Protein AF-0000000083254022 (afdb_homodimer)

Structure (mmCIF, N/CA/C/O backbone):
data_AF-0000000083254022-model_v1
#
loop_
_entity.id
_entity.type
_entity.pdbx_description
1 polymer 'N-acyl-D-amino-acid deacylase'
#
loop_
_atom_site.group_PDB
_atom_site.id
_atom_site.type_symbol
_atom_site.label_atom_id
_atom_site.label_alt_id
_atom_site.label_comp_id
_atom_site.label_asym_id
_atom_site.label_entity_id
_atom_site.label_seq_id
_atom_site.pdbx_PDB_ins_code
_atom_site.Cartn_x
_atom_site.Cartn_y
_atom_site.Cartn_z
_atom_site.occupancy
_atom_site.B_iso_or_equiv
_atom_site.auth_seq_id
_atom_site.auth_comp_id
_atom_site.auth_asym_id
_atom_site.auth_atom_id
_atom_site.pdbx_PDB_model_num
ATOM 1 N N . MET A 1 1 ? 27.719 -2.912 15.945 1 94.25 1 MET A N 1
ATOM 2 C CA . MET A 1 1 ? 28.188 -2.832 14.562 1 94.25 1 MET A CA 1
ATOM 3 C C . MET A 1 1 ? 27.281 -3.617 13.633 1 94.25 1 MET A C 1
ATOM 5 O O . MET A 1 1 ? 26.891 -4.746 13.938 1 94.25 1 MET A O 1
ATOM 9 N N . LEU A 1 2 ? 26.891 -2.951 12.516 1 97.56 2 LEU A N 1
ATOM 10 C CA . LEU A 1 2 ? 26.031 -3.59 11.531 1 97.56 2 LEU A CA 1
ATOM 11 C C . LEU A 1 2 ? 26.844 -4.457 10.57 1 97.56 2 LEU A C 1
ATOM 13 O O . LEU A 1 2 ? 28.047 -4.289 10.453 1 97.56 2 LEU A O 1
ATOM 17 N N . ASP A 1 3 ? 26.234 -5.43 9.938 1 98.5 3 ASP A N 1
ATOM 18 C CA . ASP A 1 3 ? 26.891 -6.266 8.938 1 98.5 3 ASP A CA 1
ATOM 19 C C . ASP A 1 3 ? 27.016 -5.531 7.605 1 98.5 3 ASP A C 1
ATOM 21 O O . ASP A 1 3 ? 28.047 -5.609 6.941 1 98.5 3 ASP A O 1
ATOM 25 N N . LEU A 1 4 ? 26 -4.84 7.25 1 98.5 4 LEU A N 1
ATOM 26 C CA . LEU A 1 4 ? 25.922 -4.168 5.957 1 98.5 4 LEU A CA 1
ATOM 27 C C . LEU A 1 4 ? 25.047 -2.918 6.047 1 98.5 4 LEU A C 1
ATOM 29 O O . LEU A 1 4 ? 24 -2.93 6.699 1 98.5 4 LEU A O 1
ATOM 33 N N . VAL A 1 5 ? 25.516 -1.845 5.449 1 98.5 5 VAL A N 1
ATOM 34 C CA . VAL A 1 5 ? 24.688 -0.653 5.281 1 98.5 5 VAL A CA 1
ATOM 35 C C . VAL A 1 5 ? 24.594 -0.297 3.799 1 98.5 5 VAL A C 1
ATOM 37 O O . VAL A 1 5 ? 25.609 -0.201 3.109 1 98.5 5 VAL A O 1
ATOM 40 N N . LEU A 1 6 ? 23.422 -0.265 3.221 1 98.56 6 LEU A N 1
ATOM 41 C CA . LEU A 1 6 ? 23.156 0.327 1.915 1 98.56 6 LEU A CA 1
ATOM 42 C C . LEU A 1 6 ? 22.859 1.817 2.045 1 98.56 6 LEU A C 1
ATOM 44 O O . LEU A 1 6 ? 21.875 2.205 2.674 1 98.56 6 LEU A O 1
ATOM 48 N N . LYS A 1 7 ? 23.641 2.643 1.474 1 97.38 7 LYS A N 1
ATOM 49 C CA . LYS A 1 7 ? 23.547 4.09 1.654 1 97.38 7 LYS A CA 1
ATOM 50 C C . LYS A 1 7 ? 22.875 4.75 0.45 1 97.38 7 LYS A C 1
ATOM 52 O O . LYS A 1 7 ? 23.078 4.32 -0.688 1 97.38 7 LYS A O 1
ATOM 57 N N . ASN A 1 8 ? 22.109 5.809 0.729 1 95.38 8 ASN A N 1
ATOM 58 C CA . ASN A 1 8 ? 21.641 6.758 -0.274 1 95.38 8 ASN A CA 1
ATOM 59 C C . ASN A 1 8 ? 20.719 6.09 -1.292 1 95.38 8 ASN A C 1
ATOM 61 O O . ASN A 1 8 ? 20.844 6.332 -2.494 1 95.38 8 ASN A O 1
ATOM 65 N N . GLY A 1 9 ? 19.828 5.227 -0.825 1 96.88 9 GLY A N 1
ATOM 66 C CA . GLY A 1 9 ? 18.891 4.566 -1.722 1 96.88 9 GLY A CA 1
ATOM 67 C C . GLY A 1 9 ? 17.578 5.309 -1.865 1 96.88 9 GLY A C 1
ATOM 68 O O . GLY A 1 9 ? 17.203 6.098 -0.996 1 96.88 9 GLY A O 1
ATOM 69 N N . LYS A 1 10 ? 16.984 5.168 -3.07 1 97.38 10 LYS A N 1
ATOM 70 C CA . LYS A 1 10 ? 15.547 5.426 -3.209 1 97.38 10 LYS A CA 1
ATOM 71 C C . LYS A 1 10 ? 14.727 4.277 -2.641 1 97.38 10 LYS A C 1
ATOM 73 O O . LYS A 1 10 ? 14.438 3.307 -3.344 1 97.38 10 LYS A O 1
ATOM 78 N N . ILE A 1 11 ? 14.273 4.387 -1.416 1 98.19 11 ILE A N 1
ATOM 79 C CA . ILE A 1 11 ? 13.664 3.283 -0.677 1 98.19 11 ILE A CA 1
ATOM 80 C C . ILE A 1 11 ? 12.188 3.178 -1.033 1 98.19 11 ILE A C 1
ATOM 82 O O . ILE A 1 11 ? 11.43 4.133 -0.852 1 98.19 11 ILE A O 1
ATOM 86 N N . VAL A 1 12 ? 11.75 2.146 -1.631 1 98.56 12 VAL A N 1
ATOM 87 C CA . VAL A 1 12 ? 10.375 1.701 -1.801 1 98.56 12 VAL A CA 1
ATOM 88 C C . VAL A 1 12 ? 10.086 0.538 -0.855 1 98.56 12 VAL A C 1
ATOM 90 O O . VAL A 1 12 ? 10.484 -0.6 -1.122 1 98.56 12 VAL A O 1
ATOM 93 N N . ASP A 1 13 ? 9.391 0.697 0.239 1 98.44 13 ASP A N 1
ATOM 94 C CA . ASP A 1 13 ? 9.484 -0.147 1.426 1 98.44 13 ASP A CA 1
ATOM 95 C C . ASP A 1 13 ? 8.477 -1.293 1.366 1 98.44 13 ASP A C 1
ATOM 97 O O . ASP A 1 13 ? 8.383 -2.096 2.297 1 98.44 13 ASP A O 1
ATOM 101 N N . GLY A 1 14 ? 7.641 -1.38 0.335 1 98.56 14 GLY A N 1
ATOM 102 C CA . GLY A 1 14 ? 6.719 -2.49 0.15 1 98.56 14 GLY A CA 1
ATOM 103 C C . GLY A 1 14 ? 5.312 -2.186 0.626 1 98.56 14 GLY A C 1
ATOM 104 O O . GLY A 1 14 ? 4.395 -2.98 0.416 1 98.56 14 GLY A O 1
ATOM 105 N N . THR A 1 15 ? 5.047 -1.018 1.215 1 97.69 15 THR A N 1
ATOM 106 C CA . THR A 1 15 ? 3.75 -0.682 1.791 1 97.69 15 THR A CA 1
ATOM 107 C C . THR A 1 15 ? 2.863 0.012 0.761 1 97.69 15 THR A C 1
ATOM 109 O O . THR A 1 15 ? 1.685 0.264 1.018 1 97.69 15 THR A O 1
ATOM 112 N N . GLY A 1 16 ? 3.412 0.375 -0.382 1 97.12 16 GLY A N 1
ATOM 113 C CA . GLY A 1 16 ? 2.688 1.198 -1.337 1 97.12 16 GLY A CA 1
ATOM 114 C C . GLY A 1 16 ? 2.848 2.686 -1.087 1 97.12 16 GLY A C 1
ATOM 115 O O . GLY A 1 16 ? 2.41 3.508 -1.895 1 97.12 16 GLY A O 1
ATOM 116 N N . ASN A 1 17 ? 3.531 3.08 -0.008 1 98.12 17 ASN A N 1
ATOM 117 C CA . ASN A 1 17 ? 3.791 4.484 0.283 1 98.12 17 ASN A CA 1
ATOM 118 C C . ASN A 1 17 ? 4.812 5.078 -0.683 1 98.12 17 ASN A C 1
ATOM 120 O O . ASN A 1 17 ? 5.59 4.344 -1.298 1 98.12 17 ASN A O 1
ATOM 124 N N . PRO A 1 18 ? 4.844 6.438 -0.808 1 97.81 18 PRO A N 1
ATOM 125 C CA . PRO A 1 18 ? 5.828 7.059 -1.697 1 97.81 18 PRO A CA 1
ATOM 126 C C . PRO A 1 18 ? 7.27 6.746 -1.298 1 97.81 18 PRO A C 1
ATOM 128 O O . PRO A 1 18 ? 7.582 6.676 -0.107 1 97.81 18 PRO A O 1
ATOM 131 N N . TRP A 1 19 ? 8.078 6.578 -2.295 1 97.62 19 TRP A N 1
ATOM 132 C CA . TRP A 1 19 ? 9.492 6.332 -2.012 1 97.62 19 TRP A CA 1
ATOM 133 C C . TRP A 1 19 ? 10.125 7.535 -1.319 1 97.62 19 TRP A C 1
ATOM 135 O O . TRP A 1 19 ? 9.609 8.648 -1.405 1 97.62 19 TRP A O 1
ATOM 145 N N . TYR A 1 20 ? 11.172 7.332 -0.562 1 95.75 20 TYR A N 1
ATOM 146 C CA . TYR A 1 20 ? 11.984 8.367 0.063 1 95.75 20 TYR A CA 1
ATOM 147 C C . TYR A 1 20 ? 13.461 8 0.021 1 95.75 20 TYR A C 1
ATOM 149 O O . TYR A 1 20 ? 13.812 6.84 -0.218 1 95.75 20 TYR A O 1
ATOM 157 N N . VAL A 1 21 ? 14.367 8.969 0.191 1 94.19 21 VAL A N 1
ATOM 158 C CA . VAL A 1 21 ? 15.805 8.719 0.184 1 94.19 21 VAL A CA 1
ATOM 159 C C . VAL A 1 21 ? 16.266 8.312 1.581 1 94.19 21 VAL A C 1
ATOM 161 O O . VAL A 1 21 ? 15.859 8.914 2.578 1 94.19 21 VAL A O 1
ATOM 164 N N . GLY A 1 22 ? 17.016 7.234 1.639 1 94.25 22 GLY A N 1
ATOM 165 C CA . GLY A 1 22 ? 17.531 6.82 2.938 1 94.25 22 GLY A CA 1
ATOM 166 C C . GLY A 1 22 ? 18.453 5.629 2.863 1 94.25 22 GLY A C 1
ATOM 167 O O . GLY A 1 22 ? 18.906 5.246 1.777 1 94.25 22 GLY A O 1
ATOM 168 N N . ASP A 1 23 ? 18.844 5.137 4.055 1 96.56 23 ASP A N 1
ATOM 169 C CA . ASP A 1 23 ? 19.766 4.02 4.223 1 96.56 23 ASP A CA 1
ATOM 170 C C . ASP A 1 23 ? 19.062 2.803 4.816 1 96.56 23 ASP A C 1
ATOM 172 O O . ASP A 1 23 ? 17.984 2.932 5.402 1 96.56 23 ASP A O 1
ATOM 176 N N . ILE A 1 24 ? 19.641 1.666 4.586 1 98.12 24 ILE A N 1
ATOM 177 C CA . ILE A 1 24 ? 19.203 0.43 5.219 1 98.12 24 ILE A CA 1
ATOM 178 C C . ILE A 1 24 ? 20.375 -0.224 5.953 1 98.12 24 ILE A C 1
ATOM 180 O O . ILE A 1 24 ? 21.422 -0.476 5.359 1 98.12 24 ILE A O 1
ATOM 184 N N . GLY A 1 25 ? 20.188 -0.424 7.23 1 98.44 25 GLY A N 1
ATOM 185 C CA . GLY A 1 25 ? 21.141 -1.185 8.016 1 98.44 25 GLY A CA 1
ATOM 186 C C . GLY A 1 25 ? 20.703 -2.619 8.258 1 98.44 25 GLY A C 1
ATOM 187 O O . GLY A 1 25 ? 19.547 -2.875 8.594 1 98.44 25 GLY A O 1
ATOM 188 N N . ILE A 1 26 ? 21.625 -3.561 8.039 1 98.69 26 ILE A N 1
ATOM 189 C CA . ILE A 1 26 ? 21.344 -4.984 8.188 1 98.69 26 ILE A CA 1
ATOM 190 C C . ILE A 1 26 ? 22.234 -5.586 9.266 1 98.69 26 ILE A C 1
ATOM 192 O O . ILE A 1 26 ? 23.422 -5.281 9.336 1 98.69 26 ILE A O 1
ATOM 196 N N . LYS A 1 27 ? 21.688 -6.371 10.141 1 98.5 27 LYS A N 1
ATOM 197 C CA . LYS A 1 27 ? 22.422 -7.086 11.188 1 98.5 27 LYS A CA 1
ATOM 198 C C . LYS A 1 27 ? 21.828 -8.469 11.422 1 98.5 27 LYS A C 1
ATOM 200 O O . LYS A 1 27 ? 20.609 -8.609 11.609 1 98.5 27 LYS A O 1
ATOM 205 N N . ASN A 1 28 ? 22.641 -9.469 11.422 1 98.12 28 ASN A N 1
ATOM 206 C CA . ASN A 1 28 ? 22.25 -10.836 11.742 1 98.12 28 ASN A CA 1
ATOM 207 C C . ASN A 1 28 ? 21.062 -11.297 10.875 1 98.12 28 ASN A C 1
ATOM 209 O O . ASN A 1 28 ? 20.078 -11.82 11.398 1 98.12 28 ASN A O 1
ATOM 213 N N . GLY A 1 29 ? 21.109 -10.938 9.609 1 98.38 29 GLY A N 1
ATOM 214 C CA . GLY A 1 29 ? 20.141 -11.438 8.633 1 98.38 29 GLY A CA 1
ATOM 215 C C . GLY A 1 29 ? 18.844 -10.664 8.641 1 98.38 29 GLY A C 1
ATOM 216 O O . GLY A 1 29 ? 17.922 -10.984 7.883 1 98.38 29 GLY A O 1
ATOM 217 N N . GLU A 1 30 ? 18.75 -9.609 9.469 1 98.31 30 GLU A N 1
ATOM 218 C CA . GLU A 1 30 ? 17.516 -8.836 9.602 1 98.31 30 GLU A CA 1
ATOM 219 C C . GLU A 1 30 ? 17.766 -7.352 9.352 1 98.31 30 GLU A C 1
ATOM 221 O O . GLU A 1 30 ? 18.906 -6.879 9.484 1 98.31 30 GLU A O 1
ATOM 226 N N . ILE A 1 31 ? 16.797 -6.668 8.922 1 98.19 31 ILE A N 1
ATOM 227 C CA . ILE A 1 31 ? 16.859 -5.215 8.812 1 98.19 31 ILE A CA 1
ATOM 228 C C . ILE A 1 31 ? 16.906 -4.598 10.211 1 98.19 31 ILE A C 1
ATOM 230 O O . ILE A 1 31 ? 16.016 -4.82 11.031 1 98.19 31 ILE A O 1
ATOM 234 N N . ALA A 1 32 ? 17.953 -3.883 10.461 1 97.19 32 ALA A N 1
ATOM 235 C CA . ALA A 1 32 ? 18.156 -3.305 11.789 1 97.19 32 ALA A CA 1
ATOM 236 C C . ALA A 1 32 ? 17.641 -1.868 11.844 1 97.19 32 ALA A C 1
ATOM 238 O O . ALA A 1 32 ? 17.156 -1.42 12.883 1 97.19 32 ALA A O 1
ATOM 239 N N . ALA A 1 33 ? 17.812 -1.186 10.734 1 95.25 33 ALA A N 1
ATOM 240 C CA . ALA A 1 33 ? 17.438 0.224 10.688 1 95.25 33 ALA A CA 1
ATOM 241 C C . ALA A 1 33 ? 17.125 0.653 9.258 1 95.25 33 ALA A C 1
ATOM 243 O O . ALA A 1 33 ? 17.688 0.124 8.297 1 95.25 33 ALA A O 1
ATOM 244 N N . VAL A 1 34 ? 16.25 1.522 9.086 1 95.44 34 VAL A N 1
ATOM 245 C CA . VAL A 1 34 ? 15.875 2.117 7.809 1 95.44 34 VAL A CA 1
ATOM 246 C C . VAL A 1 34 ? 15.805 3.635 7.949 1 95.44 34 VAL A C 1
ATOM 248 O O . VAL A 1 34 ? 15.312 4.148 8.953 1 95.44 34 VAL A O 1
ATOM 251 N N . GLY A 1 35 ? 16.125 4.352 6.965 1 91.5 35 GLY A N 1
ATOM 252 C CA . GLY A 1 35 ? 16.172 5.805 7.023 1 91.5 35 GLY A CA 1
ATOM 253 C C . GLY A 1 35 ? 17.578 6.359 7.191 1 91.5 35 GLY A C 1
ATOM 254 O O . GLY A 1 35 ? 18.438 6.156 6.332 1 91.5 35 GLY A O 1
ATOM 255 N N . TYR A 1 36 ? 17.797 6.992 8.328 1 89.06 36 TYR A N 1
ATOM 256 C CA . TYR A 1 36 ? 19.125 7.512 8.641 1 89.06 36 TYR A CA 1
ATOM 257 C C . TYR A 1 36 ? 19.922 6.504 9.453 1 89.06 36 TYR A C 1
ATOM 259 O O . TYR A 1 36 ? 19.516 6.117 10.547 1 89.06 36 TYR A O 1
ATOM 267 N N . VAL A 1 37 ? 21 6 8.836 1 92.06 37 VAL A N 1
ATOM 268 C CA . VAL A 1 37 ? 21.844 5.023 9.508 1 92.06 37 VAL A CA 1
ATOM 269 C C . VAL A 1 37 ? 23.266 5.59 9.664 1 92.06 37 VAL A C 1
ATOM 271 O O . VAL A 1 37 ? 23.969 5.785 8.68 1 92.06 37 VAL A O 1
ATOM 274 N N . ASP A 1 38 ? 23.672 5.832 10.867 1 89.06 38 ASP A N 1
ATOM 275 C CA . ASP A 1 38 ? 24.984 6.387 11.148 1 89.06 38 ASP A CA 1
ATOM 276 C C . ASP A 1 38 ? 25.875 5.359 11.844 1 89.06 38 ASP A C 1
ATOM 278 O O . ASP A 1 38 ? 27.078 5.598 12.031 1 89.06 38 ASP A O 1
ATOM 282 N N . GLN A 1 39 ? 25.422 4.199 12.055 1 91.62 39 GLN A N 1
ATOM 283 C CA . GLN A 1 39 ? 26.172 3.15 12.727 1 91.62 39 GLN A CA 1
ATOM 284 C C . GLN A 1 39 ? 27.281 2.604 11.82 1 91.62 39 GLN A C 1
ATOM 286 O O . GLN A 1 39 ? 27.125 2.576 10.602 1 91.62 39 GLN A O 1
ATOM 291 N N . GLU A 1 40 ? 28.344 2.211 12.43 1 95.56 40 GLU A N 1
ATOM 292 C CA . GLU A 1 40 ? 29.406 1.546 11.688 1 95.56 40 GLU A CA 1
ATOM 293 C C . GLU A 1 40 ? 28.969 0.174 11.188 1 95.56 40 GLU A C 1
ATOM 295 O O . GLU A 1 40 ? 28.109 -0.471 11.812 1 95.56 40 GLU A O 1
ATOM 300 N N . ALA A 1 41 ? 29.516 -0.187 10.078 1 97.75 41 ALA A N 1
ATOM 301 C CA . ALA A 1 41 ? 29.172 -1.481 9.492 1 97.75 41 ALA A CA 1
ATOM 302 C C . ALA A 1 41 ? 30.406 -2.172 8.93 1 97.75 41 ALA A C 1
ATOM 304 O O . ALA A 1 41 ? 31.391 -1.513 8.586 1 97.75 41 ALA A O 1
ATOM 305 N N . ASP A 1 42 ? 30.375 -3.521 8.875 1 97.81 42 ASP A N 1
ATOM 306 C CA . ASP A 1 42 ? 31.453 -4.285 8.234 1 97.81 42 ASP A CA 1
ATOM 307 C C . ASP A 1 42 ? 31.578 -3.914 6.762 1 97.81 42 ASP A C 1
ATOM 309 O O . ASP A 1 42 ? 32.688 -3.832 6.234 1 97.81 42 ASP A O 1
ATOM 313 N N . GLN A 1 43 ? 30.469 -3.752 6.125 1 97.44 43 GLN A N 1
ATOM 314 C CA . GLN A 1 43 ? 30.438 -3.344 4.727 1 97.44 43 GLN A CA 1
ATOM 315 C C . GLN A 1 43 ? 29.453 -2.197 4.516 1 97.44 43 GLN A C 1
ATOM 317 O O . GLN A 1 43 ? 28.359 -2.193 5.094 1 97.44 43 GLN A O 1
ATOM 322 N N . THR A 1 44 ? 29.875 -1.188 3.807 1 97.94 44 THR A N 1
ATOM 323 C CA . THR A 1 44 ? 29.016 -0.085 3.4 1 97.94 44 THR A CA 1
ATOM 324 C C . THR A 1 44 ? 29 0.059 1.881 1 97.94 44 THR A C 1
ATOM 326 O O . THR A 1 44 ? 30.062 0.138 1.25 1 97.94 44 THR A O 1
ATOM 329 N N . ILE A 1 45 ? 27.875 0.035 1.262 1 98.06 45 ILE A N 1
ATOM 330 C CA . ILE A 1 45 ? 27.719 0.172 -0.183 1 98.06 45 ILE A CA 1
ATOM 331 C C . ILE A 1 45 ? 26.875 1.404 -0.499 1 98.06 45 ILE A C 1
ATOM 333 O O . ILE A 1 45 ? 25.766 1.547 0.006 1 98.06 45 ILE A O 1
ATOM 337 N N . ASP A 1 46 ? 27.375 2.307 -1.25 1 97.88 46 ASP A N 1
ATOM 338 C CA . ASP A 1 46 ? 26.578 3.396 -1.805 1 97.88 46 ASP A CA 1
ATOM 339 C C . ASP A 1 46 ? 25.797 2.939 -3.039 1 97.88 46 ASP A C 1
ATOM 341 O O . ASP A 1 46 ? 26.391 2.66 -4.082 1 97.88 46 ASP A O 1
ATOM 345 N N . VAL A 1 47 ? 24.5 2.932 -2.959 1 97.38 47 VAL A N 1
ATOM 346 C CA . VAL A 1 47 ? 23.719 2.354 -4.043 1 97.38 47 VAL A CA 1
ATOM 347 C C . VAL A 1 47 ? 23.297 3.451 -5.02 1 97.38 47 VAL A C 1
ATOM 349 O O . VAL A 1 47 ? 22.547 3.195 -5.969 1 97.38 47 VAL A O 1
ATOM 352 N N . GLY A 1 48 ? 23.766 4.754 -4.805 1 92.19 48 GLY A N 1
ATOM 353 C CA . GLY A 1 48 ? 23.688 5.824 -5.789 1 92.19 48 GLY A CA 1
ATOM 354 C C . GLY A 1 48 ? 22.266 6.168 -6.176 1 92.19 48 GLY A C 1
ATOM 355 O O . GLY A 1 48 ? 21.953 6.312 -7.359 1 92.19 48 GLY A O 1
ATOM 356 N N . ARG A 1 49 ? 21.25 6.191 -5.32 1 92.44 49 ARG A N 1
ATOM 357 C CA . ARG A 1 49 ? 19.859 6.582 -5.512 1 92.44 49 ARG A CA 1
ATOM 358 C C . ARG A 1 49 ? 19.109 5.535 -6.328 1 92.44 49 ARG A C 1
ATOM 360 O O . ARG A 1 49 ? 18.062 5.828 -6.898 1 92.44 49 ARG A O 1
ATOM 367 N N . GLN A 1 50 ? 19.688 4.363 -6.496 1 97.88 50 GLN A N 1
ATOM 368 C CA . GLN A 1 50 ? 18.922 3.266 -7.07 1 97.88 50 GLN A CA 1
ATOM 369 C C . GLN A 1 50 ? 17.75 2.877 -6.164 1 97.88 50 GLN A C 1
ATOM 371 O O . GLN A 1 50 ? 17.719 3.273 -4.996 1 97.88 50 GLN A O 1
ATOM 376 N N . VAL A 1 51 ? 16.828 2.193 -6.727 1 98.69 51 VAL A N 1
ATOM 377 C CA . VAL A 1 51 ? 15.688 1.724 -5.957 1 98.69 51 VAL A CA 1
ATOM 378 C C . VAL A 1 51 ? 16.109 0.594 -5.023 1 98.69 51 VAL A C 1
ATOM 380 O O . VAL A 1 51 ? 16.797 -0.342 -5.445 1 98.69 51 VAL A O 1
ATOM 383 N N . VAL A 1 52 ? 15.859 0.693 -3.773 1 98.88 52 VAL A N 1
ATOM 384 C CA . VAL A 1 52 ? 16.016 -0.372 -2.787 1 98.88 52 VAL A CA 1
ATOM 385 C C . VAL A 1 52 ? 14.633 -0.868 -2.352 1 98.88 52 VAL A C 1
ATOM 387 O O . VAL A 1 52 ? 13.836 -0.105 -1.793 1 98.88 52 VAL A O 1
ATOM 390 N N . SER A 1 53 ? 14.297 -2.094 -2.648 1 98.88 53 SER A N 1
ATOM 391 C CA . SER A 1 53 ? 13.016 -2.709 -2.324 1 98.88 53 SER A CA 1
ATOM 392 C C . SER A 1 53 ? 13.211 -4.031 -1.586 1 98.88 53 SER A C 1
ATOM 394 O O . SER A 1 53 ? 14.32 -4.562 -1.531 1 98.88 53 SER A O 1
ATOM 396 N N . PRO A 1 54 ? 12.117 -4.512 -0.904 1 98.88 54 PRO A N 1
ATOM 397 C CA . PRO A 1 54 ? 12.211 -5.914 -0.49 1 98.88 54 PRO A CA 1
ATOM 398 C C . PRO A 1 54 ? 12.43 -6.863 -1.665 1 98.88 54 PRO A C 1
ATOM 400 O O . PRO A 1 54 ? 12.156 -6.504 -2.812 1 98.88 54 PRO A O 1
ATOM 403 N N . GLY A 1 55 ? 12.984 -7.98 -1.314 1 98.94 55 GLY A N 1
ATOM 404 C CA . GLY A 1 55 ? 13.148 -8.984 -2.355 1 98.94 55 GLY A CA 1
ATOM 405 C C . GLY A 1 55 ? 11.844 -9.414 -2.986 1 98.94 55 GLY A C 1
ATOM 406 O O . GLY A 1 55 ? 10.836 -9.562 -2.293 1 98.94 55 GLY A O 1
ATOM 407 N N . PHE A 1 56 ? 11.836 -9.602 -4.309 1 98.94 56 PHE A N 1
ATOM 408 C CA . PHE A 1 56 ? 10.617 -9.969 -5.02 1 98.94 56 PHE A CA 1
ATOM 409 C C . PHE A 1 56 ? 10.219 -11.398 -4.699 1 98.94 56 PHE A C 1
ATOM 411 O O . PHE A 1 56 ? 11.078 -12.25 -4.449 1 98.94 56 PHE A O 1
ATOM 418 N N . ILE A 1 57 ? 8.922 -11.625 -4.668 1 98.88 57 ILE A N 1
ATOM 419 C CA . ILE A 1 57 ? 8.336 -12.945 -4.461 1 98.88 57 ILE A CA 1
ATOM 420 C C . ILE A 1 57 ? 7.652 -13.414 -5.742 1 98.88 57 ILE A C 1
ATOM 422 O O . ILE A 1 57 ? 6.746 -12.75 -6.246 1 98.88 57 ILE A O 1
ATOM 426 N N . ASP A 1 58 ? 8.094 -14.469 -6.289 1 98.81 58 ASP A N 1
ATOM 427 C CA . ASP A 1 58 ? 7.363 -15.133 -7.363 1 98.81 58 ASP A CA 1
ATOM 428 C C . ASP A 1 58 ? 6.336 -16.109 -6.801 1 98.81 58 ASP A C 1
ATOM 430 O O . ASP A 1 58 ? 6.641 -17.281 -6.578 1 98.81 58 ASP A O 1
ATOM 434 N N . GLY A 1 59 ? 5.152 -15.633 -6.738 1 98.44 59 GLY A N 1
ATOM 435 C CA . GLY A 1 59 ? 4.109 -16.359 -6.027 1 98.44 59 GLY A CA 1
ATOM 436 C C . GLY A 1 59 ? 3.529 -17.5 -6.828 1 98.44 59 GLY A C 1
ATOM 437 O O . GLY A 1 59 ? 2.703 -18.266 -6.32 1 98.44 59 GLY A O 1
ATOM 438 N N . HIS A 1 60 ? 3.939 -17.672 -8.086 1 98.75 60 HIS A N 1
ATOM 439 C CA . HIS A 1 60 ? 3.438 -18.719 -8.961 1 98.75 60 HIS A CA 1
ATOM 440 C C . HIS A 1 60 ? 4.488 -19.141 -9.984 1 98.75 60 HIS A C 1
ATOM 442 O O . HIS A 1 60 ? 4.711 -18.438 -10.969 1 98.75 60 HIS A O 1
ATOM 448 N N . CYS A 1 61 ? 5.082 -20.266 -9.711 1 98 61 CYS A N 1
ATOM 449 C CA . CYS A 1 61 ? 6.055 -20.844 -10.641 1 98 61 CYS A CA 1
ATOM 450 C C . CYS A 1 61 ? 6.152 -22.344 -10.461 1 98 61 CYS A C 1
ATOM 452 O O . CYS A 1 61 ? 5.492 -22.922 -9.594 1 98 61 CYS A O 1
ATOM 454 N N . HIS A 1 62 ? 6.871 -22.984 -11.297 1 97.38 62 HIS A N 1
ATOM 455 C CA . HIS A 1 62 ? 6.973 -24.438 -11.312 1 97.38 62 HIS A CA 1
ATOM 456 C C . HIS A 1 62 ? 8.43 -24.891 -11.242 1 97.38 62 HIS A C 1
ATOM 458 O O . HIS A 1 62 ? 8.859 -25.766 -12.008 1 97.38 62 HIS A O 1
ATOM 464 N N . SER A 1 63 ? 9.141 -24.266 -10.312 1 96.31 63 SER A N 1
ATOM 465 C CA . SER A 1 63 ? 10.547 -24.578 -10.094 1 96.31 63 SER A CA 1
ATOM 466 C C . SER A 1 63 ? 10.711 -25.703 -9.094 1 96.31 63 SER A C 1
ATOM 468 O O . SER A 1 63 ? 11.766 -25.859 -8.477 1 96.31 63 SER A O 1
ATOM 470 N N . ASP A 1 64 ? 9.766 -26.562 -8.961 1 97 64 ASP A N 1
ATOM 471 C CA . ASP A 1 64 ? 9.68 -27.578 -7.914 1 97 64 ASP A CA 1
ATOM 472 C C . ASP A 1 64 ? 10.922 -28.469 -7.898 1 97 64 ASP A C 1
ATOM 474 O O . ASP A 1 64 ? 11.43 -28.812 -6.832 1 97 64 ASP A O 1
ATOM 478 N N . LEU A 1 65 ? 11.406 -28.844 -9.047 1 96.19 65 LEU A N 1
ATOM 479 C CA . LEU A 1 65 ? 12.578 -29.703 -9.172 1 96.19 65 LEU A CA 1
ATOM 480 C C . LEU A 1 65 ? 13.82 -28.875 -9.516 1 96.19 65 LEU A C 1
ATOM 482 O O . LEU A 1 65 ? 14.93 -29.203 -9.086 1 96.19 65 LEU A O 1
ATOM 486 N N . LEU A 1 66 ? 13.586 -27.844 -10.242 1 95 66 LEU A N 1
ATOM 487 C CA . LEU A 1 66 ? 14.688 -27.016 -10.75 1 95 66 LEU A CA 1
ATOM 488 C C . LEU A 1 66 ? 15.492 -26.422 -9.602 1 95 66 LEU A C 1
ATOM 490 O O . LEU A 1 66 ? 16.703 -26.281 -9.695 1 95 66 LEU A O 1
ATOM 494 N N . VAL A 1 67 ? 14.828 -26.047 -8.5 1 95.06 67 VAL A N 1
ATOM 495 C CA . VAL A 1 67 ? 15.484 -25.422 -7.359 1 95.06 67 VAL A CA 1
ATOM 496 C C . VAL A 1 67 ? 16.453 -26.406 -6.715 1 95.06 67 VAL A C 1
ATOM 498 O O . VAL A 1 67 ? 17.469 -26 -6.137 1 95.06 67 VAL A O 1
ATOM 501 N N . LEU A 1 68 ? 16.172 -27.703 -6.855 1 94.94 68 LEU A N 1
ATOM 502 C CA . LEU A 1 68 ? 17.047 -28.734 -6.336 1 94.94 68 LEU A CA 1
ATOM 503 C C . LEU A 1 68 ? 18.219 -28.984 -7.281 1 94.94 68 LEU A C 1
ATOM 505 O O . LEU A 1 68 ? 19.344 -29.203 -6.832 1 94.94 68 LEU A O 1
ATOM 509 N N . ASP A 1 69 ? 17.969 -28.859 -8.523 1 93.81 69 ASP A N 1
ATOM 510 C CA . ASP A 1 69 ? 18.969 -29.141 -9.547 1 93.81 69 ASP A CA 1
ATOM 511 C C . ASP A 1 69 ? 19.906 -27.953 -9.734 1 93.81 69 ASP A C 1
ATOM 513 O O . ASP A 1 69 ? 21.094 -28.125 -10.047 1 93.81 69 ASP A O 1
ATOM 517 N N . GLN A 1 70 ? 19.344 -26.781 -9.656 1 93.88 70 GLN A N 1
ATOM 518 C CA . GLN A 1 70 ? 20.078 -25.531 -9.828 1 93.88 70 GLN A CA 1
ATOM 519 C C . GLN A 1 70 ? 19.875 -24.609 -8.625 1 93.88 70 GLN A C 1
ATOM 521 O O . GLN A 1 70 ? 19.234 -23.562 -8.742 1 93.88 70 GLN A O 1
ATOM 526 N N . PRO A 1 71 ? 20.531 -24.922 -7.547 1 95.12 71 PRO A N 1
ATOM 527 C CA . PRO A 1 71 ? 20.297 -24.234 -6.281 1 95.12 71 PRO A CA 1
ATOM 528 C C . PRO A 1 71 ? 20.688 -22.75 -6.332 1 95.12 71 PRO A C 1
ATOM 530 O O . PRO A 1 71 ? 20.219 -21.953 -5.516 1 95.12 71 PRO A O 1
ATOM 533 N N . THR A 1 72 ? 21.516 -22.312 -7.258 1 96.44 72 THR A N 1
ATOM 534 C CA . THR A 1 72 ? 21.875 -20.906 -7.363 1 96.44 72 THR A CA 1
ATOM 535 C C . THR A 1 72 ? 20.703 -20.078 -7.906 1 96.44 72 THR A C 1
ATOM 537 O O . THR A 1 72 ? 20.641 -18.875 -7.691 1 96.44 72 THR A O 1
ATOM 540 N N . SER A 1 73 ? 19.781 -20.75 -8.656 1 94.62 73 SER A N 1
ATOM 541 C CA . SER A 1 73 ? 18.562 -20.141 -9.188 1 94.62 73 SER A CA 1
ATOM 542 C C . SER A 1 73 ? 18.875 -18.812 -9.891 1 94.62 73 SER A C 1
ATOM 544 O O . SER A 1 73 ? 18.219 -17.797 -9.648 1 94.62 73 SER A O 1
ATOM 546 N N . ASP A 1 74 ? 19.844 -18.75 -10.758 1 95.31 74 ASP A N 1
ATOM 547 C CA . ASP A 1 74 ? 20.297 -17.531 -11.422 1 95.31 74 ASP A CA 1
ATOM 548 C C . ASP A 1 74 ? 19.141 -16.859 -12.172 1 95.31 74 ASP A C 1
ATOM 550 O O . ASP A 1 74 ? 18.984 -15.648 -12.102 1 95.31 74 ASP A O 1
ATOM 554 N N . PHE A 1 75 ? 18.344 -17.609 -12.812 1 93.5 75 PHE A N 1
ATOM 555 C CA . PHE A 1 75 ? 17.344 -17.062 -13.711 1 93.5 75 PHE A CA 1
ATOM 556 C C . PHE A 1 75 ? 16.266 -16.328 -12.93 1 93.5 75 PHE A C 1
ATOM 558 O O . PHE A 1 75 ? 15.555 -15.484 -13.477 1 93.5 75 PHE A O 1
ATOM 565 N N . LYS A 1 76 ? 16.125 -16.609 -11.633 1 97.06 76 LYS A N 1
ATOM 566 C CA . LYS A 1 76 ? 15.195 -15.906 -10.766 1 97.06 76 LYS A CA 1
ATOM 567 C C . LYS A 1 76 ? 15.891 -14.781 -10 1 97.06 76 LYS A C 1
ATOM 569 O O . LYS A 1 76 ? 15.398 -13.656 -9.953 1 97.06 76 LYS A O 1
ATOM 574 N N . LEU A 1 77 ? 17.094 -15.086 -9.461 1 98 77 LEU A N 1
ATOM 575 C CA . LEU A 1 77 ? 17.828 -14.133 -8.641 1 98 77 LEU A CA 1
ATOM 576 C C . LEU A 1 77 ? 18.219 -12.906 -9.453 1 98 77 LEU A C 1
ATOM 578 O O . LEU A 1 77 ? 18.188 -11.781 -8.938 1 98 77 LEU A O 1
ATOM 582 N N . LEU A 1 78 ? 18.562 -13.102 -10.656 1 98.19 78 LEU A N 1
ATOM 583 C CA . LEU A 1 78 ? 19.016 -11.992 -11.492 1 98.19 78 LEU A CA 1
ATOM 584 C C . LEU A 1 78 ? 17.828 -11.148 -11.969 1 98.19 78 LEU A C 1
ATOM 586 O O . LEU A 1 78 ? 18.031 -10.102 -12.586 1 98.19 78 LEU A O 1
ATOM 590 N N . GLN A 1 79 ? 16.625 -11.578 -11.633 1 98.62 79 GLN A N 1
ATOM 591 C CA . GLN A 1 79 ? 15.445 -10.742 -11.812 1 98.62 79 GLN A CA 1
ATOM 592 C C . GLN A 1 79 ? 15.078 -10.023 -10.516 1 98.62 79 GLN A C 1
ATOM 594 O O . GLN A 1 79 ? 14.141 -9.219 -10.492 1 98.62 79 GLN A O 1
ATOM 599 N N . GLY A 1 80 ? 15.742 -10.32 -9.422 1 98.81 80 GLY A N 1
ATOM 600 C CA . GLY A 1 80 ? 15.453 -9.711 -8.141 1 98.81 80 GLY A CA 1
ATOM 601 C C . GLY A 1 80 ? 14.609 -10.586 -7.238 1 98.81 80 GLY A C 1
ATOM 602 O O . GLY A 1 80 ? 14.242 -10.188 -6.129 1 98.81 80 GLY A O 1
ATOM 603 N N . VAL A 1 81 ? 14.32 -11.852 -7.637 1 98.88 81 VAL A N 1
ATOM 604 C CA . VAL A 1 81 ? 13.445 -12.75 -6.895 1 98.88 81 VAL A CA 1
ATOM 605 C C . VAL A 1 81 ? 14.219 -13.414 -5.758 1 98.88 81 VAL A C 1
ATOM 607 O O . VAL A 1 81 ? 15.258 -14.031 -5.984 1 98.88 81 VAL A O 1
ATOM 610 N N . THR A 1 82 ? 13.711 -13.25 -4.551 1 98.81 82 THR A N 1
ATOM 611 C CA . THR A 1 82 ? 14.375 -13.852 -3.395 1 98.81 82 THR A CA 1
ATOM 612 C C . THR A 1 82 ? 13.555 -15.008 -2.84 1 98.81 82 THR A C 1
ATOM 614 O O . THR A 1 82 ? 14.023 -15.758 -1.984 1 98.81 82 THR A O 1
ATOM 617 N N . THR A 1 83 ? 12.328 -15.148 -3.297 1 98.75 83 THR A N 1
ATOM 618 C CA . THR A 1 83 ? 11.453 -16.203 -2.801 1 98.75 83 THR A CA 1
ATOM 619 C C . THR A 1 83 ? 10.547 -16.719 -3.914 1 98.75 83 THR A C 1
ATOM 621 O O . THR A 1 83 ? 10.008 -15.938 -4.699 1 98.75 83 THR A O 1
ATOM 624 N N . GLU A 1 84 ? 10.367 -18.016 -3.984 1 98.44 84 GLU A N 1
ATOM 625 C CA . GLU A 1 84 ? 9.438 -18.641 -4.918 1 98.44 84 GLU A CA 1
ATOM 626 C C . GLU A 1 84 ? 8.406 -19.484 -4.184 1 98.44 84 GLU A C 1
ATOM 628 O O . GLU A 1 84 ? 8.727 -20.141 -3.186 1 98.44 84 GLU A O 1
ATOM 633 N N . VAL A 1 85 ? 7.203 -19.453 -4.703 1 98.56 85 VAL A N 1
ATOM 634 C CA . VAL A 1 85 ? 6.156 -20.375 -4.266 1 98.56 85 VAL A CA 1
ATOM 635 C C . VAL A 1 85 ? 5.926 -21.438 -5.336 1 98.56 85 VAL A C 1
ATOM 637 O O . VAL A 1 85 ? 5.594 -21.109 -6.48 1 98.56 85 VAL A O 1
ATOM 640 N N . VAL A 1 86 ? 6.129 -22.719 -4.988 1 98.31 86 VAL A N 1
ATOM 641 C CA . VAL A 1 86 ? 5.996 -23.828 -5.938 1 98.31 86 VAL A CA 1
ATOM 642 C C . VAL A 1 86 ? 4.805 -24.703 -5.551 1 98.31 86 VAL A C 1
ATOM 644 O O . VAL A 1 86 ? 3.984 -24.312 -4.715 1 98.31 86 VAL A O 1
ATOM 647 N N . GLY A 1 87 ? 4.59 -25.797 -6.262 1 98.31 87 GLY A N 1
ATOM 648 C CA . GLY A 1 87 ? 3.453 -26.656 -6.012 1 98.31 87 GLY A CA 1
ATOM 649 C C . GLY A 1 87 ? 2.148 -26.109 -6.551 1 98.31 87 GLY A C 1
ATOM 650 O O . GLY A 1 87 ? 1.073 -26.422 -6.031 1 98.31 87 GLY A O 1
ATOM 651 N N . ASN A 1 88 ? 2.205 -25.328 -7.547 1 98.31 88 ASN A N 1
ATOM 652 C CA . ASN A 1 88 ? 1.047 -24.641 -8.109 1 98.31 88 ASN A CA 1
ATOM 653 C C . ASN A 1 88 ? 0.318 -25.516 -9.125 1 98.31 88 ASN A C 1
ATOM 655 O O . ASN A 1 88 ? 0.876 -26.5 -9.625 1 98.31 88 ASN A O 1
ATOM 659 N N . CYS A 1 89 ? -0.978 -25.266 -9.406 1 97.69 89 CYS A N 1
ATOM 660 C CA . CYS A 1 89 ? -1.802 -25.797 -10.484 1 97.69 89 CYS A CA 1
ATOM 661 C C . CYS A 1 89 ? -2.049 -27.297 -10.297 1 97.69 89 CYS A C 1
ATOM 663 O O . CYS A 1 89 ? -2.244 -28.031 -11.266 1 97.69 89 CYS A O 1
ATOM 665 N N . GLY A 1 90 ? -1.9 -27.75 -9.031 1 97.5 90 GLY A N 1
ATOM 666 C CA . GLY A 1 90 ? -2.092 -29.156 -8.773 1 97.5 90 GLY A CA 1
ATOM 667 C C . GLY A 1 90 ? -0.912 -30.016 -9.203 1 97.5 90 GLY A C 1
ATOM 668 O O . GLY A 1 90 ? -1.03 -31.234 -9.312 1 97.5 90 GLY A O 1
ATOM 669 N N . LEU A 1 91 ? 0.19 -29.359 -9.453 1 96.56 91 LEU A N 1
ATOM 670 C CA . LEU A 1 91 ? 1.378 -30.047 -9.945 1 96.56 91 LEU A CA 1
ATOM 671 C C . LEU A 1 91 ? 2.504 -29.984 -8.922 1 96.56 91 LEU A C 1
ATOM 673 O O . LEU A 1 91 ? 2.961 -28.906 -8.555 1 96.56 91 LEU A O 1
ATOM 677 N N . ALA A 1 92 ? 2.975 -31.094 -8.453 1 97.5 92 ALA A N 1
ATOM 678 C CA . ALA A 1 92 ? 4.121 -31.25 -7.555 1 97.5 92 ALA A CA 1
ATOM 679 C C . ALA A 1 92 ? 4.703 -32.656 -7.645 1 97.5 92 ALA A C 1
ATOM 681 O O . ALA A 1 92 ? 4.016 -33.594 -8.047 1 97.5 92 ALA A O 1
ATOM 682 N N . PRO A 1 93 ? 5.93 -32.781 -7.328 1 97.62 93 PRO A N 1
ATOM 683 C CA . PRO A 1 93 ? 6.562 -34.094 -7.445 1 97.62 93 PRO A CA 1
ATOM 684 C C . PRO A 1 93 ? 6.316 -35 -6.227 1 97.62 93 PRO A C 1
ATOM 686 O O . PRO A 1 93 ? 7.051 -35.969 -6 1 97.62 93 PRO A O 1
ATOM 689 N N . ALA A 1 94 ? 5.375 -34.656 -5.391 1 97.75 94 ALA A N 1
ATOM 690 C CA . ALA A 1 94 ? 5.082 -35.406 -4.168 1 97.75 94 ALA A CA 1
ATOM 691 C C . ALA A 1 94 ? 3.58 -35.438 -3.898 1 97.75 94 ALA A C 1
ATOM 693 O O . ALA A 1 94 ? 2.857 -34.5 -4.238 1 97.75 94 ALA A O 1
ATOM 694 N N . PRO A 1 95 ? 3.066 -36.594 -3.35 1 97.19 95 PRO A N 1
ATOM 695 C CA . PRO A 1 95 ? 3.832 -37.75 -2.91 1 97.19 95 PRO A CA 1
ATOM 696 C C . PRO A 1 95 ? 4.234 -38.656 -4.066 1 97.19 95 PRO A C 1
ATOM 698 O O . PRO A 1 95 ? 3.49 -38.812 -5.043 1 97.19 95 PRO A O 1
ATOM 701 N N . PHE A 1 96 ? 5.387 -39.188 -3.93 1 96.69 96 PHE A N 1
ATOM 702 C CA . PHE A 1 96 ? 5.945 -40.062 -4.953 1 96.69 96 PHE A CA 1
ATOM 703 C C . PHE A 1 96 ? 5.914 -41.531 -4.496 1 96.69 96 PHE A C 1
ATOM 705 O O . PHE A 1 96 ? 6.891 -42.031 -3.93 1 96.69 96 PHE A O 1
ATOM 712 N N . LEU A 1 97 ? 4.848 -42.219 -4.852 1 95.62 97 LEU A N 1
ATOM 713 C CA . LEU A 1 97 ? 4.629 -43.594 -4.418 1 95.62 97 LEU A CA 1
ATOM 714 C C . LEU A 1 97 ? 4.996 -44.562 -5.523 1 95.62 97 LEU A C 1
ATOM 716 O O . LEU A 1 97 ? 4.707 -44.312 -6.695 1 95.62 97 LEU A O 1
ATOM 720 N N . PRO A 1 98 ? 5.539 -45.688 -5.156 1 94.12 98 PRO A N 1
ATOM 721 C CA . PRO A 1 98 ? 5.996 -46.656 -6.16 1 94.12 98 PRO A CA 1
ATOM 722 C C . PRO A 1 98 ? 4.883 -47.094 -7.102 1 94.12 98 PRO A C 1
ATOM 724 O O . PRO A 1 98 ? 5.082 -47.156 -8.32 1 94.12 98 PRO A O 1
ATOM 727 N N . ALA A 1 99 ? 3.721 -47.344 -6.641 1 93.56 99 ALA A N 1
ATOM 728 C CA . ALA A 1 99 ? 2.611 -47.875 -7.422 1 93.56 99 ALA A CA 1
ATOM 729 C C . ALA A 1 99 ? 2.172 -46.875 -8.5 1 93.56 99 ALA A C 1
ATOM 731 O O . ALA A 1 99 ? 1.638 -47.281 -9.539 1 93.56 99 ALA A O 1
ATOM 732 N N . THR A 1 100 ? 2.383 -45.594 -8.328 1 94 100 THR A N 1
ATOM 733 C CA . THR A 1 100 ? 1.906 -44.562 -9.258 1 94 100 THR A CA 1
ATOM 734 C C . THR A 1 100 ? 3.049 -43.656 -9.688 1 94 100 THR A C 1
ATOM 736 O O . THR A 1 100 ? 2.814 -42.562 -10.188 1 94 100 THR A O 1
ATOM 739 N N . ALA A 1 101 ? 4.254 -44.031 -9.484 1 94.62 101 ALA A N 1
ATOM 740 C CA . ALA A 1 101 ? 5.445 -43.219 -9.727 1 94.62 101 ALA A CA 1
ATOM 741 C C . ALA A 1 101 ? 5.52 -42.781 -11.188 1 94.62 101 ALA A C 1
ATOM 743 O O . ALA A 1 101 ? 5.73 -41.594 -11.469 1 94.62 101 ALA A O 1
ATOM 744 N N . ASP A 1 102 ? 5.332 -43.719 -12.078 1 92.06 102 ASP A N 1
ATOM 745 C CA . ASP A 1 102 ? 5.43 -43.406 -13.5 1 92.06 102 ASP A CA 1
ATOM 746 C C . ASP A 1 102 ? 4.328 -42.438 -13.93 1 92.06 102 ASP A C 1
ATOM 748 O O . ASP A 1 102 ? 4.566 -41.531 -14.719 1 92.06 102 ASP A O 1
ATOM 752 N N . ALA A 1 103 ? 3.188 -42.656 -13.406 1 91.81 103 ALA A N 1
ATOM 753 C CA . ALA A 1 103 ? 2.064 -41.781 -13.727 1 91.81 103 ALA A CA 1
ATOM 754 C C . ALA A 1 103 ? 2.332 -40.344 -13.273 1 91.81 103 ALA A C 1
ATOM 756 O O . ALA A 1 103 ? 2.062 -39.406 -14.008 1 91.81 103 ALA A O 1
ATOM 757 N N . LEU A 1 104 ? 2.871 -40.219 -12.039 1 94.56 104 LEU A N 1
ATOM 758 C CA . LEU A 1 104 ? 3.162 -38.875 -11.523 1 94.56 104 LEU A CA 1
ATOM 759 C C . LEU A 1 104 ? 4.254 -38.219 -12.352 1 94.56 104 LEU A C 1
ATOM 761 O O . LEU A 1 104 ? 4.145 -37.031 -12.688 1 94.56 104 LEU A O 1
ATOM 765 N N . ARG A 1 105 ? 5.25 -38.875 -12.703 1 92.12 105 ARG A N 1
ATOM 766 C CA . ARG A 1 105 ? 6.336 -38.344 -13.508 1 92.12 105 ARG A CA 1
ATOM 767 C C . ARG A 1 105 ? 5.824 -37.812 -14.852 1 92.12 105 ARG A C 1
ATOM 769 O O . ARG A 1 105 ? 6.145 -36.719 -15.258 1 92.12 105 ARG A O 1
ATOM 776 N N . GLN A 1 106 ? 5.043 -38.688 -15.469 1 87 106 GLN A N 1
ATOM 777 C CA . GLN A 1 106 ? 4.512 -38.312 -16.781 1 87 106 GLN A CA 1
ATOM 778 C C . GLN A 1 106 ? 3.596 -37.094 -16.672 1 87 106 GLN A C 1
ATOM 780 O O . GLN A 1 106 ? 3.541 -36.25 -17.594 1 87 106 GLN A O 1
ATOM 785 N N . TYR A 1 107 ? 3.004 -37.031 -15.539 1 88.56 107 TYR A N 1
ATOM 786 C CA . TYR A 1 107 ? 2.055 -35.969 -15.297 1 88.56 107 TYR A CA 1
ATOM 787 C C . TYR A 1 107 ? 2.779 -34.625 -15.125 1 88.56 107 TYR A C 1
ATOM 789 O O . TYR A 1 107 ? 2.369 -33.625 -15.688 1 88.56 107 TYR A O 1
ATOM 797 N N . VAL A 1 108 ? 3.896 -34.625 -14.359 1 91.88 108 VAL A N 1
ATOM 798 C CA . VAL A 1 108 ? 4.418 -33.344 -13.898 1 91.88 108 VAL A CA 1
ATOM 799 C C . VAL A 1 108 ? 5.625 -32.938 -14.742 1 91.88 108 VAL A C 1
ATOM 801 O O . VAL A 1 108 ? 5.953 -31.75 -14.844 1 91.88 108 VAL A O 1
ATOM 804 N N . GLN A 1 109 ? 6.293 -33.75 -15.445 1 89.06 109 GLN A N 1
ATOM 805 C CA . GLN A 1 109 ? 7.59 -33.469 -16.062 1 89.06 109 GLN A CA 1
ATOM 806 C C . GLN A 1 109 ? 7.465 -32.5 -17.219 1 89.06 109 GLN A C 1
ATOM 808 O O . GLN A 1 109 ? 8.367 -31.688 -17.453 1 89.06 109 GLN A O 1
ATOM 813 N N . PRO A 1 110 ? 6.359 -32.562 -18.016 1 85.25 110 PRO A N 1
ATOM 814 C CA . PRO A 1 110 ? 6.258 -31.562 -19.078 1 85.25 110 PRO A CA 1
ATOM 815 C C . PRO A 1 110 ? 6.293 -30.125 -18.562 1 85.25 110 PRO A C 1
ATOM 817 O O . PRO A 1 110 ? 6.625 -29.203 -19.297 1 85.25 110 PRO A O 1
ATOM 820 N N . VAL A 1 111 ? 5.961 -29.969 -17.297 1 90.38 111 VAL A N 1
ATOM 821 C CA . VAL A 1 111 ? 5.871 -28.625 -16.703 1 90.38 111 VAL A CA 1
ATOM 822 C C . VAL A 1 111 ? 7.047 -28.406 -15.758 1 90.38 111 VAL A C 1
ATOM 824 O O . VAL A 1 111 ? 7.715 -27.375 -15.82 1 90.38 111 VAL A O 1
ATOM 827 N N . LEU A 1 112 ? 7.391 -29.406 -14.922 1 93.25 112 LEU A N 1
ATOM 828 C CA . LEU A 1 112 ? 8.391 -29.266 -13.867 1 93.25 112 LEU A CA 1
ATOM 829 C C . LEU A 1 112 ? 9.781 -29.609 -14.391 1 93.25 112 LEU A C 1
ATOM 831 O O . LEU A 1 112 ? 10.789 -29.281 -13.75 1 93.25 112 LEU A O 1
ATOM 835 N N . GLY A 1 113 ? 9.82 -30.219 -15.516 1 88.69 113 GLY A N 1
ATOM 836 C CA . GLY A 1 113 ? 11.102 -30.719 -16 1 88.69 113 GLY A CA 1
ATOM 837 C C . GLY A 1 113 ? 11.469 -32.062 -15.43 1 88.69 113 GLY A C 1
ATOM 838 O O . GLY A 1 113 ? 10.68 -32.688 -14.703 1 88.69 113 GLY A O 1
ATOM 839 N N . SER A 1 114 ? 12.602 -32.562 -15.875 1 87.88 114 SER A N 1
ATOM 840 C CA . SER A 1 114 ? 13.133 -33.812 -15.414 1 87.88 114 SER A CA 1
ATOM 841 C C . SER A 1 114 ? 14.398 -33.625 -14.586 1 87.88 114 SER A C 1
ATOM 843 O O . SER A 1 114 ? 15.008 -32.562 -14.609 1 87.88 114 SER A O 1
ATOM 845 N N . THR A 1 115 ? 14.719 -34.625 -13.781 1 89.62 115 THR A N 1
ATOM 846 C CA . THR A 1 115 ? 15.953 -34.625 -13.008 1 89.62 115 THR A CA 1
ATOM 847 C C . THR A 1 115 ? 16.859 -35.781 -13.422 1 89.62 115 THR A C 1
ATOM 849 O O . THR A 1 115 ? 16.375 -36.844 -13.859 1 89.62 115 THR A O 1
ATOM 852 N N . PRO A 1 116 ? 18.156 -35.562 -13.281 1 87.94 116 PRO A N 1
ATOM 853 C CA . PRO A 1 116 ? 19.062 -36.688 -13.57 1 87.94 116 PRO A CA 1
ATOM 854 C C . PRO A 1 116 ? 19.188 -37.688 -12.422 1 87.94 116 PRO A C 1
ATOM 856 O O . PRO A 1 116 ? 19.875 -38.688 -12.539 1 87.94 116 PRO A O 1
ATOM 859 N N . TRP A 1 117 ? 18.562 -37.406 -11.297 1 91.75 117 TRP A N 1
ATOM 860 C CA . TRP A 1 117 ? 18.641 -38.219 -10.109 1 91.75 117 TRP A CA 1
ATOM 861 C C . TRP A 1 117 ? 17.266 -38.75 -9.711 1 91.75 117 TRP A C 1
ATOM 863 O O . TRP A 1 117 ? 16.25 -38.219 -10.188 1 91.75 117 TRP A O 1
ATOM 873 N N . ALA A 1 118 ? 17.234 -39.75 -8.883 1 92.62 118 ALA A N 1
ATOM 874 C CA . ALA A 1 118 ? 15.992 -40.375 -8.461 1 92.62 118 ALA A CA 1
ATOM 875 C C . ALA A 1 118 ? 15.305 -39.562 -7.375 1 92.62 118 ALA A C 1
ATOM 877 O O . ALA A 1 118 ? 15.969 -39 -6.488 1 92.62 118 ALA A O 1
ATOM 878 N N . TRP A 1 119 ? 14.008 -39.531 -7.559 1 93.81 119 TRP A N 1
ATOM 879 C CA . TRP A 1 119 ? 13.211 -38.938 -6.488 1 93.81 119 TRP A CA 1
ATOM 880 C C . TRP A 1 119 ? 13.188 -39.844 -5.262 1 93.81 119 TRP A C 1
ATOM 882 O O . TRP A 1 119 ? 12.82 -41.031 -5.363 1 93.81 119 TRP A O 1
ATOM 892 N N . ASN A 1 120 ? 13.602 -39.375 -4.109 1 88.81 120 ASN A N 1
ATOM 893 C CA . ASN A 1 120 ? 13.773 -40.281 -2.963 1 88.81 120 ASN A CA 1
ATOM 894 C C . ASN A 1 120 ? 12.773 -39.938 -1.854 1 88.81 120 ASN A C 1
ATOM 896 O O . ASN A 1 120 ? 12.961 -40.344 -0.704 1 88.81 120 ASN A O 1
ATOM 900 N N . TRP A 1 121 ? 11.727 -39.25 -2.184 1 94.81 121 TRP A N 1
ATOM 901 C CA . TRP A 1 121 ? 10.703 -38.938 -1.185 1 94.81 121 TRP A CA 1
ATOM 902 C C . TRP A 1 121 ? 9.406 -39.656 -1.488 1 94.81 121 TRP A C 1
ATOM 904 O O . TRP A 1 121 ? 9.047 -39.844 -2.654 1 94.81 121 TRP A O 1
ATOM 914 N N . GLN A 1 122 ? 8.766 -40.219 -0.477 1 93.94 122 GLN A N 1
ATOM 915 C CA . GLN A 1 122 ? 7.516 -40.938 -0.678 1 93.94 122 GLN A CA 1
ATOM 916 C C . GLN A 1 122 ? 6.332 -40.125 -0.13 1 93.94 122 GLN A C 1
ATOM 918 O O . GLN A 1 122 ? 5.176 -40.438 -0.448 1 93.94 122 GLN A O 1
ATOM 923 N N . SER A 1 123 ? 6.68 -39.156 0.639 1 96.5 123 SER A N 1
ATOM 924 C CA . SER A 1 123 ? 5.637 -38.344 1.242 1 96.5 123 SER A CA 1
ATOM 925 C C . SER A 1 123 ? 5.84 -36.875 0.917 1 96.5 123 SER A C 1
ATOM 927 O O . SER A 1 123 ? 6.898 -36.469 0.417 1 96.5 123 SER A O 1
ATOM 929 N N . ILE A 1 124 ? 4.812 -36.125 1.11 1 97.12 124 ILE A N 1
ATOM 930 C CA . ILE A 1 124 ? 4.902 -34.688 0.951 1 97.12 124 ILE A CA 1
ATOM 931 C C . ILE A 1 124 ? 5.902 -34.125 1.956 1 97.12 124 ILE A C 1
ATOM 933 O O . ILE A 1 124 ? 6.711 -33.25 1.614 1 97.12 124 ILE A O 1
ATOM 937 N N . GLU A 1 125 ? 5.863 -34.594 3.193 1 96.88 125 GLU A N 1
ATOM 938 C CA . GLU A 1 125 ? 6.828 -34.188 4.219 1 96.88 125 GLU A CA 1
ATOM 939 C C . GLU A 1 125 ? 8.258 -34.5 3.777 1 96.88 125 GLU A C 1
ATOM 941 O O . GLU A 1 125 ? 9.164 -33.688 3.998 1 96.88 125 GLU A O 1
ATOM 946 N N . GLY A 1 126 ? 8.445 -35.688 3.201 1 97.38 126 GLY A N 1
ATOM 947 C CA . GLY A 1 126 ? 9.766 -36.031 2.699 1 97.38 126 GLY A CA 1
ATOM 948 C C . GLY A 1 126 ? 10.281 -35.062 1.648 1 97.38 126 GLY A C 1
ATOM 949 O O . GLY A 1 126 ? 11.469 -34.719 1.644 1 97.38 126 GLY A O 1
ATOM 950 N N . TYR A 1 127 ? 9.445 -34.656 0.76 1 97.44 127 TYR A N 1
ATOM 951 C CA . TYR A 1 127 ? 9.812 -33.688 -0.242 1 97.44 127 TYR A CA 1
ATOM 952 C C . TYR A 1 127 ? 10.164 -32.344 0.415 1 97.44 127 TYR A C 1
ATOM 954 O O . TYR A 1 127 ? 11.18 -31.734 0.08 1 97.44 127 TYR A O 1
ATOM 962 N N . ILE A 1 128 ? 9.352 -31.891 1.351 1 96.88 128 ILE A N 1
ATOM 963 C CA . ILE A 1 128 ? 9.594 -30.641 2.064 1 96.88 128 ILE A CA 1
ATOM 964 C C . ILE A 1 128 ? 10.922 -30.734 2.818 1 96.88 128 ILE A C 1
ATOM 966 O O . ILE A 1 128 ? 11.711 -29.781 2.807 1 96.88 128 ILE A O 1
ATOM 970 N N . GLU A 1 129 ? 11.211 -31.828 3.406 1 96.62 129 GLU A N 1
ATOM 971 C CA . GLU A 1 129 ? 12.484 -32.031 4.09 1 96.62 129 GLU A CA 1
ATOM 972 C C . GLU A 1 129 ? 13.656 -31.922 3.115 1 96.62 129 GLU A C 1
ATOM 974 O O . GLU A 1 129 ? 14.727 -31.422 3.477 1 96.62 129 GLU A O 1
ATOM 979 N N . THR A 1 130 ? 13.391 -32.469 1.938 1 96.56 130 THR A N 1
ATOM 980 C CA . THR A 1 130 ? 14.414 -32.344 0.906 1 96.56 130 THR A CA 1
ATOM 981 C C . THR A 1 130 ? 14.664 -30.875 0.551 1 96.56 130 THR A C 1
ATOM 983 O O . THR A 1 130 ? 15.812 -30.453 0.376 1 96.56 130 THR A O 1
ATOM 986 N N . LEU A 1 131 ? 13.602 -30.094 0.434 1 95.69 131 LEU A N 1
ATOM 987 C CA . LEU A 1 131 ? 13.734 -28.656 0.18 1 95.69 131 LEU A CA 1
ATOM 988 C C . LEU A 1 131 ? 14.477 -27.969 1.321 1 95.69 131 LEU A C 1
ATOM 990 O O . LEU A 1 131 ? 15.297 -27.078 1.086 1 95.69 131 LEU A O 1
ATOM 994 N N . VAL A 1 132 ? 14.18 -28.359 2.541 1 94.62 132 VAL A N 1
ATOM 995 C CA . VAL A 1 132 ? 14.797 -27.781 3.73 1 94.62 132 VAL A CA 1
ATOM 996 C C . VAL A 1 132 ? 16.297 -28.078 3.729 1 94.62 132 VAL A C 1
ATOM 998 O O . VAL A 1 132 ? 17.109 -27.203 4.047 1 94.62 132 VAL A O 1
ATOM 1001 N N . ARG A 1 133 ? 16.625 -29.234 3.324 1 93.75 133 ARG A N 1
ATOM 1002 C CA . ARG A 1 133 ? 18.016 -29.688 3.381 1 93.75 133 ARG A CA 1
ATOM 1003 C C . ARG A 1 133 ? 18.828 -29.125 2.223 1 93.75 133 ARG A C 1
ATOM 1005 O O . ARG A 1 133 ? 20.047 -28.938 2.336 1 93.75 133 ARG A O 1
ATOM 1012 N N . ASN A 1 134 ? 17.984 -28.859 1.174 1 88.75 134 ASN A N 1
ATOM 1013 C CA . ASN A 1 134 ? 18.672 -28.328 -0.007 1 88.75 134 ASN A CA 1
ATOM 1014 C C . ASN A 1 134 ? 19.016 -26.859 0.157 1 88.75 134 ASN A C 1
ATOM 1016 O O . ASN A 1 134 ? 18.188 -26.047 0.582 1 88.75 134 ASN A O 1
ATOM 1020 N N . SER A 1 135 ? 20.297 -26.516 0.262 1 88.31 135 SER A N 1
ATOM 1021 C CA . SER A 1 135 ? 20.688 -25.109 0.276 1 88.31 135 SER A CA 1
ATOM 1022 C C . SER A 1 135 ? 20.469 -24.453 -1.083 1 88.31 135 SER A C 1
ATOM 1024 O O . SER A 1 135 ? 20.906 -24.969 -2.109 1 88.31 135 SER A O 1
ATOM 1026 N N . ALA A 1 136 ? 19.625 -23.484 -1.168 1 95.75 136 ALA A N 1
ATOM 1027 C CA . ALA A 1 136 ? 19.391 -22.703 -2.379 1 95.75 136 ALA A CA 1
ATOM 1028 C C . ALA A 1 136 ? 19.641 -21.219 -2.123 1 95.75 136 ALA A C 1
ATOM 1030 O O . ALA A 1 136 ? 19.766 -20.781 -0.973 1 95.75 136 ALA A O 1
ATOM 1031 N N . SER A 1 137 ? 19.812 -20.453 -3.211 1 97.94 137 SER A N 1
ATOM 1032 C CA . SER A 1 137 ? 20.031 -19.031 -3.086 1 97.94 137 SER A CA 1
ATOM 1033 C C . SER A 1 137 ? 18.75 -18.297 -2.695 1 97.94 137 SER A C 1
ATOM 1035 O O . SER A 1 137 ? 18.797 -17.234 -2.061 1 97.94 137 SER A O 1
ATOM 1037 N N . GLU A 1 138 ? 17.641 -18.812 -3.066 1 97.25 138 GLU A N 1
ATOM 1038 C CA . GLU A 1 138 ? 16.359 -18.172 -2.795 1 97.25 138 GLU A CA 1
ATOM 1039 C C . GLU A 1 138 ? 15.547 -18.969 -1.769 1 97.25 138 GLU A C 1
ATOM 1041 O O . GLU A 1 138 ? 15.797 -20.156 -1.56 1 97.25 138 GLU A O 1
ATOM 1046 N N . ASN A 1 139 ? 14.633 -18.312 -1.123 1 98.31 139 ASN A N 1
ATOM 1047 C CA . ASN A 1 139 ? 13.648 -18.984 -0.283 1 98.31 139 ASN A CA 1
ATOM 1048 C C . ASN A 1 139 ? 12.594 -19.703 -1.12 1 98.31 139 ASN A C 1
ATOM 1050 O O . ASN A 1 139 ? 12.336 -19.328 -2.266 1 98.31 139 ASN A O 1
ATOM 1054 N N . VAL A 1 140 ? 12.023 -20.766 -0.496 1 98.06 140 VAL A N 1
ATOM 1055 C CA . VAL A 1 140 ? 11 -21.516 -1.217 1 98.06 140 VAL A CA 1
ATOM 1056 C C . VAL A 1 140 ? 9.852 -21.859 -0.272 1 98.06 140 VAL A C 1
ATOM 1058 O O . VAL A 1 140 ? 10.07 -22.141 0.91 1 98.06 140 VAL A O 1
ATOM 1061 N N . ALA A 1 141 ? 8.648 -21.734 -0.709 1 97.94 141 ALA A N 1
ATOM 1062 C CA . ALA A 1 141 ? 7.438 -22.266 -0.081 1 97.94 141 ALA A CA 1
ATOM 1063 C C . ALA A 1 141 ? 6.637 -23.109 -1.061 1 97.94 141 ALA A C 1
ATOM 1065 O O . ALA A 1 141 ? 6.852 -23.047 -2.273 1 97.94 141 ALA A O 1
ATOM 1066 N N . THR A 1 142 ? 5.723 -23.969 -0.557 1 98.31 142 THR A N 1
ATOM 1067 C CA . THR A 1 142 ? 5.055 -24.875 -1.489 1 98.31 142 THR A CA 1
ATOM 1068 C C . THR A 1 142 ? 3.6 -25.094 -1.078 1 98.31 142 THR A C 1
ATOM 1070 O O . THR A 1 142 ? 3.252 -24.938 0.094 1 98.31 142 THR A O 1
ATOM 1073 N N . TYR A 1 143 ? 2.787 -25.422 -2.027 1 98.5 143 TYR A N 1
ATOM 1074 C CA . TYR A 1 143 ? 1.454 -25.984 -1.826 1 98.5 143 TYR A CA 1
ATOM 1075 C C . TYR A 1 143 ? 1.499 -27.5 -1.788 1 98.5 143 TYR A C 1
ATOM 1077 O O . TYR A 1 143 ? 2.506 -28.109 -2.16 1 98.5 143 TYR A O 1
ATOM 1085 N N . VAL A 1 144 ? 0.418 -28.062 -1.246 1 98.56 144 VAL A N 1
ATOM 1086 C CA . VAL A 1 144 ? 0.066 -29.438 -1.585 1 98.56 144 VAL A CA 1
ATOM 1087 C C . VAL A 1 144 ? -0.699 -29.453 -2.906 1 98.56 144 VAL A C 1
ATOM 1089 O O . VAL A 1 144 ? -1.637 -28.688 -3.104 1 98.56 144 VAL A O 1
ATOM 1092 N N . ALA A 1 145 ? -0.342 -30.359 -3.766 1 98.56 145 ALA A N 1
ATOM 1093 C CA . ALA A 1 145 ? -0.898 -30.359 -5.117 1 98.56 145 ALA A CA 1
ATOM 1094 C C . ALA A 1 145 ? -1.978 -31.422 -5.27 1 98.56 145 ALA A C 1
ATOM 1096 O O . ALA A 1 145 ? -1.707 -32.625 -5.105 1 98.56 145 ALA A O 1
ATOM 1097 N N . HIS A 1 146 ? -3.105 -31.031 -5.727 1 98.5 146 HIS A N 1
ATOM 1098 C CA . HIS A 1 146 ? -4.262 -31.906 -5.848 1 98.5 146 HIS A CA 1
ATOM 1099 C C . HIS A 1 146 ? -4.008 -33 -6.867 1 98.5 146 HIS A C 1
ATOM 1101 O O . HIS A 1 146 ? -4.379 -34.156 -6.641 1 98.5 146 HIS A O 1
ATOM 1107 N N . GLY A 1 147 ? -3.473 -32.625 -8.047 1 96.94 147 GLY A N 1
ATOM 1108 C CA . GLY A 1 147 ? -3.191 -33.625 -9.062 1 96.94 147 GLY A CA 1
ATOM 1109 C C . GLY A 1 147 ? -2.314 -34.75 -8.547 1 96.94 147 GLY A C 1
ATOM 1110 O O . GLY A 1 147 ? -2.576 -35.938 -8.828 1 96.94 147 GLY A O 1
ATOM 1111 N N . ALA A 1 148 ? -1.318 -34.406 -7.777 1 97.38 148 ALA A N 1
ATOM 1112 C CA . ALA A 1 148 ? -0.421 -35.406 -7.195 1 97.38 148 ALA A CA 1
ATOM 1113 C C . ALA A 1 148 ? -1.15 -36.281 -6.172 1 97.38 148 ALA A C 1
ATOM 1115 O O . ALA A 1 148 ? -0.94 -37.469 -6.113 1 97.38 148 ALA A O 1
ATOM 1116 N N . LEU A 1 149 ? -2.021 -35.688 -5.375 1 97.69 149 LEU A N 1
ATOM 1117 C CA . LEU A 1 149 ? -2.811 -36.438 -4.398 1 97.69 149 LEU A CA 1
ATOM 1118 C C . LEU A 1 149 ? -3.709 -37.469 -5.09 1 97.69 149 LEU A C 1
ATOM 1120 O O . LEU A 1 149 ? -3.76 -38.625 -4.684 1 97.69 149 LEU A O 1
ATOM 1124 N N . ARG A 1 150 ? -4.383 -36.969 -6.051 1 97.31 150 ARG A N 1
ATOM 1125 C CA . ARG A 1 150 ? -5.344 -37.812 -6.746 1 97.31 150 ARG A CA 1
ATOM 1126 C C . ARG A 1 150 ? -4.641 -38.969 -7.445 1 97.31 150 ARG A C 1
ATOM 1128 O O . ARG A 1 150 ? -5.094 -40.125 -7.367 1 97.31 150 ARG A O 1
ATOM 1135 N N . ILE A 1 151 ? -3.541 -38.719 -8.125 1 96.56 151 ILE A N 1
ATOM 1136 C CA . ILE A 1 151 ? -2.771 -39.781 -8.805 1 96.56 151 ILE A CA 1
ATOM 1137 C C . ILE A 1 151 ? -2.301 -40.812 -7.785 1 96.56 151 ILE A C 1
ATOM 1139 O O . ILE A 1 151 ? -2.396 -42 -8.031 1 96.56 151 ILE A O 1
ATOM 1143 N N . ALA A 1 152 ? -1.863 -40.375 -6.609 1 97.19 152 ALA A N 1
ATOM 1144 C CA . ALA A 1 152 ? -1.357 -41.281 -5.57 1 97.19 152 ALA A CA 1
ATOM 1145 C C . ALA A 1 152 ? -2.443 -42.25 -5.098 1 97.19 152 ALA A C 1
ATOM 1147 O O . ALA A 1 152 ? -2.156 -43.375 -4.762 1 97.19 152 ALA A O 1
ATOM 1148 N N . VAL A 1 153 ? -3.701 -41.75 -5.129 1 97.19 153 VAL A N 1
ATOM 1149 C CA . VAL A 1 153 ? -4.77 -42.531 -4.492 1 97.19 153 VAL A CA 1
ATOM 1150 C C . VAL A 1 153 ? -5.566 -43.281 -5.547 1 97.19 153 VAL A C 1
ATOM 1152 O O . VAL A 1 153 ? -6.023 -44.406 -5.309 1 97.19 153 VAL A O 1
ATOM 1155 N N . MET A 1 154 ? -5.695 -42.656 -6.773 1 94.5 154 MET A N 1
ATOM 1156 C CA . MET A 1 154 ? -6.648 -43.25 -7.703 1 94.5 154 MET A CA 1
ATOM 1157 C C . MET A 1 154 ? -6.109 -43.219 -9.133 1 94.5 154 MET A C 1
ATOM 1159 O O . MET A 1 154 ? -6.82 -43.594 -10.078 1 94.5 154 MET A O 1
ATOM 1163 N N . GLY A 1 155 ? -4.879 -42.844 -9.305 1 93.25 155 GLY A N 1
ATOM 1164 C CA . GLY A 1 155 ? -4.324 -42.75 -10.648 1 93.25 155 GLY A CA 1
ATOM 1165 C C . GLY A 1 155 ? -5.051 -41.75 -11.523 1 93.25 155 GLY A C 1
ATOM 1166 O O . GLY A 1 155 ? -5.348 -40.625 -11.094 1 93.25 155 GLY A O 1
ATOM 1167 N N . PHE A 1 156 ? -5.301 -42.125 -12.758 1 93.31 156 PHE A N 1
ATOM 1168 C CA . PHE A 1 156 ? -5.926 -41.219 -13.727 1 93.31 156 PHE A CA 1
ATOM 1169 C C . PHE A 1 156 ? -7.363 -41.656 -14.008 1 93.31 156 PHE A C 1
ATOM 1171 O O . PHE A 1 156 ? -7.922 -41.312 -15.055 1 93.31 156 PHE A O 1
ATOM 1178 N N . GLU A 1 157 ? -7.961 -42.375 -13.07 1 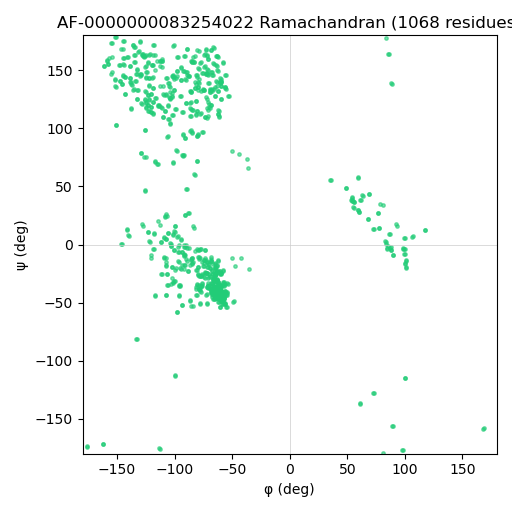92.25 157 GLU A N 1
ATOM 1179 C CA . GLU A 1 157 ? -9.32 -42.844 -13.297 1 92.25 157 GLU A CA 1
ATOM 1180 C C . GLU A 1 157 ? -10.312 -41.688 -13.367 1 92.25 157 GLU A C 1
ATOM 1182 O O . GLU A 1 157 ? -10.281 -40.781 -12.539 1 92.25 157 GLU A O 1
ATOM 1187 N N . ASN A 1 158 ? -11.141 -41.75 -14.352 1 93.12 158 ASN A N 1
ATOM 1188 C CA . ASN A 1 158 ? -12.188 -40.75 -14.531 1 93.12 158 ASN A CA 1
ATOM 1189 C C . ASN A 1 158 ? -13.484 -41.188 -13.844 1 93.12 158 ASN A C 1
ATOM 1191 O O . ASN A 1 158 ? -14.453 -41.562 -14.508 1 93.12 158 ASN A O 1
ATOM 1195 N N . ARG A 1 159 ? -13.492 -41.062 -12.648 1 93.19 159 ARG A N 1
ATOM 1196 C CA . ARG A 1 159 ? -14.648 -41.344 -11.805 1 93.19 159 ARG A CA 1
ATOM 1197 C C . ARG A 1 159 ? -14.57 -40.594 -10.5 1 93.19 159 ARG A C 1
ATOM 1199 O O . ARG A 1 159 ? -13.5 -40.125 -10.109 1 93.19 159 ARG A O 1
ATOM 1206 N N . PRO A 1 160 ? -15.688 -40.438 -9.82 1 95.12 160 PRO A N 1
ATOM 1207 C CA . PRO A 1 160 ? -15.625 -39.812 -8.484 1 95.12 160 PRO A CA 1
ATOM 1208 C C . PRO A 1 160 ? -14.812 -40.656 -7.496 1 95.12 160 PRO A C 1
ATOM 1210 O O . PRO A 1 160 ? -14.805 -41.875 -7.582 1 95.12 160 PRO A O 1
ATOM 1213 N N . ALA A 1 161 ? -14.242 -40.031 -6.629 1 97.06 161 ALA A N 1
ATOM 1214 C CA . ALA A 1 161 ? -13.539 -40.719 -5.559 1 97.06 161 ALA A CA 1
ATOM 1215 C C . ALA A 1 161 ? -14.523 -41.406 -4.605 1 97.06 161 ALA A C 1
ATOM 1217 O O . ALA A 1 161 ? -15.586 -40.844 -4.305 1 97.06 161 ALA A O 1
ATOM 1218 N N . THR A 1 162 ? -14.211 -42.625 -4.164 1 97.38 162 THR A N 1
ATOM 1219 C CA . THR A 1 162 ? -14.961 -43.25 -3.074 1 97.38 162 THR A CA 1
ATOM 1220 C C . THR A 1 162 ? -14.703 -42.531 -1.758 1 97.38 162 THR A C 1
ATOM 1222 O O . THR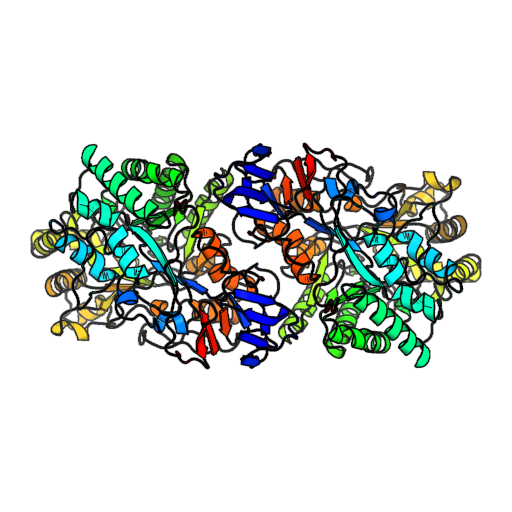 A 1 162 ? -13.773 -41.719 -1.662 1 97.38 162 THR A O 1
ATOM 1225 N N . ALA A 1 163 ? -15.523 -42.844 -0.767 1 97.25 163 ALA A N 1
ATOM 1226 C CA . ALA A 1 163 ? -15.344 -42.219 0.549 1 97.25 163 ALA A CA 1
ATOM 1227 C C . ALA A 1 163 ? -13.953 -42.562 1.107 1 97.25 163 ALA A C 1
ATOM 1229 O O . ALA A 1 163 ? -13.32 -41.688 1.732 1 97.25 163 ALA A O 1
ATOM 1230 N N . GLY A 1 164 ? -13.586 -43.75 0.908 1 97.88 164 GLY A N 1
ATOM 1231 C CA . GLY A 1 164 ? -12.266 -44.156 1.371 1 97.88 164 GLY A CA 1
ATOM 1232 C C . GLY A 1 164 ? -11.141 -43.438 0.657 1 97.88 164 GLY A C 1
ATOM 1233 O O . GLY A 1 164 ? -10.141 -43.062 1.279 1 97.88 164 GLY A O 1
ATOM 1234 N N . GLU A 1 165 ? -11.258 -43.281 -0.641 1 97.94 165 GLU A N 1
ATOM 1235 C CA . GLU A 1 165 ? -10.258 -42.562 -1.432 1 97.94 165 GLU A CA 1
ATOM 1236 C C . GLU A 1 165 ? -10.18 -41.094 -1.036 1 97.94 165 GLU A C 1
ATOM 1238 O O . GLU A 1 165 ? -9.086 -40.531 -0.912 1 97.94 165 GLU A O 1
ATOM 1243 N N . LEU A 1 166 ? -11.328 -40.531 -0.833 1 98.12 166 LEU A N 1
ATOM 1244 C CA . LEU A 1 166 ? -11.383 -39.125 -0.398 1 98.12 166 LEU A CA 1
ATOM 1245 C C . LEU A 1 166 ? -10.75 -38.969 0.979 1 98.12 166 LEU A C 1
ATOM 1247 O O . LEU A 1 166 ? -10.023 -38 1.224 1 98.12 166 LEU A O 1
ATOM 1251 N N . ALA A 1 167 ? -11.031 -39.875 1.852 1 98.25 167 ALA A N 1
ATOM 1252 C CA . ALA A 1 167 ? -10.43 -39.844 3.186 1 98.25 167 ALA A CA 1
ATOM 1253 C C . ALA A 1 167 ? -8.914 -39.969 3.109 1 98.25 167 ALA A C 1
ATOM 1255 O O . ALA A 1 167 ? -8.195 -39.312 3.877 1 98.25 167 ALA A O 1
ATOM 1256 N N . ARG A 1 168 ? -8.484 -40.812 2.238 1 98.06 168 ARG A N 1
ATOM 1257 C CA . ARG A 1 168 ? -7.039 -40.969 2.061 1 98.06 168 ARG A CA 1
ATOM 1258 C C . ARG A 1 168 ? -6.414 -39.688 1.521 1 98.06 168 ARG A C 1
ATOM 1260 O O . ARG A 1 168 ? -5.352 -39.25 1.978 1 98.06 168 ARG A O 1
ATOM 1267 N N . MET A 1 169 ? -7 -39.031 0.541 1 98.38 169 MET A N 1
ATOM 1268 C CA . MET A 1 169 ? -6.504 -37.781 0.013 1 98.38 169 MET A CA 1
ATOM 1269 C C . MET A 1 169 ? -6.477 -36.688 1.102 1 98.38 169 MET A C 1
ATOM 1271 O O . MET A 1 169 ? -5.523 -35.938 1.187 1 98.38 169 MET A O 1
ATOM 1275 N N . LYS A 1 170 ? -7.496 -36.688 1.927 1 98.5 170 LYS A N 1
ATOM 1276 C CA . LYS A 1 170 ? -7.547 -35.75 3.035 1 98.5 170 LYS A CA 1
ATOM 1277 C C . LYS A 1 170 ? -6.398 -35.969 4.012 1 98.5 170 LYS A C 1
ATOM 1279 O O . LYS A 1 170 ? -5.793 -35.031 4.508 1 98.5 170 LYS A O 1
ATOM 1284 N N . SER A 1 171 ? -6.16 -37.188 4.258 1 98.19 171 SER A N 1
ATOM 1285 C CA . SER A 1 171 ? -5.07 -37.531 5.164 1 98.19 171 SER A CA 1
ATOM 1286 C C . SER A 1 171 ? -3.725 -37.094 4.609 1 98.19 171 SER A C 1
ATOM 1288 O O . SER A 1 171 ? -2.898 -36.531 5.344 1 98.19 171 SER A O 1
ATOM 1290 N N . LEU A 1 172 ? -3.477 -37.281 3.371 1 98.06 172 LEU A N 1
ATOM 1291 C CA . LEU A 1 172 ? -2.242 -36.844 2.727 1 98.06 172 LEU A CA 1
ATOM 1292 C C . LEU A 1 172 ? -2.135 -35.312 2.738 1 98.06 172 LEU A C 1
ATOM 1294 O O . LEU A 1 172 ? -1.057 -34.781 2.977 1 98.06 172 LEU A O 1
ATOM 1298 N N . LEU A 1 173 ? -3.236 -34.656 2.426 1 98.06 173 LEU A N 1
ATOM 1299 C CA . LEU A 1 173 ? -3.273 -33.219 2.473 1 98.06 173 LEU A CA 1
ATOM 1300 C C . LEU A 1 173 ? -2.912 -32.719 3.863 1 98.06 173 LEU A C 1
ATOM 1302 O O . LEU A 1 173 ? -2.109 -31.781 4 1 98.06 173 LEU A O 1
ATOM 1306 N N . GLU A 1 174 ? -3.475 -33.281 4.844 1 97.25 174 GLU A N 1
ATOM 1307 C CA . GLU A 1 174 ? -3.203 -32.906 6.223 1 97.25 174 GLU A CA 1
ATOM 1308 C C . GLU A 1 174 ? -1.727 -33.094 6.566 1 97.25 174 GLU A C 1
ATOM 1310 O O . GLU A 1 174 ? -1.15 -32.281 7.293 1 97.25 174 GLU A O 1
ATOM 1315 N N . GLU A 1 175 ? -1.166 -34.188 6.098 1 95.75 175 GLU A N 1
ATOM 1316 C CA . GLU A 1 175 ? 0.262 -34.406 6.297 1 95.75 175 GLU A CA 1
ATOM 1317 C C . GLU A 1 175 ? 1.087 -33.25 5.707 1 95.75 175 GLU A C 1
ATOM 1319 O O . GLU A 1 175 ? 2.043 -32.781 6.328 1 95.75 175 GLU A O 1
ATOM 1324 N N . GLY A 1 176 ? 0.74 -32.844 4.508 1 97.19 176 GLY A N 1
ATOM 1325 C CA . GLY A 1 176 ? 1.422 -31.734 3.879 1 97.19 176 GLY A CA 1
ATOM 1326 C C . GLY A 1 176 ? 1.256 -30.438 4.641 1 97.19 176 GLY A C 1
ATOM 1327 O O . GLY A 1 176 ? 2.213 -29.672 4.797 1 97.19 176 GLY A O 1
ATOM 1328 N N . MET A 1 177 ? 0.049 -30.203 5.148 1 97 177 MET A N 1
ATOM 1329 C CA . MET A 1 177 ? -0.228 -29 5.914 1 97 177 MET A CA 1
ATOM 1330 C C . MET A 1 177 ? 0.58 -28.969 7.211 1 97 177 MET A C 1
ATOM 1332 O O . MET A 1 177 ? 1.158 -27.953 7.57 1 97 177 MET A O 1
ATOM 1336 N N . ARG A 1 178 ? 0.693 -30.094 7.852 1 95.69 178 ARG A N 1
ATOM 1337 C CA . ARG A 1 178 ? 1.469 -30.203 9.086 1 95.69 178 ARG A CA 1
ATOM 1338 C C . ARG A 1 178 ? 2.953 -29.984 8.82 1 95.69 178 ARG A C 1
ATOM 1340 O O . ARG A 1 178 ? 3.67 -29.453 9.664 1 95.69 178 ARG A O 1
ATOM 1347 N N . ALA A 1 179 ? 3.35 -30.344 7.609 1 96.12 179 ALA A N 1
ATOM 1348 C CA . ALA A 1 179 ? 4.758 -30.203 7.246 1 96.12 179 ALA A CA 1
ATOM 1349 C C . ALA A 1 179 ? 5.098 -28.766 6.891 1 96.12 179 ALA A C 1
ATOM 1351 O O . ALA A 1 179 ? 6.27 -28.422 6.727 1 96.12 179 ALA A O 1
ATOM 1352 N N . GLY A 1 180 ? 4.09 -27.891 6.734 1 95.75 180 GLY A N 1
ATOM 1353 C CA . GLY A 1 180 ? 4.367 -26.469 6.559 1 95.75 180 GLY A CA 1
ATOM 1354 C C . GLY A 1 180 ? 3.9 -25.938 5.219 1 95.75 180 GLY A C 1
ATOM 1355 O O . GLY A 1 180 ? 4.25 -24.812 4.836 1 95.75 180 GLY A O 1
ATOM 1356 N N . ALA A 1 181 ? 3.086 -26.688 4.445 1 97.56 181 ALA A N 1
ATOM 1357 C CA . ALA A 1 181 ? 2.568 -26.203 3.172 1 97.56 181 ALA A CA 1
ATOM 1358 C C . ALA A 1 181 ? 1.615 -25.031 3.379 1 97.56 181 ALA A C 1
ATOM 1360 O O . ALA A 1 181 ? 1.005 -24.906 4.441 1 97.56 181 ALA A O 1
ATOM 1361 N N . ILE A 1 182 ? 1.482 -24.234 2.371 1 96.56 182 ILE A N 1
ATOM 1362 C CA . ILE A 1 182 ? 0.691 -23.016 2.387 1 96.56 182 ILE A CA 1
ATOM 1363 C C . ILE A 1 182 ? -0.793 -23.359 2.279 1 96.56 182 ILE A C 1
ATOM 1365 O O . ILE A 1 182 ? -1.646 -22.609 2.775 1 96.56 182 ILE A O 1
ATOM 1369 N N . GLY A 1 183 ? -1.057 -24.328 1.562 1 98 183 GLY A N 1
ATOM 1370 C CA . GLY A 1 183 ? -2.416 -24.719 1.229 1 98 183 GLY A CA 1
ATOM 1371 C C . GLY A 1 183 ? -2.482 -25.75 0.12 1 98 183 GLY A C 1
ATOM 1372 O O . GLY A 1 183 ? -1.571 -26.562 -0.031 1 98 183 GLY A O 1
ATOM 1373 N N . LEU A 1 184 ? -3.654 -25.812 -0.527 1 98.62 184 LEU A N 1
ATOM 1374 C CA . LEU A 1 184 ? -3.926 -26.734 -1.615 1 98.62 184 LEU A CA 1
ATOM 1375 C C . LEU A 1 184 ? -3.973 -26.016 -2.955 1 98.62 184 LEU A C 1
ATOM 1377 O O . LEU A 1 184 ? -4.59 -24.953 -3.07 1 98.62 184 LEU A O 1
ATOM 1381 N N . SER A 1 185 ? -3.234 -26.547 -3.875 1 98.69 185 SER A N 1
ATOM 1382 C CA . SER A 1 185 ? -3.369 -26.047 -5.242 1 98.69 185 SER A CA 1
ATOM 1383 C C . SER A 1 185 ? -4.098 -27.062 -6.125 1 98.69 185 SER A C 1
ATOM 1385 O O . SER A 1 185 ? -3.902 -28.266 -5.984 1 98.69 185 SER A O 1
ATOM 1387 N N . ILE A 1 186 ? -4.91 -26.516 -7.035 1 98.5 186 ILE A N 1
ATOM 1388 C CA . ILE A 1 186 ? -5.629 -27.406 -7.949 1 98.5 186 ILE A CA 1
ATOM 1389 C C . ILE A 1 186 ? -5.426 -26.922 -9.391 1 98.5 186 ILE A C 1
ATOM 1391 O O . ILE A 1 186 ? -5.191 -25.734 -9.625 1 98.5 186 ILE A O 1
ATOM 1395 N N . GLY A 1 187 ? -5.375 -27.797 -10.289 1 96.69 187 GLY A N 1
ATOM 1396 C CA . GLY A 1 187 ? -5.359 -27.578 -11.727 1 96.69 187 GLY A CA 1
ATOM 1397 C C . GLY A 1 187 ? -6.449 -28.344 -12.461 1 96.69 187 GLY A C 1
ATOM 1398 O O . GLY A 1 187 ? -6.242 -29.484 -12.883 1 96.69 187 GLY A O 1
ATOM 1399 N N . LEU A 1 188 ? -7.516 -27.641 -12.758 1 93.81 188 LEU A N 1
ATOM 1400 C CA . LEU A 1 188 ? -8.719 -28.328 -13.227 1 93.81 188 LEU A CA 1
ATOM 1401 C C . LEU A 1 188 ? -8.742 -28.422 -14.742 1 93.81 188 LEU A C 1
ATOM 1403 O O . LEU A 1 188 ? -9.57 -29.125 -15.32 1 93.81 188 LEU A O 1
ATOM 1407 N N . LEU A 1 189 ? -7.816 -27.734 -15.297 1 87.44 189 LEU A N 1
ATOM 1408 C CA . LEU A 1 189 ? -7.625 -27.859 -16.734 1 87.44 189 LEU A CA 1
ATOM 1409 C C . LEU A 1 189 ? -6.965 -29.188 -17.078 1 87.44 189 LEU A C 1
ATOM 1411 O O . LEU A 1 189 ? -7.172 -29.719 -18.172 1 87.44 189 LEU A O 1
ATOM 1415 N N . TYR A 1 190 ? -6.258 -29.766 -16.156 1 84.44 190 TYR A N 1
ATOM 1416 C CA . TYR A 1 190 ? -5.391 -30.906 -16.391 1 84.44 190 TYR A CA 1
ATOM 1417 C C . TYR A 1 190 ? -6.035 -32.188 -15.883 1 84.44 190 TYR A C 1
ATOM 1419 O O . TYR A 1 190 ? -6.566 -32.219 -14.773 1 84.44 190 TYR A O 1
ATOM 1427 N N . ALA A 1 191 ? -5.984 -33.156 -16.781 1 88 191 ALA A N 1
ATOM 1428 C CA . ALA A 1 191 ? -6.328 -34.469 -16.25 1 88 191 ALA A CA 1
ATOM 1429 C C . ALA A 1 191 ? -5.258 -34.969 -15.281 1 88 191 ALA A C 1
ATOM 1431 O O . ALA A 1 191 ? -4.062 -34.844 -15.555 1 88 191 ALA A O 1
ATOM 1432 N N . PRO A 1 192 ? -5.609 -35.469 -14.109 1 91.06 192 PRO A N 1
ATOM 1433 C CA . PRO A 1 192 ? -6.953 -35.938 -13.742 1 91.06 192 PRO A CA 1
ATOM 1434 C C . PRO A 1 192 ? -7.75 -34.875 -12.984 1 91.06 192 PRO A C 1
ATOM 1436 O O . PRO A 1 192 ? -8.891 -35.125 -12.578 1 91.06 192 PRO A O 1
ATOM 1439 N N . GLY A 1 193 ? -7.195 -33.75 -12.719 1 90.81 193 GLY A N 1
ATOM 1440 C CA . GLY A 1 193 ? -7.926 -32.688 -12.031 1 90.81 193 GLY A CA 1
ATOM 1441 C C . GLY A 1 193 ? -9.234 -32.344 -12.703 1 90.81 193 GLY A C 1
ATOM 1442 O O . GLY A 1 193 ? -10.227 -32.031 -12.039 1 90.81 193 GLY A O 1
ATOM 1443 N N . SER A 1 194 ? -9.273 -32.438 -13.969 1 90.44 194 SER A N 1
ATOM 1444 C CA . SER A 1 194 ? -10.43 -32.031 -14.766 1 90.44 194 SER A CA 1
ATOM 1445 C C . SER A 1 194 ? -11.617 -32.969 -14.508 1 90.44 194 SER A C 1
ATOM 1447 O O . SER A 1 194 ? -12.758 -32.625 -14.852 1 90.44 194 SER A O 1
ATOM 1449 N N . TYR A 1 195 ? -11.352 -34.125 -13.883 1 90.94 195 TYR A N 1
ATOM 1450 C CA . TYR A 1 195 ? -12.414 -35.125 -13.633 1 90.94 195 TYR A CA 1
ATOM 1451 C C . TYR A 1 195 ? -13.141 -34.812 -12.336 1 90.94 195 TYR A C 1
ATOM 1453 O O . TYR A 1 195 ? -14.203 -35.375 -12.062 1 90.94 195 TYR A O 1
ATOM 1461 N N . THR A 1 196 ? -12.602 -33.969 -11.578 1 94.81 196 THR A N 1
ATOM 1462 C CA . THR A 1 196 ? -13.039 -33.812 -10.195 1 94.81 196 THR A CA 1
ATOM 1463 C C . THR A 1 196 ? -14.211 -32.844 -10.102 1 94.81 196 THR A C 1
ATOM 1465 O O . THR A 1 196 ? -14.172 -31.75 -10.68 1 94.81 196 THR A O 1
ATOM 1468 N N . SER A 1 197 ? -15.219 -33.188 -9.43 1 96.06 197 SER A N 1
ATOM 1469 C CA . SER A 1 197 ? -16.375 -32.312 -9.234 1 96.06 197 SER A CA 1
ATOM 1470 C C . SER A 1 197 ? -16.094 -31.25 -8.188 1 96.06 197 SER A C 1
ATOM 1472 O O . SER A 1 197 ? -15.188 -31.406 -7.359 1 96.06 197 SER A O 1
ATOM 1474 N N . GLN A 1 198 ? -16.844 -30.172 -8.297 1 97 198 GLN A N 1
ATOM 1475 C CA . GLN A 1 198 ? -16.672 -29.109 -7.316 1 97 198 GLN A CA 1
ATOM 1476 C C . GLN A 1 198 ? -17.016 -29.609 -5.91 1 97 198 GLN A C 1
ATOM 1478 O O . GLN A 1 198 ? -16.406 -29.156 -4.934 1 97 198 GLN A O 1
ATOM 1483 N N . GLU A 1 199 ? -17.969 -30.562 -5.734 1 97.5 199 GLU A N 1
ATOM 1484 C CA . GLU A 1 199 ? -18.328 -31.109 -4.434 1 97.5 199 GLU A CA 1
ATOM 1485 C C . GLU A 1 199 ? -17.172 -31.891 -3.818 1 97.5 199 GLU A C 1
ATOM 1487 O O . GLU A 1 199 ? -16.906 -31.781 -2.621 1 97.5 199 GLU A O 1
ATOM 1492 N N . GLU A 1 200 ? -16.547 -32.688 -4.672 1 97.56 200 GLU A N 1
ATOM 1493 C CA . GLU A 1 200 ? -15.375 -33.438 -4.211 1 97.56 200 GLU A CA 1
ATOM 1494 C C . GLU A 1 200 ? -14.273 -32.5 -3.742 1 97.56 200 GLU A C 1
ATOM 1496 O O . GLU A 1 200 ? -13.672 -32.719 -2.688 1 97.56 200 GLU A O 1
ATOM 1501 N N . LEU A 1 201 ? -14.039 -31.438 -4.477 1 98.25 201 LEU A N 1
ATOM 1502 C CA . LEU A 1 201 ? -13.008 -30.469 -4.133 1 98.25 201 LEU A CA 1
ATOM 1503 C C . LEU A 1 201 ? -13.367 -29.734 -2.85 1 98.25 201 LEU A C 1
ATOM 1505 O O . LEU A 1 201 ? -12.5 -29.469 -2.014 1 98.25 201 LEU A O 1
ATOM 1509 N N . ALA A 1 202 ? -14.633 -29.359 -2.693 1 98.25 202 ALA A N 1
ATOM 1510 C CA . ALA A 1 202 ? -15.078 -28.688 -1.476 1 98.25 202 ALA A CA 1
ATOM 1511 C C . ALA A 1 202 ? -14.844 -29.562 -0.246 1 98.25 202 ALA A C 1
ATOM 1513 O O . ALA A 1 202 ? -14.422 -29.062 0.803 1 98.25 202 ALA A O 1
ATOM 1514 N N . GLU A 1 203 ? -15.172 -30.844 -0.405 1 97.81 203 GLU A N 1
ATOM 1515 C CA . GLU A 1 203 ? -14.953 -31.766 0.696 1 97.81 203 GLU A CA 1
ATOM 1516 C C . GLU A 1 203 ? -13.469 -31.891 1.034 1 97.81 203 GLU A C 1
ATOM 1518 O O . GLU A 1 203 ? -13.102 -31.922 2.209 1 97.81 203 GLU A O 1
ATOM 1523 N N . LEU A 1 204 ? -12.672 -31.969 0.057 1 98 204 LEU A N 1
ATOM 1524 C CA . LEU A 1 204 ? -11.234 -32.031 0.278 1 98 204 LEU A CA 1
ATOM 1525 C C . LEU A 1 204 ? -10.742 -30.75 0.971 1 98 204 LEU A C 1
ATOM 1527 O O . LEU A 1 204 ? -9.93 -30.812 1.894 1 98 204 LEU A O 1
ATOM 1531 N N . CYS A 1 205 ? -11.266 -29.594 0.579 1 98.25 205 CYS A N 1
ATOM 1532 C CA . CYS A 1 205 ? -10.867 -28.297 1.103 1 98.25 205 CYS A CA 1
ATOM 1533 C C . CYS A 1 205 ? -11.297 -28.141 2.555 1 98.25 205 CYS A C 1
ATOM 1535 O O . CYS A 1 205 ? -10.82 -27.25 3.256 1 98.25 205 CYS A O 1
ATOM 1537 N N . SER A 1 206 ? -12.164 -28.984 3.049 1 97.62 206 SER A N 1
ATOM 1538 C CA . SER A 1 206 ? -12.625 -28.906 4.43 1 97.62 206 SER A CA 1
ATOM 1539 C C . SER A 1 206 ? -11.484 -29.109 5.414 1 97.62 206 SER A C 1
ATOM 1541 O O . SER A 1 206 ? -11.609 -28.797 6.598 1 97.62 206 SER A O 1
ATOM 1543 N N . VAL A 1 207 ? -10.32 -29.594 4.938 1 97.19 207 VAL A N 1
ATOM 1544 C CA . VAL A 1 207 ? -9.125 -29.812 5.742 1 97.19 207 VAL A CA 1
ATOM 1545 C C . VAL A 1 207 ? -8.438 -28.469 6.02 1 97.19 207 VAL A C 1
ATOM 1547 O O . VAL A 1 207 ? -7.766 -28.312 7.043 1 97.19 207 VAL A O 1
ATOM 1550 N N . LEU A 1 208 ? -8.586 -27.469 5.223 1 96.94 208 LEU A N 1
ATOM 1551 C CA . LEU A 1 208 ? -7.711 -26.297 5.129 1 96.94 208 LEU A CA 1
ATOM 1552 C C . LEU A 1 208 ? -7.969 -25.328 6.277 1 96.94 208 LEU A C 1
ATOM 1554 O O . LEU A 1 208 ? -7.027 -24.75 6.824 1 96.94 208 LEU A O 1
ATOM 1558 N N . PRO A 1 209 ? -9.266 -25.188 6.734 1 93.81 209 PRO A N 1
ATOM 1559 C CA . PRO A 1 209 ? -9.531 -24.203 7.777 1 93.81 209 PRO A CA 1
ATOM 1560 C C . PRO A 1 209 ? -8.742 -24.453 9.055 1 93.81 209 PRO A C 1
ATOM 1562 O O . PRO A 1 209 ? -8.258 -23.516 9.688 1 93.81 209 PRO A O 1
ATOM 1565 N N . LYS A 1 210 ? -8.562 -25.734 9.367 1 91.62 210 LYS A N 1
ATOM 1566 C CA . LYS A 1 210 ? -7.844 -26.109 10.578 1 91.62 210 LYS A CA 1
ATOM 1567 C C . LYS A 1 210 ? -6.41 -25.578 10.547 1 91.62 210 LYS A C 1
ATOM 1569 O O . LYS A 1 210 ? -5.812 -25.344 11.602 1 91.62 210 LYS A O 1
ATOM 1574 N N . TYR A 1 211 ? -5.867 -25.344 9.414 1 92.5 211 TYR A N 1
ATOM 1575 C CA . TYR A 1 211 ? -4.465 -24.984 9.266 1 92.5 211 TYR A CA 1
ATOM 1576 C C . TYR A 1 211 ? -4.324 -23.594 8.664 1 92.5 211 TYR A C 1
ATOM 1578 O O . TYR A 1 211 ? -3.232 -23.188 8.25 1 92.5 211 TYR A O 1
ATOM 1586 N N . ASP A 1 212 ? -5.469 -22.844 8.555 1 92.06 212 ASP A N 1
ATOM 1587 C CA . ASP A 1 212 ? -5.477 -21.547 7.898 1 92.06 212 ASP A CA 1
ATOM 1588 C C . ASP A 1 212 ? -4.91 -21.641 6.484 1 92.06 212 ASP A C 1
ATOM 1590 O O . ASP A 1 212 ? -4.137 -20.766 6.062 1 92.06 212 ASP A O 1
ATOM 1594 N N . GLY A 1 213 ? -5.242 -22.781 5.812 1 95.19 213 GLY A N 1
ATOM 1595 C CA . GLY A 1 213 ? -4.719 -23.047 4.484 1 95.19 213 GLY A CA 1
ATOM 1596 C C . GLY A 1 213 ? -5.457 -22.297 3.391 1 95.19 213 GLY A C 1
ATOM 1597 O O . GLY A 1 213 ? -6.664 -22.062 3.5 1 95.19 213 GLY A O 1
ATOM 1598 N N . LEU A 1 214 ? -4.738 -22.016 2.307 1 95.88 214 LEU A N 1
ATOM 1599 C CA . LEU A 1 214 ? -5.219 -21.312 1.128 1 95.88 214 LEU A CA 1
ATOM 1600 C C . LEU A 1 214 ? -5.535 -22.281 -0.004 1 95.88 214 LEU A C 1
ATOM 1602 O O . LEU A 1 214 ? -4.902 -23.328 -0.117 1 95.88 214 LEU A O 1
ATOM 1606 N N . LEU A 1 215 ? -6.582 -21.969 -0.794 1 98.62 215 LEU A N 1
ATOM 1607 C CA . LEU A 1 215 ? -6.832 -22.672 -2.045 1 98.62 215 LEU A CA 1
ATOM 1608 C C . LEU A 1 215 ? -6.324 -21.859 -3.236 1 98.62 215 LEU A C 1
ATOM 1610 O O . LEU A 1 215 ? -6.754 -20.734 -3.449 1 98.62 215 LEU A O 1
ATOM 1614 N N . SER A 1 216 ? -5.402 -22.359 -3.922 1 98.62 216 SER A N 1
ATOM 1615 C CA . SER A 1 216 ? -4.918 -21.766 -5.168 1 98.62 216 SER A CA 1
ATOM 1616 C C . SER A 1 216 ? -5.402 -22.562 -6.375 1 98.62 216 SER A C 1
ATOM 1618 O O . SER A 1 216 ? -5.344 -23.797 -6.379 1 98.62 216 SER A O 1
ATOM 1620 N N . THR A 1 217 ? -5.828 -21.859 -7.492 1 98.38 217 THR A N 1
ATOM 1621 C CA . THR A 1 217 ? -6.539 -22.625 -8.508 1 98.38 217 THR A CA 1
ATOM 1622 C C . THR A 1 217 ? -6.086 -22.219 -9.906 1 98.38 217 THR A C 1
ATOM 1624 O O . THR A 1 217 ? -6.18 -21.047 -10.273 1 98.38 217 THR A O 1
ATOM 1627 N N . HIS A 1 218 ? -5.516 -23.094 -10.602 1 97.94 218 HIS A N 1
ATOM 1628 C CA . HIS A 1 218 ? -5.703 -23.062 -12.047 1 97.94 218 HIS A CA 1
ATOM 1629 C C . HIS A 1 218 ? -7.098 -23.531 -12.438 1 97.94 218 HIS A C 1
ATOM 1631 O O . HIS A 1 218 ? -7.402 -24.719 -12.359 1 97.94 218 HIS A O 1
ATOM 1637 N N . ILE A 1 219 ? -7.918 -22.688 -12.891 1 97.69 219 ILE A N 1
ATOM 1638 C CA . ILE A 1 219 ? -9.344 -22.938 -13.047 1 97.69 219 ILE A CA 1
ATOM 1639 C C . ILE A 1 219 ? -9.57 -23.891 -14.219 1 97.69 219 ILE A C 1
ATOM 1641 O O . ILE A 1 219 ? -8.648 -24.188 -14.984 1 97.69 219 ILE A O 1
ATOM 1645 N N . ARG A 1 220 ? -10.805 -24.406 -14.312 1 94.81 220 ARG A N 1
ATOM 1646 C CA . ARG A 1 220 ? -11.141 -25.484 -15.234 1 94.81 220 ARG A CA 1
ATOM 1647 C C . ARG A 1 220 ? -11.016 -25.016 -16.688 1 94.81 220 ARG A C 1
ATOM 1649 O O . ARG A 1 220 ? -10.57 -25.781 -17.547 1 94.81 220 ARG A O 1
ATOM 1656 N N . GLY A 1 221 ? -11.43 -23.906 -16.891 1 94.31 221 GLY A N 1
ATOM 1657 C CA . GLY A 1 221 ? -11.367 -23.344 -18.234 1 94.31 221 GLY A CA 1
ATOM 1658 C C . GLY A 1 221 ? -11.102 -21.844 -18.234 1 94.31 221 GLY A C 1
ATOM 1659 O O . GLY A 1 221 ? -11.594 -21.125 -17.375 1 94.31 221 GLY A O 1
ATOM 1660 N N . GLU A 1 222 ? -10.367 -21.391 -19.234 1 94.94 222 GLU A N 1
ATOM 1661 C CA . GLU A 1 222 ? -9.969 -19.984 -19.312 1 94.94 222 GLU A CA 1
ATOM 1662 C C . GLU A 1 222 ? -10.523 -19.344 -20.578 1 94.94 222 GLU A C 1
ATOM 1664 O O . GLU A 1 222 ? -10.312 -18.141 -20.812 1 94.94 222 GLU A O 1
ATOM 1669 N N . GLY A 1 223 ? -11.18 -20.141 -21.406 1 93.94 223 GLY A N 1
ATOM 1670 C CA . GLY A 1 223 ? -11.82 -19.656 -22.625 1 93.94 223 GLY A CA 1
ATOM 1671 C C . GLY A 1 223 ? -13.312 -19.438 -22.469 1 93.94 223 GLY A C 1
ATOM 1672 O O . GLY A 1 223 ? -13.758 -18.703 -21.594 1 93.94 223 GLY A O 1
ATOM 1673 N N . ASN A 1 224 ? -14.102 -20.219 -23.141 1 92.19 224 ASN A N 1
ATOM 1674 C CA . ASN A 1 224 ? -15.555 -20.125 -23.094 1 92.19 224 ASN A CA 1
ATOM 1675 C C . ASN A 1 224 ? -16.094 -20.438 -21.703 1 92.19 224 ASN A C 1
ATOM 1677 O O . ASN A 1 224 ? -17.156 -19.938 -21.312 1 92.19 224 ASN A O 1
ATOM 1681 N N . SER A 1 225 ? -15.383 -21.141 -21.031 1 93.94 225 SER A N 1
ATOM 1682 C CA . SER A 1 225 ? -15.844 -21.578 -19.719 1 93.94 225 SER A CA 1
ATOM 1683 C C . SER A 1 225 ? -15.242 -20.719 -18.609 1 93.94 225 SER A C 1
ATOM 1685 O O . SER A 1 225 ? -15.336 -21.078 -17.438 1 93.94 225 SER A O 1
ATOM 1687 N N . LEU A 1 226 ? -14.609 -19.625 -18.938 1 96.31 226 LEU A N 1
ATOM 1688 C CA . LEU A 1 226 ? -13.906 -18.797 -17.969 1 96.31 226 LEU A CA 1
ATOM 1689 C C . LEU A 1 226 ? -14.836 -18.391 -16.828 1 96.31 226 LEU A C 1
ATOM 1691 O O . LEU A 1 226 ? -14.539 -18.641 -15.664 1 96.31 226 LEU A O 1
ATOM 1695 N N . ILE A 1 227 ? -15.977 -17.797 -17.156 1 97.38 227 ILE A N 1
ATOM 1696 C CA . ILE A 1 227 ? -16.891 -17.234 -16.156 1 97.38 227 ILE A CA 1
ATOM 1697 C C . ILE A 1 227 ? -17.438 -18.359 -15.281 1 97.38 227 ILE A C 1
ATOM 1699 O O . ILE A 1 227 ? -17.453 -18.25 -14.055 1 97.38 227 ILE A O 1
ATOM 1703 N N . ALA A 1 228 ? -17.844 -19.469 -15.922 1 96.75 228 ALA A N 1
ATOM 1704 C CA . ALA A 1 228 ? -18.328 -20.625 -15.18 1 96.75 228 ALA A CA 1
ATOM 1705 C C . ALA A 1 228 ? -17.25 -21.188 -14.258 1 96.75 228 ALA A C 1
ATOM 1707 O O . ALA A 1 228 ? -17.547 -21.625 -13.141 1 96.75 228 ALA A O 1
ATOM 1708 N N . SER A 1 229 ? -16.047 -21.219 -14.734 1 97.69 229 SER A N 1
ATOM 1709 C CA . SER A 1 229 ? -14.93 -21.734 -13.961 1 97.69 229 SER A CA 1
ATOM 1710 C C . SER A 1 229 ? -14.648 -20.875 -12.734 1 97.69 229 SER A C 1
ATOM 1712 O O . SER A 1 229 ? -14.367 -21.391 -11.656 1 97.69 229 SER A O 1
ATOM 1714 N N . VAL A 1 230 ? -14.68 -19.531 -12.883 1 98.62 230 VAL A N 1
ATOM 1715 C CA . VAL A 1 230 ? -14.477 -18.625 -11.758 1 98.62 230 VAL A CA 1
ATOM 1716 C C . VAL A 1 230 ? -15.586 -18.812 -10.727 1 98.62 230 VAL A C 1
ATOM 1718 O O . VAL A 1 230 ? -15.32 -18.891 -9.523 1 98.62 230 VAL A O 1
ATOM 1721 N N . LYS A 1 231 ? -16.812 -18.953 -11.195 1 98.62 231 LYS A N 1
ATOM 1722 C CA . LYS A 1 231 ? -17.938 -19.188 -10.289 1 98.62 231 LYS A CA 1
ATOM 1723 C C . LYS A 1 231 ? -17.75 -20.5 -9.523 1 98.62 231 LYS A C 1
ATOM 1725 O O . LYS A 1 231 ? -18.062 -20.578 -8.336 1 98.62 231 LYS A O 1
ATOM 1730 N N . GLU A 1 232 ? -17.25 -21.5 -10.219 1 98.5 232 GLU A N 1
ATOM 1731 C CA . GLU A 1 232 ? -17.031 -22.812 -9.617 1 98.5 232 GLU A CA 1
ATOM 1732 C C . GLU A 1 232 ? -16.078 -22.719 -8.438 1 98.5 232 GLU A C 1
ATOM 1734 O O . GLU A 1 232 ? -16.375 -23.25 -7.359 1 98.5 232 GLU A O 1
ATOM 1739 N N . VAL A 1 233 ? -14.992 -22.078 -8.609 1 98.69 233 VAL A N 1
ATOM 1740 C CA . VAL A 1 233 ? -13.977 -22.078 -7.559 1 98.69 233 VAL A CA 1
ATOM 1741 C C . VAL A 1 233 ? -14.406 -21.141 -6.43 1 98.69 233 VAL A C 1
ATOM 1743 O O . VAL A 1 233 ? -14.086 -21.375 -5.262 1 98.69 233 VAL A O 1
ATOM 1746 N N . ILE A 1 234 ? -15.117 -20.031 -6.734 1 98.81 234 ILE A N 1
ATOM 1747 C CA . ILE A 1 234 ? -15.688 -19.203 -5.688 1 98.81 234 ILE A CA 1
ATOM 1748 C C . ILE A 1 234 ? -16.656 -20.016 -4.84 1 98.81 234 ILE A C 1
ATOM 1750 O O . ILE A 1 234 ? -16.641 -19.922 -3.609 1 98.81 234 ILE A O 1
ATOM 1754 N N . TRP A 1 235 ? -17.453 -20.859 -5.52 1 98.69 235 TRP A N 1
ATOM 1755 C CA . TRP A 1 235 ? -18.375 -21.734 -4.805 1 98.69 235 TRP A CA 1
ATOM 1756 C C . TRP A 1 235 ? -17.625 -22.688 -3.887 1 98.69 235 TRP A C 1
ATOM 1758 O O . TRP A 1 235 ? -18.016 -22.891 -2.732 1 98.69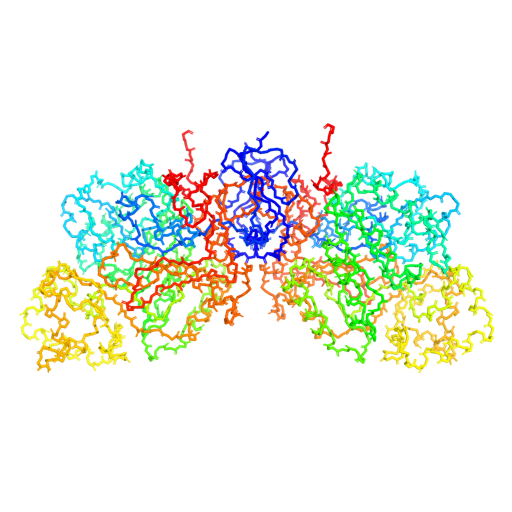 235 TRP A O 1
ATOM 1768 N N . ILE A 1 236 ? -16.594 -23.312 -4.332 1 98.69 236 ILE A N 1
ATOM 1769 C CA . ILE A 1 236 ? -15.805 -24.266 -3.561 1 98.69 236 ILE A CA 1
ATOM 1770 C C . ILE A 1 236 ? -15.266 -23.594 -2.305 1 98.69 236 ILE A C 1
ATOM 1772 O O . ILE A 1 236 ? -15.414 -24.109 -1.196 1 98.69 236 ILE A O 1
ATOM 1776 N N . ALA A 1 237 ? -14.625 -22.422 -2.504 1 98.5 237 ALA A N 1
ATOM 1777 C CA . ALA A 1 237 ? -14.023 -21.703 -1.388 1 98.5 237 ALA A CA 1
ATOM 1778 C C . ALA A 1 237 ? -15.086 -21.266 -0.387 1 98.5 237 ALA A C 1
ATOM 1780 O O . ALA A 1 237 ? -14.867 -21.297 0.825 1 98.5 237 ALA A O 1
ATOM 1781 N N . GLU A 1 238 ? -16.203 -20.797 -0.913 1 97.88 238 GLU A N 1
ATOM 1782 C CA . GLU A 1 238 ? -17.312 -20.375 -0.053 1 97.88 238 GLU A CA 1
ATOM 1783 C C . GLU A 1 238 ? -17.828 -21.531 0.791 1 97.88 238 GLU A C 1
ATOM 1785 O O . GLU A 1 238 ? -18.062 -21.375 1.993 1 97.88 238 GLU A O 1
ATOM 1790 N N . ARG A 1 239 ? -18.016 -22.656 0.199 1 97.75 239 ARG A N 1
ATOM 1791 C CA . ARG A 1 239 ? -18.531 -23.859 0.871 1 97.75 239 ARG A CA 1
ATOM 1792 C C . ARG A 1 239 ? -17.578 -24.312 1.965 1 97.75 239 ARG A C 1
ATOM 1794 O O . ARG A 1 239 ? -18.016 -24.75 3.031 1 97.75 239 ARG A O 1
ATOM 1801 N N . ALA A 1 240 ? -16.312 -24.25 1.652 1 96.88 240 ALA A N 1
ATOM 1802 C CA . ALA A 1 240 ? -15.305 -24.734 2.588 1 96.88 240 ALA A CA 1
ATOM 1803 C C . ALA A 1 240 ? -14.945 -23.672 3.613 1 96.88 240 ALA A C 1
ATOM 1805 O O . ALA A 1 240 ? -14.328 -23.953 4.641 1 96.88 240 ALA A O 1
ATOM 1806 N N . GLY A 1 241 ? -15.32 -22.375 3.359 1 94.88 241 GLY A N 1
ATOM 1807 C CA . GLY A 1 241 ? -14.984 -21.266 4.246 1 94.88 241 GLY A CA 1
ATOM 1808 C C . GLY A 1 241 ? -13.5 -20.938 4.254 1 94.88 241 GLY A C 1
ATOM 1809 O O . GLY A 1 241 ? -12.898 -20.781 5.32 1 94.88 241 GLY A O 1
ATOM 1810 N N . ILE A 1 242 ? -12.891 -20.922 3.078 1 96 242 ILE A N 1
ATOM 1811 C CA . ILE A 1 242 ? -11.445 -20.719 3.02 1 96 242 ILE A CA 1
ATOM 1812 C C . ILE A 1 242 ? -11.125 -19.578 2.057 1 96 242 ILE A C 1
ATOM 1814 O O . ILE A 1 242 ? -11.977 -19.156 1.28 1 96 242 ILE A O 1
ATOM 1818 N N . SER A 1 243 ? -9.898 -19.062 2.137 1 96.62 243 SER A N 1
ATOM 1819 C CA . SER A 1 243 ? -9.391 -18.047 1.206 1 96.62 243 SER A CA 1
ATOM 1820 C C . SER A 1 243 ? -9.102 -18.672 -0.159 1 96.62 243 SER A C 1
ATOM 1822 O O . SER A 1 243 ? -8.703 -19.828 -0.251 1 96.62 243 SER A O 1
ATOM 1824 N N . LEU A 1 244 ? -9.32 -17.844 -1.198 1 98.62 244 LEU A N 1
ATOM 1825 C CA . LEU A 1 244 ? -9.18 -18.312 -2.572 1 98.62 244 LEU A CA 1
ATOM 1826 C C . LEU A 1 244 ? -8.211 -17.438 -3.352 1 98.62 244 LEU A C 1
ATOM 1828 O O . LEU A 1 244 ? -8.258 -16.203 -3.244 1 98.62 244 LEU A O 1
ATOM 1832 N N . HIS A 1 245 ? -7.277 -18.016 -4.043 1 98.81 245 HIS A N 1
ATOM 1833 C CA . HIS A 1 245 ? -6.363 -17.344 -4.961 1 98.81 245 HIS A CA 1
ATOM 1834 C C . HIS A 1 245 ? -6.461 -17.938 -6.367 1 98.81 245 HIS A C 1
ATOM 1836 O O . HIS A 1 245 ? -6.145 -19.109 -6.578 1 98.81 245 HIS A O 1
ATOM 1842 N N . ILE A 1 246 ? -6.922 -17.141 -7.316 1 98.88 246 ILE A N 1
ATOM 1843 C CA . ILE A 1 246 ? -7.09 -17.594 -8.695 1 98.88 246 ILE A CA 1
ATOM 1844 C C . ILE A 1 246 ? -5.805 -17.328 -9.484 1 98.88 246 ILE A C 1
ATOM 1846 O O . ILE A 1 246 ? -5.375 -16.172 -9.609 1 98.88 246 ILE A O 1
ATOM 1850 N N . SER A 1 247 ? -5.254 -18.344 -10.023 1 98.38 247 SER A N 1
ATOM 1851 C CA . SER A 1 247 ? -3.939 -18.297 -10.656 1 98.38 247 SER A CA 1
ATOM 1852 C C . SER A 1 247 ? -4.039 -17.75 -12.078 1 98.38 247 SER A C 1
ATOM 1854 O O . SER A 1 247 ? -4.965 -18.094 -12.82 1 98.38 247 SER A O 1
ATOM 1856 N N . HIS A 1 248 ? -3.076 -16.875 -12.477 1 97.81 248 HIS A N 1
ATOM 1857 C CA . HIS A 1 248 ? -2.84 -16.328 -13.805 1 97.81 248 HIS A CA 1
ATOM 1858 C C . HIS A 1 248 ? -4.152 -16.094 -14.547 1 97.81 248 HIS A C 1
ATOM 1860 O O . HIS A 1 248 ? -4.352 -16.609 -15.648 1 97.81 248 HIS A O 1
ATOM 1866 N N . LEU A 1 249 ? -5.02 -15.312 -13.906 1 98.56 249 LEU A N 1
ATOM 1867 C CA . LEU A 1 249 ? -6.324 -14.984 -14.469 1 98.56 249 LEU A CA 1
ATOM 1868 C C . LEU A 1 249 ? -6.176 -14.414 -15.875 1 98.56 249 LEU A C 1
ATOM 1870 O O . LEU A 1 249 ? -5.406 -13.477 -16.094 1 98.56 249 LEU A O 1
ATOM 1874 N N . LYS A 1 250 ? -6.922 -15 -16.812 1 97.75 250 LYS A N 1
ATOM 1875 C CA . LYS A 1 250 ? -6.871 -14.562 -18.219 1 97.75 250 LYS A CA 1
ATOM 1876 C C . LYS A 1 250 ? -8.133 -14.984 -18.969 1 97.75 250 LYS A C 1
ATOM 1878 O O . LYS A 1 250 ? -8.883 -15.844 -18.5 1 97.75 250 LYS A O 1
ATOM 1883 N N . ALA A 1 251 ? -8.375 -14.305 -20 1 96.88 251 ALA A N 1
ATOM 1884 C CA . ALA A 1 251 ? -9.328 -14.727 -21.016 1 96.88 251 ALA A CA 1
ATOM 1885 C C . ALA A 1 251 ? -8.609 -15.234 -22.266 1 96.88 251 ALA A C 1
ATOM 1887 O O . ALA A 1 251 ? -8.008 -14.453 -23 1 96.88 251 ALA A O 1
ATOM 1888 N N . ALA A 1 252 ? -8.688 -16.531 -22.406 1 94.56 252 ALA A N 1
ATOM 1889 C CA . ALA A 1 252 ? -7.945 -17.156 -23.484 1 94.56 252 ALA A CA 1
ATOM 1890 C C . ALA A 1 252 ? -8.82 -17.328 -24.734 1 94.56 252 ALA A C 1
ATOM 1892 O O . ALA A 1 252 ? -10.008 -17.656 -24.625 1 94.56 252 ALA A O 1
ATOM 1893 N N . GLY A 1 253 ? -8.227 -17.125 -25.859 1 92.25 253 GLY A N 1
ATOM 1894 C CA . GLY A 1 253 ? -8.945 -17.203 -27.125 1 92.25 253 GLY A CA 1
ATOM 1895 C C . GLY A 1 253 ? -9.578 -15.891 -27.531 1 92.25 253 GLY A C 1
ATOM 1896 O O . GLY A 1 253 ? -10.211 -15.219 -26.734 1 92.25 253 GLY A O 1
ATOM 1897 N N . ARG A 1 254 ? -9.523 -15.539 -28.734 1 89.38 254 ARG A N 1
ATOM 1898 C CA . ARG A 1 254 ? -9.906 -14.227 -29.25 1 89.38 254 ARG A CA 1
ATOM 1899 C C . ARG A 1 254 ? -11.383 -13.938 -28.969 1 89.38 254 ARG A C 1
ATOM 1901 O O . ARG A 1 254 ? -11.75 -12.805 -28.656 1 89.38 254 ARG A O 1
ATOM 1908 N N . ILE A 1 255 ? -12.148 -14.93 -29.016 1 89.56 255 ILE A N 1
ATOM 1909 C CA . ILE A 1 255 ? -13.594 -14.75 -28.875 1 89.56 255 ILE A CA 1
ATOM 1910 C C . ILE A 1 255 ? -13.93 -14.375 -27.422 1 89.56 255 ILE A C 1
ATOM 1912 O O . ILE A 1 255 ? -15.016 -13.867 -27.156 1 89.56 255 ILE A O 1
ATOM 1916 N N . ASN A 1 256 ? -12.992 -14.617 -26.562 1 93.75 256 ASN A N 1
ATOM 1917 C CA . ASN A 1 256 ? -13.25 -14.422 -25.141 1 93.75 256 ASN A CA 1
ATOM 1918 C C . ASN A 1 256 ? -12.609 -13.133 -24.625 1 93.75 256 ASN A C 1
ATOM 1920 O O . ASN A 1 256 ? -12.766 -12.781 -23.453 1 93.75 256 ASN A O 1
ATOM 1924 N N . TRP A 1 257 ? -11.922 -12.422 -25.516 1 93.69 257 TRP A N 1
ATOM 1925 C CA . TRP A 1 257 ? -11.242 -11.203 -25.094 1 93.69 257 TRP A CA 1
ATOM 1926 C C . TRP A 1 257 ? -12.234 -10.195 -24.531 1 93.69 257 TRP A C 1
ATOM 1928 O O . TRP A 1 257 ? -13.336 -10.039 -25.062 1 93.69 257 TRP A O 1
ATOM 1938 N N . GLY A 1 258 ? -11.867 -9.562 -23.406 1 95.56 258 GLY A N 1
ATOM 1939 C CA . GLY A 1 258 ? -12.758 -8.641 -22.703 1 95.56 258 GLY A CA 1
ATOM 1940 C C . GLY A 1 258 ? -13.414 -9.258 -21.484 1 95.56 258 GLY A C 1
ATOM 1941 O O . GLY A 1 258 ? -13.812 -8.547 -20.562 1 95.56 258 GLY A O 1
ATOM 1942 N N . GLN A 1 259 ? -13.461 -10.586 -21.406 1 95.81 259 GLN A N 1
ATOM 1943 C CA . GLN A 1 259 ? -14.18 -11.273 -20.344 1 95.81 259 GLN A CA 1
ATOM 1944 C C . GLN A 1 259 ? -13.422 -11.195 -19.016 1 95.81 259 GLN A C 1
ATOM 1946 O O . GLN A 1 259 ? -13.969 -11.523 -17.969 1 95.81 259 GLN A O 1
ATOM 1951 N N . THR A 1 260 ? -12.227 -10.805 -19.047 1 97.31 260 THR A N 1
ATOM 1952 C CA . THR A 1 260 ? -11.484 -10.625 -17.812 1 97.31 260 THR A CA 1
ATOM 1953 C C . THR A 1 260 ? -12.203 -9.648 -16.891 1 97.31 260 THR A C 1
ATOM 1955 O O . THR A 1 260 ? -12.203 -9.82 -15.664 1 97.31 260 THR A O 1
ATOM 1958 N N . MET A 1 261 ? -12.859 -8.625 -17.453 1 97.25 261 MET A N 1
ATOM 1959 C CA . MET A 1 261 ? -13.578 -7.641 -16.656 1 97.25 261 MET A CA 1
ATOM 1960 C C . MET A 1 261 ? -14.727 -8.297 -15.891 1 97.25 261 MET A C 1
ATOM 1962 O O . MET A 1 261 ? -14.953 -7.988 -14.719 1 97.25 261 MET A O 1
ATOM 1966 N N . THR A 1 262 ? -15.375 -9.18 -16.578 1 98.06 262 THR A N 1
ATOM 1967 C CA . THR A 1 262 ? -16.469 -9.906 -15.93 1 98.06 262 THR A CA 1
ATOM 1968 C C . THR A 1 262 ? -15.93 -10.789 -14.805 1 98.06 262 THR A C 1
ATOM 1970 O O . THR A 1 262 ? -16.547 -10.898 -13.75 1 98.06 262 THR A O 1
ATOM 1973 N N . ALA A 1 263 ? -14.828 -11.438 -15.039 1 98.56 263 ALA A N 1
ATOM 1974 C CA . ALA A 1 263 ? -14.203 -12.266 -14.016 1 98.56 263 ALA A CA 1
ATOM 1975 C C . ALA A 1 263 ? -13.812 -11.438 -12.797 1 98.56 263 ALA A C 1
ATOM 1977 O O . ALA A 1 263 ? -14.031 -11.852 -11.656 1 98.56 263 ALA A O 1
ATOM 1978 N N . LEU A 1 264 ? -13.266 -10.242 -13.023 1 98.5 264 LEU A N 1
ATOM 1979 C CA . LEU A 1 264 ? -12.883 -9.344 -11.938 1 98.5 264 LEU A CA 1
ATOM 1980 C C . LEU A 1 264 ? -14.109 -8.906 -11.141 1 98.5 264 LEU A C 1
ATOM 1982 O O . LEU A 1 264 ? -14.047 -8.789 -9.922 1 98.5 264 LEU A O 1
ATOM 1986 N N . GLU A 1 265 ? -15.188 -8.68 -11.805 1 98.25 265 GLU A N 1
ATOM 1987 C CA . GLU A 1 265 ? -16.438 -8.305 -11.133 1 98.25 265 GLU A CA 1
ATOM 1988 C C . GLU A 1 265 ? -16.938 -9.422 -10.227 1 98.25 265 GLU A C 1
ATOM 1990 O O . GLU A 1 265 ? -17.5 -9.164 -9.164 1 98.25 265 GLU A O 1
ATOM 1995 N N . LEU A 1 266 ? -16.75 -10.664 -10.688 1 98.69 266 LEU A N 1
ATOM 1996 C CA . LEU A 1 266 ? -17.125 -11.805 -9.859 1 98.69 266 LEU A CA 1
ATOM 1997 C C . LEU A 1 266 ? -16.281 -11.852 -8.586 1 98.69 266 LEU A C 1
ATOM 1999 O O . LEU A 1 266 ? -16.812 -12.164 -7.508 1 98.69 266 LEU A O 1
ATOM 2003 N N . ILE A 1 267 ? -15.031 -11.555 -8.719 1 98.62 267 ILE A N 1
ATOM 2004 C CA . ILE A 1 267 ? -14.156 -11.508 -7.559 1 98.62 267 ILE A CA 1
ATOM 2005 C C . ILE A 1 267 ? -14.625 -10.414 -6.598 1 98.62 267 ILE A C 1
ATOM 2007 O O . ILE A 1 267 ? -14.75 -10.656 -5.395 1 98.62 267 ILE A O 1
ATOM 2011 N N . GLU A 1 268 ? -14.922 -9.227 -7.133 1 97.75 268 GLU A N 1
ATOM 2012 C CA . GLU A 1 268 ? -15.391 -8.117 -6.309 1 97.75 268 GLU A CA 1
ATOM 2013 C C . GLU A 1 268 ? -16.703 -8.461 -5.605 1 97.75 268 GLU A C 1
ATOM 2015 O O . GLU A 1 268 ? -16.891 -8.109 -4.438 1 97.75 268 GLU A O 1
ATOM 2020 N N . SER A 1 269 ? -17.578 -9.133 -6.352 1 98.12 269 SER A N 1
ATOM 2021 C CA . SER A 1 269 ? -18.844 -9.539 -5.77 1 98.12 269 SER A CA 1
ATOM 2022 C C . SER A 1 269 ? -18.641 -10.516 -4.621 1 98.12 269 SER A C 1
ATOM 2024 O O . SER A 1 269 ? -19.344 -10.453 -3.604 1 98.12 269 SER A O 1
ATOM 2026 N N . ALA A 1 270 ? -17.75 -11.469 -4.801 1 98.38 270 ALA A N 1
ATOM 2027 C CA . ALA A 1 270 ? -17.438 -12.422 -3.74 1 98.38 270 ALA A CA 1
ATOM 2028 C C . ALA A 1 270 ? -16.859 -11.711 -2.518 1 98.38 270 ALA A C 1
ATOM 2030 O O . ALA A 1 270 ? -17.25 -12 -1.385 1 98.38 270 ALA A O 1
ATOM 2031 N N . ARG A 1 271 ? -16.016 -10.766 -2.691 1 96.88 271 ARG A N 1
ATOM 2032 C CA . ARG A 1 271 ? -15.406 -10.016 -1.599 1 96.88 271 ARG A CA 1
ATOM 2033 C C . ARG A 1 271 ? -16.438 -9.156 -0.875 1 96.88 271 ARG A C 1
ATOM 2035 O O . ARG A 1 271 ? -16.359 -8.992 0.345 1 96.88 271 ARG A O 1
ATOM 2042 N N . ALA A 1 272 ? -17.344 -8.586 -1.634 1 94.06 272 ALA A N 1
ATOM 2043 C CA . ALA A 1 272 ? -18.422 -7.789 -1.046 1 94.06 272 ALA A CA 1
ATOM 2044 C C . ALA A 1 272 ? -19.266 -8.625 -0.097 1 94.06 272 ALA A C 1
ATOM 2046 O O . ALA A 1 272 ? -19.844 -8.102 0.863 1 94.06 272 ALA A O 1
ATOM 2047 N N . ARG A 1 273 ? -19.266 -9.953 -0.35 1 93.94 273 ARG A N 1
ATOM 2048 C CA . ARG A 1 273 ? -20.031 -10.859 0.498 1 93.94 273 ARG A CA 1
ATOM 2049 C C . ARG A 1 273 ? -19.188 -11.375 1.659 1 93.94 273 ARG A C 1
ATOM 2051 O O . ARG A 1 273 ? -19.656 -12.18 2.463 1 93.94 273 ARG A O 1
ATOM 2058 N N . GLY A 1 274 ? -17.984 -10.938 1.671 1 92.94 274 GLY A N 1
ATOM 2059 C CA . GLY A 1 274 ? -17.172 -11.25 2.83 1 92.94 274 GLY A CA 1
ATOM 2060 C C . GLY A 1 274 ? -16.109 -12.297 2.539 1 92.94 274 GLY A C 1
ATOM 2061 O O . GLY A 1 274 ? -15.375 -12.703 3.439 1 92.94 274 GLY A O 1
ATOM 2062 N N . MET A 1 275 ? -15.914 -12.719 1.287 1 96.25 275 MET A N 1
ATOM 2063 C CA . MET A 1 275 ? -14.914 -13.727 0.94 1 96.25 275 MET A CA 1
ATOM 2064 C C . MET A 1 275 ? -13.562 -13.086 0.684 1 96.25 275 MET A C 1
ATOM 2066 O O . MET A 1 275 ? -13.484 -11.945 0.211 1 96.25 275 MET A O 1
ATOM 2070 N N . ASP A 1 276 ? -12.578 -13.789 1.058 1 96.38 276 ASP A N 1
ATOM 2071 C CA . ASP A 1 276 ? -11.203 -13.398 0.753 1 96.38 276 ASP A CA 1
ATOM 2072 C C . ASP A 1 276 ? -10.727 -14.039 -0.544 1 96.38 276 ASP A C 1
ATOM 2074 O O . ASP A 1 276 ? -10.203 -15.156 -0.532 1 96.38 276 ASP A O 1
ATOM 2078 N N . VAL A 1 277 ? -10.875 -13.281 -1.668 1 98.44 277 VAL A N 1
ATOM 2079 C CA . VAL A 1 277 ? -10.531 -13.797 -2.99 1 98.44 277 VAL A CA 1
ATOM 2080 C C . VAL A 1 277 ? -9.547 -12.852 -3.674 1 98.44 277 VAL A C 1
ATOM 2082 O O . VAL A 1 277 ? -9.766 -11.641 -3.707 1 98.44 277 VAL A O 1
ATOM 2085 N N . THR A 1 278 ? -8.438 -13.352 -4.086 1 98.75 278 THR A N 1
ATOM 2086 C CA . THR A 1 278 ? -7.469 -12.609 -4.891 1 98.75 278 THR A CA 1
ATOM 2087 C C . THR A 1 278 ? -7.059 -13.414 -6.121 1 98.75 278 THR A C 1
ATOM 2089 O O . THR A 1 278 ? -7.527 -14.539 -6.316 1 98.75 278 THR A O 1
ATOM 2092 N N . CYS A 1 279 ? -6.266 -12.82 -6.992 1 98.81 279 CYS A N 1
ATOM 2093 C CA . CYS A 1 279 ? -5.754 -13.516 -8.164 1 98.81 279 CYS A CA 1
ATOM 2094 C C . CYS A 1 279 ? -4.336 -13.07 -8.5 1 98.81 279 CYS A C 1
ATOM 2096 O O . CYS A 1 279 ? -3.74 -12.281 -7.758 1 98.81 279 CYS A O 1
ATOM 2098 N N . ASP A 1 280 ? -3.742 -13.703 -9.469 1 98.75 280 ASP A N 1
ATOM 2099 C CA . ASP A 1 280 ? -2.459 -13.242 -9.992 1 98.75 280 ASP A CA 1
ATOM 2100 C C . ASP A 1 280 ? -2.457 -13.258 -11.523 1 98.75 280 ASP A C 1
ATOM 2102 O O . ASP A 1 280 ? -3.408 -13.727 -12.148 1 98.75 280 ASP A O 1
ATOM 2106 N N . VAL A 1 281 ? -1.422 -12.656 -12.07 1 98.75 281 VAL A N 1
ATOM 2107 C CA . VAL A 1 281 ? -1.272 -12.516 -13.516 1 98.75 281 VAL A CA 1
ATOM 2108 C C . VAL A 1 281 ? 0.21 -12.453 -13.883 1 98.75 281 VAL A C 1
ATOM 2110 O O . VAL A 1 281 ? 1.033 -12.008 -13.078 1 98.75 281 VAL A O 1
ATOM 2113 N N . TYR A 1 282 ? 0.608 -13.023 -14.93 1 98.44 282 TYR A N 1
ATOM 2114 C CA . TYR A 1 282 ? 1.938 -12.773 -15.477 1 98.44 282 TYR A CA 1
ATOM 2115 C C . TYR A 1 282 ? 1.879 -11.742 -16.594 1 98.44 282 TYR A C 1
ATOM 2117 O O . TYR A 1 282 ? 0.888 -11.672 -17.328 1 98.44 282 TYR A O 1
ATOM 2125 N N . PRO A 1 283 ? 2.904 -10.945 -16.812 1 98.38 283 PRO A N 1
ATOM 2126 C CA . PRO A 1 283 ? 2.84 -9.773 -17.688 1 98.38 283 PRO A CA 1
ATOM 2127 C C . PRO A 1 283 ? 3.209 -10.102 -19.141 1 98.38 283 PRO A C 1
ATOM 2129 O O . PRO A 1 283 ? 3.996 -9.383 -19.75 1 98.38 283 PRO A O 1
ATOM 2132 N N . TYR A 1 284 ? 2.658 -11.148 -19.719 1 97.94 284 TYR A N 1
ATOM 2133 C CA . TYR A 1 284 ? 2.818 -11.562 -21.109 1 97.94 284 TYR A CA 1
ATOM 2134 C C . TYR A 1 284 ? 1.476 -11.938 -21.719 1 97.94 284 TYR A C 1
ATOM 2136 O O . TYR A 1 284 ? 0.524 -12.258 -21 1 97.94 284 TYR A O 1
ATOM 2144 N N . THR A 1 285 ? 1.406 -12.008 -23.047 1 96.56 285 THR A N 1
ATOM 2145 C CA . THR A 1 285 ? 0.153 -12.289 -23.734 1 96.56 285 THR A CA 1
ATOM 2146 C C . THR A 1 285 ? 0.12 -13.734 -24.219 1 96.56 285 THR A C 1
ATOM 2148 O O . THR A 1 285 ? -0.831 -14.141 -24.891 1 96.56 285 THR A O 1
ATOM 2151 N N . ALA A 1 286 ? 1.18 -14.461 -23.938 1 96.88 286 ALA A N 1
ATOM 2152 C CA . ALA A 1 286 ? 1.244 -15.883 -24.281 1 96.88 286 ALA A CA 1
ATOM 2153 C C . ALA A 1 286 ? 1.408 -16.734 -23.031 1 96.88 286 ALA A C 1
ATOM 2155 O O . ALA A 1 286 ? 2.029 -16.312 -22.047 1 96.88 286 ALA A O 1
ATOM 2156 N N . GLY A 1 287 ? 0.781 -17.875 -23.078 1 94.94 287 GLY A N 1
ATOM 2157 C CA . GLY A 1 287 ? 0.982 -18.859 -22.016 1 94.94 287 GLY A CA 1
ATOM 2158 C C . GLY A 1 287 ? 1.925 -19.969 -22.422 1 94.94 287 GLY A C 1
ATOM 2159 O O . GLY A 1 287 ? 2.447 -19.984 -23.547 1 94.94 287 GLY A O 1
ATOM 2160 N N . SER A 1 288 ? 2.275 -20.734 -21.5 1 94.19 288 SER A N 1
ATOM 2161 C CA . SER A 1 288 ? 3.082 -21.938 -21.734 1 94.19 288 SER A CA 1
ATOM 2162 C C . SER A 1 288 ? 2.527 -23.125 -20.953 1 94.19 288 SER A C 1
ATOM 2164 O O . SER A 1 288 ? 2.1 -22.984 -19.812 1 94.19 288 SER A O 1
ATOM 2166 N N . THR A 1 289 ? 2.443 -24.156 -21.625 1 91.56 289 THR A N 1
ATOM 2167 C CA . THR A 1 289 ? 1.87 -25.359 -21.047 1 91.56 289 THR A CA 1
ATOM 2168 C C . THR A 1 289 ? 2.25 -26.594 -21.875 1 91.56 289 THR A C 1
ATOM 2170 O O . THR A 1 289 ? 3.168 -26.531 -22.688 1 91.56 289 THR A O 1
ATOM 2173 N N . SER A 1 290 ? 1.628 -27.719 -21.516 1 91.5 290 SER A N 1
ATOM 2174 C CA . SER A 1 290 ? 1.812 -28.938 -22.281 1 91.5 290 SER A CA 1
ATOM 2175 C C . SER A 1 290 ? 0.924 -28.953 -23.516 1 91.5 290 SER A C 1
ATOM 2177 O O . SER A 1 290 ? -0.215 -28.484 -23.484 1 91.5 290 SER A O 1
ATOM 2179 N N . MET A 1 291 ? 1.392 -29.531 -24.609 1 93.19 291 MET A N 1
ATOM 2180 C CA . MET A 1 291 ? 0.643 -29.641 -25.859 1 93.19 291 MET A CA 1
ATOM 2181 C C . MET A 1 291 ? -0.614 -30.484 -25.672 1 93.19 291 MET A C 1
ATOM 2183 O O . MET A 1 291 ? -1.597 -30.297 -26.391 1 93.19 291 MET A O 1
ATOM 2187 N N . THR A 1 292 ? -0.593 -31.312 -24.656 1 92 292 THR A N 1
ATOM 2188 C CA . THR A 1 292 ? -1.738 -32.188 -24.422 1 92 292 THR A CA 1
ATOM 2189 C C . THR A 1 292 ? -2.98 -31.375 -24.078 1 92 292 THR A C 1
ATOM 2191 O O . THR A 1 292 ? -4.105 -31.859 -24.219 1 92 292 THR A O 1
ATOM 2194 N N . THR A 1 293 ? -2.824 -30.125 -23.656 1 90.62 293 THR A N 1
ATOM 2195 C CA . THR A 1 293 ? -3.947 -29.312 -23.219 1 90.62 293 THR A CA 1
ATOM 2196 C C . THR A 1 293 ? -4.793 -28.859 -24.406 1 90.62 293 THR A C 1
ATOM 2198 O O . THR A 1 293 ? -5.914 -28.375 -24.234 1 90.62 293 THR A O 1
ATOM 2201 N N . ILE A 1 294 ? -4.297 -29.031 -25.609 1 92.81 294 ILE A N 1
ATOM 2202 C CA . ILE A 1 294 ? -5.016 -28.672 -26.828 1 92.81 294 ILE A CA 1
ATOM 2203 C C . ILE A 1 294 ? -6.066 -29.719 -27.141 1 92.81 294 ILE A C 1
ATOM 2205 O O . ILE A 1 294 ? -7.086 -29.422 -27.766 1 92.81 294 ILE A O 1
ATOM 2209 N N . LEU A 1 295 ? -5.859 -30.938 -26.719 1 94.56 295 LEU A N 1
ATOM 2210 C CA . LEU A 1 295 ? -6.703 -32.062 -27.062 1 94.56 295 LEU A CA 1
ATOM 2211 C C . LEU A 1 295 ? -8.055 -31.984 -26.359 1 94.56 295 LEU A C 1
ATOM 2213 O O . LEU A 1 295 ? -8.156 -31.422 -25.266 1 94.56 295 LEU A O 1
ATOM 2217 N N . PRO A 1 296 ? -9.086 -32.562 -27.031 1 93.56 296 PRO A N 1
ATOM 2218 C CA . PRO A 1 296 ? -10.336 -32.719 -26.281 1 93.56 296 PRO A CA 1
ATOM 2219 C C . PRO A 1 296 ? -10.156 -33.5 -24.984 1 93.56 296 PRO A C 1
ATOM 2221 O O . PRO A 1 296 ? -9.383 -34.469 -24.938 1 93.56 296 PRO A O 1
ATOM 2224 N N . PRO A 1 297 ? -10.891 -33.156 -24.016 1 90 297 PRO A N 1
ATOM 2225 C CA . PRO A 1 297 ? -10.695 -33.75 -22.703 1 90 297 PRO A CA 1
ATOM 2226 C C . PRO A 1 297 ? -10.828 -35.281 -22.703 1 90 297 PRO A C 1
ATOM 2228 O O . PRO A 1 297 ? -10.086 -35.969 -22 1 90 297 PRO A O 1
ATOM 2231 N N . TRP A 1 298 ? -11.68 -35.812 -23.562 1 91.12 298 TRP A N 1
ATOM 2232 C CA . TRP A 1 298 ? -11.922 -37.25 -23.562 1 91.12 298 TRP A CA 1
ATOM 2233 C C . TRP A 1 298 ? -10.68 -38 -24.031 1 91.12 298 TRP A C 1
ATOM 2235 O O . TRP A 1 298 ? -10.492 -39.188 -23.688 1 91.12 298 TRP A O 1
ATOM 2245 N N . VAL A 1 299 ? -9.852 -37.344 -24.797 1 94.44 299 VAL A N 1
ATOM 2246 C CA . VAL A 1 299 ? -8.656 -38 -25.344 1 94.44 299 VAL A CA 1
ATOM 2247 C C . VAL A 1 299 ? -7.66 -38.25 -24.219 1 94.44 299 VAL A C 1
ATOM 2249 O O . VAL A 1 299 ? -6.867 -39.219 -24.281 1 94.44 299 VAL A O 1
ATOM 2252 N N . LEU A 1 300 ? -7.695 -37.469 -23.141 1 90.94 300 LEU A N 1
ATOM 2253 C CA . LEU A 1 300 ? -6.715 -37.5 -22.062 1 90.94 300 LEU A CA 1
ATOM 2254 C C . LEU A 1 300 ? -7.125 -38.5 -21 1 90.94 300 LEU A C 1
ATOM 2256 O O . LEU A 1 300 ? -6.363 -38.781 -20.062 1 90.94 300 LEU A O 1
ATOM 2260 N N . GLU A 1 301 ? -8.266 -39.094 -21.172 1 90.25 301 GLU A N 1
ATOM 2261 C CA . GLU A 1 301 ? -8.75 -40.062 -20.172 1 90.25 301 GLU A CA 1
ATOM 2262 C C . GLU A 1 301 ? -7.832 -41.25 -20.078 1 90.25 301 GLU A C 1
ATOM 2264 O O . GLU A 1 301 ? -7.359 -41.781 -21.094 1 90.25 301 GLU A O 1
ATOM 2269 N N . GLY A 1 302 ? -7.555 -41.656 -18.875 1 88.31 302 GLY A N 1
ATOM 2270 C CA . GLY A 1 302 ? -6.742 -42.844 -18.672 1 88.31 302 GLY A CA 1
ATOM 2271 C C . GLY A 1 302 ? -5.254 -42.531 -18.656 1 88.31 302 GLY A C 1
ATOM 2272 O O . GLY A 1 302 ? -4.441 -43.469 -18.484 1 88.31 302 GLY A O 1
ATOM 2273 N N . GLY A 1 303 ? -4.887 -41.281 -18.875 1 88.25 303 GLY A N 1
ATOM 2274 C CA . GLY A 1 303 ? -3.484 -40.906 -18.766 1 88.25 303 GLY A CA 1
ATOM 2275 C C . GLY A 1 303 ? -2.783 -40.844 -20.109 1 88.25 303 GLY A C 1
ATOM 2276 O O . GLY A 1 303 ? -3.4 -41.062 -21.156 1 88.25 303 GLY A O 1
ATOM 2277 N N . ILE A 1 304 ? -1.578 -40.594 -20.109 1 88.5 304 ILE A N 1
ATOM 2278 C CA . ILE A 1 304 ? -0.815 -40.25 -21.312 1 88.5 304 ILE A CA 1
ATOM 2279 C C . ILE A 1 304 ? -0.727 -41.5 -22.203 1 88.5 304 ILE A C 1
ATOM 2281 O O . ILE A 1 304 ? -0.859 -41.406 -23.438 1 88.5 304 ILE A O 1
ATOM 2285 N N . GLN A 1 305 ? -0.498 -42.656 -21.625 1 89.88 305 GLN A N 1
ATOM 2286 C CA . GLN A 1 305 ? -0.389 -43.844 -22.438 1 89.88 305 GLN A CA 1
ATOM 2287 C C . GLN A 1 305 ? -1.688 -44.125 -23.188 1 89.88 305 GLN A C 1
ATOM 2289 O O . GLN A 1 305 ? -1.666 -44.5 -24.359 1 89.88 305 GLN A O 1
ATOM 2294 N N . ALA A 1 306 ? -2.74 -44 -22.469 1 93.12 306 ALA A 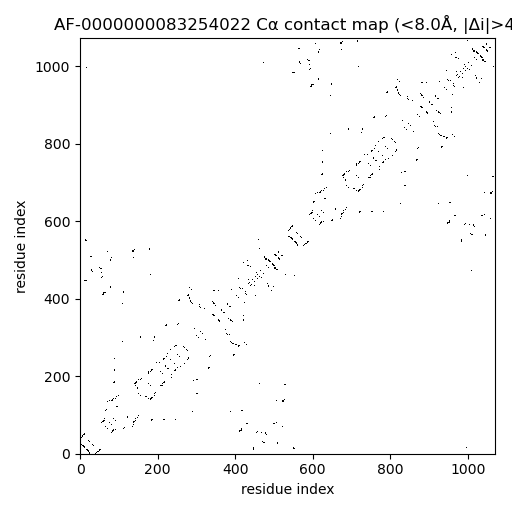N 1
ATOM 2295 C CA . ALA A 1 306 ? -4.039 -44.156 -23.125 1 93.12 306 ALA A CA 1
ATOM 2296 C C . ALA A 1 306 ? -4.238 -43.125 -24.203 1 93.12 306 ALA A C 1
ATOM 2298 O O . ALA A 1 306 ? -4.793 -43.406 -25.266 1 93.12 306 ALA A O 1
ATOM 2299 N N . THR A 1 307 ? -3.818 -41.938 -23.953 1 94.56 307 THR A N 1
ATOM 2300 C CA . THR A 1 307 ? -3.895 -40.844 -24.922 1 94.56 307 THR A CA 1
ATOM 2301 C C . THR A 1 307 ? -3.131 -41.188 -26.188 1 94.56 307 THR A C 1
ATOM 2303 O O . THR A 1 307 ? -3.666 -41.062 -27.297 1 94.56 307 THR A O 1
ATOM 2306 N N . LEU A 1 308 ? -1.948 -41.688 -26.062 1 95.56 308 LEU A N 1
ATOM 2307 C CA . LEU A 1 308 ? -1.114 -42.031 -27.203 1 95.56 308 LEU A CA 1
ATOM 2308 C C . LEU A 1 308 ? -1.735 -43.156 -28.016 1 95.56 308 LEU A C 1
ATOM 2310 O O . LEU A 1 308 ? -1.686 -43.156 -29.25 1 95.56 308 LEU A O 1
ATOM 2314 N N . THR A 1 309 ? -2.324 -44.062 -27.312 1 96.81 309 THR A N 1
ATOM 2315 C CA . THR A 1 309 ? -3.014 -45.156 -27.984 1 96.81 309 THR A CA 1
ATOM 2316 C C . THR A 1 309 ? -4.164 -44.625 -28.844 1 96.81 309 THR A C 1
ATOM 2318 O O . THR A 1 309 ? -4.348 -45.062 -29.984 1 96.81 309 THR A O 1
ATOM 2321 N N . ARG A 1 310 ? -4.895 -43.688 -28.297 1 97.38 310 ARG A N 1
ATOM 2322 C CA . ARG A 1 310 ? -6.008 -43.094 -29.031 1 97.38 310 ARG A CA 1
ATOM 2323 C C . ARG A 1 310 ? -5.512 -42.281 -30.219 1 97.38 310 ARG A C 1
ATOM 2325 O O . ARG A 1 310 ? -6.125 -42.312 -31.297 1 97.38 310 ARG A O 1
ATOM 2332 N N . LEU A 1 311 ? -4.398 -41.625 -30.078 1 97.75 311 LEU A N 1
ATOM 2333 C CA . LEU A 1 311 ? -3.854 -40.781 -31.141 1 97.75 311 LEU A CA 1
ATOM 2334 C C . LEU A 1 311 ? -3.322 -41.625 -32.281 1 97.75 311 LEU A C 1
ATOM 2336 O O . LEU A 1 311 ? -3.18 -41.156 -33.406 1 97.75 311 LEU A O 1
ATOM 2340 N N . ALA A 1 312 ? -3.051 -42.906 -31.984 1 97.12 312 ALA A N 1
ATOM 2341 C CA . ALA A 1 312 ? -2.547 -43.812 -33 1 97.12 312 ALA A CA 1
ATOM 2342 C C . ALA A 1 312 ? -3.693 -44.438 -33.812 1 97.12 312 ALA A C 1
ATOM 2344 O O . ALA A 1 312 ? -3.473 -45.031 -34.875 1 97.12 312 ALA A O 1
ATOM 2345 N N . ASN A 1 313 ? -4.879 -44.281 -33.375 1 97.56 313 ASN A N 1
ATOM 2346 C CA . ASN A 1 313 ? -6.055 -44.844 -34.031 1 97.56 313 ASN A CA 1
ATOM 2347 C C . ASN A 1 313 ? -6.578 -43.906 -35.125 1 97.56 313 ASN A C 1
ATOM 2349 O O . ASN A 1 313 ? -7.043 -42.812 -34.812 1 97.56 313 ASN A O 1
ATOM 2353 N N . PRO A 1 314 ? -6.668 -44.344 -36.344 1 96.62 314 PRO A N 1
ATOM 2354 C CA . PRO A 1 314 ? -7.035 -43.469 -37.469 1 96.62 314 PRO A CA 1
ATOM 2355 C C . PRO A 1 314 ? -8.453 -42.906 -37.312 1 96.62 314 PRO A C 1
ATOM 2357 O O . PRO A 1 314 ? -8.703 -41.75 -37.656 1 96.62 314 PRO A O 1
ATOM 2360 N N . GLN A 1 315 ? -9.312 -43.75 -36.875 1 97.38 315 GLN A N 1
ATOM 2361 C CA . GLN A 1 315 ? -10.688 -43.281 -36.75 1 97.38 315 GLN A CA 1
ATOM 2362 C C . GLN A 1 315 ? -10.805 -42.188 -35.688 1 97.38 315 GLN A C 1
ATOM 2364 O O . GLN A 1 315 ? -11.492 -41.188 -35.875 1 97.38 315 GLN A O 1
ATOM 2369 N N . LEU A 1 316 ? -10.148 -42.406 -34.594 1 97.69 316 LEU A N 1
ATOM 2370 C CA . LEU A 1 316 ? -10.18 -41.438 -33.5 1 97.69 316 LEU A CA 1
ATOM 2371 C C . LEU A 1 316 ? -9.453 -40.156 -33.906 1 97.69 316 LEU A C 1
ATOM 2373 O O . LEU A 1 316 ? -9.859 -39.062 -33.5 1 97.69 316 LEU A O 1
ATOM 2377 N N . ARG A 1 317 ? -8.414 -40.219 -34.719 1 97.44 317 ARG A N 1
ATOM 2378 C CA . ARG A 1 317 ? -7.711 -39.031 -35.219 1 97.44 317 ARG A CA 1
ATOM 2379 C C . ARG A 1 317 ? -8.656 -38.125 -36 1 97.44 317 ARG A C 1
ATOM 2381 O O . ARG A 1 317 ? -8.648 -36.906 -35.812 1 97.44 317 ARG A O 1
ATOM 2388 N N . GLU A 1 318 ? -9.453 -38.781 -36.812 1 97.19 318 GLU A N 1
ATOM 2389 C CA . GLU A 1 318 ? -10.383 -38 -37.625 1 97.19 318 GLU A CA 1
ATOM 2390 C C . GLU A 1 318 ? -11.422 -37.312 -36.75 1 97.19 318 GLU A C 1
ATOM 2392 O O . GLU A 1 318 ? -11.828 -36.188 -37.031 1 97.19 318 GLU A O 1
ATOM 2397 N N . GLN A 1 319 ? -11.828 -38.031 -35.75 1 97.25 319 GLN A N 1
ATOM 2398 C CA . GLN A 1 319 ? -12.766 -37.406 -34.812 1 97.25 319 GLN A CA 1
ATOM 2399 C C . GLN A 1 319 ? -12.148 -36.219 -34.094 1 97.25 319 GLN A C 1
ATOM 2401 O O . GLN A 1 319 ? -12.781 -35.188 -33.969 1 97.25 319 GLN A O 1
ATOM 2406 N N . ILE A 1 320 ? -10.922 -36.344 -33.625 1 97.62 320 ILE A N 1
ATOM 2407 C CA . ILE A 1 320 ? -10.203 -35.281 -32.938 1 97.62 320 ILE A CA 1
ATOM 2408 C C . ILE A 1 320 ? -10.031 -34.094 -33.844 1 97.62 320 ILE A C 1
ATOM 2410 O O . ILE A 1 320 ? -10.281 -32.938 -33.438 1 97.62 320 ILE A O 1
ATOM 2414 N N . LYS A 1 321 ? -9.703 -34.281 -35.094 1 97 321 LYS A N 1
ATOM 2415 C CA . LYS A 1 321 ? -9.523 -33.219 -36.094 1 97 321 LYS A CA 1
ATOM 2416 C C . LYS A 1 321 ? -10.812 -32.438 -36.281 1 97 321 LYS A C 1
ATOM 2418 O O . LYS A 1 321 ? -10.797 -31.188 -36.281 1 97 321 LYS A O 1
ATOM 2423 N N . SER A 1 322 ? -11.852 -33.188 -36.406 1 96.56 322 SER A N 1
ATOM 2424 C CA . SER A 1 322 ? -13.148 -32.531 -36.594 1 96.56 322 SER A CA 1
ATOM 2425 C C . SER A 1 322 ? -13.516 -31.672 -35.406 1 96.56 322 SER A C 1
ATOM 2427 O O . SER A 1 322 ? -14 -30.547 -35.562 1 96.56 322 SER A O 1
ATOM 2429 N N . GLU A 1 323 ? -13.258 -32.094 -34.188 1 95.75 323 GLU A N 1
ATOM 2430 C CA . GLU A 1 323 ? -13.609 -31.359 -32.969 1 95.75 323 GLU A CA 1
ATOM 2431 C C . GLU A 1 323 ? -12.742 -30.125 -32.812 1 95.75 323 GLU A C 1
ATOM 2433 O O . GLU A 1 323 ? -13.203 -29.094 -32.312 1 95.75 323 GLU A O 1
ATOM 2438 N N . LEU A 1 324 ? -11.508 -30.203 -33.219 1 96.25 324 LEU A N 1
ATOM 2439 C CA . LEU A 1 324 ? -10.562 -29.094 -33.062 1 96.25 324 LEU A CA 1
ATOM 2440 C C . LEU A 1 324 ? -10.852 -27.984 -34.062 1 96.25 324 LEU A C 1
ATOM 2442 O O . LEU A 1 324 ? -10.422 -26.844 -33.875 1 96.25 324 LEU A O 1
ATOM 2446 N N . ARG A 1 325 ? -11.641 -28.25 -35.125 1 95.12 325 ARG A N 1
ATOM 2447 C CA . ARG A 1 325 ? -11.883 -27.297 -36.188 1 95.12 325 ARG A CA 1
ATOM 2448 C C . ARG A 1 325 ? -13.148 -26.484 -35.938 1 95.12 325 ARG A C 1
ATOM 2450 O O . ARG A 1 325 ? -13.43 -25.516 -36.656 1 95.12 325 ARG A O 1
ATOM 2457 N N . GLU A 1 326 ? -13.867 -26.875 -34.875 1 92.94 326 GLU A N 1
ATOM 2458 C CA . GLU A 1 326 ? -15.102 -26.188 -34.531 1 92.94 326 GLU A CA 1
ATOM 2459 C C . GLU A 1 326 ? -15.07 -25.688 -33.094 1 92.94 326 GLU A C 1
ATOM 2461 O O . GLU A 1 326 ? -14.508 -26.359 -32.219 1 92.94 326 GLU A O 1
ATOM 2466 N N . GLU A 1 327 ? -15.641 -24.578 -32.938 1 89.44 327 GLU A N 1
ATOM 2467 C CA . GLU A 1 327 ? -15.797 -24.109 -31.547 1 89.44 327 GLU A CA 1
ATOM 2468 C C . GLU A 1 327 ? -16.625 -25.094 -30.719 1 89.44 327 GLU A C 1
ATOM 2470 O O . GLU A 1 327 ? -17.594 -25.672 -31.219 1 89.44 327 GLU A O 1
ATOM 2475 N N . GLN A 1 328 ? -16.172 -25.219 -29.531 1 87.44 328 GLN A N 1
ATOM 2476 C CA . GLN A 1 328 ? -16.828 -26.156 -28.641 1 87.44 328 GLN A CA 1
ATOM 2477 C C . GLN A 1 328 ? -17.531 -25.422 -27.5 1 87.44 328 GLN A C 1
ATOM 2479 O O . GLN A 1 328 ? -17.125 -24.328 -27.125 1 87.44 328 GLN A O 1
ATOM 2484 N N . THR A 1 329 ? -18.531 -25.984 -26.953 1 82.56 329 THR A N 1
ATOM 2485 C CA . THR A 1 329 ? -19.281 -25.391 -25.859 1 82.56 329 THR A CA 1
ATOM 2486 C C . THR A 1 329 ? -19 -26.109 -24.547 1 82.56 329 THR A C 1
ATOM 2488 O O . THR A 1 329 ? -19.25 -25.562 -23.469 1 82.56 329 THR A O 1
ATOM 2491 N N . THR A 1 330 ? -18.484 -27.281 -24.672 1 82.12 330 THR A N 1
ATOM 2492 C CA . THR A 1 330 ? -18.328 -28.094 -23.484 1 82.12 330 THR A CA 1
ATOM 2493 C C . THR A 1 330 ? -16.906 -28.031 -22.953 1 82.12 330 THR A C 1
ATOM 2495 O O . THR A 1 330 ? -16.641 -28.453 -21.828 1 82.12 330 THR A O 1
ATOM 2498 N N . TRP A 1 331 ? -16.016 -27.656 -23.766 1 86.44 331 TRP A N 1
ATOM 2499 C CA . TRP A 1 331 ? -14.633 -27.469 -23.359 1 86.44 331 TRP A CA 1
ATOM 2500 C C . TRP A 1 331 ? -13.984 -26.328 -24.141 1 86.44 331 TRP A C 1
ATOM 2502 O O . TRP A 1 331 ? -14.57 -25.812 -25.094 1 86.44 331 TRP A O 1
ATOM 2512 N N . ASP A 1 332 ? -12.859 -25.891 -23.75 1 90 332 ASP A N 1
ATOM 2513 C CA . ASP A 1 332 ? -12.211 -24.734 -24.359 1 90 332 ASP A CA 1
ATOM 2514 C C . ASP A 1 332 ? -11.289 -25.141 -25.5 1 90 332 ASP A C 1
ATOM 2516 O O . ASP A 1 332 ? -10.141 -25.531 -25.281 1 90 332 ASP A O 1
ATOM 2520 N N . ASN A 1 333 ? -11.875 -25.141 -26.672 1 92.06 333 ASN A N 1
ATOM 2521 C CA . ASN A 1 333 ? -11.062 -25.312 -27.875 1 92.06 333 ASN A CA 1
ATOM 2522 C C . ASN A 1 333 ? -10.391 -24.016 -28.281 1 92.06 333 ASN A C 1
ATOM 2524 O O . ASN A 1 333 ? -10.922 -23.281 -29.125 1 92.06 333 ASN A O 1
ATOM 2528 N N . LEU A 1 334 ? -9.141 -23.828 -27.812 1 87.19 334 LEU A N 1
ATOM 2529 C CA . LEU A 1 334 ? -8.508 -22.531 -27.969 1 87.19 334 LEU A CA 1
ATOM 2530 C C . LEU A 1 334 ? -7.922 -22.375 -29.375 1 87.19 334 LEU A C 1
ATOM 2532 O O . LEU A 1 334 ? -7.773 -21.266 -29.875 1 87.19 334 LEU A O 1
ATOM 2536 N N . VAL A 1 335 ? -7.672 -23.469 -30.031 1 91.56 335 VAL A N 1
ATOM 2537 C CA . VAL A 1 335 ? -6.965 -23.406 -31.297 1 91.56 335 VAL A CA 1
ATOM 2538 C C . VAL A 1 335 ? -7.926 -22.969 -32.406 1 91.56 335 VAL A C 1
ATOM 2540 O O . VAL A 1 335 ? -7.52 -22.328 -33.375 1 91.56 335 VAL A O 1
ATOM 2543 N N . CYS A 1 336 ? -9.172 -23.266 -32.188 1 91.31 336 CYS A N 1
ATOM 2544 C CA . CYS A 1 336 ? -10.148 -22.906 -33.188 1 91.31 336 CYS A CA 1
ATOM 2545 C C . CYS A 1 336 ? -10.172 -21.391 -33.438 1 91.31 336 CYS A C 1
ATOM 2547 O O . CYS A 1 336 ? -10.219 -20.938 -34.562 1 91.31 336 CYS A O 1
ATOM 2549 N N . SER A 1 337 ? -10.094 -20.656 -32.406 1 87.75 337 SER A N 1
ATOM 2550 C CA . SER A 1 337 ? -10.234 -19.203 -32.5 1 87.75 337 SER A CA 1
ATOM 2551 C C . SER A 1 337 ? -8.883 -18.531 -32.688 1 87.75 337 SER A C 1
ATOM 2553 O O . SER A 1 337 ? -8.805 -17.375 -33.125 1 87.75 337 SER A O 1
ATOM 2555 N N . THR A 1 338 ? -7.777 -19.172 -32.344 1 91.06 338 THR A N 1
ATOM 2556 C CA . THR A 1 338 ? -6.473 -18.516 -32.375 1 91.06 338 THR A CA 1
ATOM 2557 C C . THR A 1 338 ? -5.645 -19.016 -33.562 1 91.06 338 THR A C 1
ATOM 2559 O O . THR A 1 338 ? -4.762 -18.297 -34.062 1 91.06 338 THR A O 1
ATOM 2562 N N . GLY A 1 339 ? -5.98 -20.203 -33.969 1 93.44 339 GLY A N 1
ATOM 2563 C CA . GLY A 1 339 ? -5.25 -20.766 -35.094 1 93.44 339 GLY A CA 1
ATOM 2564 C C . GLY A 1 339 ? -3.963 -21.453 -34.656 1 93.44 339 GLY A C 1
ATOM 2565 O O . GLY A 1 339 ? -3.453 -21.219 -33.562 1 93.44 339 GLY A O 1
ATOM 2566 N N . TRP A 1 340 ? -3.434 -22.266 -35.562 1 96.56 340 TRP A N 1
ATOM 2567 C CA . TRP A 1 340 ? -2.27 -23.109 -35.281 1 96.56 340 TRP A CA 1
ATOM 2568 C C . TRP A 1 340 ? -0.982 -22.281 -35.344 1 96.56 340 TRP A C 1
ATOM 2570 O O . TRP A 1 340 ? 0.08 -22.75 -34.938 1 96.56 340 TRP A O 1
ATOM 2580 N N . GLN A 1 341 ? -1.062 -21 -35.906 1 95.75 341 GLN A N 1
ATOM 2581 C CA . GLN A 1 341 ? 0.068 -20.078 -35.906 1 95.75 341 GLN A CA 1
ATOM 2582 C C . GLN A 1 341 ? 0.314 -19.516 -34.531 1 95.75 341 GLN A C 1
ATOM 2584 O O . GLN A 1 341 ? 1.352 -18.891 -34.281 1 95.75 341 GLN A O 1
ATOM 2589 N N . SER A 1 342 ? -0.569 -19.859 -33.625 1 96.19 342 SER A N 1
ATOM 2590 C CA . SER A 1 342 ? -0.46 -19.328 -32.281 1 96.19 342 SER A CA 1
ATOM 2591 C C . SER A 1 342 ? 0.162 -20.359 -31.328 1 96.19 342 SER A C 1
ATOM 2593 O O . SER A 1 342 ? 0.404 -20.062 -30.156 1 96.19 342 SER A O 1
ATOM 2595 N N . VAL A 1 343 ? 0.422 -21.562 -31.781 1 97 343 VAL A N 1
ATOM 2596 C CA . VAL A 1 343 ? 0.945 -22.641 -30.953 1 97 343 VAL A CA 1
ATOM 2597 C C . VAL A 1 343 ? 2.391 -22.953 -31.344 1 97 343 VAL A C 1
ATOM 2599 O O . VAL A 1 343 ? 2.641 -23.578 -32.375 1 97 343 VAL A O 1
ATOM 2602 N N . PHE A 1 344 ? 3.271 -22.594 -30.453 1 96.69 344 PHE A N 1
ATOM 2603 C CA . PHE A 1 344 ? 4.691 -22.781 -30.734 1 96.69 344 PHE A CA 1
ATOM 2604 C C . PHE A 1 344 ? 5.25 -23.953 -29.953 1 96.69 344 PHE A C 1
ATOM 2606 O O . PHE A 1 344 ? 4.953 -24.125 -28.766 1 96.69 344 PHE A O 1
ATOM 2613 N N . VAL A 1 345 ? 6.059 -24.797 -30.594 1 95.88 345 VAL A N 1
ATOM 2614 C CA . VAL A 1 345 ? 6.785 -25.859 -29.906 1 95.88 345 VAL A CA 1
ATOM 2615 C C . VAL A 1 345 ? 7.91 -25.266 -29.062 1 95.88 345 VAL A C 1
ATOM 2617 O O . VAL A 1 345 ? 8.836 -24.641 -29.594 1 95.88 345 VAL A O 1
ATOM 2620 N N . SER A 1 346 ? 7.828 -25.453 -27.844 1 94.25 346 SER A N 1
ATOM 2621 C CA . SER A 1 346 ? 8.789 -24.859 -26.922 1 94.25 346 SER A CA 1
ATOM 2622 C C . SER A 1 346 ? 9.945 -25.812 -26.625 1 94.25 346 SER A C 1
ATOM 2624 O O . SER A 1 346 ? 11.109 -25.438 -26.734 1 94.25 346 SER A O 1
ATOM 2626 N N . ALA A 1 347 ? 9.578 -27.031 -26.234 1 92.12 347 ALA A N 1
ATOM 2627 C CA . ALA A 1 347 ? 10.602 -28.016 -25.891 1 92.12 347 ALA A CA 1
ATOM 2628 C C . ALA A 1 347 ? 10.148 -29.422 -26.25 1 92.12 347 ALA A C 1
ATOM 2630 O O . ALA A 1 347 ? 8.977 -29.766 -26.062 1 92.12 347 ALA A O 1
ATOM 2631 N N . VAL A 1 348 ? 11.086 -30.203 -26.75 1 91.38 348 VAL A N 1
ATOM 2632 C CA . VAL A 1 348 ? 10.898 -31.625 -27.031 1 91.38 348 VAL A CA 1
ATOM 2633 C C . VAL A 1 348 ? 12.062 -32.406 -26.453 1 91.38 348 VAL A C 1
ATOM 2635 O O . VAL A 1 348 ? 13.062 -31.844 -26.016 1 91.38 348 VAL A O 1
ATOM 2638 N N . ASN A 1 349 ? 11.867 -33.656 -26.391 1 86.94 349 ASN A N 1
ATOM 2639 C CA . ASN A 1 349 ? 12.867 -34.5 -25.734 1 86.94 349 ASN A CA 1
ATOM 2640 C C . ASN A 1 349 ? 13.758 -35.188 -26.75 1 86.94 349 ASN A C 1
ATOM 2642 O O . ASN A 1 349 ? 14.938 -35.469 -26.484 1 86.94 349 ASN A O 1
ATOM 2646 N N . THR A 1 350 ? 13.188 -35.469 -27.906 1 89.44 350 THR A N 1
ATOM 2647 C CA . THR A 1 350 ? 13.938 -36.25 -28.875 1 89.44 350 THR A CA 1
ATOM 2648 C C . THR A 1 350 ? 14.789 -35.375 -29.766 1 89.44 350 THR A C 1
ATOM 2650 O O . THR A 1 350 ? 14.375 -34.25 -30.141 1 89.44 350 THR A O 1
ATOM 2653 N N . SER A 1 351 ? 15.953 -35.844 -30.156 1 90.62 351 SER A N 1
ATOM 2654 C CA . SER A 1 351 ? 16.891 -35.094 -31 1 90.62 351 SER A CA 1
ATOM 2655 C C . SER A 1 351 ? 16.297 -34.844 -32.375 1 90.62 351 SER A C 1
ATOM 2657 O O . SER A 1 351 ? 16.547 -33.781 -32.969 1 90.62 351 SER A O 1
ATOM 2659 N N . GLY A 1 352 ? 15.586 -35.75 -32.906 1 91.38 352 GLY A N 1
ATOM 2660 C CA . GLY A 1 352 ? 15.016 -35.656 -34.25 1 91.38 352 GLY A CA 1
ATOM 2661 C C . GLY A 1 352 ? 14.062 -34.469 -34.406 1 91.38 352 GLY A C 1
ATOM 2662 O O . GLY A 1 352 ? 13.898 -33.938 -35.5 1 91.38 352 GLY A O 1
ATOM 2663 N N . ASN A 1 353 ? 13.492 -34.031 -33.312 1 93.94 353 ASN A N 1
ATOM 2664 C CA . ASN A 1 353 ? 12.484 -33 -33.375 1 93.94 353 ASN A CA 1
ATOM 2665 C C . ASN A 1 353 ? 13.016 -31.672 -32.812 1 93.94 353 ASN A C 1
ATOM 2667 O O . ASN A 1 353 ? 12.281 -30.688 -32.75 1 93.94 353 ASN A O 1
ATOM 2671 N N . LYS A 1 354 ? 14.242 -31.547 -32.469 1 93.94 354 LYS A N 1
ATOM 2672 C CA . LYS A 1 354 ? 14.82 -30.375 -31.812 1 93.94 354 LYS A CA 1
ATOM 2673 C C . LYS A 1 354 ? 14.727 -29.141 -32.719 1 93.94 354 LYS A C 1
ATOM 2675 O O . LYS A 1 354 ? 14.555 -28.016 -32.25 1 93.94 354 LYS A O 1
ATOM 2680 N N . SER A 1 355 ? 14.805 -29.406 -34 1 94.19 355 SER A N 1
ATOM 2681 C CA . SER A 1 355 ? 14.766 -28.297 -34.969 1 94.19 355 SER A CA 1
ATOM 2682 C C . SER A 1 355 ? 13.391 -27.641 -35 1 94.19 355 SER A C 1
ATOM 2684 O O . SER A 1 355 ? 13.227 -26.547 -35.531 1 94.19 355 SER A O 1
ATOM 2686 N N . LEU A 1 356 ? 12.43 -28.266 -34.375 1 95.5 356 LEU A N 1
ATOM 2687 C CA . LEU A 1 356 ? 11.07 -27.75 -34.406 1 95.5 356 LEU A CA 1
ATOM 2688 C C . LEU A 1 356 ? 10.859 -26.719 -33.281 1 95.5 356 LEU A C 1
ATOM 2690 O O . LEU A 1 356 ? 9.891 -25.969 -33.312 1 95.5 356 LEU A O 1
ATOM 2694 N N . GLU A 1 357 ? 11.742 -26.734 -32.312 1 94.88 357 GLU A N 1
ATOM 2695 C CA . GLU A 1 357 ? 11.617 -25.797 -31.203 1 94.88 357 GLU A CA 1
ATOM 2696 C C . GLU A 1 357 ? 11.656 -24.344 -31.703 1 94.88 357 GLU A C 1
ATOM 2698 O O . GLU A 1 357 ? 12.562 -23.984 -32.469 1 94.88 357 GLU A O 1
ATOM 2703 N N . GLY A 1 358 ? 10.617 -23.578 -31.344 1 94.94 358 GLY A N 1
ATOM 2704 C CA . GLY A 1 358 ? 10.508 -22.188 -31.75 1 94.94 358 GLY A CA 1
ATOM 2705 C C . GLY A 1 358 ? 9.594 -21.984 -32.938 1 94.94 358 GLY A C 1
ATOM 2706 O O . GLY A 1 358 ? 9.234 -20.859 -33.281 1 94.94 358 GLY A O 1
ATOM 2707 N N . LYS A 1 359 ? 9.172 -23.078 -33.531 1 96.19 359 LYS A N 1
ATOM 2708 C CA . LYS A 1 359 ? 8.266 -22.984 -34.688 1 96.19 359 LYS A CA 1
ATOM 2709 C C . LYS A 1 359 ? 6.82 -23.219 -34.25 1 96.19 359 LYS A C 1
ATOM 2711 O O . LYS A 1 359 ? 6.562 -24 -33.344 1 96.19 359 LYS A O 1
ATOM 2716 N N . HIS A 1 360 ? 5.941 -22.5 -34.875 1 96.38 360 HIS A N 1
ATOM 2717 C CA . HIS A 1 360 ? 4.543 -22.812 -34.594 1 96.38 360 HIS A CA 1
ATOM 2718 C C . HIS A 1 360 ? 4.062 -24 -35.438 1 96.38 360 HIS A C 1
ATOM 2720 O O . HIS A 1 360 ? 4.676 -24.328 -36.469 1 96.38 360 HIS A O 1
ATOM 2726 N N . VAL A 1 361 ? 3.002 -24.609 -35.062 1 97.31 361 VAL A N 1
ATOM 2727 C CA . VAL A 1 361 ? 2.52 -25.875 -35.594 1 97.31 361 VAL A CA 1
ATOM 2728 C C . VAL A 1 361 ? 2.158 -25.719 -37.062 1 97.31 361 VAL A C 1
ATOM 2730 O O . VAL A 1 361 ? 2.373 -26.625 -37.875 1 97.31 361 VAL A O 1
ATOM 2733 N N . ALA A 1 362 ? 1.602 -24.531 -37.438 1 97.12 362 ALA A N 1
ATOM 2734 C CA . ALA A 1 362 ? 1.289 -24.281 -38.844 1 97.12 362 ALA A CA 1
ATOM 2735 C C . ALA A 1 362 ? 2.551 -24.312 -39.688 1 97.12 362 ALA A C 1
ATOM 2737 O O . ALA A 1 362 ? 2.531 -24.797 -40.844 1 97.12 362 ALA A O 1
ATOM 2738 N N . GLN A 1 363 ? 3.584 -23.75 -39.188 1 97 363 GLN A N 1
ATOM 2739 C CA . GLN A 1 363 ? 4.863 -23.766 -39.875 1 97 363 GLN A CA 1
ATOM 2740 C C . GLN A 1 363 ? 5.398 -25.188 -40.031 1 97 363 GLN A C 1
ATOM 2742 O O . GLN A 1 363 ? 5.91 -25.562 -41.094 1 97 363 GLN A O 1
ATOM 2747 N N . VAL A 1 364 ? 5.328 -25.969 -39 1 97 364 VAL A N 1
ATOM 2748 C CA . VAL A 1 364 ? 5.785 -27.344 -39.031 1 97 364 VAL A CA 1
ATOM 2749 C C . VAL A 1 364 ? 4.977 -28.141 -40.031 1 97 364 VAL A C 1
ATOM 2751 O O . VAL A 1 364 ? 5.527 -28.969 -40.781 1 97 364 VAL A O 1
ATOM 2754 N N . ALA A 1 365 ? 3.689 -27.922 -40.094 1 97.12 365 ALA A N 1
ATOM 2755 C CA . ALA A 1 365 ? 2.816 -28.578 -41.062 1 97.12 365 ALA A CA 1
ATOM 2756 C C . ALA A 1 365 ? 3.258 -28.266 -42.5 1 97.12 365 ALA A C 1
ATOM 2758 O O . ALA A 1 365 ? 3.311 -29.156 -43.344 1 97.12 365 ALA A O 1
ATOM 2759 N N . ALA A 1 366 ? 3.568 -27.047 -42.719 1 96.38 366 ALA A N 1
ATOM 2760 C CA . ALA A 1 366 ? 4.031 -26.625 -44.031 1 96.38 366 ALA A CA 1
ATOM 2761 C C . ALA A 1 366 ? 5.344 -27.312 -44.406 1 96.38 366 ALA A C 1
ATOM 2763 O O . ALA A 1 366 ? 5.523 -27.766 -45.531 1 96.38 366 ALA A O 1
ATOM 2764 N N . GLU A 1 367 ? 6.195 -27.422 -43.469 1 94.81 367 GLU A N 1
ATOM 2765 C CA . GLU A 1 367 ? 7.512 -28.016 -43.688 1 94.81 367 GLU A CA 1
ATOM 2766 C C . GLU A 1 367 ? 7.406 -29.516 -43.906 1 94.81 367 GLU A C 1
ATOM 2768 O O . GLU A 1 367 ? 8.25 -30.109 -44.562 1 94.81 367 GLU A O 1
ATOM 2773 N N . ARG A 1 368 ? 6.387 -30.062 -43.312 1 94.12 368 ARG A N 1
ATOM 2774 C CA . ARG A 1 368 ? 6.191 -31.5 -43.438 1 94.12 368 ARG A CA 1
ATOM 2775 C C . ARG A 1 368 ? 5.305 -31.812 -44.625 1 94.12 368 ARG A C 1
ATOM 2777 O O . ARG A 1 368 ? 4.52 -32.75 -44.594 1 94.12 368 ARG A O 1
ATOM 2784 N N . GLY A 1 369 ? 5.242 -30.984 -45.625 1 92.88 369 GLY A N 1
ATOM 2785 C CA . GLY A 1 369 ? 4.566 -31.266 -46.906 1 92.88 369 GLY A CA 1
ATOM 2786 C C . GLY A 1 369 ? 3.123 -30.797 -46.906 1 92.88 369 GLY A C 1
ATOM 2787 O O . GLY A 1 369 ? 2.297 -31.328 -47.656 1 92.88 369 GLY A O 1
ATOM 2788 N N . GLY A 1 370 ? 2.795 -29.984 -46.062 1 93 370 GLY A N 1
ATOM 2789 C CA . GLY A 1 370 ? 1.467 -29.391 -46.062 1 93 370 GLY A CA 1
ATOM 2790 C C . GLY A 1 370 ? 0.4 -30.297 -45.5 1 93 370 GLY A C 1
ATOM 2791 O O . GLY A 1 370 ? -0.739 -30.297 -45.969 1 93 370 GLY A O 1
ATOM 2792 N N . ILE A 1 371 ? 0.771 -31.078 -44.5 1 94.38 371 ILE A N 1
ATOM 2793 C CA . ILE A 1 371 ? -0.223 -31.922 -43.844 1 94.38 371 ILE A CA 1
ATOM 2794 C C . ILE A 1 371 ? -1.048 -31.078 -42.875 1 94.38 371 ILE A C 1
ATOM 2796 O O . ILE A 1 371 ? -0.708 -29.922 -42.594 1 94.38 371 ILE A O 1
ATOM 2800 N N . ASP A 1 372 ? -2.16 -31.672 -42.438 1 96.31 372 ASP A N 1
ATOM 2801 C CA . ASP A 1 372 ? -3.027 -30.953 -41.5 1 96.31 372 ASP A CA 1
ATOM 2802 C C . ASP A 1 372 ? -2.297 -30.656 -40.188 1 96.31 372 ASP A C 1
ATOM 2804 O O . ASP A 1 372 ? -1.615 -31.516 -39.625 1 96.31 372 ASP A O 1
ATOM 2808 N N . PRO A 1 373 ? -2.381 -29.438 -39.719 1 97.56 373 PRO A N 1
ATOM 2809 C CA . PRO A 1 373 ? -1.721 -29.094 -38.438 1 97.56 373 PRO A CA 1
ATOM 2810 C C . PRO A 1 373 ? -2.176 -29.984 -37.281 1 97.56 373 PRO A C 1
ATOM 2812 O O . PRO A 1 373 ? -1.395 -30.266 -36.375 1 97.56 373 PRO A O 1
ATOM 2815 N N . GLU A 1 374 ? -3.422 -30.391 -37.312 1 97.69 374 GLU A N 1
ATOM 2816 C CA . GLU A 1 374 ? -3.902 -31.328 -36.281 1 97.69 374 GLU A CA 1
ATOM 2817 C C . GLU A 1 374 ? -3.096 -32.625 -36.281 1 97.69 374 GLU A C 1
ATOM 2819 O O . GLU A 1 374 ? -2.771 -33.156 -35.25 1 97.69 374 GLU A O 1
ATOM 2824 N N . ASP A 1 375 ? -2.82 -33.062 -37.469 1 97.25 375 ASP A N 1
ATOM 2825 C CA . ASP A 1 375 ? -2.029 -34.281 -37.594 1 97.25 375 ASP A CA 1
ATOM 2826 C C . ASP A 1 375 ? -0.605 -34.062 -37.094 1 97.25 375 ASP A C 1
ATOM 2828 O O . ASP A 1 375 ? -0.025 -34.938 -36.469 1 97.25 375 ASP A O 1
ATOM 2832 N N . VAL A 1 376 ? -0.059 -32.938 -37.406 1 97.06 376 VAL A N 1
ATOM 2833 C CA . VAL A 1 376 ? 1.275 -32.594 -36.938 1 97.06 376 VAL A CA 1
ATOM 2834 C C . VAL A 1 376 ? 1.3 -32.656 -35.406 1 97.06 376 VAL A C 1
ATOM 2836 O O . VAL A 1 376 ? 2.199 -33.25 -34.812 1 97.06 376 VAL A O 1
ATOM 2839 N N . MET A 1 377 ? 0.333 -32 -34.812 1 97.56 377 MET A N 1
ATOM 2840 C CA . MET A 1 377 ? 0.246 -31.984 -33.344 1 97.56 377 MET A CA 1
ATOM 2841 C C . MET A 1 377 ? 0.151 -33.406 -32.781 1 97.56 377 MET A C 1
ATOM 2843 O O . MET A 1 377 ? 0.879 -33.75 -31.844 1 97.56 377 MET A O 1
ATOM 2847 N N . MET A 1 378 ? -0.691 -34.219 -33.312 1 97.88 378 MET A N 1
ATOM 2848 C CA . MET A 1 378 ? -0.87 -35.594 -32.844 1 97.88 378 MET A CA 1
ATOM 2849 C C . MET A 1 378 ? 0.382 -36.438 -33.094 1 97.88 378 MET A C 1
ATOM 2851 O O . MET A 1 378 ? 0.771 -37.25 -32.25 1 97.88 378 MET A O 1
ATOM 2855 N N . ASP A 1 379 ? 1.012 -36.219 -34.219 1 97.38 379 ASP A N 1
ATOM 2856 C CA . ASP A 1 379 ? 2.242 -36.938 -34.531 1 97.38 379 ASP A CA 1
ATOM 2857 C C . ASP A 1 379 ? 3.359 -36.562 -33.562 1 97.38 379 ASP A C 1
ATOM 2859 O O . ASP A 1 379 ? 4.102 -37.438 -33.094 1 97.38 379 ASP A O 1
ATOM 2863 N N . LEU A 1 380 ? 3.477 -35.312 -33.312 1 96.62 380 LEU A N 1
ATOM 2864 C CA . LEU A 1 380 ? 4.508 -34.844 -32.406 1 96.62 380 LEU A CA 1
ATOM 2865 C C . LEU A 1 380 ? 4.312 -35.469 -31.016 1 96.62 380 LEU A C 1
ATOM 2867 O O . LEU A 1 380 ? 5.281 -35.844 -30.359 1 96.62 380 LEU A O 1
ATOM 2871 N N . LEU A 1 381 ? 3.068 -35.469 -30.562 1 96.31 381 LEU A N 1
ATOM 2872 C CA . LEU A 1 381 ? 2.775 -36.062 -29.266 1 96.31 381 LEU A CA 1
ATOM 2873 C C . LEU A 1 381 ? 3.172 -37.562 -29.25 1 96.31 381 LEU A C 1
ATOM 2875 O O . LEU A 1 381 ? 3.723 -38.031 -28.25 1 96.31 381 LEU A O 1
ATOM 2879 N N . LEU A 1 382 ? 2.928 -38.25 -30.312 1 96.44 382 LEU A N 1
ATOM 2880 C CA . LEU A 1 382 ? 3.309 -39.656 -30.422 1 96.44 382 LEU A CA 1
ATOM 2881 C C . LEU A 1 382 ? 4.828 -39.781 -30.438 1 96.44 382 LEU A C 1
ATOM 2883 O O . LEU A 1 382 ? 5.387 -40.625 -29.719 1 96.44 382 LEU A O 1
ATOM 2887 N N . GLU A 1 383 ? 5.461 -38.969 -31.234 1 96.06 383 GLU A N 1
ATOM 2888 C CA . GLU A 1 383 ? 6.91 -39.031 -31.406 1 96.06 383 GLU A CA 1
ATOM 2889 C C . GLU A 1 383 ? 7.641 -38.719 -30.109 1 96.06 383 GLU A C 1
ATOM 2891 O O . GLU A 1 383 ? 8.727 -39.25 -29.844 1 96.06 383 GLU A O 1
ATOM 2896 N N . GLU A 1 384 ? 7.023 -37.875 -29.328 1 93.94 384 GLU A N 1
ATOM 2897 C CA . GLU A 1 384 ? 7.66 -37.375 -28.109 1 93.94 384 GLU A CA 1
ATOM 2898 C C . GLU A 1 384 ? 7.047 -38.031 -26.875 1 93.94 384 GLU A C 1
ATOM 2900 O O . GLU A 1 384 ? 7.246 -37.531 -25.75 1 93.94 384 GLU A O 1
ATOM 2905 N N . SER A 1 385 ? 6.23 -39.031 -27.016 1 91.62 385 SER A N 1
ATOM 2906 C CA . SER A 1 385 ? 5.594 -39.75 -25.922 1 91.62 385 SER A CA 1
ATOM 2907 C C . SER A 1 385 ? 4.824 -38.812 -25 1 91.62 385 SER A C 1
ATOM 2909 O O . SER A 1 385 ? 4.93 -38.906 -23.781 1 91.62 385 SER A O 1
ATOM 2911 N N . GLY A 1 386 ? 4.227 -37.844 -25.625 1 91.25 386 GLY A N 1
ATOM 2912 C CA . GLY A 1 386 ? 3.354 -36.906 -24.922 1 91.25 386 GLY A CA 1
ATOM 2913 C C . GLY A 1 386 ? 4.102 -35.781 -24.266 1 91.25 386 GLY A C 1
ATOM 2914 O O . GLY A 1 386 ? 3.488 -34.875 -23.672 1 91.25 386 GLY A O 1
ATOM 2915 N N . GLN A 1 387 ? 5.375 -35.688 -24.344 1 88.56 387 GLN A N 1
ATOM 2916 C CA . GLN A 1 387 ? 6.199 -34.75 -23.609 1 88.56 387 GLN A CA 1
ATOM 2917 C C . GLN A 1 387 ? 6.609 -33.562 -24.516 1 88.56 387 GLN A C 1
ATOM 2919 O O . GLN A 1 387 ? 7.785 -33.438 -24.844 1 88.56 387 GLN A O 1
ATOM 2924 N N . VAL A 1 388 ? 5.66 -32.719 -24.859 1 92.06 388 VAL A N 1
ATOM 2925 C CA . VAL A 1 388 ? 5.883 -31.516 -25.656 1 92.06 388 VAL A CA 1
ATOM 2926 C C . VAL A 1 388 ? 5.367 -30.297 -24.922 1 92.06 388 VAL A C 1
ATOM 2928 O O . VAL A 1 388 ? 4.191 -30.234 -24.547 1 92.06 388 VAL A O 1
ATOM 2931 N N . SER A 1 389 ? 6.238 -29.406 -24.609 1 92.94 389 SER A N 1
ATOM 2932 C CA . SER A 1 389 ? 5.828 -28.109 -24.078 1 92.94 389 SER A CA 1
ATOM 2933 C C . SER A 1 389 ? 5.59 -27.094 -25.188 1 92.94 389 SER A C 1
ATOM 2935 O O . SER A 1 389 ? 6.238 -27.156 -26.234 1 92.94 389 SER A O 1
ATOM 2937 N N . ILE A 1 390 ? 4.68 -26.172 -24.984 1 94.56 390 ILE A N 1
ATOM 2938 C CA . ILE A 1 390 ? 4.352 -25.219 -26.031 1 94.56 390 ILE A CA 1
ATOM 2939 C C . ILE A 1 390 ? 4.277 -23.812 -25.422 1 94.56 390 ILE A C 1
ATOM 2941 O O . ILE A 1 390 ? 4.129 -23.656 -24.203 1 94.56 390 ILE A O 1
ATOM 2945 N N . VAL A 1 391 ? 4.441 -22.797 -26.188 1 96.12 391 VAL A N 1
ATOM 2946 C CA . VAL A 1 391 ? 4.055 -21.406 -25.953 1 96.12 391 VAL A CA 1
ATOM 2947 C C . VAL A 1 391 ? 2.822 -21.078 -26.797 1 96.12 391 VAL A C 1
ATOM 2949 O O . VAL A 1 391 ? 2.785 -21.344 -28 1 96.12 391 VAL A O 1
ATOM 2952 N N . TYR A 1 392 ? 1.863 -20.609 -26.203 1 96.12 392 TYR A N 1
ATOM 2953 C CA . TYR A 1 392 ? 0.566 -20.406 -26.828 1 96.12 392 TYR A CA 1
ATOM 2954 C C . TYR A 1 392 ? 0.157 -18.938 -26.781 1 96.12 392 TYR A C 1
ATOM 2956 O O . TYR A 1 392 ? -0.118 -18.391 -25.703 1 96.12 392 TYR A O 1
ATOM 2964 N N . PHE A 1 393 ? 0.054 -18.25 -27.922 1 95.81 393 PHE A N 1
ATOM 2965 C CA . PHE A 1 393 ? -0.374 -16.859 -28.031 1 95.81 393 PHE A CA 1
ATOM 2966 C C . PHE A 1 393 ? -1.894 -16.75 -28.078 1 95.81 393 PHE A C 1
ATOM 2968 O O . PHE A 1 393 ? -2.482 -16.828 -29.172 1 95.81 393 PHE A O 1
ATOM 2975 N N . HIS A 1 394 ? -2.502 -16.484 -26.859 1 93.94 394 HIS A N 1
ATOM 2976 C CA . HIS A 1 394 ? -3.957 -16.594 -26.859 1 93.94 394 HIS A CA 1
ATOM 2977 C C . HIS A 1 394 ? -4.59 -15.516 -26 1 93.94 394 HIS A C 1
ATOM 2979 O O . HIS A 1 394 ? -5.77 -15.602 -25.656 1 93.94 394 HIS A O 1
ATOM 2985 N N . MET A 1 395 ? -3.854 -14.469 -25.562 1 95.62 395 MET A N 1
ATOM 2986 C CA . MET A 1 395 ? -4.379 -13.438 -24.656 1 95.62 395 MET A CA 1
ATOM 2987 C C . MET A 1 395 ? -4.312 -12.062 -25.312 1 95.62 395 MET A C 1
ATOM 2989 O O . MET A 1 395 ? -3.5 -11.836 -26.219 1 95.62 395 MET A O 1
ATOM 2993 N N . SER A 1 396 ? -5.168 -11.188 -24.891 1 96.06 396 SER A N 1
ATOM 2994 C CA . SER A 1 396 ? -5.184 -9.797 -25.344 1 96.06 396 SER A CA 1
ATOM 2995 C C . SER A 1 396 ? -4.309 -8.922 -24.438 1 96.06 396 SER A C 1
ATOM 2997 O O . SER A 1 396 ? -4.34 -9.055 -23.219 1 96.06 396 SER A O 1
ATOM 2999 N N . ASP A 1 397 ? -3.613 -7.984 -25.062 1 96.62 397 ASP A N 1
ATOM 3000 C CA . ASP A 1 397 ? -2.799 -7.035 -24.312 1 96.62 397 ASP A CA 1
ATOM 3001 C C . ASP A 1 397 ? -3.658 -6.211 -23.344 1 96.62 397 ASP A C 1
ATOM 3003 O O . ASP A 1 397 ? -3.256 -5.949 -22.219 1 96.62 397 ASP A O 1
ATOM 3007 N N . ASP A 1 398 ? -4.801 -5.82 -23.812 1 97.38 398 ASP A N 1
ATOM 3008 C CA . ASP A 1 398 ? -5.703 -5.012 -23 1 97.38 398 ASP A CA 1
ATOM 3009 C C . ASP A 1 398 ? -6.168 -5.777 -21.766 1 97.38 398 ASP A C 1
ATOM 3011 O O . ASP A 1 398 ? -6.238 -5.219 -20.672 1 97.38 398 ASP A O 1
ATOM 3015 N N . ASP A 1 399 ? -6.492 -7.062 -21.969 1 97.81 399 ASP A N 1
ATOM 3016 C CA . ASP A 1 399 ? -6.938 -7.895 -20.859 1 97.81 399 ASP A CA 1
ATOM 3017 C C . ASP A 1 399 ? -5.828 -8.062 -19.812 1 97.81 399 ASP A C 1
ATOM 3019 O O . ASP A 1 399 ? -6.074 -7.969 -18.609 1 97.81 399 ASP A O 1
ATOM 3023 N N . VAL A 1 400 ? -4.645 -8.297 -20.328 1 98.31 400 VAL A N 1
ATOM 3024 C CA . VAL A 1 400 ? -3.51 -8.469 -19.438 1 98.31 400 VAL A CA 1
ATOM 3025 C C . VAL A 1 400 ? -3.295 -7.188 -18.625 1 98.31 400 VAL A C 1
ATOM 3027 O O . VAL A 1 400 ? -3.113 -7.238 -17.406 1 98.31 400 VAL A O 1
ATOM 3030 N N . ARG A 1 401 ? -3.367 -6.055 -19.312 1 98.12 401 ARG A N 1
ATOM 3031 C CA . ARG A 1 401 ? -3.182 -4.754 -18.672 1 98.12 401 ARG A CA 1
ATOM 3032 C C . ARG A 1 401 ? -4.223 -4.523 -17.578 1 98.12 401 ARG A C 1
ATOM 3034 O O . ARG A 1 401 ? -3.902 -3.994 -16.516 1 98.12 401 ARG A O 1
ATOM 3041 N N . GLU A 1 402 ? -5.406 -4.934 -17.828 1 97.81 402 GLU A N 1
ATOM 3042 C CA . GLU A 1 402 ? -6.492 -4.746 -16.875 1 97.81 402 GLU A CA 1
ATOM 3043 C C . GLU A 1 402 ? -6.246 -5.547 -15.594 1 97.81 402 GLU A C 1
ATOM 3045 O O . GLU A 1 402 ? -6.48 -5.051 -14.492 1 97.81 402 GLU A O 1
ATOM 3050 N N . VAL A 1 403 ? -5.812 -6.734 -15.742 1 98.56 403 VAL A N 1
ATOM 3051 C CA . VAL A 1 403 ? -5.57 -7.574 -14.57 1 98.56 403 VAL A CA 1
ATOM 3052 C C . VAL A 1 403 ? -4.344 -7.066 -13.82 1 98.56 403 VAL A C 1
ATOM 3054 O O . VAL A 1 403 ? -4.309 -7.094 -12.586 1 98.56 403 VAL A O 1
ATOM 3057 N N . ILE A 1 404 ? -3.336 -6.574 -14.562 1 98.69 404 ILE A N 1
ATOM 3058 C CA . ILE A 1 404 ? -2.135 -6.023 -13.938 1 98.69 404 ILE A CA 1
ATOM 3059 C C . ILE A 1 404 ? -2.504 -4.805 -13.094 1 98.69 404 ILE A C 1
ATOM 3061 O O . ILE A 1 404 ? -1.993 -4.637 -11.984 1 98.69 404 ILE A O 1
ATOM 3065 N N . ARG A 1 405 ? -3.4 -3.98 -13.578 1 97.69 405 ARG A N 1
ATOM 3066 C CA . ARG A 1 405 ? -3.814 -2.752 -12.906 1 97.69 405 ARG A CA 1
ATOM 3067 C C . ARG A 1 405 ? -4.676 -3.059 -11.688 1 97.69 405 ARG A C 1
ATOM 3069 O O . ARG A 1 405 ? -4.75 -2.256 -10.75 1 97.69 405 ARG A O 1
ATOM 3076 N N . TYR A 1 406 ? -5.344 -4.188 -11.633 1 98 406 TYR A N 1
ATOM 3077 C CA . TYR A 1 406 ? -6.312 -4.574 -10.609 1 98 406 TYR A CA 1
ATOM 3078 C C . TYR A 1 406 ? -5.637 -4.723 -9.25 1 98 406 TYR A C 1
ATOM 3080 O O . TYR A 1 406 ? -4.676 -5.48 -9.109 1 98 406 TYR A O 1
ATOM 3088 N N . ASP A 1 407 ? -6.133 -4.074 -8.195 1 96.5 407 ASP A N 1
ATOM 3089 C CA . ASP A 1 407 ? -5.473 -3.939 -6.902 1 96.5 407 ASP A CA 1
ATOM 3090 C C . ASP A 1 407 ? -5.383 -5.285 -6.188 1 96.5 407 ASP A C 1
ATOM 3092 O O . ASP A 1 407 ? -4.551 -5.469 -5.301 1 96.5 407 ASP A O 1
ATOM 3096 N N . ARG A 1 408 ? -6.238 -6.266 -6.523 1 97.75 408 ARG A N 1
ATOM 3097 C CA . ARG A 1 408 ? -6.262 -7.555 -5.84 1 97.75 408 ARG A CA 1
ATOM 3098 C C . ARG A 1 408 ? -5.516 -8.617 -6.645 1 97.75 408 ARG A C 1
ATOM 3100 O O . ARG A 1 408 ? -5.648 -9.812 -6.379 1 97.75 408 ARG A O 1
ATOM 3107 N N . SER A 1 409 ? -4.727 -8.164 -7.602 1 98.62 409 SER A N 1
ATOM 3108 C CA . SER A 1 409 ? -3.926 -9.07 -8.414 1 98.62 409 SER A CA 1
ATOM 3109 C C . SER A 1 409 ? -2.436 -8.875 -8.156 1 98.62 409 SER A C 1
ATOM 3111 O O . SER A 1 409 ? -1.908 -7.773 -8.32 1 98.62 409 SER A O 1
ATOM 3113 N N . LEU A 1 410 ? -1.774 -9.906 -7.703 1 98.25 410 LEU A N 1
ATOM 3114 C CA . LEU A 1 410 ? -0.321 -9.805 -7.637 1 98.25 410 LEU A CA 1
ATOM 3115 C C . LEU A 1 410 ? 0.315 -10.273 -8.945 1 98.25 410 LEU A C 1
ATOM 3117 O O . LEU A 1 410 ? -0.383 -10.727 -9.852 1 98.25 410 LEU A O 1
ATOM 3121 N N . ILE A 1 411 ? 1.629 -10.023 -9.148 1 98.81 411 ILE A N 1
ATOM 3122 C CA . ILE A 1 411 ? 2.363 -10.383 -10.352 1 98.81 411 ILE A CA 1
ATOM 3123 C C . ILE A 1 411 ? 3.229 -11.609 -10.086 1 98.81 411 ILE A C 1
ATOM 3125 O O . ILE A 1 411 ? 3.939 -11.672 -9.078 1 98.81 411 ILE A O 1
ATOM 3129 N N . ALA A 1 412 ? 3.082 -12.609 -10.867 1 98.75 412 ALA A N 1
ATOM 3130 C CA . ALA A 1 412 ? 3.889 -13.82 -10.781 1 98.75 412 ALA A CA 1
ATOM 3131 C C . ALA A 1 412 ? 4.328 -14.281 -12.172 1 98.75 412 ALA A C 1
ATOM 3133 O O . ALA A 1 412 ? 3.9 -13.719 -13.18 1 98.75 412 ALA A O 1
ATOM 3134 N N . SER A 1 413 ? 5.18 -15.242 -12.25 1 98.44 413 SER A N 1
ATOM 3135 C CA . SER A 1 413 ? 5.766 -15.57 -13.539 1 98.44 413 SER A CA 1
ATOM 3136 C C . SER A 1 413 ? 5.02 -16.719 -14.211 1 98.44 413 SER A C 1
ATOM 3138 O O . SER A 1 413 ? 4.875 -16.734 -15.438 1 98.44 413 SER A O 1
ATOM 3140 N N . ASP A 1 414 ? 4.551 -17.656 -13.391 1 97.88 414 ASP A N 1
ATOM 3141 C CA . ASP A 1 414 ? 4.074 -18.922 -13.93 1 97.88 414 ASP A CA 1
ATOM 3142 C C . ASP A 1 414 ? 5.141 -19.594 -14.789 1 97.88 414 ASP A C 1
ATOM 3144 O O . ASP A 1 414 ? 4.828 -20.219 -15.805 1 97.88 414 ASP A O 1
ATOM 3148 N N . SER A 1 415 ? 6.391 -19.391 -14.438 1 96.06 415 SER A N 1
ATOM 3149 C CA . SER A 1 415 ? 7.504 -19.984 -15.164 1 96.06 415 SER A CA 1
ATOM 3150 C C . SER A 1 415 ? 7.523 -21.5 -14.992 1 96.06 415 SER A C 1
ATOM 3152 O O . SER A 1 415 ? 7.172 -22.016 -13.93 1 96.06 415 SER A O 1
ATOM 3154 N N . LEU A 1 416 ? 7.949 -22.141 -16.047 1 93.31 416 LEU A N 1
ATOM 3155 C CA . LEU A 1 416 ? 8.047 -23.594 -16 1 93.31 416 LEU A CA 1
ATOM 3156 C C . LEU A 1 416 ? 9.453 -24.031 -15.617 1 93.31 416 LEU A C 1
ATOM 3158 O O . LEU A 1 416 ? 10.414 -23.297 -15.812 1 93.31 416 LEU A O 1
ATOM 3162 N N . GLY A 1 417 ? 9.516 -25.156 -15.039 1 86.38 417 GLY A N 1
ATOM 3163 C CA . GLY A 1 417 ? 10.789 -25.75 -14.68 1 86.38 417 GLY A CA 1
ATOM 3164 C C . GLY A 1 417 ? 11.531 -26.328 -15.867 1 86.38 417 GLY A C 1
ATOM 3165 O O . GLY A 1 417 ? 12.742 -26.578 -15.797 1 86.38 417 GLY A O 1
ATOM 3166 N N . CYS A 1 418 ? 10.805 -26.562 -16.938 1 74.38 418 CYS A N 1
ATOM 3167 C CA . CYS A 1 418 ? 11.406 -27 -18.188 1 74.38 418 CYS A CA 1
ATOM 3168 C C . CYS A 1 418 ? 12.023 -25.812 -18.938 1 74.38 418 CYS A C 1
ATOM 3170 O O . CYS A 1 418 ? 11.344 -25.156 -19.719 1 74.38 418 CYS A O 1
ATOM 3172 N N . VAL A 1 419 ? 13.328 -25.625 -18.719 1 72.81 419 VAL A N 1
ATOM 3173 C CA . VAL A 1 419 ? 13.969 -24.422 -19.234 1 72.81 419 VAL A CA 1
ATOM 3174 C C . VAL A 1 419 ? 14.875 -24.781 -20.422 1 72.81 419 VAL A C 1
ATOM 3176 O O . VAL A 1 419 ? 15.812 -24.047 -20.734 1 72.81 419 VAL A O 1
ATOM 3179 N N . THR A 1 420 ? 14.508 -25.875 -21.062 1 79.06 420 THR A N 1
ATOM 3180 C CA . THR A 1 420 ? 15.273 -26.266 -22.234 1 79.06 420 THR A CA 1
ATOM 3181 C C . THR A 1 420 ? 14.586 -25.812 -23.516 1 79.06 420 THR A C 1
ATOM 3183 O O . THR A 1 420 ? 13.43 -25.375 -23.484 1 79.06 420 THR A O 1
ATOM 3186 N N . GLY A 1 421 ? 15.375 -25.781 -24.594 1 88.19 421 GLY A N 1
ATOM 3187 C CA . GLY A 1 421 ? 14.812 -25.375 -25.875 1 88.19 421 GLY A CA 1
ATOM 3188 C C . GLY A 1 421 ? 14.539 -23.875 -25.938 1 88.19 421 GLY A C 1
ATOM 3189 O O . GLY A 1 421 ? 15.43 -23.062 -25.672 1 88.19 421 GLY A O 1
ATOM 3190 N N . LYS A 1 422 ? 13.242 -23.578 -26.328 1 92.75 422 LYS A N 1
ATOM 3191 C CA . LYS A 1 422 ? 12.789 -22.188 -26.391 1 92.75 422 LYS A CA 1
ATOM 3192 C C . LYS A 1 422 ? 11.656 -21.938 -25.406 1 92.75 422 LYS A C 1
ATOM 3194 O O . LYS A 1 422 ? 10.508 -21.719 -25.812 1 92.75 422 LYS A O 1
ATOM 3199 N N . PRO A 1 423 ? 12.102 -21.953 -24.125 1 93.38 423 PRO A N 1
ATOM 3200 C CA . PRO A 1 423 ? 11.07 -21.734 -23.109 1 93.38 423 PRO A CA 1
ATOM 3201 C C . PRO A 1 423 ? 10.406 -20.359 -23.219 1 93.38 423 PRO A C 1
ATOM 3203 O O . PRO A 1 423 ? 10.906 -19.5 -23.938 1 93.38 423 PRO A O 1
ATOM 3206 N N . HIS A 1 424 ? 9.305 -20.25 -22.641 1 96.19 424 HIS A N 1
ATOM 3207 C CA . HIS A 1 424 ? 8.648 -18.953 -22.562 1 96.19 424 HIS A CA 1
ATOM 3208 C C . HIS A 1 424 ? 9.555 -17.906 -21.922 1 96.19 424 HIS A C 1
ATOM 3210 O O . HIS A 1 424 ? 10.164 -18.156 -20.875 1 96.19 424 HIS A O 1
ATOM 3216 N N . PRO A 1 425 ? 9.68 -16.719 -22.453 1 96.94 425 PRO A N 1
ATOM 3217 C CA . PRO A 1 425 ? 10.586 -15.688 -21.922 1 96.94 425 PRO A CA 1
ATOM 3218 C C . PRO A 1 425 ? 10.195 -15.219 -20.531 1 96.94 425 PRO A C 1
ATOM 3220 O O . PRO A 1 425 ? 11.008 -14.602 -19.828 1 96.94 425 PRO A O 1
ATOM 3223 N N . ARG A 1 426 ? 9 -15.477 -20.062 1 97.56 426 ARG A N 1
ATOM 3224 C CA . ARG A 1 426 ? 8.555 -15.055 -18.75 1 97.56 426 ARG A CA 1
ATOM 3225 C C . ARG A 1 426 ? 9.414 -15.68 -17.656 1 97.56 426 ARG A C 1
ATOM 3227 O O . ARG A 1 426 ? 9.461 -15.18 -16.531 1 97.56 426 ARG A O 1
ATOM 3234 N N . SER A 1 427 ? 10.078 -16.812 -17.938 1 96.19 427 SER A N 1
ATOM 3235 C CA . SER A 1 427 ? 10.961 -17.453 -16.969 1 96.19 427 SER A CA 1
ATOM 3236 C C . SER A 1 427 ? 12.156 -16.562 -16.641 1 96.19 427 SER A C 1
ATOM 3238 O O . SER A 1 427 ? 12.688 -16.641 -15.531 1 96.19 427 SER A O 1
ATOM 3240 N N . TYR A 1 428 ? 12.523 -15.641 -17.562 1 96.88 428 TYR A N 1
ATOM 3241 C CA . TYR A 1 428 ? 13.75 -14.875 -17.422 1 96.88 428 TYR A CA 1
ATOM 3242 C C . TYR A 1 428 ? 13.461 -13.375 -17.391 1 96.88 428 TYR A C 1
ATOM 3244 O O . TYR A 1 428 ? 14.383 -12.562 -17.281 1 96.88 428 TYR A O 1
ATOM 3252 N N . GLY A 1 429 ? 12.172 -13.023 -17.453 1 98.19 429 GLY A N 1
ATOM 3253 C CA . GLY A 1 429 ? 11.984 -11.609 -17.703 1 98.19 429 GLY A CA 1
ATOM 3254 C C . GLY A 1 429 ? 10.766 -11.031 -17 1 98.19 429 GLY A C 1
ATOM 3255 O O . GLY A 1 429 ? 10.516 -9.828 -17.078 1 98.19 429 GLY A O 1
ATOM 3256 N N . THR A 1 430 ? 10.031 -11.797 -16.266 1 98.69 430 THR A N 1
ATOM 3257 C CA . THR A 1 430 ? 8.742 -11.391 -15.711 1 98.69 430 THR A CA 1
ATOM 3258 C C . THR A 1 430 ? 8.891 -10.117 -14.875 1 98.69 430 THR A C 1
ATOM 3260 O O . THR A 1 430 ? 8.188 -9.133 -15.117 1 98.69 430 THR A O 1
ATOM 3263 N N . PHE A 1 431 ? 9.781 -10.062 -13.977 1 98.88 431 PHE A N 1
ATOM 3264 C CA . PHE A 1 431 ? 9.836 -8.992 -12.984 1 98.88 431 PHE A CA 1
ATOM 3265 C C . PHE A 1 431 ? 10.492 -7.746 -13.562 1 98.88 431 PHE A C 1
ATOM 3267 O O . PHE A 1 431 ? 9.969 -6.641 -13.422 1 98.88 431 PHE A O 1
ATOM 3274 N N . PRO A 1 432 ? 11.633 -7.871 -14.328 1 98.81 432 PRO A N 1
ATOM 3275 C CA . PRO A 1 432 ? 12.133 -6.668 -15 1 98.81 432 PRO A CA 1
ATOM 3276 C C . PRO A 1 432 ? 11.117 -6.086 -15.984 1 98.81 432 PRO A C 1
ATOM 3278 O O . PRO A 1 432 ? 11.039 -4.863 -16.141 1 98.81 432 PRO A O 1
ATOM 3281 N N . ARG A 1 433 ? 10.352 -6.934 -16.641 1 98.81 433 ARG A N 1
ATOM 3282 C CA . ARG A 1 433 ? 9.336 -6.469 -17.578 1 98.81 433 ARG A CA 1
ATOM 3283 C C . ARG A 1 433 ? 8.266 -5.648 -16.859 1 98.81 433 ARG A C 1
ATOM 3285 O O . ARG A 1 433 ? 7.793 -4.641 -17.391 1 98.81 433 ARG A O 1
ATOM 3292 N N . LEU A 1 434 ? 7.832 -6.117 -15.703 1 98.81 434 LEU A N 1
ATOM 3293 C CA . LEU A 1 434 ? 6.871 -5.363 -14.906 1 98.81 434 LEU A CA 1
ATOM 3294 C C . LEU A 1 434 ? 7.309 -3.91 -14.758 1 98.81 434 LEU A C 1
ATOM 3296 O O . LEU A 1 434 ? 6.531 -2.992 -15.031 1 98.81 434 LEU A O 1
ATOM 3300 N N . PHE A 1 435 ? 8.547 -3.684 -14.391 1 98.81 435 PHE A N 1
ATOM 3301 C CA . PHE A 1 435 ? 9.039 -2.346 -14.078 1 98.81 435 PHE A CA 1
ATOM 3302 C C . PHE A 1 435 ? 9.336 -1.569 -15.359 1 98.81 435 PHE A C 1
ATOM 3304 O O . PHE A 1 435 ? 9.07 -0.369 -15.438 1 98.81 435 PHE A O 1
ATOM 3311 N N . ALA A 1 436 ? 9.875 -2.236 -16.375 1 98.75 436 ALA A N 1
ATOM 3312 C CA . ALA A 1 436 ? 10.219 -1.559 -17.625 1 98.75 436 ALA A CA 1
ATOM 3313 C C . ALA A 1 436 ? 8.969 -1.179 -18.406 1 98.75 436 ALA A C 1
ATOM 3315 O O . ALA A 1 436 ? 8.766 -0.007 -18.734 1 98.75 436 ALA A O 1
ATOM 3316 N N . LYS A 1 437 ? 8.102 -2.098 -18.609 1 98.5 437 LYS A N 1
ATOM 3317 C CA . LYS A 1 437 ? 6.957 -1.882 -19.5 1 98.5 437 LYS A CA 1
ATOM 3318 C C . LYS A 1 437 ? 5.797 -1.24 -18.75 1 98.5 437 LYS A C 1
ATOM 3320 O O . LYS A 1 437 ? 5.258 -0.218 -19.188 1 98.5 437 LYS A O 1
ATOM 3325 N N . TYR A 1 438 ? 5.43 -1.728 -17.625 1 98.69 438 TYR A N 1
ATOM 3326 C CA . TYR A 1 438 ? 4.152 -1.365 -17.031 1 98.69 438 TYR A CA 1
ATOM 3327 C C . TYR A 1 438 ? 4.316 -0.216 -16.047 1 98.69 438 TYR A C 1
ATOM 3329 O O . TYR A 1 438 ? 3.342 0.459 -15.695 1 98.69 438 TYR A O 1
ATOM 3337 N N . VAL A 1 439 ? 5.508 0.022 -15.539 1 98.25 439 VAL A N 1
ATOM 3338 C CA . VAL A 1 439 ? 5.758 1.163 -14.664 1 98.25 439 VAL A CA 1
ATOM 3339 C C . VAL A 1 439 ? 6.352 2.314 -15.477 1 98.25 439 VAL A C 1
ATOM 3341 O O . VAL A 1 439 ? 5.762 3.393 -15.562 1 98.25 439 VAL A O 1
ATOM 3344 N N . ARG A 1 440 ? 7.492 2.09 -16.141 1 97.56 440 ARG A N 1
ATOM 3345 C CA . ARG A 1 440 ? 8.25 3.15 -16.797 1 97.56 440 ARG A CA 1
ATOM 3346 C C . ARG A 1 440 ? 7.602 3.539 -18.125 1 97.56 440 ARG A C 1
ATOM 3348 O O . ARG A 1 440 ? 7.32 4.715 -18.375 1 97.56 440 ARG A O 1
ATOM 3355 N N . ASP A 1 441 ? 7.277 2.568 -19.047 1 97.88 441 ASP A N 1
ATOM 3356 C CA . ASP A 1 441 ? 6.867 2.885 -20.406 1 97.88 441 ASP A CA 1
ATOM 3357 C C . ASP A 1 441 ? 5.371 3.17 -20.484 1 97.88 441 ASP A C 1
ATOM 3359 O O . ASP A 1 441 ? 4.957 4.219 -20.984 1 97.88 441 ASP A O 1
ATOM 3363 N N . ASP A 1 442 ? 4.547 2.197 -19.938 1 97.62 442 ASP A N 1
ATOM 3364 C CA . ASP A 1 442 ? 3.1 2.293 -20.109 1 97.62 442 ASP A CA 1
ATOM 3365 C C . ASP A 1 442 ? 2.463 3.047 -18.938 1 97.62 442 ASP A C 1
ATOM 3367 O O . ASP A 1 442 ? 1.315 3.486 -19.031 1 97.62 442 ASP A O 1
ATOM 3371 N N . ARG A 1 443 ? 3.127 3.201 -17.812 1 96.06 443 ARG A N 1
ATOM 3372 C CA . ARG A 1 443 ? 2.68 3.926 -16.625 1 96.06 443 ARG A CA 1
ATOM 3373 C C . ARG A 1 443 ? 1.318 3.422 -16.156 1 96.06 443 ARG A C 1
ATOM 3375 O O . ARG A 1 443 ? 0.427 4.219 -15.852 1 96.06 443 ARG A O 1
ATOM 3382 N N . VAL A 1 444 ? 1.145 2.076 -16.266 1 97.56 444 VAL A N 1
ATOM 3383 C CA . VAL A 1 444 ? -0.052 1.403 -15.773 1 97.56 444 VAL A CA 1
ATOM 3384 C C . VAL A 1 444 ? -0.049 1.4 -14.25 1 97.56 444 VAL A C 1
ATOM 3386 O O . VAL A 1 444 ? -1.105 1.504 -13.617 1 97.56 444 VAL A O 1
ATOM 3389 N N . LEU A 1 445 ? 1.081 1.231 -13.68 1 97.94 445 LEU A N 1
ATOM 3390 C CA . LEU A 1 445 ? 1.312 1.223 -12.242 1 97.94 445 LEU A CA 1
ATOM 3391 C C . LEU A 1 445 ? 2.367 2.254 -11.852 1 97.94 445 LEU A C 1
ATOM 3393 O O . LEU A 1 445 ? 3.283 2.533 -12.633 1 97.94 445 LEU A O 1
ATOM 3397 N N . SER A 1 446 ? 2.225 2.814 -10.648 1 96.94 446 SER A N 1
ATOM 3398 C CA . SER A 1 446 ? 3.359 3.516 -10.055 1 96.94 446 SER A CA 1
ATOM 3399 C C . SER A 1 446 ? 4.438 2.537 -9.609 1 96.94 446 SER A C 1
ATOM 3401 O O . SER A 1 446 ? 4.191 1.333 -9.508 1 96.94 446 SER A O 1
ATOM 3403 N N . LEU A 1 447 ? 5.613 3.012 -9.391 1 98 447 LEU A N 1
ATOM 3404 C CA . LEU A 1 447 ? 6.719 2.213 -8.875 1 98 447 LEU A CA 1
ATOM 3405 C C . LEU A 1 447 ? 6.328 1.535 -7.562 1 98 447 LEU A C 1
ATOM 3407 O O . LEU A 1 447 ? 6.582 0.343 -7.375 1 98 447 LEU A O 1
ATOM 3411 N N . GLU A 1 448 ? 5.691 2.27 -6.715 1 98.44 448 GLU A N 1
ATOM 3412 C CA . GLU A 1 448 ? 5.324 1.779 -5.387 1 98.44 448 GLU A CA 1
ATOM 3413 C C . GLU A 1 448 ? 4.262 0.689 -5.477 1 98.44 448 GLU A C 1
ATOM 3415 O O . GLU A 1 448 ? 4.32 -0.304 -4.75 1 98.44 448 GLU A O 1
ATOM 3420 N N . GLN A 1 449 ? 3.297 0.857 -6.355 1 98.12 449 GLN A N 1
ATOM 3421 C CA . GLN A 1 449 ? 2.277 -0.164 -6.57 1 98.12 449 GLN A CA 1
ATOM 3422 C C . GLN A 1 449 ? 2.898 -1.463 -7.074 1 98.12 449 GLN A C 1
ATOM 3424 O O . GLN A 1 449 ? 2.537 -2.549 -6.617 1 98.12 449 GLN A O 1
ATOM 3429 N N . ALA A 1 450 ? 3.814 -1.348 -8.047 1 98.75 450 ALA A N 1
ATOM 3430 C CA . ALA A 1 450 ? 4.457 -2.525 -8.617 1 98.75 450 ALA A CA 1
ATOM 3431 C C . ALA A 1 450 ? 5.262 -3.281 -7.566 1 98.75 450 ALA A C 1
ATOM 3433 O O . ALA A 1 450 ? 5.164 -4.508 -7.465 1 98.75 450 ALA A O 1
ATOM 3434 N N . VAL A 1 451 ? 6.012 -2.578 -6.773 1 98.88 451 VAL A N 1
ATOM 3435 C CA . VAL A 1 451 ? 6.82 -3.211 -5.734 1 98.88 451 VAL A CA 1
ATOM 3436 C C . VAL A 1 451 ? 5.91 -3.938 -4.746 1 98.88 451 VAL A C 1
ATOM 3438 O O . VAL A 1 451 ? 6.18 -5.082 -4.367 1 98.88 451 VAL A O 1
ATOM 3441 N N . ARG A 1 452 ? 4.832 -3.316 -4.301 1 98.69 452 ARG A N 1
ATOM 3442 C CA . ARG A 1 452 ? 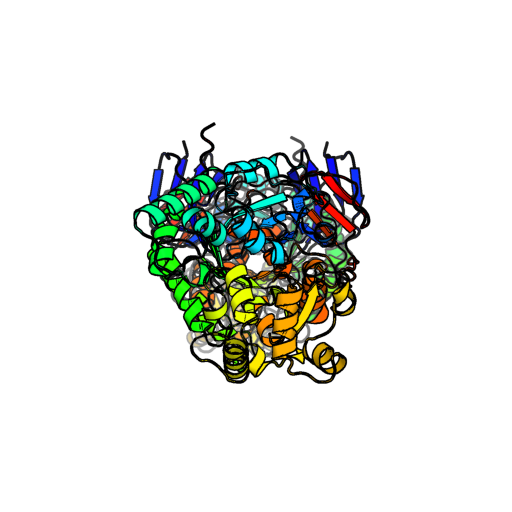3.881 -3.939 -3.385 1 98.69 452 ARG A CA 1
ATOM 3443 C C . ARG A 1 452 ? 3.346 -5.25 -3.959 1 98.69 452 ARG A C 1
ATOM 3445 O O . ARG A 1 452 ? 3.273 -6.258 -3.254 1 98.69 452 ARG A O 1
ATOM 3452 N N . LYS A 1 453 ? 3.08 -5.309 -5.199 1 98.88 453 LYS A N 1
ATOM 3453 C CA . LYS A 1 453 ? 2.434 -6.438 -5.863 1 98.88 453 LYS A CA 1
ATOM 3454 C C . LYS A 1 453 ? 3.379 -7.629 -5.965 1 98.88 453 LYS A C 1
ATOM 3456 O O . LYS A 1 453 ? 2.947 -8.75 -6.242 1 98.88 453 LYS A O 1
ATOM 3461 N N . VAL A 1 454 ? 4.703 -7.391 -5.742 1 98.88 454 VAL A N 1
ATOM 3462 C CA . VAL A 1 454 ? 5.645 -8.5 -5.863 1 98.88 454 VAL A CA 1
ATOM 3463 C C . VAL A 1 454 ? 6.422 -8.664 -4.559 1 98.88 454 VAL A C 1
ATOM 3465 O O . VAL A 1 454 ? 7.426 -9.383 -4.516 1 98.88 454 VAL A O 1
ATOM 3468 N N . THR A 1 455 ? 6.035 -8.008 -3.471 1 98.81 455 THR A N 1
ATOM 3469 C CA . THR A 1 455 ? 6.75 -8.133 -2.207 1 98.81 455 THR A CA 1
ATOM 3470 C C . THR A 1 455 ? 5.773 -8.359 -1.054 1 98.81 455 THR A C 1
ATOM 3472 O O . THR A 1 455 ? 5.355 -9.492 -0.801 1 98.81 455 THR A O 1
ATOM 3475 N N . SER A 1 456 ? 5.133 -7.285 -0.512 1 98.75 456 SER A N 1
ATOM 3476 C CA . SER A 1 456 ? 4.305 -7.418 0.682 1 98.75 456 SER A CA 1
ATOM 3477 C C . SER A 1 456 ? 3.004 -8.148 0.374 1 98.75 456 SER A C 1
ATOM 3479 O O . SER A 1 456 ? 2.496 -8.906 1.209 1 98.75 456 SER A O 1
ATOM 3481 N N . PHE A 1 457 ? 2.408 -7.926 -0.816 1 98.69 457 PHE A N 1
ATOM 3482 C CA . PHE A 1 457 ? 1.149 -8.562 -1.181 1 98.69 457 PHE A CA 1
ATOM 3483 C C . PHE A 1 457 ? 1.297 -10.078 -1.198 1 98.69 457 PHE A C 1
ATOM 3485 O O . PHE A 1 457 ? 0.577 -10.789 -0.49 1 98.69 457 PHE A O 1
ATOM 3492 N N . PRO A 1 458 ? 2.26 -10.625 -1.929 1 98.69 458 PRO A N 1
ATOM 3493 C CA . PRO A 1 458 ? 2.404 -12.078 -1.882 1 98.69 458 PRO A CA 1
ATOM 3494 C C . PRO A 1 458 ? 2.807 -12.594 -0.5 1 98.69 458 PRO A C 1
ATOM 3496 O O . PRO A 1 458 ? 2.424 -13.695 -0.109 1 98.69 458 PRO A O 1
ATOM 3499 N N . VAL A 1 459 ? 3.59 -11.883 0.268 1 97.75 459 VAL A N 1
ATOM 3500 C CA . VAL A 1 459 ? 3.963 -12.312 1.612 1 97.75 459 VAL A CA 1
ATOM 3501 C C . VAL A 1 459 ? 2.711 -12.453 2.475 1 97.75 459 VAL A C 1
ATOM 3503 O O . VAL A 1 459 ? 2.553 -13.445 3.193 1 97.75 459 VAL A O 1
ATOM 3506 N N . GLN A 1 460 ? 1.863 -11.438 2.359 1 96.56 460 GLN A N 1
ATOM 3507 C CA . GLN A 1 460 ? 0.595 -11.492 3.08 1 96.56 460 GLN A CA 1
ATOM 3508 C C . GLN A 1 460 ? -0.26 -12.664 2.6 1 96.56 460 GLN A C 1
ATOM 3510 O O . GLN A 1 460 ? -0.792 -13.422 3.412 1 96.56 460 GLN A O 1
ATOM 3515 N N . ARG A 1 461 ? -0.369 -12.836 1.308 1 97 461 ARG A N 1
ATOM 3516 C CA . ARG A 1 461 ? -1.247 -13.828 0.69 1 97 461 ARG A CA 1
ATOM 3517 C C . ARG A 1 461 ? -0.815 -15.242 1.051 1 97 461 ARG A C 1
ATOM 3519 O O . ARG A 1 461 ? -1.653 -16.094 1.356 1 97 461 ARG A O 1
ATOM 3526 N N . PHE A 1 462 ? 0.507 -15.461 1.061 1 97.12 462 PHE A N 1
ATOM 3527 C CA . PHE A 1 462 ? 1.013 -16.828 1.174 1 97.12 462 PHE A CA 1
ATOM 3528 C C . PHE A 1 462 ? 1.605 -17.078 2.557 1 97.12 462 PHE A C 1
ATOM 3530 O O . PHE A 1 462 ? 2.203 -18.125 2.805 1 97.12 462 PHE A O 1
ATOM 3537 N N . LYS A 1 463 ? 1.471 -16.094 3.416 1 93.62 463 LYS A N 1
ATOM 3538 C CA . LYS A 1 463 ? 1.868 -16.234 4.816 1 93.62 463 LYS A CA 1
ATOM 3539 C C . LYS A 1 463 ? 3.346 -16.578 4.938 1 93.62 463 LYS A C 1
ATOM 3541 O O . LYS A 1 463 ? 3.701 -17.562 5.594 1 93.62 463 LYS A O 1
ATOM 3546 N N . LEU A 1 464 ? 4.176 -15.75 4.402 1 96.56 464 LEU A N 1
ATOM 3547 C CA . LEU A 1 464 ? 5.59 -16.078 4.242 1 96.56 464 LEU A CA 1
ATOM 3548 C C . LEU A 1 464 ? 6.418 -15.484 5.379 1 96.56 464 LEU A C 1
ATOM 3550 O O . LEU A 1 464 ? 7.648 -15.461 5.309 1 96.56 464 LEU A O 1
ATOM 3554 N N . GLY A 1 465 ? 5.766 -14.891 6.418 1 94.19 465 GLY A N 1
ATOM 3555 C CA . GLY A 1 465 ? 6.473 -14.445 7.605 1 94.19 465 GLY A CA 1
ATOM 3556 C C . GLY A 1 465 ? 6.98 -13.023 7.504 1 94.19 465 GLY A C 1
ATOM 3557 O O . GLY A 1 465 ? 6.383 -12.195 6.816 1 94.19 465 GLY A O 1
ATOM 3558 N N . LYS A 1 466 ? 8.031 -12.703 8.297 1 95.19 466 LYS A N 1
ATOM 3559 C CA . LYS A 1 466 ? 8.547 -11.344 8.453 1 95.19 466 LYS A CA 1
ATOM 3560 C C . LYS A 1 466 ? 9.453 -10.961 7.285 1 95.19 466 LYS A C 1
ATOM 3562 O O . LYS A 1 466 ? 10.656 -10.766 7.465 1 95.19 466 LYS A O 1
ATOM 3567 N N . ARG A 1 467 ? 8.867 -10.766 6.199 1 97.31 467 ARG A N 1
ATOM 3568 C CA . ARG A 1 467 ? 9.57 -10.328 4.996 1 97.31 467 ARG A CA 1
ATOM 3569 C C . ARG A 1 467 ? 8.648 -9.516 4.09 1 97.31 467 ARG A C 1
ATOM 3571 O O . ARG A 1 467 ? 7.5 -9.234 4.457 1 97.31 467 ARG A O 1
ATOM 3578 N N . GLY A 1 468 ? 9.102 -9.016 3 1 98.38 468 GLY A N 1
ATOM 3579 C CA . GLY A 1 468 ? 8.297 -8.297 2.023 1 98.38 468 GLY A CA 1
ATOM 3580 C C . GLY A 1 468 ? 8.117 -6.832 2.363 1 98.38 468 GLY A C 1
ATOM 3581 O O . GLY A 1 468 ? 7.469 -6.094 1.622 1 98.38 468 GLY A O 1
ATOM 3582 N N . LEU A 1 469 ? 8.617 -6.367 3.484 1 98.56 469 LEU A N 1
ATOM 3583 C CA . LEU A 1 469 ? 8.641 -4.977 3.922 1 98.56 469 LEU A CA 1
ATOM 3584 C C . LEU A 1 469 ? 10.039 -4.57 4.367 1 98.56 469 LEU A C 1
ATOM 3586 O O . LEU A 1 469 ? 10.789 -5.395 4.902 1 98.56 469 LEU A O 1
ATOM 3590 N N . LEU A 1 470 ? 10.414 -3.293 4.102 1 98.38 470 LEU A N 1
ATOM 3591 C CA . LEU A 1 470 ? 11.656 -2.754 4.652 1 98.38 470 LEU A CA 1
ATOM 3592 C C . LEU A 1 470 ? 11.398 -2.051 5.984 1 98.38 470 LEU A C 1
ATOM 3594 O O . LEU A 1 470 ? 11.391 -0.82 6.047 1 98.38 470 LEU A O 1
ATOM 3598 N N . VAL A 1 471 ? 11.227 -2.824 7.051 1 96.38 471 VAL A N 1
ATOM 3599 C CA . VAL A 1 471 ? 11.039 -2.322 8.406 1 96.38 471 VAL A CA 1
ATOM 3600 C C . VAL A 1 471 ? 11.945 -3.084 9.367 1 96.38 471 VAL A C 1
ATOM 3602 O O . VAL A 1 471 ? 12.289 -4.246 9.125 1 96.38 471 VAL A O 1
ATOM 3605 N N . PRO A 1 472 ? 12.367 -2.49 10.422 1 95.44 472 PRO A N 1
ATOM 3606 C CA . PRO A 1 472 ? 13.227 -3.178 11.391 1 95.44 472 PRO A CA 1
ATOM 3607 C C . PRO A 1 472 ? 12.609 -4.465 11.922 1 95.44 472 PRO A C 1
ATOM 3609 O O . PRO A 1 472 ? 11.406 -4.504 12.203 1 95.44 472 PRO A O 1
ATOM 3612 N N . GLY A 1 473 ? 13.391 -5.504 11.992 1 96.12 473 GLY A N 1
ATOM 3613 C CA . GLY A 1 473 ? 12.922 -6.777 12.508 1 96.12 473 GLY A CA 1
ATOM 3614 C C . GLY A 1 473 ? 12.562 -7.773 11.422 1 96.12 473 GLY A C 1
ATOM 3615 O O . GLY A 1 473 ? 12.438 -8.969 11.688 1 96.12 473 GLY A O 1
ATOM 3616 N N . HIS A 1 474 ? 12.391 -7.344 10.242 1 97.75 474 HIS A N 1
ATOM 3617 C CA . HIS A 1 474 ? 12.086 -8.227 9.125 1 97.75 474 HIS A CA 1
ATOM 3618 C C . HIS A 1 474 ? 13.359 -8.812 8.523 1 97.75 474 HIS A C 1
ATOM 3620 O O . HIS A 1 474 ? 14.453 -8.258 8.703 1 97.75 474 HIS A O 1
ATOM 3626 N N . LYS A 1 475 ? 13.234 -9.93 7.848 1 98.38 475 LYS A N 1
ATOM 3627 C CA . LYS A 1 475 ? 14.359 -10.555 7.145 1 98.38 475 LYS A CA 1
ATOM 3628 C C . LYS A 1 475 ? 14.922 -9.617 6.078 1 98.38 475 LYS A C 1
ATOM 3630 O O . LYS A 1 475 ? 14.172 -8.914 5.398 1 98.38 475 LYS A O 1
ATOM 3635 N N . ALA A 1 476 ? 16.234 -9.609 5.996 1 98.75 476 ALA A N 1
ATOM 3636 C CA . ALA A 1 476 ? 16.906 -8.75 5.02 1 98.75 476 ALA A CA 1
ATOM 3637 C C . ALA A 1 476 ? 16.938 -9.406 3.646 1 98.75 476 ALA A C 1
ATOM 3639 O O . ALA A 1 476 ? 18.016 -9.703 3.121 1 98.75 476 ALA A O 1
ATOM 3640 N N . ASP A 1 477 ? 15.859 -9.695 3.109 1 98.88 477 ASP A N 1
ATOM 3641 C CA . ASP A 1 477 ? 15.703 -9.961 1.683 1 98.88 477 ASP A CA 1
ATOM 3642 C C . ASP A 1 477 ? 15.484 -8.664 0.905 1 98.88 477 ASP A C 1
ATOM 3644 O O . ASP A 1 477 ? 14.438 -8.023 1.035 1 98.88 477 ASP A O 1
ATOM 3648 N N . ILE A 1 478 ? 16.453 -8.258 0.102 1 98.94 478 ILE A N 1
ATOM 3649 C CA . ILE A 1 478 ? 16.438 -6.922 -0.48 1 98.94 478 ILE A CA 1
ATOM 3650 C C . ILE A 1 478 ? 16.891 -6.988 -1.939 1 98.94 478 ILE A C 1
ATOM 3652 O O . ILE A 1 478 ? 17.812 -7.73 -2.279 1 98.94 478 ILE A O 1
ATOM 3656 N N . THR A 1 479 ? 16.297 -6.266 -2.795 1 98.94 479 THR A N 1
ATOM 3657 C CA . THR A 1 479 ? 16.656 -6.113 -4.199 1 98.94 479 THR A CA 1
ATOM 3658 C C . THR A 1 479 ? 16.969 -4.652 -4.52 1 98.94 479 THR A C 1
ATOM 3660 O O . THR A 1 479 ? 16.219 -3.752 -4.137 1 98.94 479 THR A O 1
ATOM 3663 N N . VAL A 1 480 ? 18.094 -4.363 -5.152 1 98.94 480 VAL A N 1
ATOM 3664 C CA . VAL A 1 480 ? 18.516 -3.029 -5.578 1 98.94 480 VAL A CA 1
ATOM 3665 C C . VAL A 1 480 ? 18.609 -2.98 -7.098 1 98.94 480 VAL A C 1
ATOM 3667 O O . VAL A 1 480 ? 19.266 -3.822 -7.711 1 98.94 480 VAL A O 1
ATOM 3670 N N . PHE A 1 481 ? 17.938 -2.031 -7.75 1 98.88 481 PHE A N 1
ATOM 3671 C CA . PHE A 1 481 ? 17.984 -1.949 -9.203 1 98.88 481 PHE A CA 1
ATOM 3672 C C . PHE A 1 481 ? 17.859 -0.503 -9.672 1 98.88 481 PHE A C 1
ATOM 3674 O O . PHE A 1 481 ? 17.344 0.349 -8.938 1 98.88 481 PHE A O 1
ATOM 3681 N N . ASP A 1 482 ? 18.375 -0.197 -10.844 1 98.19 482 ASP A N 1
ATOM 3682 C CA . ASP A 1 482 ? 18.25 1.094 -11.508 1 98.19 482 ASP A CA 1
ATOM 3683 C C . ASP A 1 482 ? 16.906 1.198 -12.234 1 98.19 482 ASP A C 1
ATOM 3685 O O . ASP A 1 482 ? 16.688 0.524 -13.242 1 98.19 482 ASP A O 1
ATOM 3689 N N . PRO A 1 483 ? 16.078 2.021 -11.773 1 96.19 483 PRO A N 1
ATOM 3690 C CA . PRO A 1 483 ? 14.742 2.066 -12.359 1 96.19 483 PRO A CA 1
ATOM 3691 C C . PRO A 1 483 ? 14.758 2.488 -13.828 1 96.19 483 PRO A C 1
ATOM 3693 O O . PRO A 1 483 ? 13.797 2.225 -14.562 1 96.19 483 PRO A O 1
ATOM 3696 N N . GLU A 1 484 ? 15.781 3.084 -14.328 1 96.38 484 GLU A N 1
ATOM 3697 C CA . GLU A 1 484 ? 15.867 3.531 -15.719 1 96.38 484 GLU A CA 1
ATOM 3698 C C . GLU A 1 484 ? 16.422 2.43 -16.625 1 96.38 484 GLU A C 1
ATOM 3700 O O . GLU A 1 484 ? 16.156 2.418 -17.828 1 96.38 484 GLU A O 1
ATOM 3705 N N . ALA A 1 485 ? 17.141 1.506 -15.992 1 97.94 485 ALA A N 1
ATOM 3706 C CA . ALA A 1 485 ? 17.844 0.519 -16.797 1 97.94 485 ALA A CA 1
ATOM 3707 C C . ALA A 1 485 ? 17.234 -0.869 -16.641 1 97.94 485 ALA A C 1
ATOM 3709 O O . ALA A 1 485 ? 17.391 -1.731 -17.5 1 97.94 485 ALA A O 1
ATOM 3710 N N . PHE A 1 486 ? 16.578 -1.148 -15.523 1 98.56 486 PHE A N 1
ATOM 3711 C CA . PHE A 1 486 ? 16.078 -2.477 -15.211 1 98.56 486 PHE A CA 1
ATOM 3712 C C . PHE A 1 486 ? 15.047 -2.922 -16.25 1 98.56 486 PHE A C 1
ATOM 3714 O O . PHE A 1 486 ? 13.984 -2.314 -16.375 1 98.56 486 PHE A O 1
ATOM 3721 N N . ARG A 1 487 ? 15.336 -3.98 -17.031 1 98.56 487 ARG A N 1
ATOM 3722 C CA . ARG A 1 487 ? 14.445 -4.434 -18.094 1 98.56 487 ARG A CA 1
ATOM 3723 C C . ARG A 1 487 ? 14.766 -5.867 -18.5 1 98.56 487 ARG A C 1
ATOM 3725 O O . ARG A 1 487 ? 15.898 -6.328 -18.328 1 98.56 487 ARG A O 1
ATOM 3732 N N . ASP A 1 488 ? 13.727 -6.516 -19 1 98.38 488 ASP A N 1
ATOM 3733 C CA . ASP A 1 488 ? 13.922 -7.84 -19.578 1 98.38 488 ASP A CA 1
ATOM 3734 C C . ASP A 1 488 ? 14.57 -7.734 -20.969 1 98.38 488 ASP A C 1
ATOM 3736 O O . ASP A 1 488 ? 14.352 -6.762 -21.688 1 98.38 488 ASP A O 1
ATOM 3740 N N . THR A 1 489 ? 15.367 -8.742 -21.266 1 98 489 THR A N 1
ATOM 3741 C CA . THR A 1 489 ? 15.977 -8.812 -22.594 1 98 489 THR A CA 1
ATOM 3742 C C . THR A 1 489 ? 15.57 -10.102 -23.297 1 98 489 THR A C 1
ATOM 3744 O O . THR A 1 489 ? 15.812 -10.258 -24.5 1 98 489 THR A O 1
ATOM 3747 N N . ALA A 1 490 ? 14.922 -10.992 -22.578 1 96.75 490 ALA A N 1
ATOM 3748 C CA . ALA A 1 490 ? 14.445 -12.25 -23.156 1 96.75 490 ALA A CA 1
ATOM 3749 C C . ALA A 1 490 ? 13.305 -12 -24.141 1 96.75 490 ALA A C 1
ATOM 3751 O O . ALA A 1 490 ? 12.414 -11.195 -23.875 1 96.75 490 ALA A O 1
ATOM 3752 N N . THR A 1 491 ? 13.352 -12.594 -25.297 1 96.19 491 THR A N 1
ATOM 3753 C CA . THR A 1 491 ? 12.305 -12.57 -26.312 1 96.19 491 THR A CA 1
ATOM 3754 C C . THR A 1 491 ? 11.789 -13.977 -26.594 1 96.19 491 THR A C 1
ATOM 3756 O O . THR A 1 491 ? 12.344 -14.953 -26.094 1 96.19 491 THR A O 1
ATOM 3759 N N . PHE A 1 492 ? 10.742 -14.055 -27.359 1 94.31 492 PHE A N 1
ATOM 3760 C CA . PHE A 1 492 ? 10.227 -15.367 -27.734 1 94.31 492 PHE A CA 1
ATOM 3761 C C . PHE A 1 492 ? 11.211 -16.094 -28.625 1 94.31 492 PHE A C 1
ATOM 3763 O O . PHE A 1 492 ? 11.32 -17.328 -28.578 1 94.31 492 PHE A O 1
ATOM 3770 N N . GLU A 1 493 ? 11.992 -15.344 -29.391 1 93.25 493 GLU A N 1
ATOM 3771 C CA . GLU A 1 493 ? 12.992 -15.922 -30.281 1 93.25 493 GLU A CA 1
ATOM 3772 C C . GLU A 1 493 ? 14.25 -16.328 -29.516 1 93.25 493 GLU A C 1
ATOM 3774 O O . GLU A 1 493 ? 14.859 -17.359 -29.812 1 93.25 493 GLU A O 1
ATOM 3779 N N . GLN A 1 494 ? 14.594 -15.547 -28.594 1 95.31 494 GLN A N 1
ATOM 3780 C CA . GLN A 1 494 ? 15.742 -15.789 -27.719 1 95.31 494 GLN A CA 1
ATOM 3781 C C . GLN A 1 494 ? 15.352 -15.656 -26.25 1 95.31 494 GLN A C 1
ATOM 3783 O O . GLN A 1 494 ? 15.711 -14.672 -25.594 1 95.31 494 GLN A O 1
ATOM 3788 N N . PRO A 1 495 ? 14.719 -16.719 -25.766 1 95.38 495 PRO A N 1
ATOM 3789 C CA . PRO A 1 495 ? 14.047 -16.562 -24.469 1 95.38 495 PRO A CA 1
ATOM 3790 C C . PRO A 1 495 ? 15.016 -16.656 -23.297 1 95.38 495 PRO A C 1
ATOM 3792 O O . PRO A 1 495 ? 14.703 -16.188 -22.188 1 95.38 495 PRO A O 1
ATOM 3795 N N . ILE A 1 496 ? 16.203 -17.219 -23.422 1 95.5 496 ILE A N 1
ATOM 3796 C CA . ILE A 1 496 ? 17.125 -17.422 -22.328 1 95.5 496 ILE A CA 1
ATOM 3797 C C . ILE A 1 496 ? 18.156 -16.297 -22.312 1 95.5 496 ILE A C 1
ATOM 3799 O O . ILE A 1 496 ? 19.266 -16.453 -22.844 1 95.5 496 ILE A O 1
ATOM 3803 N N . GLN A 1 497 ? 17.719 -15.188 -21.75 1 95.81 497 GLN A N 1
ATOM 3804 C CA . GLN A 1 497 ? 18.578 -14.016 -21.656 1 95.81 497 GLN A CA 1
ATOM 3805 C C . GLN A 1 497 ? 18.516 -13.406 -20.266 1 95.81 497 GLN A C 1
ATOM 3807 O O . GLN A 1 497 ? 17.453 -13.375 -19.625 1 95.81 497 GLN A O 1
ATOM 3812 N N . THR A 1 498 ? 19.641 -12.953 -19.766 1 96.19 498 THR A N 1
ATOM 3813 C CA . THR A 1 498 ? 19.734 -12.289 -18.469 1 96.19 498 THR A CA 1
ATOM 3814 C C . THR A 1 498 ? 19.234 -10.844 -18.578 1 96.19 498 THR A C 1
ATOM 3816 O O . THR A 1 498 ? 19.625 -10.117 -19.484 1 96.19 498 THR A O 1
ATOM 3819 N N . PRO A 1 499 ? 18.391 -10.461 -17.656 1 98.06 499 PRO A N 1
ATOM 3820 C CA . PRO A 1 499 ? 17.969 -9.055 -17.625 1 98.06 499 PRO A CA 1
ATOM 3821 C C . PRO A 1 499 ? 19.109 -8.102 -17.297 1 98.06 499 PRO A C 1
ATOM 3823 O O . PRO A 1 499 ? 20.203 -8.547 -16.922 1 98.06 499 PRO A O 1
ATOM 3826 N N . VAL A 1 500 ? 18.875 -6.797 -17.469 1 98.31 500 VAL A N 1
ATOM 3827 C CA . VAL A 1 500 ? 19.875 -5.777 -17.156 1 98.31 500 VAL A CA 1
ATOM 3828 C C . VAL A 1 500 ? 19.312 -4.781 -16.141 1 98.31 500 VAL A C 1
ATOM 3830 O O . VAL A 1 500 ? 18.094 -4.688 -15.969 1 98.31 500 VAL A O 1
ATOM 3833 N N . GLY A 1 501 ? 20.172 -4.086 -15.398 1 98.38 501 GLY A N 1
ATOM 3834 C CA . GLY A 1 501 ? 19.766 -2.986 -14.539 1 98.38 501 GLY A CA 1
ATOM 3835 C C . GLY A 1 501 ? 19.672 -3.371 -13.078 1 98.38 501 GLY A C 1
ATOM 3836 O O . GLY A 1 501 ? 19.516 -2.508 -12.211 1 98.38 501 GLY A O 1
ATOM 3837 N N . LEU A 1 502 ? 19.688 -4.664 -12.75 1 98.44 502 LEU A N 1
ATOM 3838 C CA . LEU A 1 502 ? 19.766 -5.141 -11.367 1 98.44 502 LEU A CA 1
ATOM 3839 C C . LEU A 1 502 ? 21.203 -5.086 -10.859 1 98.44 502 LEU A C 1
ATOM 3841 O O . LEU A 1 502 ? 22.125 -5.516 -11.547 1 98.44 502 LEU A O 1
ATOM 3845 N N . THR A 1 503 ? 21.406 -4.582 -9.617 1 98.44 503 THR A N 1
ATOM 3846 C CA . THR A 1 503 ? 22.797 -4.418 -9.172 1 98.44 503 THR A CA 1
ATOM 3847 C C . THR A 1 503 ? 23.078 -5.309 -7.965 1 98.44 503 THR A C 1
ATOM 3849 O O . THR A 1 503 ? 24.141 -5.926 -7.883 1 98.44 503 THR A O 1
ATOM 3852 N N . HIS A 1 504 ? 22.109 -5.359 -6.961 1 98.69 504 HIS A N 1
ATOM 3853 C CA . HIS A 1 504 ? 22.344 -6.16 -5.766 1 98.69 504 HIS A CA 1
ATOM 3854 C C . HIS A 1 504 ? 21.078 -6.914 -5.348 1 98.69 504 HIS A C 1
ATOM 3856 O O . HIS A 1 504 ? 19.969 -6.398 -5.488 1 98.69 504 HIS A O 1
ATOM 3862 N N . VAL A 1 505 ? 21.281 -8.102 -4.875 1 98.88 505 VAL A N 1
ATOM 3863 C CA . VAL A 1 505 ? 20.25 -8.875 -4.199 1 98.88 505 VAL A CA 1
ATOM 3864 C C . VAL A 1 505 ? 20.812 -9.461 -2.9 1 98.88 505 VAL A C 1
ATOM 3866 O O . VAL A 1 505 ? 21.891 -10.047 -2.889 1 98.88 505 VAL A O 1
ATOM 3869 N N . ILE A 1 506 ? 20.172 -9.188 -1.853 1 98.88 506 ILE A N 1
ATOM 3870 C CA . ILE A 1 506 ? 20.484 -9.734 -0.541 1 98.88 506 ILE A CA 1
ATOM 3871 C C . ILE A 1 506 ? 19.406 -10.734 -0.118 1 98.88 506 ILE A C 1
ATOM 3873 O O . ILE A 1 506 ? 18.219 -10.438 -0.203 1 98.88 506 ILE A O 1
ATOM 3877 N N . VAL A 1 507 ? 19.797 -11.945 0.299 1 98.75 507 VAL A N 1
ATOM 3878 C CA . VAL A 1 507 ? 18.875 -12.945 0.823 1 98.75 507 VAL A CA 1
ATOM 3879 C C . VAL A 1 507 ? 19.266 -13.312 2.256 1 98.75 507 VAL A C 1
ATOM 3881 O O . VAL A 1 507 ? 20.359 -13.797 2.502 1 98.75 507 VAL A O 1
ATOM 3884 N N . GLY A 1 508 ? 18.359 -13.039 3.16 1 97.88 508 GLY A N 1
ATOM 3885 C CA . GLY A 1 508 ? 18.656 -13.328 4.555 1 97.88 508 GLY A CA 1
ATOM 3886 C C . GLY A 1 508 ? 19.875 -12.602 5.066 1 97.88 508 GLY A C 1
ATOM 3887 O O . GLY A 1 508 ? 20.656 -13.156 5.852 1 97.88 508 GLY A O 1
ATOM 3888 N N . GLY A 1 509 ? 20.141 -11.469 4.543 1 98.31 509 GLY A N 1
ATOM 3889 C CA . GLY A 1 509 ? 21.281 -10.672 4.977 1 98.31 509 GLY A CA 1
ATOM 3890 C C . GLY A 1 509 ? 22.547 -10.977 4.211 1 98.31 509 GLY A C 1
ATOM 3891 O O . GLY A 1 509 ? 23.531 -10.242 4.312 1 98.31 509 GLY A O 1
ATOM 3892 N N . ALA A 1 510 ? 22.578 -11.992 3.404 1 98.12 510 ALA A N 1
ATOM 3893 C CA . ALA A 1 510 ? 23.766 -12.391 2.65 1 98.12 510 ALA A CA 1
ATOM 3894 C C . ALA A 1 510 ? 23.75 -11.789 1.251 1 98.12 510 ALA A C 1
ATOM 3896 O O . ALA A 1 510 ? 22.766 -11.914 0.519 1 98.12 510 ALA A O 1
ATOM 3897 N N . MET A 1 511 ? 24.859 -11.125 0.918 1 98.44 511 MET A N 1
ATOM 3898 C CA . MET A 1 511 ? 25.016 -10.633 -0.448 1 98.44 511 MET A CA 1
ATOM 3899 C C . MET A 1 511 ? 25.016 -11.789 -1.444 1 98.44 511 MET A C 1
ATOM 3901 O O . MET A 1 511 ? 25.969 -12.562 -1.508 1 98.44 511 MET A O 1
ATOM 3905 N N . THR A 1 512 ? 23.969 -11.898 -2.248 1 98.69 512 THR A N 1
ATOM 3906 C CA . THR A 1 512 ? 23.797 -13.039 -3.145 1 98.69 512 THR A CA 1
ATOM 3907 C C . THR A 1 512 ? 24.062 -12.633 -4.59 1 98.69 512 THR A C 1
ATOM 3909 O O . THR A 1 512 ? 24.531 -13.453 -5.391 1 98.69 512 THR A O 1
ATOM 3912 N N . VAL A 1 513 ? 23.719 -11.438 -4.953 1 98.56 513 VAL A N 1
ATOM 3913 C CA . VAL A 1 513 ? 24.078 -10.828 -6.227 1 98.56 513 VAL A CA 1
ATOM 3914 C C . VAL A 1 513 ? 24.828 -9.523 -5.977 1 98.56 513 VAL A C 1
ATOM 3916 O O . VAL A 1 513 ? 24.359 -8.672 -5.215 1 98.56 513 VAL A O 1
ATOM 3919 N N . ARG A 1 514 ? 25.938 -9.312 -6.535 1 97.88 514 ARG A N 1
ATOM 3920 C CA . ARG A 1 514 ? 26.734 -8.094 -6.473 1 97.88 514 ARG A CA 1
ATOM 3921 C C . ARG A 1 514 ? 27.125 -7.625 -7.867 1 97.88 514 ARG A C 1
ATOM 3923 O O . ARG A 1 514 ? 27.781 -8.359 -8.617 1 97.88 514 ARG A O 1
ATOM 3930 N N . GLY A 1 515 ? 26.734 -6.414 -8.203 1 95.94 515 GLY A N 1
ATOM 3931 C CA . GLY A 1 515 ? 27.047 -5.891 -9.531 1 95.94 515 GLY A CA 1
ATOM 3932 C C . GLY A 1 515 ? 26.453 -6.719 -10.648 1 95.94 515 GLY A C 1
ATOM 3933 O O . GLY A 1 515 ? 27.094 -6.941 -11.68 1 95.94 515 GLY A O 1
ATOM 3934 N N . GLY A 1 516 ? 25.391 -7.348 -10.359 1 96.06 516 GLY A N 1
ATOM 3935 C CA . GLY A 1 516 ? 24.688 -8.117 -11.375 1 96.06 516 GLY A CA 1
ATOM 3936 C C . GLY A 1 516 ? 25.219 -9.531 -11.531 1 96.06 516 GLY A C 1
ATOM 3937 O O . GLY A 1 516 ? 24.828 -10.25 -12.453 1 96.06 516 GLY A O 1
ATOM 3938 N N . ARG A 1 517 ? 26.109 -9.945 -10.625 1 96.81 517 ARG A N 1
ATOM 3939 C CA . ARG A 1 517 ? 26.688 -11.281 -10.703 1 96.81 517 ARG A CA 1
ATOM 3940 C C . ARG A 1 517 ? 26.422 -12.07 -9.422 1 96.81 517 ARG A C 1
ATOM 3942 O O . ARG A 1 517 ? 26.5 -11.516 -8.32 1 96.81 517 ARG A O 1
ATOM 3949 N N . HIS A 1 518 ? 26.062 -13.289 -9.594 1 97.88 518 HIS A N 1
ATOM 3950 C CA . HIS A 1 518 ? 25.828 -14.164 -8.453 1 97.88 518 HIS A CA 1
ATOM 3951 C C . HIS A 1 518 ? 27.109 -14.375 -7.652 1 97.88 518 HIS A C 1
ATOM 3953 O O . HIS A 1 518 ? 28.188 -14.578 -8.227 1 97.88 518 HIS A O 1
ATOM 3959 N N . THR A 1 519 ? 27.062 -14.398 -6.355 1 98 519 THR A N 1
ATOM 3960 C CA . THR A 1 519 ? 28.25 -14.461 -5.512 1 98 519 THR A CA 1
ATOM 3961 C C . THR A 1 519 ? 28.547 -15.898 -5.098 1 98 519 THR A C 1
ATOM 3963 O O . THR A 1 519 ? 29.609 -16.188 -4.562 1 98 519 THR A O 1
ATOM 3966 N N . GLY A 1 520 ? 27.547 -16.797 -5.289 1 97.12 520 GLY A N 1
ATOM 3967 C CA . GLY A 1 520 ? 27.688 -18.172 -4.848 1 97.12 520 GLY A CA 1
ATOM 3968 C C . GLY A 1 520 ? 26.984 -18.453 -3.531 1 97.12 520 GLY A C 1
ATOM 3969 O O . GLY A 1 520 ? 26.828 -19.609 -3.125 1 97.12 520 GLY A O 1
ATOM 3970 N N . ALA A 1 521 ? 26.422 -17.359 -2.951 1 97.5 521 ALA A N 1
ATOM 3971 C CA . ALA A 1 521 ? 25.75 -17.516 -1.658 1 97.5 521 ALA A CA 1
ATOM 3972 C C . ALA A 1 521 ? 24.469 -18.328 -1.792 1 97.5 521 ALA A C 1
ATOM 3974 O O . ALA A 1 521 ? 23.703 -18.141 -2.732 1 97.5 521 ALA A O 1
ATOM 3975 N N . LEU A 1 522 ? 24.281 -19.297 -0.956 1 97.62 522 LEU A N 1
ATOM 3976 C CA . LEU A 1 522 ? 23.078 -20.125 -0.877 1 97.62 522 LEU A CA 1
ATOM 3977 C C . LEU A 1 522 ? 22.375 -19.922 0.455 1 97.62 522 LEU A C 1
ATOM 3979 O O . LEU A 1 522 ? 22.281 -20.844 1.265 1 97.62 522 LEU A O 1
ATOM 3983 N N . ALA A 1 523 ? 21.812 -18.703 0.608 1 96.88 523 ALA A N 1
ATOM 3984 C CA . ALA A 1 523 ? 21.328 -18.281 1.918 1 96.88 523 ALA A CA 1
ATOM 3985 C C . ALA A 1 523 ? 19.812 -18.422 2.01 1 96.88 523 ALA A C 1
ATOM 3987 O O . ALA A 1 523 ? 19.188 -17.969 2.971 1 96.88 523 ALA A O 1
ATOM 3988 N N . GLY A 1 524 ? 19.172 -19.062 1.016 1 97.12 524 GLY A N 1
ATOM 3989 C CA . GLY A 1 524 ? 17.734 -19.281 1.047 1 97.12 524 GLY A CA 1
ATOM 3990 C C . GLY A 1 524 ? 17.328 -20.359 2.025 1 97.12 524 GLY A C 1
ATOM 3991 O O . GLY A 1 524 ? 18.172 -21.109 2.533 1 97.12 524 GLY A O 1
ATOM 3992 N N . SER A 1 525 ? 16.078 -20.375 2.346 1 96.19 525 SER A N 1
ATOM 3993 C CA . SER A 1 525 ? 15.508 -21.391 3.232 1 96.19 525 SER A CA 1
ATOM 3994 C C . SER A 1 525 ? 14.086 -21.75 2.809 1 96.19 525 SER A C 1
ATOM 3996 O O . SER A 1 525 ? 13.453 -21.031 2.035 1 96.19 525 SER A O 1
ATOM 3998 N N . PHE A 1 526 ? 13.688 -22.938 3.305 1 96.94 526 PHE A N 1
ATOM 3999 C CA . PHE A 1 526 ? 12.273 -23.25 3.172 1 96.94 526 PHE A CA 1
ATOM 4000 C C . PHE A 1 526 ? 11.438 -22.438 4.156 1 96.94 526 PHE A C 1
ATOM 4002 O O . PHE A 1 526 ? 11.828 -22.266 5.312 1 96.94 526 PHE A O 1
ATOM 4009 N N . LEU A 1 527 ? 10.375 -21.859 3.652 1 96.81 527 LEU A N 1
ATOM 4010 C CA . LEU A 1 527 ? 9.484 -21.047 4.48 1 96.81 527 LEU A CA 1
ATOM 4011 C C . LEU A 1 527 ? 8.227 -21.828 4.852 1 96.81 527 LEU A C 1
ATOM 4013 O O . LEU A 1 527 ? 7.387 -22.109 3.994 1 96.81 527 LEU A O 1
ATOM 4017 N N . HIS A 1 528 ? 8.078 -22.172 6.125 1 93.69 528 HIS A N 1
ATOM 4018 C CA . HIS A 1 528 ? 6.875 -22.812 6.629 1 93.69 528 HIS A CA 1
ATOM 4019 C C . HIS A 1 528 ? 5.73 -21.812 6.77 1 93.69 528 HIS A C 1
ATOM 4021 O O . HIS A 1 528 ? 5.941 -20.688 7.203 1 93.69 528 HIS A O 1
ATOM 4027 N N . ALA A 1 529 ? 4.57 -22.219 6.301 1 84.62 529 ALA A N 1
ATOM 4028 C CA . ALA A 1 529 ? 3.436 -21.344 6.539 1 84.62 529 ALA A CA 1
ATOM 4029 C C . ALA A 1 529 ? 3.164 -21.188 8.031 1 84.62 529 ALA A C 1
ATOM 4031 O O . ALA A 1 529 ? 3.299 -22.141 8.797 1 84.62 529 ALA A O 1
ATOM 4032 N N . CYS A 1 530 ? 3.369 -19.969 8.68 1 63.16 530 CYS A N 1
ATOM 4033 C CA . CYS A 1 530 ? 3.424 -19.547 10.07 1 63.16 530 CYS A CA 1
ATOM 4034 C C . CYS A 1 530 ? 2.24 -20.109 10.859 1 63.16 530 CYS A C 1
ATOM 4036 O O . CYS A 1 530 ? 2.189 -19.984 12.078 1 63.16 530 CYS A O 1
ATOM 4038 N N . SER A 1 531 ? 1.131 -20.562 10.336 1 54.78 531 SER A N 1
ATOM 4039 C CA . SER A 1 531 ? 0.109 -21.031 11.266 1 54.78 531 SER A CA 1
ATOM 4040 C C . SER A 1 531 ? 0.583 -22.266 12.047 1 54.78 531 SER A C 1
ATOM 4042 O O . SER A 1 531 ? -0.062 -22.672 13.008 1 54.78 531 SER A O 1
ATOM 4044 N N . CYS A 1 532 ? 1.526 -23.078 11.523 1 40.53 532 CYS A N 1
ATOM 4045 C CA . CYS A 1 532 ? 1.733 -24.375 12.148 1 40.53 532 CYS A CA 1
ATOM 4046 C C . CYS A 1 532 ? 2.412 -24.219 13.508 1 40.53 532 CYS A C 1
ATOM 4048 O O . CYS A 1 532 ? 3.377 -23.469 13.641 1 40.53 532 CYS A O 1
ATOM 4050 N N . LYS A 1 533 ? 1.673 -24.5 14.523 1 40.84 533 LYS A N 1
ATOM 4051 C CA . LYS A 1 533 ? 2.029 -24.672 15.93 1 40.84 533 LYS A CA 1
ATOM 4052 C C . LYS A 1 533 ? 3.385 -25.359 16.078 1 40.84 533 LYS A C 1
ATOM 4054 O O . LYS A 1 533 ? 3.527 -26.531 15.758 1 40.84 533 LYS A O 1
ATOM 4059 N N . THR A 1 534 ? 4.523 -24.562 15.781 1 32.91 534 THR A N 1
ATOM 4060 C CA . THR A 1 534 ? 5.723 -25.281 16.203 1 32.91 534 THR A CA 1
ATOM 4061 C C . THR A 1 534 ? 5.527 -25.891 17.578 1 32.91 534 THR A C 1
ATOM 4063 O O . THR A 1 534 ? 5.434 -25.172 18.578 1 32.91 534 THR A O 1
ATOM 4066 N N . HIS A 1 535 ? 4.91 -26.875 17.766 1 26.55 535 HIS A N 1
ATOM 4067 C CA . HIS A 1 535 ? 5.086 -27.781 18.891 1 26.55 535 HIS A CA 1
ATOM 4068 C C . HIS A 1 535 ? 6.562 -28.016 19.188 1 26.55 535 HIS A C 1
ATOM 4070 O O . HIS A 1 535 ? 6.906 -28.781 20.094 1 26.55 535 HIS A O 1
ATOM 4076 N N . HIS A 1 536 ? 7.66 -27.672 18.422 1 23.97 536 HIS A N 1
ATOM 4077 C CA . HIS A 1 536 ? 8.844 -28.203 19.109 1 23.97 536 HIS A CA 1
ATOM 4078 C C . HIS A 1 536 ? 9.328 -27.234 20.188 1 23.97 536 HIS A C 1
ATOM 4080 O O . HIS A 1 536 ? 9.297 -26.016 20 1 23.97 536 HIS A O 1
ATOM 4086 N N . MET B 1 1 ? 0.95 -16.234 27.422 1 94.38 1 MET B N 1
ATOM 4087 C CA . MET B 1 1 ? -0.414 -15.719 27.422 1 94.38 1 MET B CA 1
ATOM 4088 C C . MET B 1 1 ? -0.451 -14.289 26.891 1 94.38 1 MET B C 1
ATOM 4090 O O . MET B 1 1 ? 0.382 -13.461 27.266 1 94.38 1 MET B O 1
ATOM 4094 N N . LEU B 1 2 ? -1.403 -14.05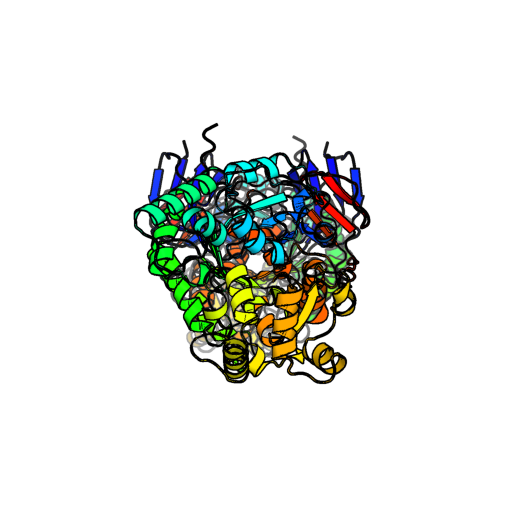5 25.953 1 97.62 2 LEU B N 1
ATOM 4095 C CA . LEU B 1 2 ? -1.553 -12.727 25.375 1 97.62 2 LEU B CA 1
ATOM 4096 C C . LEU B 1 2 ? -2.408 -11.836 26.266 1 97.62 2 LEU B C 1
ATOM 4098 O O . LEU B 1 2 ? -3.148 -12.328 27.125 1 97.62 2 LEU B O 1
ATOM 4102 N N . ASP B 1 3 ? -2.279 -10.531 26.156 1 98.5 3 ASP B N 1
ATOM 4103 C CA . ASP B 1 3 ? -3.105 -9.586 26.906 1 98.5 3 ASP B CA 1
ATOM 4104 C C . ASP B 1 3 ? -4.492 -9.461 26.281 1 98.5 3 ASP B C 1
ATOM 4106 O O . ASP B 1 3 ? -5.5 -9.406 26.984 1 98.5 3 ASP B O 1
ATOM 4110 N N . LEU B 1 4 ? -4.543 -9.445 25 1 98.5 4 LEU B N 1
ATOM 4111 C CA . LEU B 1 4 ? -5.777 -9.219 24.266 1 98.5 4 LEU B CA 1
ATOM 4112 C C . LEU B 1 4 ? -5.73 -9.914 22.906 1 98.5 4 LEU B C 1
ATOM 4114 O O . LEU B 1 4 ? -4.703 -9.891 22.219 1 98.5 4 LEU B O 1
ATOM 4118 N N . VAL B 1 5 ? -6.805 -10.562 22.547 1 98.56 5 VAL B N 1
ATOM 4119 C CA . VAL B 1 5 ? -6.969 -11.094 21.188 1 98.56 5 VAL B CA 1
ATOM 4120 C C . VAL B 1 5 ? -8.234 -10.523 20.562 1 98.56 5 VAL B C 1
ATOM 4122 O O . VAL B 1 5 ? -9.312 -10.578 21.172 1 98.56 5 VAL B O 1
ATOM 4125 N N . LEU B 1 6 ? -8.156 -9.82 19.469 1 98.56 6 LEU B N 1
ATOM 4126 C CA . LEU B 1 6 ? -9.281 -9.469 18.609 1 98.56 6 LEU B CA 1
ATOM 4127 C C . LEU B 1 6 ? -9.562 -10.57 17.594 1 98.56 6 LEU B C 1
ATOM 4129 O O . LEU B 1 6 ? -8.719 -10.859 16.75 1 98.56 6 LEU B O 1
ATOM 4133 N N . LYS B 1 7 ? -10.68 -11.156 17.656 1 97.44 7 LYS B N 1
ATOM 4134 C CA . LYS B 1 7 ? -11 -12.32 16.828 1 97.44 7 LYS B CA 1
ATOM 4135 C C . LYS B 1 7 ? -11.883 -11.93 15.641 1 97.44 7 LYS B C 1
ATOM 4137 O O . LYS B 1 7 ? -12.734 -11.047 15.758 1 97.44 7 LYS B O 1
ATOM 4142 N N . ASN B 1 8 ? -11.672 -12.625 14.516 1 95.5 8 ASN B N 1
ATOM 4143 C CA . ASN B 1 8 ? -12.586 -12.633 13.383 1 95.5 8 ASN B CA 1
ATOM 4144 C C . ASN B 1 8 ? -12.727 -11.242 12.766 1 95.5 8 ASN B C 1
ATOM 4146 O O . ASN B 1 8 ? -13.836 -10.805 12.445 1 95.5 8 ASN B O 1
ATOM 4150 N N . GLY B 1 9 ? -11.617 -10.531 12.617 1 96.94 9 GLY B N 1
ATOM 4151 C CA . GLY B 1 9 ? -11.656 -9.211 12.008 1 96.94 9 GLY B CA 1
ATOM 4152 C C . GLY B 1 9 ? -11.406 -9.234 10.516 1 96.94 9 GLY B C 1
ATOM 4153 O O . GLY B 1 9 ? -10.805 -10.18 9.992 1 96.94 9 GLY B O 1
ATOM 4154 N N . LYS B 1 10 ? -12.031 -8.266 9.82 1 97.38 10 LYS B N 1
ATOM 4155 C CA . LYS B 1 10 ? -11.555 -7.879 8.5 1 97.38 10 LYS B CA 1
ATOM 4156 C C . LYS B 1 10 ? -10.289 -7.023 8.602 1 97.38 10 LYS B C 1
ATOM 4158 O O . LYS B 1 10 ? -10.375 -5.801 8.719 1 97.38 10 LYS B O 1
ATOM 4163 N N . ILE B 1 11 ? -9.141 -7.617 8.469 1 98.19 11 ILE B N 1
ATOM 4164 C CA . ILE B 1 11 ? -7.863 -6.965 8.758 1 98.19 11 ILE B CA 1
ATOM 4165 C C . ILE B 1 11 ? -7.402 -6.172 7.543 1 98.19 11 ILE B C 1
ATOM 4167 O O . ILE B 1 11 ? -7.23 -6.73 6.457 1 98.19 11 ILE B O 1
ATOM 4171 N N . VAL B 1 12 ? -7.309 -4.906 7.613 1 98.56 12 VAL B N 1
ATOM 4172 C CA . VAL B 1 12 ? -6.625 -3.992 6.707 1 98.56 12 VAL B CA 1
ATOM 4173 C C . VAL B 1 12 ? -5.316 -3.523 7.34 1 98.56 12 VAL B C 1
ATOM 4175 O O . VAL B 1 12 ? -5.32 -2.666 8.227 1 98.56 12 VAL B O 1
ATOM 4178 N N . ASP B 1 13 ? -4.16 -3.982 6.945 1 98.44 13 ASP B N 1
ATOM 4179 C CA . ASP B 1 13 ? -2.951 -4.023 7.762 1 98.44 13 ASP B CA 1
ATOM 4180 C C . ASP B 1 13 ? -2.111 -2.762 7.562 1 98.44 13 ASP B C 1
ATOM 4182 O O . ASP B 1 13 ? -1.036 -2.627 8.148 1 98.44 13 ASP B O 1
ATOM 4186 N N . GLY B 1 14 ? -2.51 -1.842 6.691 1 98.56 14 GLY B N 1
ATOM 4187 C CA . GLY B 1 14 ? -1.826 -0.571 6.512 1 98.56 14 GLY B CA 1
ATOM 4188 C C . GLY B 1 14 ? -0.88 -0.562 5.328 1 98.56 14 GLY B C 1
ATOM 4189 O O . GLY B 1 14 ? -0.332 0.482 4.973 1 98.56 14 GLY B O 1
ATOM 4190 N N . THR B 1 15 ? -0.697 -1.675 4.617 1 97.69 15 THR B N 1
ATOM 4191 C CA . THR B 1 15 ? 0.264 -1.781 3.523 1 97.69 15 THR B CA 1
ATOM 4192 C C . THR B 1 15 ? -0.392 -1.433 2.191 1 97.69 15 THR B C 1
ATOM 4194 O O . THR B 1 15 ? 0.288 -1.324 1.169 1 97.69 15 THR B O 1
ATOM 4197 N N . GLY B 1 16 ? -1.702 -1.304 2.17 1 97.12 16 GLY B N 1
ATOM 4198 C CA . GLY B 1 16 ? -2.42 -1.161 0.913 1 97.12 16 GLY B CA 1
ATOM 4199 C C . GLY B 1 16 ? -2.814 -2.49 0.297 1 97.12 16 GLY B C 1
ATOM 4200 O O . GLY B 1 16 ? -3.545 -2.527 -0.695 1 97.12 16 GLY B O 1
ATOM 4201 N N . ASN B 1 17 ? -2.406 -3.613 0.889 1 98.12 17 ASN B N 1
ATOM 4202 C CA . ASN B 1 17 ? -2.793 -4.938 0.408 1 98.12 17 ASN B CA 1
ATOM 4203 C C . ASN B 1 17 ? -4.27 -5.223 0.673 1 98.12 17 ASN B C 1
ATOM 4205 O O . ASN B 1 17 ? -4.875 -4.602 1.548 1 98.12 17 ASN B O 1
ATOM 4209 N N . PRO B 1 18 ? -4.859 -6.199 -0.073 1 97.81 18 PRO B N 1
ATOM 4210 C CA . PRO B 1 18 ? -6.262 -6.539 0.161 1 97.81 18 PRO B CA 1
ATOM 4211 C C . PRO B 1 18 ? -6.523 -7.023 1.586 1 97.81 18 PRO B C 1
ATOM 4213 O O . PRO B 1 18 ? -5.695 -7.73 2.162 1 97.81 18 PRO B O 1
ATOM 4216 N N . TRP B 1 19 ? -7.66 -6.629 2.096 1 97.62 19 TRP B N 1
ATOM 4217 C CA . TRP B 1 19 ? -8.023 -7.094 3.43 1 97.62 19 TRP B CA 1
ATOM 4218 C C . TRP B 1 19 ? -8.195 -8.609 3.451 1 97.62 19 TRP B C 1
ATOM 4220 O O . TRP B 1 19 ? -8.414 -9.234 2.408 1 97.62 19 TRP B O 1
ATOM 4230 N N . TYR B 1 20 ? -8.008 -9.242 4.578 1 95.81 20 TYR B N 1
ATOM 4231 C CA . TYR B 1 20 ? -8.258 -10.656 4.82 1 95.81 20 TYR B CA 1
ATOM 4232 C C . TYR B 1 20 ? -8.867 -10.875 6.203 1 95.81 20 TYR B C 1
ATOM 4234 O O . TYR B 1 20 ? -8.82 -9.984 7.055 1 95.81 20 TYR B O 1
ATOM 4242 N N . VAL B 1 21 ? -9.5 -12.008 6.449 1 94.31 21 VAL B N 1
ATOM 4243 C CA . VAL B 1 21 ? -10.109 -12.328 7.734 1 94.31 21 VAL B CA 1
ATOM 4244 C C . VAL B 1 21 ? -9.062 -12.938 8.664 1 94.31 21 VAL B C 1
ATOM 4246 O O . VAL B 1 21 ? -8.281 -13.805 8.25 1 94.31 21 VAL B O 1
ATOM 4249 N N . GLY B 1 22 ? -8.992 -12.422 9.875 1 94.44 22 GLY B N 1
ATOM 4250 C CA . GLY B 1 22 ? -8.047 -12.992 10.82 1 94.44 22 GLY B CA 1
ATOM 4251 C C . GLY B 1 22 ? -8.133 -12.375 12.203 1 94.44 22 GLY B C 1
ATOM 4252 O O . GLY B 1 22 ? -9.078 -11.641 12.5 1 94.44 22 GLY B O 1
ATOM 4253 N N . ASP B 1 23 ? -7.199 -12.781 13.062 1 96.69 23 ASP B N 1
ATOM 4254 C CA . ASP B 1 23 ? -7.109 -12.352 14.461 1 96.69 23 ASP B CA 1
ATOM 4255 C C . ASP B 1 23 ? -5.867 -11.492 14.688 1 96.69 23 ASP B C 1
ATOM 4257 O O . ASP B 1 23 ? -4.922 -11.539 13.898 1 96.69 23 ASP B O 1
ATOM 4261 N N . ILE B 1 24 ? -5.93 -10.711 15.719 1 98.12 24 ILE B N 1
ATOM 4262 C CA . ILE B 1 24 ? -4.77 -9.953 16.188 1 98.12 24 ILE B CA 1
ATOM 4263 C C . ILE B 1 24 ? -4.508 -10.266 17.656 1 98.12 24 ILE B C 1
ATOM 4265 O O . ILE B 1 24 ? -5.398 -10.125 18.5 1 98.12 24 ILE B O 1
ATOM 4269 N N . GLY B 1 25 ? -3.324 -10.734 17.922 1 98.5 25 GLY B N 1
ATOM 4270 C CA . GLY B 1 25 ? -2.883 -10.922 19.297 1 98.5 25 GLY B CA 1
ATOM 4271 C C . GLY B 1 25 ? -1.976 -9.812 19.797 1 98.5 25 GLY B C 1
ATOM 4272 O O . GLY B 1 25 ? -1.059 -9.391 19.078 1 98.5 25 GLY B O 1
ATOM 4273 N N . ILE B 1 26 ? -2.25 -9.312 20.984 1 98.69 26 ILE B N 1
ATOM 4274 C CA . ILE B 1 26 ? -1.498 -8.203 21.562 1 98.69 26 ILE B CA 1
ATOM 4275 C C . ILE B 1 26 ? -0.844 -8.648 22.859 1 98.69 26 ILE B C 1
ATOM 4277 O O . ILE B 1 26 ? -1.468 -9.336 23.672 1 98.69 26 ILE B O 1
ATOM 4281 N N . LYS B 1 27 ? 0.397 -8.328 23.078 1 98.5 27 LYS B N 1
ATOM 4282 C CA . LYS B 1 27 ? 1.14 -8.609 24.297 1 98.5 27 LYS B CA 1
ATOM 4283 C C . LYS B 1 27 ? 2.102 -7.473 24.641 1 98.5 27 LYS B C 1
ATOM 4285 O O . LYS B 1 27 ? 2.881 -7.039 23.781 1 98.5 27 LYS B O 1
ATOM 4290 N N . ASN B 1 28 ? 2.066 -7 25.828 1 98.19 28 ASN B N 1
ATOM 4291 C CA . ASN B 1 28 ? 2.99 -5.992 26.328 1 98.19 28 ASN B CA 1
ATOM 4292 C C . ASN B 1 28 ? 3.018 -4.758 25.438 1 98.19 28 ASN B C 1
ATOM 4294 O O . ASN B 1 28 ? 4.09 -4.289 25.047 1 98.19 28 ASN B O 1
ATOM 4298 N N . GLY B 1 29 ? 1.847 -4.359 24.953 1 98.44 29 GLY B N 1
ATOM 4299 C CA . GLY B 1 29 ? 1.699 -3.113 24.219 1 98.44 29 GLY B CA 1
ATOM 4300 C C . GLY B 1 29 ? 2.057 -3.242 22.75 1 98.44 29 GLY B C 1
ATOM 4301 O O . GLY B 1 29 ? 1.995 -2.264 22 1 98.44 29 GLY B O 1
ATOM 4302 N N . GLU B 1 30 ? 2.408 -4.469 22.312 1 98.31 30 GLU B N 1
ATOM 4303 C CA . GLU B 1 30 ? 2.828 -4.691 20.922 1 98.31 30 GLU B CA 1
ATOM 4304 C C . GLU B 1 30 ? 1.981 -5.773 20.266 1 98.31 30 GLU B C 1
ATOM 4306 O O . GLU B 1 30 ? 1.379 -6.605 20.953 1 98.31 30 GLU B O 1
ATOM 4311 N N . ILE B 1 31 ? 1.865 -5.715 19 1 98.25 31 ILE B N 1
ATOM 4312 C CA . ILE B 1 31 ? 1.239 -6.781 18.234 1 98.25 31 ILE B CA 1
ATOM 4313 C C . ILE B 1 31 ? 2.115 -8.031 18.266 1 98.25 31 ILE B C 1
ATOM 4315 O O . ILE B 1 31 ? 3.281 -7.992 17.875 1 98.25 31 ILE B O 1
ATOM 4319 N N . ALA B 1 32 ? 1.567 -9.086 18.781 1 97.25 32 ALA B N 1
ATOM 4320 C CA . ALA B 1 32 ? 2.332 -10.312 18.953 1 97.25 32 ALA B CA 1
ATOM 4321 C C . ALA B 1 32 ? 2.113 -11.266 17.781 1 97.25 32 ALA B C 1
ATOM 4323 O O . ALA B 1 32 ? 3.025 -11.992 17.375 1 97.25 32 ALA B O 1
ATOM 4324 N N . ALA B 1 33 ? 0.903 -11.242 17.281 1 95.38 33 ALA B N 1
ATOM 4325 C CA . ALA B 1 33 ? 0.545 -12.148 16.188 1 95.38 33 ALA B CA 1
ATOM 4326 C C . ALA B 1 33 ? -0.604 -11.586 15.359 1 95.38 33 ALA B C 1
ATOM 4328 O O . ALA B 1 33 ? -1.464 -10.875 15.883 1 95.38 33 ALA B O 1
ATOM 4329 N N . VAL B 1 34 ? -0.626 -11.859 14.148 1 95.56 34 VAL B N 1
ATOM 4330 C CA . VAL B 1 34 ? -1.685 -11.484 13.219 1 95.56 34 VAL B CA 1
ATOM 4331 C C . VAL B 1 34 ? -2.074 -12.695 12.367 1 95.56 34 VAL B C 1
ATOM 4333 O O . VAL B 1 34 ? -1.213 -13.461 11.938 1 95.56 34 VAL B O 1
ATOM 4336 N N . GLY B 1 35 ? -3.281 -12.805 12.008 1 91.62 35 GLY B N 1
ATOM 4337 C CA . GLY B 1 35 ? -3.764 -13.961 11.258 1 91.62 35 GLY B CA 1
ATOM 4338 C C . GLY B 1 35 ? -4.48 -14.977 12.133 1 91.62 35 GLY B C 1
ATOM 4339 O O . GLY B 1 35 ? -5.508 -14.664 12.742 1 91.62 35 GLY B O 1
ATOM 4340 N N . TYR B 1 36 ? -3.881 -16.141 12.227 1 89.31 36 TYR B N 1
ATOM 4341 C CA . TYR B 1 36 ? -4.441 -17.188 13.094 1 89.31 36 TYR B CA 1
ATOM 4342 C C . TYR B 1 36 ? -3.82 -17.125 14.484 1 89.31 36 TYR B C 1
ATOM 4344 O O . TYR B 1 36 ? -2.605 -17.266 14.633 1 89.31 36 TYR B O 1
ATOM 4352 N N . VAL B 1 37 ? -4.656 -16.797 15.469 1 92.31 37 VAL B N 1
ATOM 4353 C CA . VAL B 1 37 ? -4.188 -16.703 16.844 1 92.31 37 VAL B CA 1
ATOM 4354 C C . VAL B 1 37 ? -4.93 -17.719 17.719 1 92.31 37 VAL B C 1
ATOM 4356 O O . VAL B 1 37 ? -6.137 -17.594 17.938 1 92.31 37 VAL B O 1
ATOM 4359 N N . ASP B 1 38 ? -4.238 -18.703 18.203 1 89.19 38 ASP B N 1
ATOM 4360 C CA . ASP B 1 38 ? -4.84 -19.734 19.016 1 89.19 38 ASP B CA 1
ATOM 4361 C C . ASP B 1 38 ? -4.352 -19.656 20.469 1 89.19 38 ASP B C 1
ATOM 4363 O O . ASP B 1 38 ? -4.844 -20.375 21.344 1 89.19 38 ASP B O 1
ATOM 4367 N N . GLN B 1 39 ? -3.553 -18.719 20.766 1 91.94 39 GLN B N 1
ATOM 4368 C CA . GLN B 1 39 ? -3.008 -18.547 22.109 1 91.94 39 GLN B CA 1
ATOM 4369 C C . GLN B 1 39 ? -4.074 -18.047 23.078 1 91.94 39 GLN B C 1
ATOM 4371 O O . GLN B 1 39 ? -4.984 -17.312 22.688 1 91.94 39 GLN B O 1
ATOM 4376 N N . GLU B 1 40 ? -3.965 -18.438 24.297 1 95.69 40 GLU B N 1
ATOM 4377 C CA . GLU B 1 40 ? -4.84 -17.906 25.328 1 95.69 40 GLU B CA 1
ATOM 4378 C C . GLU B 1 40 ? -4.547 -16.438 25.609 1 95.69 40 GLU B C 1
ATOM 4380 O O . GLU B 1 40 ? -3.418 -15.977 25.422 1 95.69 40 GLU B O 1
ATOM 4385 N N . ALA B 1 41 ? -5.582 -15.766 25.969 1 97.75 41 ALA B N 1
ATOM 4386 C CA . ALA B 1 41 ? -5.434 -14.344 26.266 1 97.75 41 ALA B CA 1
ATOM 4387 C C . ALA B 1 41 ? -6.238 -13.945 27.5 1 97.75 41 ALA B C 1
ATOM 4389 O O . ALA B 1 41 ? -7.215 -14.609 27.844 1 97.75 41 ALA B O 1
ATOM 4390 N N . ASP B 1 42 ? -5.789 -12.867 28.203 1 97.81 42 ASP B N 1
ATOM 4391 C CA . ASP B 1 42 ? -6.543 -12.32 29.328 1 97.81 42 ASP B CA 1
ATOM 4392 C C . ASP B 1 42 ? -7.926 -11.844 28.875 1 97.81 42 ASP B C 1
ATOM 4394 O O . ASP B 1 42 ? -8.914 -12.016 29.594 1 97.81 42 ASP B O 1
ATOM 4398 N N . GLN B 1 43 ? -7.969 -11.242 27.734 1 97.5 43 GLN B N 1
ATOM 4399 C CA . GLN B 1 43 ? -9.219 -10.773 27.141 1 97.5 43 GLN B CA 1
ATOM 4400 C C . GLN B 1 43 ? -9.32 -11.18 25.688 1 97.5 43 GLN B C 1
ATOM 4402 O O . GLN B 1 43 ? -8.336 -11.117 24.938 1 97.5 43 GLN B O 1
ATOM 4407 N N . THR B 1 44 ? -10.453 -11.711 25.312 1 97.94 44 THR B N 1
ATOM 4408 C CA . THR B 1 44 ? -10.758 -12.023 23.922 1 97.94 44 THR B CA 1
ATOM 4409 C C . THR B 1 44 ? -12.023 -11.297 23.453 1 97.94 44 THR B C 1
ATOM 4411 O O . THR B 1 44 ? -13.062 -11.391 24.109 1 97.94 44 THR B O 1
ATOM 4414 N N . ILE B 1 45 ? -11.969 -10.547 22.406 1 98.12 45 ILE B N 1
ATOM 4415 C CA . ILE B 1 45 ? -13.102 -9.812 21.859 1 98.12 45 ILE B CA 1
ATOM 4416 C C . ILE B 1 45 ? -13.383 -10.289 20.438 1 98.12 45 ILE B C 1
ATOM 4418 O O . ILE B 1 45 ? -12.492 -10.273 19.578 1 98.12 45 ILE B O 1
ATOM 4422 N N . ASP B 1 46 ? -14.539 -10.742 20.172 1 97.88 46 ASP B N 1
ATOM 4423 C CA . ASP B 1 46 ? -14.992 -10.992 18.812 1 97.88 46 ASP B CA 1
ATOM 4424 C C . ASP B 1 46 ? -15.453 -9.703 18.141 1 97.88 46 ASP B C 1
ATOM 4426 O O . ASP B 1 46 ? -16.484 -9.133 18.516 1 97.88 46 ASP B O 1
ATOM 4430 N N . VAL B 1 47 ? -14.758 -9.273 17.109 1 97.44 47 VAL B N 1
ATOM 4431 C CA . VAL B 1 47 ? -15.062 -7.965 16.531 1 97.44 47 VAL B CA 1
ATOM 4432 C C . VAL B 1 47 ? -16.031 -8.125 15.367 1 97.44 47 VAL B C 1
ATOM 4434 O O . VAL B 1 47 ? -16.344 -7.152 14.68 1 97.44 47 VAL B O 1
ATOM 4437 N N . GLY B 1 48 ? -16.547 -9.398 15.102 1 92.25 48 GLY B N 1
ATOM 4438 C CA . GLY B 1 48 ? -17.672 -9.648 14.219 1 92.25 48 GLY B CA 1
ATOM 4439 C C . GLY B 1 48 ? -17.422 -9.195 12.789 1 92.25 48 GLY B C 1
ATOM 4440 O O . GLY B 1 48 ? -18.281 -8.547 12.18 1 92.25 48 GLY B O 1
ATOM 4441 N N . ARG B 1 49 ? -16.266 -9.32 12.188 1 92.62 49 ARG B N 1
ATOM 4442 C CA . ARG B 1 49 ? -15.898 -9.023 10.805 1 92.62 49 ARG B CA 1
ATOM 4443 C C . ARG B 1 49 ? -15.82 -7.52 10.57 1 92.62 49 ARG B C 1
ATOM 4445 O O . ARG B 1 49 ? -15.891 -7.062 9.43 1 92.62 49 ARG B O 1
ATOM 4452 N N . GLN B 1 50 ? -15.812 -6.734 11.625 1 97.88 50 GLN B N 1
ATOM 4453 C CA . GLN B 1 50 ? -15.516 -5.316 11.461 1 97.88 50 GLN B CA 1
ATOM 4454 C C . GLN B 1 50 ? -14.086 -5.105 10.953 1 97.88 50 GLN B C 1
ATOM 4456 O O . GLN B 1 50 ? -13.273 -6.031 10.984 1 97.88 50 GLN B O 1
ATOM 4461 N N . VAL B 1 51 ? -13.859 -3.953 10.453 1 98.69 51 VAL B N 1
ATOM 4462 C CA . VAL B 1 51 ? -12.523 -3.613 9.969 1 98.69 51 VAL B CA 1
ATOM 4463 C C . VAL B 1 51 ? -11.586 -3.416 11.156 1 98.69 51 VAL B C 1
ATOM 4465 O O . VAL B 1 51 ? -11.922 -2.719 12.117 1 98.69 51 VAL B O 1
ATOM 4468 N N . VAL B 1 52 ? -10.484 -4.078 11.195 1 98.88 52 VAL B N 1
ATOM 4469 C CA . VAL B 1 52 ? -9.391 -3.855 12.125 1 98.88 52 VAL B CA 1
ATOM 4470 C C . VAL B 1 52 ? -8.203 -3.23 11.391 1 98.88 52 VAL B C 1
ATOM 4472 O O . VAL B 1 52 ? -7.645 -3.834 10.477 1 98.88 52 VAL B O 1
ATOM 4475 N N . SER B 1 53 ? -7.859 -2.02 11.719 1 98.88 53 SER B N 1
ATOM 4476 C CA . SER B 1 53 ? -6.77 -1.272 11.102 1 98.88 53 SER B CA 1
ATOM 4477 C C . SER B 1 53 ? -5.797 -0.744 12.148 1 98.88 53 SER B C 1
ATOM 4479 O O . SER B 1 53 ? -6.098 -0.761 13.344 1 98.88 53 SER B O 1
ATOM 4481 N N . PRO B 1 54 ? -4.551 -0.362 11.703 1 98.88 54 PRO B N 1
ATOM 4482 C CA . PRO B 1 54 ? -3.77 0.446 12.641 1 98.88 54 PRO B CA 1
ATOM 4483 C C . PRO B 1 54 ? -4.484 1.731 13.055 1 98.88 54 PRO B C 1
ATOM 4485 O O . PRO B 1 54 ? -5.41 2.176 12.367 1 98.88 54 PRO B O 1
ATOM 4488 N N . GLY B 1 55 ? -4.074 2.201 14.188 1 98.94 55 GLY B N 1
ATOM 4489 C CA . GLY B 1 55 ? -4.637 3.471 14.617 1 98.94 55 GLY B CA 1
ATOM 4490 C C . GLY B 1 55 ? -4.363 4.605 13.641 1 98.94 55 GLY B C 1
ATOM 4491 O O . GLY B 1 55 ? -3.27 4.699 13.086 1 98.94 55 GLY B O 1
ATOM 4492 N N . PHE B 1 56 ? -5.355 5.461 13.422 1 98.94 56 PHE B N 1
ATOM 4493 C CA . PHE B 1 56 ? -5.211 6.559 12.469 1 98.94 56 PHE B CA 1
ATOM 4494 C C . PHE B 1 56 ? -4.258 7.617 13.008 1 98.94 56 PHE B C 1
ATOM 4496 O O . PHE B 1 56 ? -4.172 7.828 14.219 1 98.94 56 PHE B O 1
ATOM 4503 N N . ILE B 1 57 ? -3.523 8.234 12.102 1 98.88 57 ILE B N 1
ATOM 4504 C CA . ILE B 1 57 ? -2.611 9.336 12.398 1 98.88 57 ILE B CA 1
ATOM 4505 C C . ILE B 1 57 ? -3.145 10.633 11.797 1 98.88 57 ILE B C 1
ATOM 4507 O O . ILE B 1 57 ? -3.35 10.719 10.586 1 98.88 57 ILE B O 1
ATOM 4511 N N . ASP B 1 58 ? -3.434 11.562 12.594 1 98.81 58 ASP B N 1
ATOM 4512 C CA . ASP B 1 58 ? -3.707 12.914 12.109 1 98.81 58 ASP B CA 1
ATOM 4513 C C . ASP B 1 58 ? -2.416 13.711 11.945 1 98.81 58 ASP B C 1
ATOM 4515 O O . ASP B 1 58 ? -1.97 14.375 12.883 1 98.81 58 ASP B O 1
ATOM 4519 N N . GLY B 1 59 ? -1.967 13.742 10.742 1 98.44 59 GLY B N 1
ATOM 4520 C CA . GLY B 1 59 ? -0.641 14.273 10.469 1 98.44 59 GLY B CA 1
ATOM 4521 C C . GLY B 1 59 ? -0.601 15.789 10.43 1 98.44 59 GLY B C 1
ATOM 4522 O O . GLY B 1 59 ? 0.471 16.375 10.305 1 98.44 59 GLY B O 1
ATOM 4523 N N . HIS B 1 60 ? -1.753 16.438 10.547 1 98.75 60 HIS B N 1
ATOM 4524 C CA . HIS B 1 60 ? -1.844 17.906 10.5 1 98.75 60 HIS B CA 1
ATOM 4525 C C . HIS B 1 60 ? -3.021 18.406 11.328 1 98.75 60 HIS B C 1
ATOM 4527 O O . HIS B 1 60 ? -4.172 18.328 10.891 1 98.75 60 HIS B O 1
ATOM 4533 N N . CYS B 1 61 ? -2.689 18.906 12.492 1 98.06 61 CYS B N 1
ATOM 4534 C CA . CYS B 1 61 ? -3.697 19.5 13.359 1 98.06 61 CYS B CA 1
ATOM 4535 C C . CYS B 1 61 ? -3.068 20.531 14.297 1 98.06 61 CYS B C 1
ATOM 4537 O O . CYS B 1 61 ? -1.853 20.734 14.281 1 98.06 61 CYS B O 1
ATOM 4539 N N . HIS B 1 62 ? -3.855 21.219 15.016 1 97.44 62 HIS B N 1
ATOM 4540 C CA . HIS B 1 62 ? -3.402 22.297 15.883 1 97.44 62 HIS B CA 1
ATOM 4541 C C . HIS B 1 62 ? -3.877 22.094 17.328 1 97.44 62 HIS B C 1
ATOM 4543 O O . HIS B 1 62 ? -4.395 23.016 17.953 1 97.44 62 HIS B O 1
ATOM 4549 N N . SER B 1 63 ? -3.697 20.844 17.766 1 96.44 63 SER B N 1
ATOM 4550 C CA . SER B 1 63 ? -4.086 20.469 19.125 1 96.44 63 SER B CA 1
ATOM 4551 C C . SER B 1 63 ? -2.957 20.734 20.125 1 96.44 63 SER B C 1
ATOM 4553 O O . SER B 1 63 ? -2.916 20.141 21.188 1 96.44 63 SER B O 1
ATOM 4555 N N . ASP B 1 64 ? -2.105 21.656 19.859 1 97 64 ASP B N 1
ATOM 4556 C CA . ASP B 1 64 ? -0.864 21.891 20.594 1 97 64 ASP B CA 1
ATOM 4557 C C . ASP B 1 64 ? -1.134 22.109 22.078 1 97 64 ASP B C 1
ATOM 4559 O O . ASP B 1 64 ? -0.391 21.625 22.938 1 97 64 ASP B O 1
ATOM 4563 N N . LEU B 1 65 ? -2.152 22.875 22.406 1 96.12 65 LEU B N 1
ATOM 4564 C CA . LEU B 1 65 ? -2.516 23.172 23.797 1 96.12 65 LEU B CA 1
ATOM 4565 C C . LEU B 1 65 ? -3.678 22.297 24.25 1 96.12 65 LEU B C 1
ATOM 4567 O O . LEU B 1 65 ? -3.762 21.922 25.422 1 96.12 65 LEU B O 1
ATOM 4571 N N . LEU B 1 66 ? -4.516 21.969 23.312 1 95.06 66 LEU B N 1
ATOM 4572 C CA . LEU B 1 66 ? -5.738 21.25 23.625 1 95.06 66 LEU B CA 1
ATOM 4573 C C . LEU B 1 66 ? -5.414 19.875 24.219 1 95.06 66 LEU B C 1
ATOM 4575 O O . LEU B 1 66 ? -6.133 19.391 25.094 1 95.06 66 LEU B O 1
ATOM 4579 N N . VAL B 1 67 ? -4.352 19.234 23.75 1 95.12 67 VAL B N 1
ATOM 4580 C CA . VAL B 1 67 ? -3.979 17.891 24.203 1 95.12 67 VAL B CA 1
ATOM 4581 C C . VAL B 1 67 ? -3.586 17.953 25.688 1 95.12 67 VAL B C 1
ATOM 4583 O O . VAL B 1 67 ? -3.758 16.969 26.422 1 95.12 67 VAL B O 1
ATOM 4586 N N . LEU B 1 68 ? -3.104 19.109 26.125 1 94.94 68 LEU B N 1
ATOM 4587 C CA . LEU B 1 68 ? -2.746 19.312 27.531 1 94.94 68 LEU B CA 1
ATOM 4588 C C . LEU B 1 68 ? -3.986 19.609 28.375 1 94.94 68 LEU B C 1
ATOM 4590 O O . LEU B 1 68 ? -4.094 19.125 29.5 1 94.94 68 LEU B O 1
ATOM 4594 N N . ASP B 1 69 ? -4.91 20.297 27.781 1 94.12 69 ASP B N 1
ATOM 4595 C CA . ASP B 1 69 ? -6.117 20.703 28.5 1 94.12 69 ASP B CA 1
ATOM 4596 C C . ASP B 1 69 ? -7.137 19.578 28.562 1 94.12 69 ASP B C 1
ATOM 4598 O O . ASP B 1 69 ? -7.898 19.469 29.531 1 94.12 69 ASP B O 1
ATOM 4602 N N . GLN B 1 70 ? -7.195 18.828 27.5 1 94.12 70 GLN B N 1
ATOM 4603 C CA . GLN B 1 70 ? -8.125 17.703 27.359 1 94.12 70 GLN B CA 1
ATOM 4604 C C . GLN B 1 70 ? -7.391 16.422 26.984 1 94.12 70 GLN B C 1
ATOM 4606 O O . GLN B 1 70 ? -7.547 15.906 25.875 1 94.12 70 GLN B O 1
ATOM 4611 N N . PRO B 1 71 ? -6.727 15.844 27.953 1 95.25 71 PRO B N 1
ATOM 4612 C CA . PRO B 1 71 ? -5.84 14.711 27.688 1 95.25 71 PRO B CA 1
ATOM 4613 C C . PRO B 1 71 ? -6.59 13.477 27.188 1 95.25 71 PRO B C 1
ATOM 4615 O O . PRO B 1 71 ? -5.992 12.586 26.578 1 95.25 71 PRO B O 1
ATOM 4618 N N . THR B 1 72 ? -7.887 13.344 27.391 1 96.5 72 THR B N 1
ATOM 4619 C CA . THR B 1 72 ? -8.648 12.203 26.891 1 96.5 72 THR B CA 1
ATOM 4620 C C . THR B 1 72 ? -8.812 12.281 25.375 1 96.5 72 THR B C 1
ATOM 4622 O O . THR B 1 72 ? -9.039 11.266 24.719 1 96.5 72 THR B O 1
ATOM 4625 N N . SER B 1 73 ? -8.727 13.531 24.812 1 94.62 73 SER B N 1
ATOM 4626 C CA . SER B 1 73 ? -8.789 13.773 23.375 1 94.62 73 SER B CA 1
ATOM 4627 C C . SER B 1 73 ? -9.969 13.039 22.75 1 94.62 73 SER B C 1
ATOM 4629 O O . SER B 1 73 ? -9.812 12.375 21.719 1 94.62 73 SER B O 1
ATOM 4631 N N . ASP B 1 74 ? -11.141 13.125 23.281 1 95.25 74 ASP B N 1
ATOM 4632 C CA . ASP B 1 74 ? -12.32 12.406 22.812 1 95.25 74 ASP B CA 1
ATOM 4633 C C . ASP B 1 74 ? -12.617 12.703 21.344 1 95.25 74 ASP B C 1
ATOM 4635 O O . ASP B 1 74 ? -12.914 11.797 20.562 1 95.25 74 ASP B O 1
ATOM 4639 N N . PHE B 1 75 ? -12.484 13.906 20.969 1 93.38 75 PHE B N 1
ATOM 4640 C CA . PHE B 1 75 ? -12.922 14.328 19.641 1 93.38 75 PHE B CA 1
ATOM 4641 C C . PHE B 1 75 ? -12.031 13.727 18.562 1 93.38 75 PHE B C 1
ATOM 4643 O O . PHE B 1 75 ? -12.43 13.641 17.406 1 93.38 75 PHE B O 1
ATOM 4650 N N . LYS B 1 76 ? -10.82 13.297 18.938 1 97.06 76 LYS B N 1
ATOM 4651 C CA . LYS B 1 76 ? -9.93 12.609 18 1 97.06 76 LYS B CA 1
ATOM 4652 C C . LYS B 1 76 ? -10.047 11.094 18.141 1 97.06 76 LYS B C 1
ATOM 4654 O O . LYS B 1 76 ? -10.164 10.383 17.141 1 97.06 76 LYS B O 1
ATOM 4659 N N . LEU B 1 77 ? -10.086 10.609 19.391 1 98 77 LEU B N 1
ATOM 4660 C CA . LEU B 1 77 ? -10.109 9.172 19.656 1 98 77 LEU B CA 1
ATOM 4661 C C . LEU B 1 77 ? -11.383 8.539 19.109 1 98 77 LEU B C 1
ATOM 4663 O O . LEU B 1 77 ? -11.352 7.422 18.594 1 98 77 LEU B O 1
ATOM 4667 N N . LEU B 1 78 ? -12.438 9.227 19.188 1 98.19 78 LEU B N 1
ATOM 4668 C CA . LEU B 1 78 ? -13.719 8.672 18.75 1 98.19 78 LEU B CA 1
ATOM 4669 C C . LEU B 1 78 ? -13.828 8.703 17.234 1 98.19 78 LEU B C 1
ATOM 4671 O O . LEU B 1 78 ? -14.789 8.172 16.672 1 98.19 78 LEU B O 1
ATOM 4675 N N . GLN B 1 79 ? -12.836 9.273 16.578 1 98.62 79 GLN B N 1
ATOM 4676 C CA . GLN B 1 79 ? -12.703 9.156 15.133 1 98.62 79 GLN B CA 1
ATOM 4677 C C . GLN B 1 79 ? -11.742 8.031 14.758 1 98.62 79 GLN B C 1
ATOM 4679 O O . GLN B 1 79 ? -11.555 7.742 13.57 1 98.62 79 GLN B O 1
ATOM 4684 N N . GLY B 1 80 ? -11.086 7.426 15.719 1 98.81 80 GLY B N 1
ATOM 4685 C CA . GLY B 1 80 ? -10.125 6.363 15.461 1 98.81 80 GLY B CA 1
ATOM 4686 C C . GLY B 1 80 ? -8.688 6.844 15.484 1 98.81 80 GLY B C 1
ATOM 4687 O O . GLY B 1 80 ? -7.762 6.062 15.242 1 98.81 80 GLY B O 1
ATOM 4688 N N . VAL B 1 81 ? -8.422 8.125 15.844 1 98.88 81 VAL B N 1
ATOM 4689 C CA . VAL B 1 81 ? -7.09 8.719 15.805 1 98.88 81 VAL B CA 1
ATOM 4690 C C . VAL B 1 81 ? -6.316 8.328 17.062 1 98.88 81 VAL B C 1
ATOM 4692 O O . VAL B 1 81 ? -6.781 8.555 18.188 1 98.88 81 VAL B O 1
ATOM 4695 N N . THR B 1 82 ? -5.16 7.723 16.859 1 98.81 82 THR B N 1
ATOM 4696 C CA . THR B 1 82 ? -4.34 7.316 18 1 98.81 82 THR B CA 1
ATOM 4697 C C . THR B 1 82 ? -3.09 8.188 18.094 1 98.81 82 THR B C 1
ATOM 4699 O O . THR B 1 82 ? -2.365 8.125 19.094 1 98.81 82 THR B O 1
ATOM 4702 N N . THR B 1 83 ? -2.816 8.969 17.078 1 98.75 83 THR B N 1
ATOM 4703 C CA . THR B 1 83 ? -1.625 9.812 17.078 1 98.75 83 THR B CA 1
ATOM 4704 C C . THR B 1 83 ? -1.902 11.133 16.359 1 98.75 83 THR B C 1
ATOM 4706 O O . THR B 1 83 ? -2.549 11.156 15.312 1 98.75 83 THR B O 1
ATOM 4709 N N . GLU B 1 84 ? -1.427 12.211 16.906 1 98.44 84 GLU B N 1
ATOM 4710 C CA . GLU B 1 84 ? -1.51 13.531 16.266 1 98.44 84 GLU B CA 1
ATOM 4711 C C . GLU B 1 84 ? -0.123 14.141 16.078 1 98.44 84 GLU B C 1
ATOM 4713 O O . GLU B 1 84 ? 0.753 13.977 16.938 1 98.44 84 GLU B O 1
ATOM 4718 N N . VAL B 1 85 ? 0.035 14.82 14.977 1 98.56 85 VAL B N 1
ATOM 4719 C CA . VAL B 1 85 ? 1.212 15.648 14.734 1 98.56 85 VAL B CA 1
ATOM 4720 C C . VAL B 1 85 ? 0.842 17.125 14.867 1 98.56 85 VAL B C 1
ATOM 4722 O O . VAL B 1 85 ? -0.031 17.625 14.148 1 98.56 85 VAL B O 1
ATOM 4725 N N . VAL B 1 86 ? 1.473 17.844 15.812 1 98.31 86 VAL B N 1
ATOM 4726 C CA . VAL B 1 86 ? 1.164 19.25 16.062 1 98.31 86 VAL B CA 1
ATOM 4727 C C . VAL B 1 86 ? 2.355 20.125 15.68 1 98.31 86 VAL B C 1
ATOM 4729 O O . VAL B 1 86 ? 3.283 19.656 15.016 1 98.31 86 VAL B O 1
ATOM 4732 N N . GLY B 1 87 ? 2.275 21.406 15.93 1 98.31 87 GLY B N 1
ATOM 4733 C CA . GLY B 1 87 ? 3.332 22.344 15.547 1 98.31 87 GLY B CA 1
ATOM 4734 C C . GLY B 1 87 ? 3.328 22.672 14.07 1 98.31 87 GLY B C 1
ATOM 4735 O O . GLY B 1 87 ? 4.367 23 13.5 1 98.31 87 GLY B O 1
ATOM 4736 N N . ASN B 1 88 ? 2.217 22.594 13.445 1 98.31 88 ASN B N 1
ATOM 4737 C CA . ASN B 1 88 ? 2.078 22.797 12.008 1 98.31 88 ASN B CA 1
ATOM 4738 C C . ASN B 1 88 ? 1.923 24.266 11.656 1 98.31 88 ASN B C 1
ATOM 4740 O O . ASN B 1 88 ? 1.604 25.094 12.516 1 98.31 88 ASN B O 1
ATOM 4744 N N . CYS B 1 89 ? 2.238 24.688 10.414 1 97.69 89 CYS B N 1
ATOM 4745 C CA . CYS B 1 89 ? 1.96 25.969 9.781 1 97.69 89 CYS B CA 1
ATOM 4746 C C . CYS B 1 89 ? 2.756 27.094 10.438 1 97.69 89 CYS B C 1
ATOM 4748 O O . CYS B 1 89 ? 2.322 28.234 10.453 1 97.69 89 CYS B O 1
ATOM 4750 N N . GLY B 1 90 ? 3.855 26.688 11.109 1 97.5 90 GLY B N 1
ATOM 4751 C CA . GLY B 1 90 ? 4.66 27.688 11.789 1 97.5 90 GLY B CA 1
ATOM 4752 C C . GLY B 1 90 ? 4.047 28.156 13.094 1 97.5 90 GLY B C 1
ATOM 4753 O O . GLY B 1 90 ? 4.445 29.188 13.641 1 97.5 90 GLY B O 1
ATOM 4754 N N . LEU B 1 91 ? 3.082 27.422 13.57 1 96.5 91 LEU B N 1
ATOM 4755 C CA . LEU B 1 91 ? 2.361 27.797 14.781 1 96.5 91 LEU B CA 1
ATOM 4756 C C . LEU B 1 91 ? 2.623 26.797 15.898 1 96.5 91 LEU B C 1
ATOM 4758 O O . LEU B 1 91 ? 2.311 25.609 15.766 1 96.5 91 LEU B O 1
ATOM 4762 N N . ALA B 1 92 ? 3.17 27.219 16.984 1 97.44 92 ALA B N 1
ATOM 4763 C CA . ALA B 1 92 ? 3.389 26.438 18.203 1 97.44 92 ALA B CA 1
ATOM 4764 C C . ALA B 1 92 ? 3.537 27.344 19.422 1 97.44 92 ALA B C 1
ATOM 4766 O O . ALA B 1 92 ? 3.879 28.531 19.281 1 97.44 92 ALA B O 1
ATOM 4767 N N . PRO B 1 93 ? 3.256 26.844 20.562 1 97.56 93 PRO B N 1
ATOM 4768 C CA . PRO B 1 93 ? 3.326 27.688 21.75 1 97.56 93 PRO B CA 1
ATOM 4769 C C . PRO B 1 93 ? 4.738 27.781 22.328 1 97.56 93 PRO B C 1
ATOM 4771 O O . PRO B 1 93 ? 4.91 28.125 23.5 1 97.56 93 PRO B O 1
ATOM 4774 N N . ALA B 1 94 ? 5.734 27.406 21.594 1 97.75 94 ALA B N 1
ATOM 4775 C CA . ALA B 1 94 ? 7.121 27.406 22.047 1 97.75 94 ALA B CA 1
ATOM 4776 C C . ALA B 1 94 ? 8.07 27.812 20.922 1 97.75 94 ALA B C 1
ATOM 4778 O O . ALA B 1 94 ? 7.805 27.531 19.75 1 97.75 94 ALA B O 1
ATOM 4779 N N . PRO B 1 95 ? 9.18 28.562 21.266 1 97.06 95 PRO B N 1
ATOM 4780 C CA . PRO B 1 95 ? 9.586 28.953 22.625 1 97.06 95 PRO B CA 1
ATOM 4781 C C . PRO B 1 95 ? 8.789 30.141 23.156 1 97.06 95 PRO B C 1
ATOM 4783 O O . PRO B 1 95 ? 8.406 31.031 22.391 1 97.06 95 PRO B O 1
ATOM 4786 N N . PHE B 1 96 ? 8.516 30.047 24.406 1 96.56 96 PHE B N 1
ATOM 4787 C CA . PHE B 1 96 ? 7.742 31.078 25.078 1 96.56 96 PHE B CA 1
ATOM 4788 C C . PHE B 1 96 ? 8.641 31.938 25.953 1 96.56 96 PHE B C 1
ATOM 4790 O O . PHE B 1 96 ? 8.805 31.672 27.156 1 96.56 96 PHE B O 1
ATOM 4797 N N . LEU B 1 97 ? 9.109 33.031 25.391 1 95.56 97 LEU B N 1
ATOM 4798 C CA . LEU B 1 97 ? 10.055 33.938 26.062 1 95.56 97 LEU B CA 1
ATOM 4799 C C . LEU B 1 97 ? 9.336 35.156 26.625 1 95.56 97 LEU B C 1
ATOM 4801 O O . LEU B 1 97 ? 8.445 35.688 25.984 1 95.56 97 LEU B O 1
ATOM 4805 N N . PRO B 1 98 ? 9.773 35.594 27.766 1 94 98 PRO B N 1
ATOM 4806 C CA . PRO B 1 98 ? 9.094 36.719 28.422 1 94 98 PRO B CA 1
ATOM 4807 C C . PRO B 1 98 ? 9.031 37.969 27.531 1 94 98 PRO B C 1
ATOM 4809 O O . PRO B 1 98 ? 7.98 38.625 27.453 1 94 98 PRO B O 1
ATOM 4812 N N . ALA B 1 99 ? 10.039 38.312 26.844 1 93.5 99 ALA B N 1
ATOM 4813 C CA . ALA B 1 99 ? 10.141 39.531 26.062 1 93.5 99 ALA B CA 1
ATOM 4814 C C . ALA B 1 99 ? 9.133 39.531 24.922 1 93.5 99 ALA B C 1
ATOM 4816 O O . ALA B 1 99 ? 8.703 40.594 24.453 1 93.5 99 ALA B O 1
ATOM 4817 N N . THR B 1 100 ? 8.703 38.375 24.422 1 93.81 100 THR B N 1
ATOM 4818 C CA . THR B 1 100 ? 7.82 38.281 23.25 1 93.81 100 THR B CA 1
ATOM 4819 C C . THR B 1 100 ? 6.605 37.406 23.578 1 93.81 100 THR B C 1
ATOM 4821 O O . THR B 1 100 ? 5.926 36.938 22.672 1 93.81 100 THR B O 1
ATOM 4824 N N . ALA B 1 101 ? 6.324 37.188 24.797 1 94.44 101 ALA B N 1
ATOM 4825 C CA . ALA B 1 101 ? 5.273 36.281 25.266 1 94.44 101 ALA B CA 1
ATOM 4826 C C . ALA B 1 101 ? 3.908 36.719 24.734 1 94.44 101 ALA B C 1
ATOM 4828 O O . ALA B 1 101 ? 3.162 35.906 24.203 1 94.44 101 ALA B O 1
ATOM 4829 N N . ASP B 1 102 ? 3.605 37.969 24.875 1 91.62 102 ASP B N 1
ATOM 4830 C CA . ASP B 1 102 ? 2.307 38.469 24.438 1 91.62 102 ASP B CA 1
ATOM 4831 C C . ASP B 1 102 ? 2.148 38.344 22.922 1 91.62 102 ASP B C 1
ATOM 4833 O O . ASP B 1 102 ? 1.072 38 22.422 1 91.62 102 ASP B O 1
ATOM 4837 N N . ALA B 1 103 ? 3.195 38.625 22.25 1 91.5 103 ALA B N 1
ATOM 4838 C CA . ALA B 1 103 ? 3.166 38.531 20.797 1 91.5 103 ALA B CA 1
ATOM 4839 C C . ALA B 1 103 ? 2.895 37.094 20.344 1 91.5 103 ALA B C 1
ATOM 4841 O O . ALA B 1 103 ? 2.098 36.875 19.438 1 91.5 103 ALA B O 1
ATOM 4842 N N . LEU B 1 104 ? 3.57 36.125 21 1 94.38 104 LEU B N 1
ATOM 4843 C CA . LEU B 1 104 ? 3.371 34.75 20.625 1 94.38 104 LEU B CA 1
ATOM 4844 C C . LEU B 1 104 ? 1.948 34.281 20.938 1 94.38 104 LEU B C 1
ATOM 4846 O O . LEU B 1 104 ? 1.312 33.625 20.141 1 94.38 104 LEU B O 1
ATOM 4850 N N . ARG B 1 105 ? 1.43 34.656 22.031 1 91.94 105 ARG B N 1
ATOM 4851 C CA . ARG B 1 105 ? 0.07 34.281 22.406 1 91.94 105 ARG B CA 1
ATOM 4852 C C . ARG B 1 105 ? -0.943 34.812 21.406 1 91.94 105 ARG B C 1
ATOM 4854 O O . ARG B 1 105 ? -1.818 34.062 20.953 1 91.94 105 ARG B O 1
ATOM 4861 N N . GLN B 1 106 ? -0.772 36.062 21.094 1 86.62 106 GLN B N 1
ATOM 4862 C CA . GLN B 1 106 ? -1.697 36.688 20.141 1 86.62 106 GLN B CA 1
ATOM 4863 C C . GLN B 1 106 ? -1.605 36.031 18.766 1 86.62 106 GLN B C 1
ATOM 4865 O O . GLN B 1 106 ? -2.605 35.906 18.062 1 86.62 106 GLN B O 1
ATOM 4870 N N . TYR B 1 107 ? -0.427 35.594 18.547 1 88.38 107 TYR B N 1
ATOM 4871 C CA . TYR B 1 107 ? -0.166 34.969 17.25 1 88.38 107 TYR B CA 1
ATOM 4872 C C . TYR B 1 107 ? -0.841 33.594 17.141 1 88.38 107 TYR B C 1
ATOM 4874 O O . TYR B 1 107 ? -1.46 33.281 16.125 1 88.38 107 TYR B O 1
ATOM 4882 N N . VAL B 1 108 ? -0.767 32.781 18.219 1 91.81 108 VAL B N 1
ATOM 4883 C CA . VAL B 1 108 ? -1.1 31.375 18.047 1 91.81 108 VAL B CA 1
ATOM 4884 C C . VAL B 1 108 ? -2.502 31.109 18.594 1 91.81 108 VAL B C 1
ATOM 4886 O O . VAL B 1 108 ? -3.16 30.141 18.172 1 91.81 108 VAL B O 1
ATOM 4889 N N . GLN B 1 109 ? -3.094 31.859 19.391 1 88.94 109 GLN B N 1
ATOM 4890 C CA . GLN B 1 109 ? -4.301 31.547 20.156 1 88.94 109 GLN B CA 1
ATOM 4891 C C . GLN B 1 109 ? -5.52 31.484 19.234 1 88.94 109 GLN B C 1
ATOM 4893 O O . GLN B 1 109 ? -6.434 30.688 19.469 1 88.94 109 GLN B O 1
ATOM 4898 N N . PRO B 1 110 ? -5.602 32.344 18.188 1 85 110 PRO B N 1
ATOM 4899 C CA . PRO B 1 110 ? -6.762 32.219 17.312 1 85 110 PRO B CA 1
ATOM 4900 C C . PRO B 1 110 ? -6.875 30.828 16.688 1 85 110 PRO B C 1
ATOM 4902 O O . PRO B 1 110 ? -7.965 30.422 16.281 1 85 110 PRO B O 1
ATOM 4905 N N . VAL B 1 111 ? -5.758 30.125 16.625 1 90.38 111 VAL B N 1
ATOM 4906 C CA . VAL B 1 111 ? -5.719 28.828 15.969 1 90.38 111 VAL B CA 1
ATOM 4907 C C . VAL B 1 111 ? -5.609 27.719 17.016 1 90.38 111 VAL B C 1
ATOM 4909 O O . VAL B 1 111 ? -6.355 26.75 16.969 1 90.38 111 VAL B O 1
ATOM 4912 N N . LEU B 1 112 ? -4.75 27.906 18.031 1 93.19 112 LEU B N 1
ATOM 4913 C CA . LEU B 1 112 ? -4.445 26.859 19.016 1 93.19 112 LEU B CA 1
ATOM 4914 C C . LEU B 1 112 ? -5.414 26.938 20.203 1 93.19 112 LEU B C 1
ATOM 4916 O O . LEU B 1 112 ? -5.512 25.984 20.984 1 93.19 112 LEU B O 1
ATOM 4920 N N . GLY B 1 113 ? -6.129 27.984 20.281 1 88.69 113 GLY B N 1
ATOM 4921 C CA . GLY B 1 113 ? -6.957 28.188 21.469 1 88.69 113 GLY B CA 1
ATOM 4922 C C . GLY B 1 113 ? -6.18 28.75 22.641 1 88.69 113 GLY B C 1
ATOM 4923 O O . GLY B 1 113 ? -5.012 29.125 22.516 1 88.69 113 GLY B O 1
ATOM 4924 N N . SER B 1 114 ? -6.914 28.922 23.719 1 87.75 114 SER B N 1
ATOM 4925 C CA . SER B 1 114 ? -6.336 29.438 24.953 1 87.75 114 SER B CA 1
ATOM 4926 C C . SER B 1 114 ? -6.395 28.391 26.062 1 87.75 114 SER B C 1
ATOM 4928 O O . SER B 1 114 ? -7.141 27.422 25.969 1 87.75 114 SER B O 1
ATOM 4930 N N . THR B 1 115 ? -5.543 28.531 27.047 1 89.5 115 THR B N 1
ATOM 4931 C CA . THR B 1 115 ? -5.551 27.672 28.219 1 89.5 115 THR B CA 1
ATOM 4932 C C . THR B 1 115 ? -5.801 28.5 29.484 1 89.5 115 THR B C 1
ATOM 4934 O O . THR B 1 115 ? -5.496 29.703 29.516 1 89.5 115 THR B O 1
ATOM 4937 N N . PRO B 1 116 ? -6.336 27.875 30.484 1 87.56 116 PRO B N 1
ATOM 4938 C CA . PRO B 1 116 ? -6.586 28.594 31.734 1 87.56 116 PRO B CA 1
ATOM 4939 C C . PRO B 1 116 ? -5.336 28.688 32.625 1 87.56 116 PRO B C 1
ATOM 4941 O O . PRO B 1 116 ? -5.363 29.344 33.656 1 87.56 116 PRO B O 1
ATOM 4944 N N . TRP B 1 117 ? -4.281 28.047 32.219 1 91.25 117 TRP B N 1
ATOM 4945 C CA . TRP B 1 117 ? -3.068 28 33.031 1 91.25 117 TRP B CA 1
ATOM 4946 C C . TRP B 1 117 ? -1.907 28.672 32.312 1 91.25 117 TRP B C 1
ATOM 4948 O O . TRP B 1 117 ? -1.98 28.922 31.109 1 91.25 117 TRP B O 1
ATOM 4958 N N . ALA B 1 118 ? -0.875 29 33.062 1 92.19 118 ALA B N 1
ATOM 4959 C CA . ALA B 1 118 ? 0.285 29.688 32.5 1 92.19 118 ALA B CA 1
ATOM 4960 C C . ALA B 1 118 ? 1.201 28.734 31.766 1 92.19 118 ALA B C 1
ATOM 4962 O O . ALA B 1 118 ? 1.405 27.594 32.188 1 92.19 118 ALA B O 1
ATOM 4963 N N . TRP B 1 119 ? 1.65 29.281 30.641 1 93.31 119 TRP B N 1
ATOM 4964 C CA . TRP B 1 119 ? 2.688 28.547 29.938 1 93.31 119 TRP B CA 1
ATOM 4965 C C . TRP B 1 119 ? 4.004 28.578 30.703 1 93.31 119 TRP B C 1
ATOM 4967 O O . TRP B 1 119 ? 4.52 29.656 31.031 1 93.31 119 TRP B O 1
ATOM 4977 N N . ASN B 1 120 ? 4.547 27.469 31.078 1 88.44 120 ASN B N 1
ATOM 4978 C CA . ASN B 1 120 ? 5.703 27.453 31.969 1 88.44 120 ASN B CA 1
ATOM 4979 C C . ASN B 1 120 ? 6.953 26.938 31.25 1 88.44 120 ASN B C 1
ATOM 4981 O O . ASN B 1 120 ? 7.945 26.594 31.906 1 88.44 120 ASN B O 1
ATOM 4985 N N . TRP B 1 121 ? 6.898 26.922 29.922 1 94.25 121 TRP B N 1
ATOM 4986 C CA . TRP B 1 121 ? 8.078 26.484 29.188 1 94.25 121 TRP B CA 1
ATOM 4987 C C . TRP B 1 121 ? 8.727 27.656 28.469 1 94.25 121 TRP B C 1
ATOM 4989 O O . TRP B 1 121 ? 8.039 28.562 27.984 1 94.25 121 TRP B O 1
ATOM 4999 N N . GLN B 1 122 ? 10.047 27.75 28.516 1 93.62 122 GLN B N 1
ATOM 5000 C CA . GLN B 1 122 ? 10.75 28.859 27.859 1 93.62 122 GLN B CA 1
ATOM 5001 C C . GLN B 1 122 ? 11.484 28.359 26.609 1 93.62 122 GLN B C 1
ATOM 5003 O O . GLN B 1 122 ? 11.922 29.172 25.797 1 93.62 122 GLN B O 1
ATOM 5008 N N . SER B 1 123 ? 11.547 27.078 26.516 1 96.38 123 SER B N 1
ATOM 5009 C CA . SER B 1 123 ? 12.234 26.5 25.375 1 96.38 123 SER B CA 1
ATOM 5010 C C . SER B 1 123 ? 11.359 25.469 24.672 1 96.38 123 SER B C 1
ATOM 5012 O O . SER B 1 123 ? 10.312 25.078 25.188 1 96.38 123 SER B O 1
ATOM 5014 N N . ILE B 1 124 ? 11.742 25.172 23.5 1 96.94 124 ILE B N 1
ATOM 5015 C CA . ILE B 1 124 ? 11.055 24.125 22.75 1 96.94 124 ILE B CA 1
ATOM 5016 C C . ILE B 1 124 ? 11.188 22.797 23.484 1 96.94 124 ILE B C 1
ATOM 5018 O O . ILE B 1 124 ? 10.219 22.031 23.578 1 96.94 124 ILE B O 1
ATOM 5022 N N . GLU B 1 125 ? 12.367 22.5 24 1 96.81 125 GLU B N 1
ATOM 5023 C CA . GLU B 1 125 ? 12.594 21.312 24.812 1 96.81 125 GLU B CA 1
ATOM 5024 C C . GLU B 1 125 ? 11.664 21.281 26.016 1 96.81 125 GLU B C 1
ATOM 5026 O O . GLU B 1 125 ? 11.117 20.219 26.359 1 96.81 125 GLU B O 1
ATOM 5031 N N . GLY B 1 126 ? 11.531 22.422 26.672 1 97.31 126 GLY B N 1
ATOM 5032 C CA . GLY B 1 126 ? 10.625 22.5 27.812 1 97.31 126 GLY B CA 1
ATOM 5033 C C . GLY B 1 126 ? 9.188 22.156 27.453 1 97.31 126 GLY B C 1
ATOM 5034 O O . GLY B 1 126 ? 8.5 21.484 28.219 1 97.31 126 GLY B O 1
ATOM 5035 N N . TYR B 1 127 ? 8.727 22.625 26.344 1 97.38 127 TYR B N 1
ATOM 5036 C CA . TYR B 1 127 ? 7.395 22.281 25.859 1 97.38 127 TYR B CA 1
ATOM 5037 C C . TYR B 1 127 ? 7.281 20.797 25.578 1 97.38 127 TYR B C 1
ATOM 5039 O O . TYR B 1 127 ? 6.309 20.156 25.984 1 97.38 127 TYR B O 1
ATOM 5047 N N . ILE B 1 128 ? 8.266 20.219 24.906 1 96.88 128 ILE B N 1
ATOM 5048 C CA . ILE B 1 128 ? 8.273 18.797 24.594 1 96.88 128 ILE B CA 1
ATOM 5049 C C . ILE B 1 128 ? 8.273 17.984 25.891 1 96.88 128 ILE B C 1
ATOM 5051 O O . ILE B 1 128 ? 7.551 17 26.016 1 96.88 128 ILE B O 1
ATOM 5055 N N . GLU B 1 129 ? 9.008 18.406 26.859 1 96.62 129 GLU B N 1
ATOM 5056 C CA . GLU B 1 129 ? 9.016 17.734 28.156 1 96.62 129 GLU B CA 1
ATOM 5057 C C . GLU B 1 129 ? 7.641 17.781 28.812 1 96.62 129 GLU B C 1
ATOM 5059 O O . GLU B 1 129 ? 7.238 16.828 29.484 1 96.62 129 GLU B O 1
ATOM 5064 N N . THR B 1 130 ? 7.008 18.922 28.594 1 96.5 130 THR B N 1
ATOM 5065 C CA . THR B 1 130 ? 5.648 19.031 29.109 1 96.5 130 THR B CA 1
ATOM 5066 C C . THR B 1 130 ? 4.723 18.031 28.438 1 96.5 130 THR B C 1
ATOM 5068 O O . THR B 1 130 ? 3.889 17.406 29.078 1 96.5 130 THR B O 1
ATOM 5071 N N . LEU B 1 131 ? 4.852 17.859 27.125 1 95.69 131 LEU B N 1
ATOM 5072 C CA . LEU B 1 131 ? 4.078 16.875 26.391 1 95.69 131 LEU B CA 1
ATOM 5073 C C . LEU B 1 131 ? 4.395 15.461 26.891 1 95.69 131 LEU B C 1
ATOM 5075 O O . LEU B 1 131 ? 3.498 14.625 27 1 95.69 131 LEU B O 1
ATOM 5079 N N . VAL B 1 132 ? 5.656 15.203 27.141 1 94.62 132 VAL B N 1
ATOM 5080 C CA . VAL B 1 132 ? 6.109 13.898 27.609 1 94.62 132 VAL B CA 1
ATOM 5081 C C . VAL B 1 132 ? 5.496 13.594 28.984 1 94.62 132 VAL B C 1
ATOM 5083 O O . VAL B 1 132 ? 5.062 12.469 29.234 1 94.62 132 VAL B O 1
ATOM 5086 N N . ARG B 1 133 ? 5.418 14.578 29.781 1 93.62 133 ARG B N 1
ATOM 5087 C CA . ARG B 1 133 ? 4.961 14.406 31.156 1 93.62 133 ARG B CA 1
ATOM 5088 C C . ARG B 1 133 ? 3.441 14.32 31.234 1 93.62 133 ARG B C 1
ATOM 5090 O O . ARG B 1 133 ? 2.889 13.695 32.125 1 93.62 133 ARG B O 1
ATOM 5097 N N . ASN B 1 134 ? 2.908 14.961 30.156 1 88.75 134 ASN B N 1
ATOM 5098 C CA . ASN B 1 134 ? 1.449 14.969 30.125 1 88.75 134 ASN B CA 1
ATOM 5099 C C . ASN B 1 134 ? 0.894 13.625 29.672 1 88.75 134 ASN B C 1
ATOM 5101 O O . ASN B 1 134 ? 1.362 13.062 28.672 1 88.75 134 ASN B O 1
ATOM 5105 N N . SER B 1 135 ? 0.211 12.891 30.516 1 88.5 135 SER B N 1
ATOM 5106 C CA . SER B 1 135 ? -0.462 11.672 30.094 1 88.5 135 SER B CA 1
ATOM 5107 C C . SER B 1 135 ? -1.678 11.992 29.219 1 88.5 135 SER B C 1
ATOM 5109 O O . SER B 1 135 ? -2.549 12.766 29.625 1 88.5 135 SER B O 1
ATOM 5111 N N . ALA B 1 136 ? -1.674 11.602 27.984 1 95.81 136 ALA B N 1
ATOM 5112 C CA . ALA B 1 136 ? -2.812 11.734 27.078 1 95.81 136 ALA B CA 1
ATOM 5113 C C . ALA B 1 136 ? -3.25 10.375 26.547 1 95.81 136 ALA B C 1
ATOM 5115 O O . ALA B 1 136 ? -2.531 9.383 26.688 1 95.81 136 ALA B O 1
ATOM 5116 N N . SER B 1 137 ? -4.465 10.344 26 1 97.94 137 SER B N 1
ATOM 5117 C CA . SER B 1 137 ? -4.977 9.102 25.438 1 97.94 137 SER B CA 1
ATOM 5118 C C . SER B 1 137 ? -4.305 8.781 24.094 1 97.94 137 SER B C 1
ATOM 5120 O O . SER B 1 137 ? -4.191 7.613 23.719 1 97.94 137 SER B O 1
ATOM 5122 N N . GLU B 1 138 ? -3.891 9.773 23.406 1 97.31 138 GLU B N 1
ATOM 5123 C CA . GLU B 1 138 ? -3.283 9.586 22.094 1 97.31 138 GLU B CA 1
ATOM 5124 C C . GLU B 1 138 ? -1.793 9.914 22.109 1 97.31 138 GLU B C 1
ATOM 5126 O O . GLU B 1 138 ? -1.325 10.625 23.016 1 97.31 138 GLU B O 1
ATOM 5131 N N . ASN B 1 139 ? -1.062 9.391 21.188 1 98.31 139 ASN B N 1
ATOM 5132 C CA . ASN B 1 139 ? 0.322 9.789 20.969 1 98.31 139 ASN B CA 1
ATOM 5133 C C . ASN B 1 139 ? 0.409 11.164 20.297 1 98.31 139 ASN B C 1
ATOM 5135 O O . ASN B 1 139 ? -0.524 11.594 19.625 1 98.31 139 ASN B O 1
ATOM 5139 N N . VAL B 1 140 ? 1.556 11.836 20.578 1 98.06 140 VAL B N 1
ATOM 5140 C CA . VAL B 1 140 ? 1.732 13.164 19.984 1 98.06 140 VAL B CA 1
ATOM 5141 C C . VAL B 1 140 ? 3.164 13.312 19.469 1 98.06 140 VAL B C 1
ATOM 5143 O O . VAL B 1 140 ? 4.105 12.797 20.078 1 98.06 140 VAL B O 1
ATOM 5146 N N . ALA B 1 141 ? 3.35 13.867 18.328 1 98 141 ALA B N 1
ATOM 5147 C CA . ALA B 1 141 ? 4.621 14.352 17.797 1 98 141 ALA B CA 1
ATOM 5148 C C . ALA B 1 141 ? 4.52 15.82 17.375 1 98 141 ALA B C 1
ATOM 5150 O O . ALA B 1 141 ? 3.418 16.344 17.219 1 98 141 ALA B O 1
ATOM 5151 N N . THR B 1 142 ? 5.664 16.516 17.219 1 98.31 142 THR B N 1
ATOM 5152 C CA . THR B 1 142 ? 5.555 17.938 16.953 1 98.31 142 THR B CA 1
ATOM 5153 C C . THR B 1 142 ? 6.66 18.391 16 1 98.31 142 THR B C 1
ATOM 5155 O O . THR B 1 142 ? 7.711 17.75 15.906 1 98.31 142 THR B O 1
ATOM 5158 N N . TYR B 1 143 ? 6.402 19.453 15.312 1 98.5 143 TYR B N 1
ATOM 5159 C CA . TYR B 1 143 ? 7.402 20.234 14.586 1 98.5 143 TYR B CA 1
ATOM 5160 C C . TYR B 1 143 ? 7.953 21.359 15.461 1 98.5 143 TYR B C 1
ATOM 5162 O O . TYR B 1 143 ? 7.391 21.672 16.516 1 98.5 143 TYR B O 1
ATOM 5170 N N . VAL B 1 144 ? 9.109 21.859 15.023 1 98.56 144 VAL B N 1
ATOM 5171 C CA . VAL B 1 144 ? 9.492 23.219 15.398 1 98.56 144 VAL B CA 1
ATOM 5172 C C . VAL B 1 144 ? 8.805 24.234 14.484 1 98.56 144 VAL B C 1
ATOM 5174 O O . VAL B 1 144 ? 8.812 24.062 13.258 1 98.56 144 VAL B O 1
ATOM 5177 N N . ALA B 1 145 ? 8.258 25.266 15.055 1 98.56 145 ALA B N 1
ATOM 5178 C CA . ALA B 1 145 ? 7.441 26.188 14.273 1 98.56 145 ALA B CA 1
ATOM 5179 C C . ALA B 1 145 ? 8.211 27.453 13.953 1 98.56 145 ALA B C 1
ATOM 5181 O O . ALA B 1 145 ? 8.633 28.188 14.852 1 98.56 145 ALA B O 1
ATOM 5182 N N . HIS B 1 146 ? 8.25 27.797 12.719 1 98.5 146 HIS B N 1
ATOM 5183 C CA . HIS B 1 146 ? 9.016 28.938 12.234 1 98.5 146 HIS B CA 1
ATOM 5184 C C . HIS B 1 146 ? 8.469 30.25 12.797 1 98.5 146 HIS B C 1
ATOM 5186 O O . HIS B 1 146 ? 9.234 31.141 13.18 1 98.5 146 HIS B O 1
ATOM 5192 N N . GLY B 1 147 ? 7.129 30.406 12.742 1 96.81 147 GLY B N 1
ATOM 5193 C CA . GLY B 1 147 ? 6.535 31.625 13.273 1 96.81 147 GLY B CA 1
ATOM 5194 C C . GLY B 1 147 ? 6.922 31.906 14.711 1 96.81 147 GLY B C 1
ATOM 5195 O O . GLY B 1 147 ? 7.234 33.031 15.07 1 96.81 147 GLY B O 1
ATOM 5196 N N . ALA B 1 148 ? 6.945 30.875 15.5 1 97.31 148 ALA B N 1
ATOM 5197 C CA . ALA B 1 148 ? 7.336 31 16.906 1 97.31 148 ALA B CA 1
ATOM 5198 C C . ALA B 1 148 ? 8.812 31.344 17.031 1 97.31 148 ALA B C 1
ATOM 5200 O O . ALA B 1 148 ? 9.195 32.156 17.875 1 97.31 148 ALA B O 1
ATOM 5201 N N . LEU B 1 149 ? 9.664 30.781 16.219 1 97.62 149 LEU B N 1
ATOM 5202 C CA . LEU B 1 149 ? 11.086 31.094 16.219 1 97.62 149 LEU B CA 1
ATOM 5203 C C . LEU B 1 149 ? 11.328 32.562 15.875 1 97.62 149 LEU B C 1
ATOM 5205 O O . LEU B 1 149 ? 12.094 33.25 16.562 1 97.62 149 LEU B O 1
ATOM 5209 N N . ARG B 1 150 ? 10.703 32.938 14.836 1 97.25 150 ARG B N 1
ATOM 5210 C CA . ARG B 1 150 ? 10.906 34.312 14.359 1 97.25 150 ARG B CA 1
ATOM 5211 C C . ARG B 1 150 ? 10.422 35.312 15.391 1 97.25 150 ARG B C 1
ATOM 5213 O O . ARG B 1 150 ? 11.109 36.312 15.664 1 97.25 150 ARG B O 1
ATOM 5220 N N . ILE B 1 151 ? 9.266 35.125 15.977 1 96.38 151 ILE B N 1
ATOM 5221 C CA . ILE B 1 151 ? 8.727 36.031 17 1 96.38 151 ILE B CA 1
ATOM 5222 C C . ILE B 1 151 ? 9.688 36.094 18.188 1 96.38 151 ILE B C 1
ATOM 5224 O O . ILE B 1 151 ? 9.961 37.156 18.703 1 96.38 151 ILE B O 1
ATOM 5228 N N . ALA B 1 152 ? 10.273 34.969 18.594 1 97.12 152 ALA B N 1
ATOM 5229 C CA . ALA B 1 152 ? 11.18 34.906 19.734 1 97.12 152 ALA B CA 1
ATOM 5230 C C . ALA B 1 152 ? 12.422 35.75 19.484 1 97.12 152 ALA B C 1
ATOM 5232 O O . ALA B 1 152 ? 12.961 36.344 20.422 1 97.12 152 ALA B O 1
ATOM 5233 N N . VAL B 1 153 ? 12.82 35.875 18.219 1 97.19 153 VAL B N 1
ATOM 5234 C CA . VAL B 1 153 ? 14.109 36.469 17.922 1 97.19 153 VAL B CA 1
ATOM 5235 C C . VAL B 1 153 ? 13.914 37.906 17.438 1 97.19 153 VAL B C 1
ATOM 5237 O O . VAL B 1 153 ? 14.719 38.781 17.734 1 97.19 153 VAL B O 1
ATOM 5240 N N . MET B 1 154 ? 12.766 38.156 16.688 1 94.31 154 MET B N 1
ATOM 5241 C CA . MET B 1 154 ? 12.68 39.438 16.016 1 94.31 154 MET B CA 1
ATOM 5242 C C . MET B 1 154 ? 11.273 40 16.109 1 94.31 154 MET B C 1
ATOM 5244 O O . MET B 1 154 ? 10.969 41.031 15.508 1 94.31 154 MET B O 1
ATOM 5248 N N . GLY B 1 155 ? 10.406 39.375 16.875 1 93 155 GLY B N 1
ATOM 5249 C CA . GLY B 1 155 ? 9.031 39.844 16.938 1 93 155 GLY B CA 1
ATOM 5250 C C . GLY B 1 155 ? 8.312 39.812 15.602 1 93 155 GLY B C 1
ATOM 5251 O O . GLY B 1 155 ? 8.406 38.812 14.867 1 93 155 GLY B O 1
ATOM 5252 N N . PHE B 1 156 ? 7.586 40.875 15.312 1 93 156 PHE B N 1
ATOM 5253 C CA . PHE B 1 156 ? 6.793 40.938 14.086 1 93 156 PHE B CA 1
ATOM 5254 C C . PHE B 1 156 ? 7.406 41.906 13.094 1 93 156 PHE B C 1
ATOM 5256 O O . PHE B 1 156 ? 6.715 42.406 12.219 1 93 156 PHE B O 1
ATOM 5263 N N . GLU B 1 157 ? 8.703 42.125 13.211 1 91.81 157 GLU B N 1
ATOM 5264 C CA . GLU B 1 157 ? 9.336 43.094 12.328 1 91.81 157 GLU B CA 1
ATOM 5265 C C . GLU B 1 157 ? 9.344 42.625 10.883 1 91.81 157 GLU B C 1
ATOM 5267 O O . GLU B 1 157 ? 9.656 41.438 10.617 1 91.81 157 GLU B O 1
ATOM 5272 N N . ASN B 1 158 ? 8.984 43.5 10.008 1 92.88 158 ASN B N 1
ATOM 5273 C CA . ASN B 1 158 ? 8.984 43.188 8.578 1 92.88 158 ASN B CA 1
ATOM 5274 C C . ASN B 1 158 ? 10.305 43.594 7.93 1 92.88 158 ASN B C 1
ATOM 5276 O O . ASN B 1 158 ? 10.367 44.594 7.203 1 92.88 158 ASN B O 1
ATOM 5280 N N . ARG B 1 159 ? 11.227 42.875 8.148 1 93.06 159 ARG B N 1
ATOM 5281 C CA . ARG B 1 159 ? 12.562 43.031 7.566 1 93.06 159 ARG B CA 1
ATOM 5282 C C . ARG B 1 159 ? 13.305 41.688 7.523 1 93.06 159 ARG B C 1
ATOM 5284 O O . ARG B 1 159 ? 12.945 40.75 8.234 1 93.06 159 ARG B O 1
ATOM 5291 N N . PRO B 1 160 ? 14.32 41.594 6.711 1 95.12 160 PRO B N 1
ATOM 5292 C CA . PRO B 1 160 ? 15.156 40.406 6.754 1 95.12 160 PRO B CA 1
ATOM 5293 C C . PRO B 1 160 ? 15.859 40.219 8.102 1 95.12 160 PRO B C 1
ATOM 5295 O O . PRO B 1 160 ? 16.219 41.188 8.75 1 95.12 160 PRO B O 1
ATOM 5298 N N . ALA B 1 161 ? 16.062 39.062 8.422 1 97.06 161 ALA B N 1
ATOM 5299 C CA . ALA B 1 161 ? 16.828 38.75 9.633 1 97.06 161 ALA B CA 1
ATOM 5300 C C . ALA B 1 161 ? 18.297 39.094 9.43 1 97.06 161 ALA B C 1
ATOM 5302 O O . ALA B 1 161 ? 18.859 38.875 8.352 1 97.06 161 ALA B O 1
ATOM 5303 N N . THR B 1 162 ? 18.953 39.688 10.453 1 97.38 162 THR B N 1
ATOM 5304 C CA . THR B 1 162 ? 20.391 39.844 10.445 1 97.38 162 THR B CA 1
ATOM 5305 C C . THR B 1 162 ? 21.078 38.469 10.578 1 97.38 162 THR B C 1
ATOM 5307 O O . THR B 1 162 ? 20.422 37.469 10.914 1 97.38 162 THR B O 1
ATOM 5310 N N . ALA B 1 163 ? 22.375 38.469 10.328 1 97.25 163 ALA B N 1
ATOM 5311 C CA . ALA B 1 163 ? 23.125 37.219 10.461 1 97.25 163 ALA B CA 1
ATOM 5312 C C . ALA B 1 163 ? 23.016 36.656 11.883 1 97.25 163 ALA B C 1
ATOM 5314 O O . ALA B 1 163 ? 22.922 35.438 12.078 1 97.25 163 ALA B O 1
ATOM 5315 N N . GLY B 1 164 ? 23.109 37.562 12.789 1 97.88 164 GLY B N 1
ATOM 5316 C CA . GLY B 1 164 ? 23 37.156 14.18 1 97.88 164 GLY B CA 1
ATOM 5317 C C . GLY B 1 164 ? 21.625 36.594 14.531 1 97.88 164 GLY B C 1
ATOM 5318 O O . GLY B 1 164 ? 21.516 35.625 15.289 1 97.88 164 GLY B O 1
ATOM 5319 N N . GLU B 1 165 ? 20.578 37.219 14.031 1 97.94 165 GLU B N 1
ATOM 5320 C CA . GLU B 1 165 ? 19.219 36.75 14.266 1 97.94 165 GLU B CA 1
ATOM 5321 C C . GLU B 1 165 ? 18.984 35.406 13.617 1 97.94 165 GLU B C 1
ATOM 5323 O O . GLU B 1 165 ? 18.359 34.531 14.227 1 97.94 165 GLU B O 1
ATOM 5328 N N . LEU B 1 166 ? 19.484 35.25 12.438 1 98.06 166 LEU B N 1
ATOM 5329 C CA . LEU B 1 166 ? 19.375 33.969 11.742 1 98.06 166 LEU B CA 1
ATOM 5330 C C . LEU B 1 166 ? 20.109 32.875 12.492 1 98.06 166 LEU B C 1
ATOM 5332 O O . LEU B 1 166 ? 19.609 31.766 12.617 1 98.06 166 LEU B O 1
ATOM 5336 N N . ALA B 1 167 ? 21.266 33.188 12.969 1 98.25 167 ALA B N 1
ATOM 5337 C CA . ALA B 1 167 ? 22.047 32.219 13.75 1 98.25 167 ALA B CA 1
ATOM 5338 C C . ALA B 1 167 ? 21.297 31.828 15.016 1 98.25 167 ALA B C 1
ATOM 5340 O O . ALA B 1 167 ? 21.344 30.672 15.43 1 98.25 167 ALA B O 1
ATOM 5341 N N . ARG B 1 168 ? 20.688 32.781 15.617 1 98.06 168 ARG B N 1
ATOM 5342 C CA . ARG B 1 168 ? 19.906 32.5 16.812 1 98.06 168 ARG B CA 1
ATOM 5343 C C . ARG B 1 168 ? 18.719 31.609 16.5 1 98.06 168 ARG B C 1
ATOM 5345 O O . ARG B 1 168 ? 18.422 30.656 17.234 1 98.06 168 ARG B O 1
ATOM 5352 N N . MET B 1 169 ? 18 31.859 15.453 1 98.38 169 MET B N 1
ATOM 5353 C CA . MET B 1 169 ? 16.875 31.016 15.039 1 98.38 169 MET B CA 1
ATOM 5354 C C . MET B 1 169 ? 17.359 29.594 14.742 1 98.38 169 MET B C 1
ATOM 5356 O O . MET B 1 169 ? 16.688 28.625 15.102 1 98.38 169 MET B O 1
ATOM 5360 N N . LYS B 1 170 ? 18.5 29.484 14.102 1 98.5 170 LYS B N 1
ATOM 5361 C CA . LYS B 1 170 ? 19.078 28.172 13.812 1 98.5 170 LYS B CA 1
ATOM 5362 C C . LYS B 1 170 ? 19.391 27.422 15.102 1 98.5 170 LYS B C 1
ATOM 5364 O O . LYS B 1 170 ? 19.156 26.203 15.188 1 98.5 170 LYS B O 1
ATOM 5369 N N . SER B 1 171 ? 19.922 28.141 16.016 1 98.12 171 SER B N 1
ATOM 5370 C CA . SER B 1 171 ? 20.234 27.516 17.297 1 98.12 171 SER B CA 1
ATOM 5371 C C . SER B 1 171 ? 18.984 27 18 1 98.12 171 SER B C 1
ATOM 5373 O O . SER B 1 171 ? 18.984 25.891 18.547 1 98.12 171 SER B O 1
ATOM 5375 N N . LEU B 1 172 ? 17.953 27.734 18 1 98 172 LEU B N 1
ATOM 5376 C CA . LEU B 1 172 ? 16.688 27.328 18.609 1 98 172 LEU B CA 1
ATOM 5377 C C . LEU B 1 172 ? 16.094 26.125 17.875 1 98 172 LEU B C 1
ATOM 5379 O O . LEU B 1 172 ? 15.578 25.203 18.5 1 98 172 LEU B O 1
ATOM 5383 N N . LEU B 1 173 ? 16.141 26.188 16.562 1 98.06 173 LEU B N 1
ATOM 5384 C CA . LEU B 1 173 ? 15.688 25.062 15.742 1 98.06 173 LEU B CA 1
ATOM 5385 C C . LEU B 1 173 ? 16.453 23.781 16.094 1 98.06 173 LEU B C 1
ATOM 5387 O O . LEU B 1 173 ? 15.844 22.719 16.266 1 98.06 173 LEU B O 1
ATOM 5391 N N . GLU B 1 174 ? 17.719 23.906 16.188 1 97.19 174 GLU B N 1
ATOM 5392 C CA . GLU B 1 174 ? 18.562 22.75 16.531 1 97.19 174 GLU B CA 1
ATOM 5393 C C . GLU B 1 174 ? 18.188 22.188 17.906 1 97.19 174 GLU B C 1
ATOM 5395 O O . GLU B 1 174 ? 18.203 20.969 18.094 1 97.19 174 GLU B O 1
ATOM 5400 N N . GLU B 1 175 ? 17.938 23.078 18.828 1 95.75 175 GLU B N 1
ATOM 5401 C CA . GLU B 1 175 ? 17.484 22.641 20.156 1 95.75 175 GLU B CA 1
ATOM 5402 C C . GLU B 1 175 ? 16.219 21.812 20.047 1 95.75 175 GLU B C 1
ATOM 5404 O O . GLU B 1 175 ? 16.094 20.781 20.719 1 95.75 175 GLU B O 1
ATOM 5409 N N . GLY B 1 176 ? 15.273 22.266 19.266 1 97.19 176 GLY B N 1
ATOM 5410 C CA . GLY B 1 176 ? 14.047 21.516 19.047 1 97.19 176 GLY B CA 1
ATOM 5411 C C . GLY B 1 176 ? 14.273 20.172 18.391 1 97.19 176 GLY B C 1
ATOM 5412 O O . GLY B 1 176 ? 13.672 19.172 18.781 1 97.19 176 GLY B O 1
ATOM 5413 N N . MET B 1 177 ? 15.18 20.141 17.422 1 96.94 177 MET B N 1
ATOM 5414 C CA . MET B 1 177 ? 15.5 18.906 16.734 1 96.94 177 MET B CA 1
ATOM 5415 C C . MET B 1 177 ? 16.141 17.891 17.688 1 96.94 177 MET B C 1
ATOM 5417 O O . MET B 1 177 ? 15.789 16.719 17.672 1 96.94 177 MET B O 1
ATOM 5421 N N . ARG B 1 178 ? 17 18.359 18.531 1 95.69 178 ARG B N 1
ATOM 5422 C CA . ARG B 1 178 ? 17.656 17.5 19.516 1 95.69 178 ARG B CA 1
ATOM 5423 C C . ARG B 1 178 ? 16.656 16.953 20.516 1 95.69 178 ARG B C 1
ATOM 5425 O O . ARG B 1 178 ? 16.812 15.836 21.016 1 95.69 178 ARG B O 1
ATOM 5432 N N . ALA B 1 179 ? 15.625 17.75 20.75 1 96.12 179 ALA B N 1
ATOM 5433 C CA . ALA B 1 179 ? 14.609 17.359 21.719 1 96.12 179 ALA B CA 1
ATOM 5434 C C . ALA B 1 179 ? 13.648 16.328 21.125 1 96.12 179 ALA B C 1
ATOM 5436 O O . ALA B 1 179 ? 12.836 15.742 21.844 1 96.12 179 ALA B O 1
ATOM 5437 N N . GLY B 1 180 ? 13.688 16.094 19.797 1 95.81 180 GLY B N 1
ATOM 5438 C CA . GLY B 1 180 ? 12.914 15.016 19.203 1 95.81 180 GLY B CA 1
ATOM 5439 C C . GLY B 1 180 ? 11.867 15.5 18.219 1 95.81 180 GLY B C 1
ATOM 5440 O O . GLY B 1 180 ? 11 14.734 17.797 1 95.81 180 GLY B O 1
ATOM 5441 N N . ALA B 1 181 ? 11.906 16.797 17.797 1 97.56 181 ALA B N 1
ATOM 5442 C CA . ALA B 1 181 ? 10.961 17.297 16.797 1 97.56 181 ALA B CA 1
ATOM 5443 C C . ALA B 1 181 ? 11.172 16.625 15.445 1 97.56 181 ALA B C 1
ATOM 5445 O O . ALA B 1 181 ? 12.273 16.172 15.141 1 97.56 181 ALA B O 1
ATOM 5446 N N . ILE B 1 182 ? 10.141 16.609 14.664 1 96.56 182 ILE B N 1
ATOM 5447 C CA . ILE B 1 182 ? 10.102 15.953 13.367 1 96.56 182 ILE B CA 1
ATOM 5448 C C . ILE B 1 182 ? 10.852 16.797 12.336 1 96.56 182 ILE B C 1
ATOM 5450 O O . ILE B 1 182 ? 11.398 16.266 11.367 1 96.56 182 ILE B O 1
ATOM 5454 N N . GLY B 1 183 ? 10.742 18.016 12.477 1 97.94 183 GLY B N 1
ATOM 5455 C CA . GLY B 1 183 ? 11.273 18.984 11.516 1 97.94 183 GLY B CA 1
ATOM 5456 C C . GLY B 1 183 ? 10.781 20.391 11.758 1 97.94 183 GLY B C 1
ATOM 5457 O O . GLY B 1 183 ? 10.516 20.781 12.898 1 97.94 183 GLY B O 1
ATOM 5458 N N . LEU B 1 184 ? 10.844 21.188 10.695 1 98.62 184 LEU B N 1
ATOM 5459 C CA . LEU B 1 184 ? 10.43 22.594 10.719 1 98.62 184 LEU B CA 1
ATOM 5460 C C . LEU B 1 184 ? 9.117 22.781 9.961 1 98.62 184 LEU B C 1
ATOM 5462 O O . LEU B 1 184 ? 8.945 22.266 8.859 1 98.62 184 LEU B O 1
ATOM 5466 N N . SER B 1 185 ? 8.211 23.422 10.625 1 98.75 185 SER B N 1
ATOM 5467 C CA . SER B 1 185 ? 7 23.844 9.922 1 98.75 185 SER B CA 1
ATOM 5468 C C . SER B 1 185 ? 6.996 25.344 9.672 1 98.75 185 SER B C 1
ATOM 5470 O O . SER B 1 185 ? 7.441 26.125 10.516 1 98.75 185 SER B O 1
ATOM 5472 N N . ILE B 1 186 ? 6.469 25.719 8.508 1 98.5 186 ILE B N 1
ATOM 5473 C CA . ILE B 1 186 ? 6.387 27.141 8.188 1 98.5 186 ILE B CA 1
ATOM 5474 C C . ILE B 1 186 ? 4.969 27.484 7.746 1 98.5 186 ILE B C 1
ATOM 5476 O O . ILE B 1 186 ? 4.238 26.641 7.242 1 98.5 186 ILE B O 1
ATOM 5480 N N . GLY B 1 187 ? 4.52 28.625 8.039 1 96.69 187 GLY B N 1
ATOM 5481 C CA . GLY B 1 187 ? 3.279 29.234 7.59 1 96.69 187 GLY B CA 1
ATOM 5482 C C . GLY B 1 187 ? 3.486 30.594 6.953 1 96.69 187 GLY B C 1
ATOM 5483 O O . GLY B 1 187 ? 3.447 31.625 7.637 1 96.69 187 GLY B O 1
ATOM 5484 N N . LEU B 1 188 ? 3.52 30.609 5.648 1 93.75 188 LEU B N 1
ATOM 5485 C CA . LEU B 1 188 ? 3.969 31.812 4.945 1 93.75 188 LEU B CA 1
ATOM 5486 C C . LEU B 1 188 ? 2.791 32.719 4.605 1 93.75 188 LEU B C 1
ATOM 5488 O O . LEU B 1 188 ? 2.982 33.844 4.188 1 93.75 188 LEU B O 1
ATOM 5492 N N . LEU B 1 189 ? 1.658 32.188 4.836 1 87.38 189 LEU B N 1
ATOM 5493 C CA . LEU B 1 189 ? 0.458 33 4.711 1 87.38 189 LEU B CA 1
ATOM 5494 C C . LEU B 1 189 ? 0.336 33.969 5.883 1 87.38 189 LEU B C 1
ATOM 5496 O O . LEU B 1 189 ? -0.254 35.031 5.75 1 87.38 189 LEU B O 1
ATOM 5500 N N . TYR B 1 190 ? 0.946 33.625 6.984 1 84.38 190 TYR B N 1
ATOM 5501 C CA . TYR B 1 190 ? 0.748 34.312 8.25 1 84.38 190 TYR B CA 1
ATOM 5502 C C . TYR B 1 190 ? 1.921 35.25 8.555 1 84.38 190 TYR B C 1
ATOM 5504 O O . TYR B 1 190 ? 3.082 34.844 8.43 1 84.38 190 TYR B O 1
ATOM 5512 N N . ALA B 1 191 ? 1.521 36.469 8.898 1 87.81 191 ALA B N 1
ATOM 5513 C CA . ALA B 1 191 ? 2.584 37.281 9.461 1 87.81 191 ALA B CA 1
ATOM 5514 C C . ALA B 1 191 ? 3.021 36.781 10.828 1 87.81 191 ALA B C 1
ATOM 5516 O O . ALA B 1 191 ? 2.186 36.406 11.664 1 87.81 191 ALA B O 1
ATOM 5517 N N . PRO B 1 192 ? 4.324 36.656 11.117 1 90.81 192 PRO B N 1
ATOM 5518 C CA . PRO B 1 192 ? 5.422 37.281 10.367 1 90.81 192 PRO B CA 1
ATOM 5519 C C . PRO B 1 192 ? 6.039 36.344 9.336 1 90.81 192 PRO B C 1
ATOM 5521 O O . PRO B 1 192 ? 6.996 36.688 8.656 1 90.81 192 PRO B O 1
ATOM 5524 N N . GLY B 1 193 ? 5.578 35.125 9.219 1 90.81 193 GLY B N 1
ATOM 5525 C CA . GLY B 1 193 ? 6.102 34.188 8.227 1 90.81 193 GLY B CA 1
ATOM 5526 C C . GLY B 1 193 ? 6.055 34.75 6.812 1 90.81 193 GLY B C 1
ATOM 5527 O O . GLY B 1 193 ? 6.961 34.531 6.016 1 90.81 193 GLY B O 1
ATOM 5528 N N . SER B 1 194 ? 5.09 35.531 6.539 1 90.31 194 SER B N 1
ATOM 5529 C CA . SER B 1 194 ? 4.859 36.094 5.203 1 90.31 194 SER B CA 1
ATOM 5530 C C . SER B 1 194 ? 5.965 37.062 4.805 1 90.31 194 SER B C 1
ATOM 5532 O O . SER B 1 194 ? 6.121 37.375 3.627 1 90.31 194 SER B O 1
ATOM 5534 N N . TYR B 1 195 ? 6.75 37.531 5.797 1 90.88 195 TYR B N 1
ATOM 5535 C CA . TYR B 1 195 ? 7.801 38.5 5.531 1 90.88 195 TYR B CA 1
ATOM 5536 C C . TYR B 1 195 ? 9.086 37.812 5.098 1 90.88 195 TYR B C 1
ATOM 5538 O O . TYR B 1 195 ? 10.016 38.438 4.605 1 90.88 195 TYR B O 1
ATOM 5546 N N . THR B 1 196 ? 9.141 36.562 5.27 1 94.75 196 THR B N 1
ATOM 5547 C CA . THR B 1 196 ? 10.406 35.844 5.168 1 94.75 196 THR B CA 1
ATOM 5548 C C . THR B 1 196 ? 10.703 35.469 3.721 1 94.75 196 THR B C 1
ATOM 5550 O O . THR B 1 196 ? 9.836 34.938 3.021 1 94.75 196 THR B O 1
ATOM 5553 N N . SER B 1 197 ? 11.844 35.719 3.268 1 96.06 197 SER B N 1
ATOM 5554 C CA . SER B 1 197 ? 12.25 35.344 1.913 1 96.06 197 SER B CA 1
ATOM 5555 C C . SER B 1 197 ? 12.578 33.875 1.812 1 96.06 197 SER B C 1
ATOM 5557 O O . SER B 1 197 ? 12.867 33.219 2.822 1 96.06 197 SER B O 1
ATOM 5559 N N . GLN B 1 198 ? 12.477 33.375 0.583 1 97.06 198 GLN B N 1
ATOM 5560 C CA . GLN B 1 198 ? 12.805 31.969 0.379 1 97.06 198 GLN B CA 1
ATOM 5561 C C . GLN B 1 198 ? 14.266 31.703 0.71 1 97.06 198 GLN B C 1
ATOM 5563 O O . GLN B 1 198 ? 14.609 30.625 1.197 1 97.06 198 GLN B O 1
ATOM 5568 N N . GLU B 1 199 ? 15.211 32.688 0.517 1 97.5 199 GLU B N 1
ATOM 5569 C CA . GLU B 1 199 ? 16.625 32.5 0.838 1 97.5 199 GLU B CA 1
ATOM 5570 C C . GLU B 1 199 ? 16.844 32.375 2.342 1 97.5 199 GLU B C 1
ATOM 5572 O O . GLU B 1 199 ? 17.641 31.531 2.781 1 97.5 199 GLU B O 1
ATOM 5577 N N . GLU B 1 200 ? 16.125 33.219 3.088 1 97.5 200 GLU B N 1
ATOM 5578 C CA . GLU B 1 200 ? 16.203 33.125 4.543 1 97.5 200 GLU B CA 1
ATOM 5579 C C . GLU B 1 200 ? 15.719 31.766 5.027 1 97.5 200 GLU B C 1
ATOM 5581 O O . GLU B 1 200 ? 16.344 31.141 5.875 1 97.5 200 GLU B O 1
ATOM 5586 N N . LEU B 1 201 ? 14.641 31.266 4.461 1 98.25 201 LEU B N 1
ATOM 5587 C CA . LEU B 1 201 ? 14.078 29.984 4.84 1 98.25 201 LEU B CA 1
ATOM 5588 C C . LEU B 1 201 ? 15.023 28.844 4.457 1 98.25 201 LEU B C 1
ATOM 5590 O O . LEU B 1 201 ? 15.188 27.891 5.219 1 98.25 201 LEU B O 1
ATOM 5594 N N . ALA B 1 202 ? 15.625 28.922 3.271 1 98.25 202 ALA B N 1
ATOM 5595 C CA . ALA B 1 202 ? 16.578 27.906 2.842 1 98.25 202 ALA B CA 1
ATOM 5596 C C . ALA B 1 202 ? 17.766 27.812 3.803 1 98.25 202 ALA B C 1
ATOM 5598 O O . ALA B 1 202 ? 18.234 26.719 4.117 1 98.25 202 ALA B O 1
ATOM 5599 N N . GLU B 1 203 ? 18.25 28.984 4.203 1 97.75 203 GLU B N 1
ATOM 5600 C CA . GLU B 1 203 ? 19.359 29.016 5.152 1 97.75 203 GLU B CA 1
ATOM 5601 C C . GLU B 1 203 ? 18.953 28.406 6.488 1 97.75 203 GLU B C 1
ATOM 5603 O O . GLU B 1 203 ? 19.734 27.656 7.094 1 97.75 203 GLU B O 1
ATOM 5608 N N . LEU B 1 204 ? 17.812 28.719 6.938 1 98 204 LEU B N 1
ATOM 5609 C CA . LEU B 1 204 ? 17.312 28.125 8.172 1 98 204 LEU B CA 1
ATOM 5610 C C . LEU B 1 204 ? 17.188 26.609 8.039 1 98 204 LEU B C 1
ATOM 5612 O O . LEU B 1 204 ? 17.562 25.875 8.953 1 98 204 LEU B O 1
ATOM 5616 N N . CYS B 1 205 ? 16.719 26.125 6.898 1 98.25 205 CYS B N 1
ATOM 5617 C CA . CYS B 1 205 ? 16.484 24.719 6.633 1 98.25 205 CYS B CA 1
ATOM 5618 C C . CYS B 1 205 ? 17.812 23.953 6.551 1 98.25 205 CYS B C 1
ATOM 5620 O O . CYS B 1 205 ? 17.828 22.734 6.617 1 98.25 205 CYS B O 1
ATOM 5622 N N . SER B 1 206 ? 18.906 24.641 6.43 1 97.56 206 SER B N 1
ATOM 5623 C CA . SER B 1 206 ? 20.219 24 6.344 1 97.56 206 SER B CA 1
ATOM 5624 C C . SER B 1 206 ? 20.531 23.219 7.621 1 97.56 206 SER B C 1
ATOM 5626 O O . SER B 1 206 ? 21.438 22.375 7.633 1 97.56 206 SER B O 1
ATOM 5628 N N . VAL B 1 207 ? 19.766 23.438 8.703 1 97.12 207 VAL B N 1
ATOM 5629 C CA . VAL B 1 207 ? 19.906 22.734 9.977 1 97.12 207 VAL B CA 1
ATOM 5630 C C . VAL B 1 207 ? 19.328 21.328 9.867 1 97.12 207 VAL B C 1
ATOM 5632 O O . VAL B 1 207 ? 19.766 20.406 10.57 1 97.12 207 VAL B O 1
ATOM 5635 N N . LEU B 1 208 ? 18.406 21.031 9.008 1 96.94 208 LEU B N 1
ATOM 5636 C CA . LEU B 1 208 ? 17.5 19.891 9.055 1 96.94 208 LEU B CA 1
ATOM 5637 C C . LEU B 1 208 ? 18.203 18.625 8.594 1 96.94 208 LEU B C 1
ATOM 5639 O O . LEU B 1 208 ? 17.984 17.547 9.164 1 96.94 208 LEU B O 1
ATOM 5643 N N . PRO B 1 209 ? 19.141 18.734 7.59 1 93.75 209 PRO B N 1
ATOM 5644 C CA . PRO B 1 209 ? 19.75 17.5 7.086 1 93.75 209 PRO B CA 1
ATOM 5645 C C . PRO B 1 209 ? 20.484 16.719 8.172 1 93.75 209 PRO B C 1
ATOM 5647 O O . PRO B 1 209 ? 20.422 15.484 8.195 1 93.75 209 PRO B O 1
ATOM 5650 N N . LYS B 1 210 ? 21.109 17.453 9.078 1 91.5 210 LYS B N 1
ATOM 5651 C CA . LYS B 1 210 ? 21.859 16.828 10.164 1 91.5 210 LYS B CA 1
ATOM 5652 C C . LYS B 1 210 ? 20.969 15.938 11.016 1 91.5 210 LYS B C 1
ATOM 5654 O O . LYS B 1 210 ? 21.438 14.961 11.617 1 91.5 210 LYS B O 1
ATOM 5659 N N . TYR B 1 211 ? 19.719 16.188 11.039 1 92.38 211 TYR B N 1
ATOM 5660 C CA . TYR B 1 211 ? 18.797 15.492 11.938 1 92.38 211 TYR B CA 1
ATOM 5661 C C . TYR B 1 211 ? 17.75 14.711 11.141 1 92.38 211 TYR B C 1
ATOM 5663 O O . TYR B 1 211 ? 16.75 14.25 11.703 1 92.38 211 TYR B O 1
ATOM 5671 N N . ASP B 1 212 ? 17.938 14.617 9.797 1 92 212 ASP B N 1
ATOM 5672 C CA . ASP B 1 212 ? 16.953 13.984 8.93 1 92 212 ASP B CA 1
ATOM 5673 C C . ASP B 1 212 ? 15.578 14.633 9.094 1 92 212 ASP B C 1
ATOM 5675 O O . ASP B 1 212 ? 14.562 13.938 9.141 1 92 212 ASP B O 1
ATOM 5679 N N . GLY B 1 213 ? 15.617 15.984 9.289 1 95.19 213 GLY B N 1
ATOM 5680 C CA . GLY B 1 213 ? 14.398 16.734 9.531 1 95.19 213 GLY B CA 1
ATOM 5681 C C . GLY B 1 213 ? 13.602 17.016 8.273 1 95.19 213 GLY B C 1
ATOM 5682 O O . GLY B 1 213 ? 14.18 17.203 7.199 1 95.19 213 GLY B O 1
ATOM 5683 N N . LEU B 1 214 ? 12.281 17.141 8.438 1 95.88 214 LEU B N 1
ATOM 5684 C CA . LEU B 1 214 ? 11.312 17.406 7.379 1 95.88 214 LEU B CA 1
ATOM 5685 C C . LEU B 1 214 ? 10.898 18.875 7.383 1 95.88 214 LEU B C 1
ATOM 5687 O O . LEU B 1 214 ? 10.875 19.516 8.438 1 95.88 214 LEU B O 1
ATOM 5691 N N . LEU B 1 215 ? 10.672 19.438 6.184 1 98.62 215 LEU B N 1
ATOM 5692 C CA . LEU B 1 215 ? 10.031 20.75 6.07 1 98.62 215 LEU B CA 1
ATOM 5693 C C . LEU B 1 215 ? 8.547 20.609 5.75 1 98.62 215 LEU B C 1
ATOM 5695 O O . LEU B 1 215 ? 8.18 20.016 4.734 1 98.62 215 LEU B O 1
ATOM 5699 N N . SER B 1 216 ? 7.723 21.031 6.602 1 98.62 216 SER B N 1
ATOM 5700 C CA . SER B 1 216 ? 6.285 21.094 6.367 1 98.62 216 SER B CA 1
ATOM 5701 C C . SER B 1 216 ? 5.832 22.531 6.117 1 98.62 216 SER B C 1
ATOM 5703 O O . SER B 1 216 ? 6.234 23.438 6.836 1 98.62 216 SER B O 1
ATOM 5705 N N . THR B 1 217 ? 4.895 22.734 5.121 1 98.38 217 THR B N 1
ATOM 5706 C CA . THR B 1 217 ? 4.691 24.125 4.723 1 98.38 217 THR B CA 1
ATOM 5707 C C . THR B 1 217 ? 3.205 24.422 4.527 1 98.38 217 THR B C 1
ATOM 5709 O O . THR B 1 217 ? 2.535 23.766 3.732 1 98.38 217 THR B O 1
ATOM 5712 N N . HIS B 1 218 ? 2.682 25.281 5.289 1 97.94 218 HIS B N 1
ATOM 5713 C CA . HIS B 1 218 ? 1.597 26.109 4.773 1 97.94 218 HIS B CA 1
ATOM 5714 C C . HIS B 1 218 ? 2.123 27.156 3.814 1 97.94 218 HIS B C 1
ATOM 5716 O O . HIS B 1 218 ? 2.75 28.141 4.238 1 97.94 218 HIS B O 1
ATOM 5722 N N . ILE B 1 219 ? 1.857 27.047 2.59 1 97.69 219 ILE B N 1
ATOM 5723 C CA . ILE B 1 219 ? 2.508 27.844 1.545 1 97.69 219 ILE B CA 1
ATOM 5724 C C . ILE B 1 219 ? 2.01 29.281 1.599 1 97.69 219 ILE B C 1
ATOM 5726 O O . ILE B 1 219 ? 1.06 29.594 2.32 1 97.69 219 ILE B O 1
ATOM 5730 N N . ARG B 1 220 ? 2.711 30.141 0.862 1 94.75 220 ARG B N 1
ATOM 5731 C CA . ARG B 1 220 ? 2.514 31.594 0.958 1 94.75 220 ARG B CA 1
ATOM 5732 C C . ARG B 1 220 ? 1.127 31.984 0.46 1 94.75 220 ARG B C 1
ATOM 5734 O O . ARG B 1 220 ? 0.492 32.875 1.024 1 94.75 220 ARG B O 1
ATOM 5741 N N . GLY B 1 221 ? 0.762 31.406 -0.532 1 94.25 221 GLY B N 1
ATOM 5742 C CA . GLY B 1 221 ? -0.545 31.672 -1.104 1 94.25 221 GLY B CA 1
ATOM 5743 C C . GLY B 1 221 ? -1.205 30.453 -1.707 1 94.25 221 GLY B C 1
ATOM 5744 O O . GLY B 1 221 ? -0.53 29.609 -2.291 1 94.25 221 GLY B O 1
ATOM 5745 N N . GLU B 1 222 ? -2.514 30.375 -1.596 1 94.94 222 GLU B N 1
ATOM 5746 C CA . GLU B 1 222 ? -3.27 29.219 -2.059 1 94.94 222 GLU B CA 1
ATOM 5747 C C . GLU B 1 222 ? -4.25 29.609 -3.16 1 94.94 222 GLU B C 1
ATOM 5749 O O . GLU B 1 222 ? -4.961 28.75 -3.695 1 94.94 222 GLU B O 1
ATOM 5754 N N . GLY B 1 223 ? -4.316 30.906 -3.457 1 94 223 GLY B N 1
ATOM 5755 C CA . GLY B 1 223 ? -5.156 31.406 -4.531 1 94 223 GLY B CA 1
ATOM 5756 C C . GLY B 1 223 ? -4.391 31.688 -5.805 1 94 223 GLY B C 1
ATOM 5757 O O . GLY B 1 223 ? -3.742 30.812 -6.363 1 94 223 GLY B O 1
ATOM 5758 N N . ASN B 1 224 ? -4.281 32.938 -6.18 1 92.06 224 ASN B N 1
ATOM 5759 C CA . ASN B 1 224 ? -3.58 33.344 -7.391 1 92.06 224 ASN B CA 1
ATOM 5760 C C . ASN B 1 224 ? -2.094 33.031 -7.32 1 92.06 224 ASN B C 1
ATOM 5762 O O . ASN B 1 224 ? -1.454 32.781 -8.352 1 92.06 224 ASN B O 1
ATOM 5766 N N . SER B 1 225 ? -1.648 32.938 -6.199 1 93.88 225 SER B N 1
ATOM 5767 C CA . SER B 1 225 ? -0.216 32.719 -6.023 1 93.88 225 SER B CA 1
ATOM 5768 C C . SER B 1 225 ? 0.086 31.25 -5.734 1 93.88 225 SER B C 1
ATOM 5770 O O . SER B 1 225 ? 1.201 30.906 -5.336 1 93.88 225 SER B O 1
ATOM 5772 N N . LEU B 1 226 ? -0.875 30.375 -5.91 1 96.25 226 LEU B N 1
ATOM 5773 C CA . LEU B 1 226 ? -0.726 28.969 -5.566 1 96.25 226 LEU B CA 1
ATOM 5774 C C . LEU B 1 226 ? 0.49 28.359 -6.262 1 96.25 226 LEU B C 1
ATOM 5776 O O . LEU B 1 226 ? 1.374 27.797 -5.602 1 96.25 226 LEU B O 1
ATOM 5780 N N . ILE B 1 227 ? 0.567 28.484 -7.578 1 97.31 227 ILE B N 1
ATOM 5781 C CA . ILE B 1 227 ? 1.61 27.844 -8.375 1 97.31 227 ILE B CA 1
ATOM 5782 C C . ILE B 1 227 ? 2.973 28.422 -7.992 1 97.31 227 ILE B C 1
ATOM 5784 O O . ILE B 1 227 ? 3.928 27.672 -7.77 1 97.31 227 ILE B O 1
ATOM 5788 N N . ALA B 1 228 ? 3.049 29.75 -7.863 1 96.69 228 ALA B N 1
ATOM 5789 C CA . ALA B 1 228 ? 4.289 30.391 -7.445 1 96.69 228 ALA B CA 1
ATOM 5790 C C . ALA B 1 228 ? 4.707 29.938 -6.051 1 96.69 228 ALA B C 1
ATOM 5792 O O . ALA B 1 228 ? 5.898 29.766 -5.777 1 96.69 228 ALA B O 1
ATOM 5793 N N . SER B 1 229 ? 3.754 29.797 -5.18 1 97.62 229 SER B N 1
ATOM 5794 C CA . SER B 1 229 ? 4.023 29.375 -3.807 1 97.62 229 SER B CA 1
ATOM 5795 C C . SER B 1 229 ? 4.566 27.953 -3.758 1 97.62 229 SER B C 1
ATOM 5797 O O . SER B 1 229 ? 5.48 27.656 -2.986 1 97.62 229 SER B O 1
ATOM 5799 N N . VAL B 1 230 ? 3.99 27.016 -4.555 1 98.56 230 VAL B N 1
ATOM 5800 C CA . VAL B 1 230 ? 4.469 25.641 -4.613 1 98.56 230 VAL B CA 1
ATOM 5801 C C . VAL B 1 230 ? 5.895 25.609 -5.156 1 98.56 230 VAL B C 1
ATOM 5803 O O . VAL B 1 230 ? 6.758 24.922 -4.613 1 98.56 230 VAL B O 1
ATOM 5806 N N . LYS B 1 231 ? 6.164 26.406 -6.184 1 98.62 231 LYS B N 1
ATOM 5807 C CA . LYS B 1 231 ? 7.512 26.484 -6.734 1 98.62 231 LYS B CA 1
ATOM 5808 C C . LYS B 1 231 ? 8.5 27 -5.691 1 98.62 231 LYS B C 1
ATOM 5810 O O . LYS B 1 231 ? 9.633 26.516 -5.613 1 98.62 231 LYS B O 1
ATOM 5815 N N . GLU B 1 232 ? 8.062 27.969 -4.914 1 98.5 232 GLU B N 1
ATOM 5816 C CA . GLU B 1 232 ? 8.906 28.562 -3.883 1 98.5 232 GLU B CA 1
ATOM 5817 C C . GLU B 1 232 ? 9.367 27.516 -2.871 1 98.5 232 GLU B C 1
ATOM 5819 O O . GLU B 1 232 ? 10.555 27.422 -2.557 1 98.5 232 GLU B O 1
ATOM 5824 N N . VAL B 1 233 ? 8.484 26.734 -2.396 1 98.69 233 VAL B N 1
ATOM 5825 C CA . VAL B 1 233 ? 8.836 25.797 -1.332 1 98.69 233 VAL B CA 1
ATOM 5826 C C . VAL B 1 233 ? 9.617 24.625 -1.914 1 98.69 233 VAL B C 1
ATOM 5828 O O . VAL B 1 233 ? 10.477 24.047 -1.246 1 98.69 233 VAL B O 1
ATOM 5831 N N . ILE B 1 234 ? 9.312 24.203 -3.152 1 98.81 234 ILE B N 1
ATOM 5832 C CA . ILE B 1 234 ? 10.133 23.188 -3.814 1 98.81 234 ILE B CA 1
ATOM 5833 C C . ILE B 1 234 ? 11.57 23.688 -3.947 1 98.81 234 ILE B C 1
ATOM 5835 O O . ILE B 1 234 ? 12.516 22.953 -3.691 1 98.81 234 ILE B O 1
ATOM 5839 N N . TRP B 1 235 ? 11.703 24.984 -4.297 1 98.69 235 TRP B N 1
ATOM 5840 C CA . TRP B 1 235 ? 13.031 25.578 -4.398 1 98.69 235 TRP B CA 1
ATOM 5841 C C . TRP B 1 235 ? 13.75 25.547 -3.055 1 98.69 235 TRP B C 1
ATOM 5843 O O . TRP B 1 235 ? 14.93 25.203 -2.984 1 98.69 235 TRP B O 1
ATOM 5853 N N . ILE B 1 236 ? 13.109 25.906 -1.988 1 98.69 236 ILE B N 1
ATOM 5854 C CA . ILE B 1 236 ? 13.688 25.938 -0.649 1 98.69 236 ILE B CA 1
ATOM 5855 C C . ILE B 1 236 ? 14.195 24.547 -0.281 1 98.69 236 ILE B C 1
ATOM 5857 O O . ILE B 1 236 ? 15.344 24.391 0.149 1 98.69 236 ILE B O 1
ATOM 5861 N N . ALA B 1 237 ? 13.328 23.547 -0.446 1 98.5 237 ALA B N 1
ATOM 5862 C CA . ALA B 1 237 ? 13.672 22.172 -0.089 1 98.5 237 ALA B CA 1
ATOM 5863 C C . ALA B 1 237 ? 14.828 21.672 -0.944 1 98.5 237 ALA B C 1
ATOM 5865 O O . ALA B 1 237 ? 15.711 20.953 -0.451 1 98.5 237 ALA B O 1
ATOM 5866 N N . GLU B 1 238 ? 14.781 22 -2.221 1 97.94 238 GLU B N 1
ATOM 5867 C CA . GLU B 1 238 ? 15.852 21.578 -3.131 1 97.94 238 GLU B CA 1
ATOM 5868 C C . GLU B 1 238 ? 17.188 22.188 -2.721 1 97.94 238 GLU B C 1
ATOM 5870 O O . GLU B 1 238 ? 18.203 21.5 -2.701 1 97.94 238 GLU B O 1
ATOM 5875 N N . ARG B 1 239 ? 17.203 23.438 -2.391 1 97.75 239 ARG B N 1
ATOM 5876 C CA . ARG B 1 239 ? 18.406 24.156 -1.996 1 97.75 239 ARG B CA 1
ATOM 5877 C C . ARG B 1 239 ? 19 23.578 -0.711 1 97.75 239 ARG B C 1
ATOM 5879 O O . ARG B 1 239 ? 20.219 23.484 -0.565 1 97.75 239 ARG B O 1
ATOM 5886 N N . ALA B 1 240 ? 18.109 23.25 0.193 1 96.88 240 ALA B N 1
ATOM 5887 C CA . ALA B 1 240 ? 18.547 22.766 1.494 1 96.88 240 ALA B CA 1
ATOM 5888 C C . ALA B 1 240 ? 18.828 21.266 1.447 1 96.88 240 ALA B C 1
ATOM 5890 O O . ALA B 1 240 ? 19.453 20.703 2.35 1 96.88 240 ALA B O 1
ATOM 5891 N N . GLY B 1 241 ? 18.344 20.547 0.382 1 94.81 241 GLY B N 1
ATOM 5892 C CA . GLY B 1 241 ? 18.5 19.109 0.267 1 94.81 241 GLY B CA 1
ATOM 5893 C C . GLY B 1 241 ? 17.688 18.328 1.283 1 94.81 241 GLY B C 1
ATOM 5894 O O . GLY B 1 241 ? 18.203 17.422 1.936 1 94.81 241 GLY B O 1
ATOM 5895 N N . ILE B 1 242 ? 16.438 18.734 1.479 1 95.94 242 ILE B N 1
ATOM 5896 C CA . ILE B 1 242 ? 15.625 18.109 2.518 1 95.94 242 ILE B CA 1
ATOM 5897 C C . ILE B 1 242 ? 14.297 17.656 1.926 1 95.94 242 ILE B C 1
ATOM 5899 O O . ILE B 1 242 ? 13.938 18.047 0.815 1 95.94 242 ILE B O 1
ATOM 5903 N N . SER B 1 243 ? 13.594 16.797 2.645 1 96.56 243 SER B N 1
ATOM 5904 C CA . SER B 1 243 ? 12.242 16.359 2.281 1 96.56 243 SER B CA 1
ATOM 5905 C C . SER B 1 243 ? 11.227 17.469 2.527 1 96.56 243 SER B C 1
ATOM 5907 O O . SER B 1 243 ? 11.375 18.266 3.459 1 96.56 243 SER B O 1
ATOM 5909 N N . LEU B 1 244 ? 10.203 17.484 1.656 1 98.62 244 LEU B N 1
ATOM 5910 C CA . LEU B 1 244 ? 9.203 18.547 1.694 1 98.62 244 LEU B CA 1
ATOM 5911 C C . LEU B 1 244 ? 7.797 17.953 1.805 1 98.62 244 LEU B C 1
ATOM 5913 O O . LEU B 1 244 ? 7.469 16.984 1.12 1 98.62 244 LEU B O 1
ATOM 5917 N N . HIS B 1 245 ? 6.996 18.453 2.701 1 98.81 245 HIS B N 1
ATOM 5918 C CA . HIS B 1 245 ? 5.586 18.109 2.852 1 98.81 245 HIS B CA 1
ATOM 5919 C C . HIS B 1 245 ? 4.711 19.359 2.752 1 98.81 245 HIS B C 1
ATOM 5921 O O . HIS B 1 245 ? 4.801 20.25 3.594 1 98.81 245 HIS B O 1
ATOM 5927 N N . ILE B 1 246 ? 3.889 19.438 1.723 1 98.88 246 ILE B N 1
ATOM 5928 C CA . ILE B 1 246 ? 3.02 20.594 1.502 1 98.88 246 ILE B CA 1
ATOM 5929 C C . ILE B 1 246 ? 1.681 20.375 2.201 1 98.88 246 ILE B C 1
ATOM 5931 O O . ILE B 1 246 ? 0.962 19.422 1.891 1 98.88 246 ILE B O 1
ATOM 5935 N N . SER B 1 247 ? 1.349 21.25 3.07 1 98.38 247 SER B N 1
ATOM 5936 C CA . SER B 1 247 ? 0.188 21.078 3.939 1 98.38 247 SER B CA 1
ATOM 5937 C C . SER B 1 247 ? -1.098 21.484 3.225 1 98.38 247 SER B C 1
ATOM 5939 O O . SER B 1 247 ? -1.122 22.484 2.49 1 98.38 247 SER B O 1
ATOM 5941 N N . HIS B 1 248 ? -2.191 20.703 3.426 1 97.88 248 HIS B N 1
ATOM 5942 C CA . HIS B 1 248 ? -3.568 20.922 2.994 1 97.88 248 HIS B CA 1
ATOM 5943 C C . HIS B 1 248 ? -3.615 21.609 1.633 1 97.88 248 HIS B C 1
ATOM 5945 O O . HIS B 1 248 ? -4.215 22.672 1.491 1 97.88 248 HIS B O 1
ATOM 5951 N N . LEU B 1 249 ? -2.951 20.969 0.673 1 98.56 249 LEU B N 1
ATOM 5952 C CA . LEU B 1 249 ? -2.896 21.484 -0.69 1 98.56 249 LEU B CA 1
ATOM 5953 C C . LEU B 1 249 ? -4.297 21.766 -1.225 1 98.56 249 LEU B C 1
ATOM 5955 O O . LEU B 1 249 ? -5.172 20.891 -1.167 1 98.56 249 LEU B O 1
ATOM 5959 N N . LYS B 1 250 ? -4.492 22.984 -1.729 1 97.75 250 LYS B N 1
ATOM 5960 C CA . LYS B 1 250 ? -5.789 23.391 -2.26 1 97.75 250 LYS B CA 1
ATOM 5961 C C . LYS B 1 250 ? -5.637 24.562 -3.227 1 97.75 250 LYS B C 1
ATOM 5963 O O . LYS B 1 250 ? -4.598 25.234 -3.254 1 97.75 250 LYS B O 1
ATOM 5968 N N . ALA B 1 251 ? -6.594 24.703 -4.035 1 96.94 251 ALA B N 1
ATOM 5969 C CA . ALA B 1 251 ? -6.805 25.922 -4.816 1 96.94 251 ALA B CA 1
ATOM 5970 C C . ALA B 1 251 ? -7.977 26.734 -4.266 1 96.94 251 ALA B C 1
ATOM 5972 O O . ALA B 1 251 ? -9.133 26.328 -4.383 1 96.94 251 ALA B O 1
ATOM 5973 N N . ALA B 1 252 ? -7.598 27.812 -3.664 1 94.69 252 ALA B N 1
ATOM 5974 C CA . ALA B 1 252 ? -8.602 28.625 -2.984 1 94.69 252 ALA B CA 1
ATOM 5975 C C . ALA B 1 252 ? -9.117 29.75 -3.895 1 94.69 252 ALA B C 1
ATOM 5977 O O . ALA B 1 252 ? -8.344 30.344 -4.641 1 94.69 252 ALA B O 1
ATOM 5978 N N . GLY B 1 253 ? -10.383 30 -3.801 1 92.31 253 GLY B N 1
ATOM 5979 C CA . GLY B 1 253 ? -11.016 31.016 -4.637 1 92.31 253 GLY B CA 1
ATOM 5980 C C . GLY B 1 253 ? -11.508 30.453 -5.961 1 92.31 253 GLY B C 1
ATOM 5981 O O . GLY B 1 253 ? -10.789 29.734 -6.648 1 92.31 253 GLY B O 1
ATOM 5982 N N . ARG B 1 254 ? -12.625 30.812 -6.406 1 89.5 254 ARG B N 1
ATOM 5983 C CA . ARG B 1 254 ? -13.305 30.234 -7.555 1 89.5 254 ARG B CA 1
ATOM 5984 C C . ARG B 1 254 ? -12.469 30.375 -8.82 1 89.5 254 ARG B C 1
ATOM 5986 O O . ARG B 1 254 ? -12.453 29.469 -9.664 1 89.5 254 ARG B O 1
ATOM 5993 N N . ILE B 1 255 ? -11.797 31.438 -8.906 1 89.62 255 ILE B N 1
ATOM 5994 C CA . ILE B 1 255 ? -11.055 31.734 -10.133 1 89.62 255 ILE B CA 1
ATOM 5995 C C . ILE B 1 255 ? -9.867 30.781 -10.258 1 89.62 255 ILE B C 1
ATOM 5997 O O . ILE B 1 255 ? -9.297 30.625 -11.344 1 89.62 255 ILE B O 1
ATOM 6001 N N . ASN B 1 256 ? -9.531 30.156 -9.164 1 93.75 256 ASN B N 1
ATOM 6002 C CA . ASN B 1 256 ? -8.336 29.312 -9.141 1 93.75 256 ASN B CA 1
ATOM 6003 C C . ASN B 1 256 ? -8.688 27.844 -9.203 1 93.75 256 ASN B C 1
ATOM 6005 O O . ASN B 1 256 ? -7.801 26.984 -9.234 1 93.75 256 ASN B O 1
ATOM 6009 N N . TRP B 1 257 ? -9.984 27.531 -9.25 1 93.75 257 TRP B N 1
ATOM 6010 C CA . TRP B 1 257 ? -10.406 26.141 -9.266 1 93.75 257 TRP B CA 1
ATOM 6011 C C . TRP B 1 257 ? -9.828 25.406 -10.477 1 93.75 257 TRP B C 1
ATOM 6013 O O . TRP B 1 257 ? -9.773 25.953 -11.578 1 93.75 257 TRP B O 1
ATOM 6023 N N . GLY B 1 258 ? -9.32 24.172 -10.258 1 95.56 258 GLY B N 1
ATOM 6024 C CA . GLY B 1 258 ? -8.656 23.406 -11.297 1 95.56 258 GLY B CA 1
ATOM 6025 C C . GLY B 1 258 ? -7.145 23.453 -11.195 1 95.56 258 GLY B C 1
ATOM 6026 O O . GLY B 1 258 ? -6.461 22.531 -11.68 1 95.56 258 GLY B O 1
ATOM 6027 N N . GLN B 1 259 ? -6.59 24.422 -10.492 1 95.75 259 GLN B N 1
ATOM 6028 C CA . GLN B 1 259 ? -5.145 24.625 -10.438 1 95.75 259 GLN B CA 1
ATOM 6029 C C . GLN B 1 259 ? -4.48 23.578 -9.555 1 95.75 259 GLN B C 1
ATOM 6031 O O . GLN B 1 259 ? -3.254 23.438 -9.57 1 95.75 259 GLN B O 1
ATOM 6036 N N . THR B 1 260 ? -5.215 22.875 -8.812 1 97.31 260 THR B N 1
ATOM 6037 C CA . THR B 1 260 ? -4.633 21.797 -8.016 1 97.31 260 THR B CA 1
ATOM 6038 C C . THR B 1 260 ? -3.896 20.812 -8.898 1 97.31 260 THR B C 1
ATOM 6040 O O . THR B 1 260 ? -2.859 20.266 -8.516 1 97.31 260 THR B O 1
ATOM 6043 N N . MET B 1 261 ? -4.402 20.562 -10.125 1 97.25 261 MET B N 1
ATOM 6044 C CA . MET B 1 261 ? -3.76 19.641 -11.047 1 97.25 261 MET B CA 1
ATOM 6045 C C . MET B 1 261 ? -2.363 20.125 -11.43 1 97.25 261 MET B C 1
ATOM 6047 O O . MET B 1 261 ? -1.425 19.328 -11.5 1 97.25 261 MET B O 1
ATOM 6051 N N . THR B 1 262 ? -2.287 21.391 -11.625 1 98.06 262 THR B N 1
ATOM 6052 C CA . THR B 1 262 ? -0.992 21.969 -11.953 1 98.06 262 THR B CA 1
ATOM 6053 C C . THR B 1 262 ? -0.031 21.844 -10.773 1 98.06 262 THR B C 1
ATOM 6055 O O . THR B 1 262 ? 1.156 21.578 -10.961 1 98.06 262 THR B O 1
ATOM 6058 N N . ALA B 1 263 ? -0.522 22.078 -9.594 1 98.56 263 ALA B N 1
ATOM 6059 C CA . ALA B 1 263 ? 0.292 21.938 -8.391 1 98.56 263 ALA B CA 1
ATOM 6060 C C . ALA B 1 263 ? 0.79 20.5 -8.234 1 98.56 263 ALA B C 1
ATOM 6062 O O . ALA B 1 263 ? 1.956 20.281 -7.906 1 98.56 263 ALA B O 1
ATOM 6063 N N . LEU B 1 264 ? -0.087 19.531 -8.5 1 98.5 264 LEU B N 1
ATOM 6064 C CA . LEU B 1 264 ? 0.285 18.125 -8.422 1 98.5 264 LEU B CA 1
ATOM 6065 C C . LEU B 1 264 ? 1.356 17.781 -9.453 1 98.5 264 LEU B C 1
ATOM 6067 O O . LEU B 1 264 ? 2.268 17 -9.172 1 98.5 264 LEU B O 1
ATOM 6071 N N . GLU B 1 265 ? 1.266 18.344 -10.609 1 98.25 265 GLU B N 1
ATOM 6072 C CA . GLU B 1 265 ? 2.268 18.125 -11.648 1 98.25 265 GLU B CA 1
ATOM 6073 C C . GLU B 1 265 ? 3.631 18.672 -11.219 1 98.25 265 GLU B C 1
ATOM 6075 O O . GLU B 1 265 ? 4.664 18.094 -11.562 1 98.25 265 GLU B O 1
ATOM 6080 N N . LEU B 1 266 ? 3.615 19.781 -10.516 1 98.69 266 LEU B N 1
ATOM 6081 C CA . LEU B 1 266 ? 4.863 20.344 -9.992 1 98.69 266 LEU B CA 1
ATOM 6082 C C . LEU B 1 266 ? 5.5 19.391 -8.992 1 98.69 266 LEU B C 1
ATOM 6084 O O . LEU B 1 266 ? 6.723 19.219 -8.977 1 98.69 266 LEU B O 1
ATOM 6088 N N . ILE B 1 267 ? 4.688 18.797 -8.164 1 98.62 267 ILE B N 1
ATOM 6089 C CA . ILE B 1 267 ? 5.184 17.812 -7.207 1 98.62 267 ILE B CA 1
ATOM 6090 C C . ILE B 1 267 ? 5.793 16.625 -7.945 1 98.62 267 ILE B C 1
ATOM 6092 O O . ILE B 1 267 ? 6.906 16.203 -7.633 1 98.62 267 ILE B O 1
ATOM 6096 N N . GLU B 1 268 ? 5.086 16.125 -8.961 1 97.75 268 GLU B N 1
ATOM 6097 C CA . GLU B 1 268 ? 5.578 14.992 -9.75 1 97.75 268 GLU B CA 1
ATOM 6098 C C . GLU B 1 268 ? 6.895 15.328 -10.438 1 97.75 268 GLU B C 1
ATOM 6100 O O . GLU B 1 268 ? 7.797 14.492 -10.508 1 97.75 268 GLU B O 1
ATOM 6105 N N . SER B 1 269 ? 6.941 16.547 -10.969 1 98.12 269 SER B N 1
ATOM 6106 C CA . SER B 1 269 ? 8.164 17 -11.625 1 98.12 269 SER B CA 1
ATOM 6107 C C . SER B 1 269 ? 9.336 17.047 -10.648 1 98.12 269 SER B C 1
ATOM 6109 O O . SER B 1 269 ? 10.461 16.688 -11 1 98.12 269 SER B O 1
ATOM 6111 N N . ALA B 1 270 ? 9.102 17.547 -9.461 1 98.38 270 ALA B N 1
ATOM 6112 C CA . ALA B 1 270 ? 10.141 17.578 -8.422 1 98.38 270 ALA B CA 1
ATOM 6113 C C . ALA B 1 270 ? 10.594 16.172 -8.062 1 98.38 270 ALA B C 1
ATOM 6115 O O . ALA B 1 270 ? 11.789 15.914 -7.93 1 98.38 270 ALA B O 1
ATOM 6116 N N . ARG B 1 271 ? 9.711 15.25 -7.945 1 96.81 271 ARG B N 1
ATOM 6117 C CA . ARG B 1 271 ? 10.031 13.875 -7.59 1 96.81 271 ARG B CA 1
ATOM 6118 C C . ARG B 1 271 ? 10.805 13.188 -8.711 1 96.81 271 ARG B C 1
ATOM 6120 O O . ARG B 1 271 ? 11.695 12.375 -8.453 1 96.81 271 ARG B O 1
ATOM 6127 N N . ALA B 1 272 ? 10.438 13.484 -9.938 1 94 272 ALA B N 1
ATOM 6128 C CA . ALA B 1 272 ? 11.141 12.938 -11.094 1 94 272 ALA B CA 1
ATOM 6129 C C . ALA B 1 272 ? 12.609 13.352 -11.094 1 94 272 ALA B C 1
ATOM 6131 O O . ALA B 1 272 ? 13.469 12.625 -11.602 1 94 272 ALA B O 1
ATOM 6132 N N . ARG B 1 273 ? 12.875 14.5 -10.414 1 93.88 273 ARG B N 1
ATOM 6133 C CA . ARG B 1 273 ? 14.242 15 -10.336 1 93.88 273 ARG B CA 1
ATOM 6134 C C . ARG B 1 273 ? 14.953 14.461 -9.094 1 93.88 273 ARG B C 1
ATOM 6136 O O . ARG B 1 273 ? 16.109 14.805 -8.836 1 93.88 273 ARG B O 1
ATOM 6143 N N . GLY B 1 274 ? 14.234 13.703 -8.375 1 92.88 274 GLY B N 1
ATOM 6144 C CA . GLY B 1 274 ? 14.883 13.023 -7.258 1 92.88 274 GLY B CA 1
ATOM 6145 C C . GLY B 1 274 ? 14.508 13.609 -5.91 1 92.88 274 GLY B C 1
ATOM 6146 O O . GLY B 1 274 ? 15.023 13.18 -4.875 1 92.88 274 GLY B O 1
ATOM 6147 N N . MET B 1 275 ? 13.562 14.547 -5.832 1 96.25 275 MET B N 1
ATOM 6148 C CA . MET B 1 275 ? 13.164 15.148 -4.566 1 96.25 275 MET B CA 1
ATOM 6149 C C . MET B 1 275 ? 12.07 14.328 -3.889 1 96.25 275 MET B C 1
ATOM 6151 O O . MET B 1 275 ? 11.242 13.711 -4.562 1 96.25 275 MET B O 1
ATOM 6155 N N . ASP B 1 276 ? 12.148 14.305 -2.621 1 96.38 276 ASP B N 1
ATOM 6156 C CA . ASP B 1 276 ? 11.102 13.695 -1.807 1 96.38 276 ASP B CA 1
ATOM 6157 C C . ASP B 1 276 ? 10.062 14.727 -1.383 1 96.38 276 ASP B C 1
ATOM 6159 O O . ASP B 1 276 ? 10.219 15.383 -0.354 1 96.38 276 ASP B O 1
ATOM 6163 N N . VAL B 1 277 ? 8.961 14.805 -2.191 1 98.44 277 VAL B N 1
ATOM 6164 C CA . VAL B 1 277 ? 7.922 15.805 -1.956 1 98.44 277 VAL B CA 1
ATOM 6165 C C . VAL B 1 277 ? 6.562 15.109 -1.845 1 98.44 277 VAL B C 1
ATOM 6167 O O . VAL B 1 277 ? 6.211 14.281 -2.688 1 98.44 277 VAL B O 1
ATOM 6170 N N . THR B 1 278 ? 5.867 15.328 -0.779 1 98.75 278 THR B N 1
ATOM 6171 C CA . THR B 1 278 ? 4.496 14.867 -0.597 1 98.75 278 THR B CA 1
ATOM 6172 C C . THR B 1 278 ? 3.6 16 -0.124 1 98.75 278 THR B C 1
ATOM 6174 O O . THR B 1 278 ? 4.062 17.125 0.062 1 98.75 278 THR B O 1
ATOM 6177 N N . CYS B 1 279 ? 2.305 15.75 -0.029 1 98.81 279 CYS B N 1
ATOM 6178 C CA . CYS B 1 279 ? 1.364 16.734 0.48 1 98.81 279 CYS B CA 1
ATOM 6179 C C . CYS B 1 279 ? 0.262 16.078 1.299 1 98.81 279 CYS B C 1
ATOM 6181 O O . CYS B 1 279 ? 0.294 14.867 1.525 1 98.81 279 CYS B O 1
ATOM 6183 N N . ASP B 1 280 ? -0.574 16.875 1.89 1 98.75 280 ASP B N 1
ATOM 6184 C CA . ASP B 1 280 ? -1.773 16.359 2.547 1 98.75 280 ASP B CA 1
ATOM 6185 C C . ASP B 1 280 ? -2.998 17.203 2.184 1 98.75 280 ASP B C 1
ATOM 6187 O O . ASP B 1 280 ? -2.875 18.234 1.525 1 98.75 280 ASP B O 1
ATOM 6191 N N . VAL B 1 281 ? -4.148 16.688 2.557 1 98.75 281 VAL B N 1
ATOM 6192 C CA . VAL B 1 281 ? -5.43 17.312 2.252 1 98.75 281 VAL B CA 1
ATOM 6193 C C . VAL B 1 281 ? -6.457 16.938 3.322 1 98.75 281 VAL B C 1
ATOM 6195 O O . VAL B 1 281 ? -6.359 15.875 3.936 1 98.75 281 VAL B O 1
ATOM 6198 N N . TYR B 1 282 ? -7.289 17.812 3.705 1 98.44 282 TYR B N 1
ATOM 6199 C CA . TYR B 1 282 ? -8.453 17.438 4.504 1 98.44 282 TYR B CA 1
ATOM 6200 C C . TYR B 1 282 ? -9.695 17.297 3.631 1 98.44 282 TYR B C 1
ATOM 6202 O O . TYR B 1 282 ? -9.828 17.984 2.617 1 98.44 282 TYR B O 1
ATOM 6210 N N . PRO B 1 283 ? -10.641 16.438 3.967 1 98.38 283 PRO B N 1
ATOM 6211 C CA . PRO B 1 283 ? -11.727 16.047 3.068 1 98.38 283 PRO B CA 1
ATOM 6212 C C . PRO B 1 283 ? -12.945 16.969 3.189 1 98.38 283 PRO B C 1
ATOM 6214 O O . PRO B 1 283 ? -14.078 16.484 3.285 1 98.38 283 PRO B O 1
ATOM 6217 N N . TYR B 1 284 ? -12.781 18.266 3.174 1 97.94 284 TYR B N 1
ATOM 6218 C CA . TYR B 1 284 ? -13.82 19.297 3.193 1 97.94 284 TYR B CA 1
ATOM 6219 C C . TYR B 1 284 ? -13.539 20.391 2.17 1 97.94 284 TYR B C 1
ATOM 6221 O O . TYR B 1 284 ? -12.391 20.562 1.749 1 97.94 284 TYR B O 1
ATOM 6229 N N . THR B 1 285 ? -14.539 21.188 1.841 1 96.56 285 THR B N 1
ATOM 6230 C CA . THR B 1 285 ? -14.391 22.219 0.819 1 96.56 285 THR B CA 1
ATOM 6231 C C . THR B 1 285 ? -14.266 23.594 1.459 1 96.56 285 THR B C 1
ATOM 6233 O O . THR B 1 285 ? -14.211 24.609 0.758 1 96.56 285 THR B O 1
ATOM 6236 N N . ALA B 1 286 ? -14.281 23.625 2.777 1 96.88 286 ALA B N 1
ATOM 6237 C CA . ALA B 1 286 ? -14.086 24.875 3.516 1 96.88 286 ALA B CA 1
ATOM 6238 C C . ALA B 1 286 ? -12.852 24.797 4.414 1 96.88 286 ALA B C 1
ATOM 6240 O O . ALA B 1 286 ? -12.523 23.719 4.922 1 96.88 286 ALA B O 1
ATOM 6241 N N . GLY B 1 287 ? -12.195 25.875 4.508 1 95 287 GLY B N 1
ATOM 6242 C CA . GLY B 1 287 ? -11.102 25.984 5.457 1 95 287 GLY B CA 1
ATOM 6243 C C . GLY B 1 287 ? -11.477 26.719 6.73 1 95 287 GLY B C 1
ATOM 6244 O O . GLY B 1 287 ? -12.625 27.141 6.891 1 95 287 GLY B O 1
ATOM 6245 N N . SER B 1 288 ? -10.633 26.703 7.645 1 94.19 288 SER B N 1
ATOM 6246 C CA . SER B 1 288 ? -10.781 27.438 8.891 1 94.19 288 SER B CA 1
ATOM 6247 C C . SER B 1 288 ? -9.469 28.125 9.281 1 94.19 288 SER B C 1
ATOM 6249 O O . SER B 1 288 ? -8.391 27.547 9.133 1 94.19 288 SER B O 1
ATOM 6251 N N . THR B 1 289 ? -9.602 29.297 9.609 1 91.62 289 THR B N 1
ATOM 6252 C CA . THR B 1 289 ? -8.438 30.094 9.945 1 91.62 289 THR B CA 1
ATOM 6253 C C . THR B 1 289 ? -8.844 31.344 10.719 1 91.62 289 THR B C 1
ATOM 6255 O O . THR B 1 289 ? -9.969 31.438 11.227 1 91.62 289 THR B O 1
ATOM 6258 N N . SER B 1 290 ? -7.863 32.219 10.922 1 91.5 290 SER B N 1
ATOM 6259 C CA . SER B 1 290 ? -8.133 33.5 11.555 1 91.5 290 SER B CA 1
ATOM 6260 C C . SER B 1 290 ? -8.703 34.5 10.547 1 91.5 290 SER B C 1
ATOM 6262 O O . SER B 1 290 ? -8.289 34.531 9.391 1 91.5 290 SER B O 1
ATOM 6264 N N . MET B 1 291 ? -9.594 35.375 10.977 1 93.12 291 MET B N 1
ATOM 6265 C CA . MET B 1 291 ? -10.203 36.406 10.125 1 93.12 291 MET B CA 1
ATOM 6266 C C . MET B 1 291 ? -9.156 37.375 9.617 1 93.12 291 MET B C 1
ATOM 6268 O O . MET B 1 291 ? -9.328 38 8.555 1 93.12 291 MET B O 1
ATOM 6272 N N . THR B 1 292 ? -8.047 37.469 10.328 1 91.88 292 THR B N 1
ATOM 6273 C CA . THR B 1 292 ? -7.008 38.406 9.938 1 91.88 292 THR B CA 1
ATOM 6274 C C . THR B 1 292 ? -6.426 38.031 8.578 1 91.88 292 THR B C 1
ATOM 6276 O O . THR B 1 292 ? -5.832 38.875 7.895 1 91.88 292 THR B O 1
ATOM 6279 N N . THR B 1 293 ? -6.613 36.781 8.125 1 90.5 293 THR B N 1
ATOM 6280 C CA . THR B 1 293 ? -6.012 36.312 6.887 1 90.5 293 THR B CA 1
ATOM 6281 C C . THR B 1 293 ? -6.719 36.938 5.68 1 90.5 293 THR B C 1
ATOM 6283 O O . THR B 1 293 ? -6.215 36.875 4.555 1 90.5 293 THR B O 1
ATOM 6286 N N . ILE B 1 294 ? -7.859 37.531 5.883 1 92.75 294 ILE B N 1
ATOM 6287 C CA . ILE B 1 294 ? -8.625 38.188 4.812 1 92.75 294 ILE B CA 1
ATOM 6288 C C . ILE B 1 294 ? -8 39.531 4.469 1 92.75 294 ILE B C 1
ATOM 6290 O O . ILE B 1 294 ? -8.109 40 3.332 1 92.75 294 ILE B O 1
ATOM 6294 N N . LEU B 1 295 ? -7.324 40.156 5.402 1 94.5 295 LEU B N 1
ATOM 6295 C CA . LEU B 1 295 ? -6.793 41.5 5.258 1 94.5 295 LEU B CA 1
ATOM 6296 C C . LEU B 1 295 ? -5.617 41.531 4.289 1 94.5 295 LEU B C 1
ATOM 6298 O O . LEU B 1 295 ? -4.891 40.531 4.164 1 94.5 295 LEU B O 1
ATOM 6302 N N . PRO B 1 296 ? -5.453 42.688 3.611 1 93.25 296 PRO B N 1
ATOM 6303 C CA . PRO B 1 296 ? -4.203 42.844 2.869 1 93.25 296 PRO B CA 1
ATOM 6304 C C . PRO B 1 296 ? -2.967 42.656 3.75 1 93.25 296 PRO B C 1
ATOM 6306 O O . PRO B 1 296 ? -2.957 43.094 4.902 1 93.25 296 PRO B O 1
ATOM 6309 N N . PRO B 1 297 ? -1.961 42.125 3.199 1 89.5 297 PRO B N 1
ATOM 6310 C CA . PRO B 1 297 ? -0.777 41.781 3.992 1 89.5 297 PRO B CA 1
ATOM 6311 C C . PRO B 1 297 ? -0.184 43 4.715 1 89.5 297 PRO B C 1
ATOM 6313 O O . PRO B 1 297 ? 0.281 42.875 5.848 1 89.5 297 PRO B O 1
ATOM 6316 N N . TRP B 1 298 ? -0.263 44.188 4.121 1 90.69 298 TRP B N 1
ATOM 6317 C CA . TRP B 1 298 ? 0.36 45.375 4.707 1 90.69 298 TRP B CA 1
ATOM 6318 C C . TRP B 1 298 ? -0.34 45.75 6.004 1 90.69 298 TRP B C 1
ATOM 6320 O O . TRP B 1 298 ? 0.264 46.375 6.879 1 90.69 298 TRP B O 1
ATOM 6330 N N . VAL B 1 299 ? -1.588 45.375 6.133 1 94.19 299 VAL B N 1
ATOM 6331 C CA . VAL B 1 299 ? -2.363 45.75 7.312 1 94.19 299 VAL B CA 1
ATOM 6332 C C . VAL B 1 299 ? -1.838 45 8.531 1 94.19 299 VAL B C 1
ATOM 6334 O O . VAL B 1 299 ? -1.942 45.469 9.664 1 94.19 299 VAL B O 1
ATOM 6337 N N . LEU B 1 300 ? -1.251 43.812 8.32 1 90.44 300 LEU B N 1
ATOM 6338 C CA . LEU B 1 300 ? -0.833 42.906 9.383 1 90.44 300 LEU B CA 1
ATOM 6339 C C . LEU B 1 300 ? 0.579 43.219 9.859 1 90.44 300 LEU B C 1
ATOM 6341 O O . LEU B 1 300 ? 1.056 42.656 10.844 1 90.44 300 LEU B O 1
ATOM 6345 N N . GLU B 1 301 ? 1.191 44.188 9.211 1 89.62 301 GLU B N 1
ATOM 6346 C CA . GLU B 1 301 ? 2.559 44.531 9.578 1 89.62 301 GLU B CA 1
ATOM 6347 C C . GLU B 1 301 ? 2.621 45.094 11 1 89.62 301 GLU B C 1
ATOM 6349 O O . GLU B 1 301 ? 1.763 45.875 11.406 1 89.62 301 GLU B O 1
ATOM 6354 N N . GLY B 1 302 ? 3.592 44.625 11.734 1 87.81 302 GLY B N 1
ATOM 6355 C CA . GLY B 1 302 ? 3.787 45.125 13.086 1 87.81 302 GLY B CA 1
ATOM 6356 C C . GLY B 1 302 ? 2.98 44.375 14.125 1 87.81 302 GLY B C 1
ATOM 6357 O O . GLY B 1 302 ? 3.053 44.688 15.32 1 87.81 302 GLY B O 1
ATOM 6358 N N . GLY B 1 303 ? 2.186 43.406 13.664 1 87.94 303 GLY B N 1
ATOM 6359 C CA . GLY B 1 303 ? 1.463 42.562 14.602 1 87.94 303 GLY B CA 1
ATOM 6360 C C . GLY B 1 303 ? 0.027 43 14.82 1 87.94 303 GLY B C 1
ATOM 6361 O O . GLY B 1 303 ? -0.426 43.969 14.211 1 87.94 303 GLY B O 1
ATOM 6362 N N . ILE B 1 304 ? -0.643 42.375 15.641 1 88.25 304 ILE B N 1
ATOM 6363 C CA . ILE B 1 304 ? -2.086 42.531 15.797 1 88.25 304 ILE B CA 1
ATOM 6364 C C . ILE B 1 304 ? -2.41 43.906 16.328 1 88.25 304 ILE B C 1
ATOM 6366 O O . ILE B 1 304 ? -3.365 44.562 15.875 1 88.25 304 ILE B O 1
ATOM 6370 N N . GLN B 1 305 ? -1.63 44.375 17.297 1 89.62 305 GLN B N 1
ATOM 6371 C CA . GLN B 1 305 ? -1.91 45.688 17.844 1 89.62 305 GLN B CA 1
ATOM 6372 C C . GLN B 1 305 ? -1.797 46.781 16.766 1 89.62 305 GLN B C 1
ATOM 6374 O O . GLN B 1 305 ? -2.627 47.688 16.703 1 89.62 305 GLN B O 1
ATOM 6379 N N . ALA B 1 306 ? -0.761 46.688 16.031 1 92.94 306 ALA B N 1
ATOM 6380 C CA . ALA B 1 306 ? -0.608 47.625 14.914 1 92.94 306 ALA B CA 1
ATOM 6381 C C . ALA B 1 306 ? -1.76 47.469 13.922 1 92.94 306 ALA B C 1
ATOM 6383 O O . ALA B 1 306 ? -2.242 48.469 13.383 1 92.94 306 ALA B O 1
ATOM 6384 N N . THR B 1 307 ? -2.178 46.281 13.672 1 94.38 307 THR B N 1
ATOM 6385 C CA . THR B 1 307 ? -3.301 46 12.789 1 94.38 307 THR B CA 1
ATOM 6386 C C . THR B 1 307 ? -4.566 46.688 13.289 1 94.38 307 THR B C 1
ATOM 6388 O O . THR B 1 307 ? -5.246 47.406 12.523 1 94.38 307 THR B O 1
ATOM 6391 N N . LEU B 1 308 ? -4.84 46.594 14.539 1 95.38 308 LEU B N 1
ATOM 6392 C CA . LEU B 1 308 ? -6.043 47.188 15.117 1 95.38 308 LEU B CA 1
ATOM 6393 C C . LEU B 1 308 ? -5.992 48.688 15.047 1 95.38 308 LEU B C 1
ATOM 6395 O O . LEU B 1 308 ? -7.012 49.344 14.789 1 95.38 308 LEU B O 1
ATOM 6399 N N . THR B 1 309 ? -4.828 49.219 15.234 1 96.75 309 THR B N 1
ATOM 6400 C CA . THR B 1 309 ? -4.656 50.656 15.109 1 96.75 309 THR B CA 1
ATOM 6401 C C . THR B 1 309 ? -4.98 51.125 13.695 1 96.75 309 THR B C 1
ATOM 6403 O O . THR B 1 309 ? -5.656 52.156 13.508 1 96.75 309 THR B O 1
ATOM 6406 N N . ARG B 1 310 ? -4.531 50.375 12.719 1 97.31 310 ARG B N 1
ATOM 6407 C CA . ARG B 1 310 ? -4.797 50.688 11.32 1 97.31 310 ARG B CA 1
ATOM 6408 C C . ARG B 1 310 ? -6.281 50.562 11 1 97.31 310 ARG B C 1
ATOM 6410 O O . ARG B 1 310 ? -6.836 51.375 10.258 1 97.31 310 ARG B O 1
ATOM 6417 N N . LEU B 1 311 ? -6.93 49.594 11.562 1 97.75 311 LEU B N 1
ATOM 6418 C CA . LEU B 1 311 ? -8.344 49.344 11.297 1 97.75 311 LEU B CA 1
ATOM 6419 C C . LEU B 1 311 ? -9.211 50.406 11.914 1 97.75 311 LEU B C 1
ATOM 6421 O O . LEU B 1 311 ? -10.359 50.625 11.492 1 97.75 311 LEU B O 1
ATOM 6425 N N . ALA B 1 312 ? -8.648 51.125 12.891 1 97.12 312 ALA B N 1
ATOM 6426 C CA . ALA B 1 312 ? -9.391 52.219 13.547 1 97.12 312 ALA B CA 1
ATOM 6427 C C . ALA B 1 312 ? -9.266 53.531 12.766 1 97.12 312 ALA B C 1
ATOM 6429 O O . ALA B 1 312 ? -10.016 54.469 13.016 1 97.12 312 ALA B O 1
ATOM 6430 N N . ASN B 1 313 ? -8.391 53.562 11.844 1 97.56 313 ASN B N 1
ATOM 6431 C CA . ASN B 1 313 ? -8.164 54.781 11.039 1 97.56 313 ASN B CA 1
ATOM 6432 C C . ASN B 1 313 ? -9.117 54.844 9.852 1 97.56 313 ASN B C 1
ATOM 6434 O O . ASN B 1 313 ? -9.047 54 8.945 1 97.56 313 ASN B O 1
ATOM 6438 N N . PRO B 1 314 ? -9.906 55.906 9.734 1 96.56 314 PRO B N 1
ATOM 6439 C CA . PRO B 1 314 ? -10.938 55.938 8.695 1 96.56 314 PRO B CA 1
ATOM 6440 C C . PRO B 1 314 ? -10.352 55.969 7.285 1 96.56 314 PRO B C 1
ATOM 6442 O O . PRO B 1 314 ? -10.922 55.344 6.371 1 96.56 314 PRO B O 1
ATOM 6445 N N . GLN B 1 315 ? -9.297 56.625 7.137 1 97.38 315 GLN B N 1
ATOM 6446 C CA . GLN B 1 315 ? -8.688 56.688 5.812 1 97.38 315 GLN B CA 1
ATOM 6447 C C . GLN B 1 315 ? -8.156 55.344 5.391 1 97.38 315 GLN B C 1
ATOM 6449 O O . GLN B 1 315 ? -8.336 54.906 4.242 1 97.38 315 GLN B O 1
ATOM 6454 N N . LEU B 1 316 ? -7.52 54.688 6.301 1 97.62 316 LEU B N 1
ATOM 6455 C CA . LEU B 1 316 ? -6.977 53.344 6.008 1 97.62 316 LEU B CA 1
ATOM 6456 C C . LEU B 1 316 ? -8.102 52.344 5.793 1 97.62 316 LEU B C 1
ATOM 6458 O O . LEU B 1 316 ? -7.969 51.438 4.973 1 97.62 316 LEU B O 1
ATOM 6462 N N . ARG B 1 317 ? -9.227 52.469 6.461 1 97.38 317 ARG B N 1
ATOM 6463 C CA . ARG B 1 317 ? -10.383 51.594 6.266 1 97.38 317 ARG B CA 1
ATOM 6464 C C . ARG B 1 317 ? -10.875 51.656 4.824 1 97.38 317 ARG B C 1
ATOM 6466 O O . ARG B 1 317 ? -11.156 50.625 4.215 1 97.38 317 ARG B O 1
ATOM 6473 N N . GLU B 1 318 ? -10.93 52.875 4.34 1 97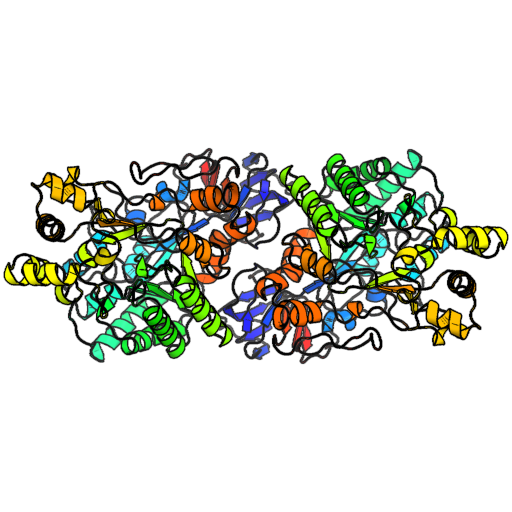.19 318 GLU B N 1
ATOM 6474 C CA . GLU B 1 318 ? -11.406 53.062 2.973 1 97.19 318 GLU B CA 1
ATOM 6475 C C . GLU B 1 318 ? -10.445 52.406 1.97 1 97.19 318 GLU B C 1
ATOM 6477 O O . GLU B 1 318 ? -10.883 51.844 0.961 1 97.19 318 GLU B O 1
ATOM 6482 N N . GLN B 1 319 ? -9.211 52.562 2.275 1 97.25 319 GLN B N 1
ATOM 6483 C CA . GLN B 1 319 ? -8.211 51.906 1.419 1 97.25 319 GLN B CA 1
ATOM 6484 C C . GLN B 1 319 ? -8.359 50.406 1.441 1 97.25 319 GLN B C 1
ATOM 6486 O O . GLN B 1 319 ? -8.328 49.75 0.393 1 97.25 319 GLN B O 1
ATOM 6491 N N . ILE B 1 320 ? -8.516 49.812 2.6 1 97.56 320 ILE B N 1
ATOM 6492 C CA . ILE B 1 320 ? -8.68 48.375 2.779 1 97.56 320 ILE B CA 1
ATOM 6493 C C . ILE B 1 320 ? -9.93 47.906 2.037 1 97.56 320 ILE B C 1
ATOM 6495 O O . ILE B 1 320 ? -9.891 46.906 1.316 1 97.56 320 ILE B O 1
ATOM 6499 N N . LYS B 1 321 ? -11.031 48.625 2.111 1 97 321 LYS B N 1
ATOM 6500 C CA . LYS B 1 321 ? -12.281 48.281 1.436 1 97 321 LYS B CA 1
ATOM 6501 C C . LYS B 1 321 ? -12.086 48.219 -0.077 1 97 321 LYS B C 1
ATOM 6503 O O . LYS B 1 321 ? -12.539 47.281 -0.731 1 97 321 LYS B O 1
ATOM 6508 N N . SER B 1 322 ? -11.422 49.219 -0.539 1 96.56 322 SER B N 1
ATOM 6509 C CA . SER B 1 322 ? -11.195 49.312 -1.978 1 96.56 322 SER B CA 1
ATOM 6510 C C . SER B 1 322 ? -10.359 48.125 -2.463 1 96.56 322 SER B C 1
ATOM 6512 O O . SER B 1 322 ? -10.664 47.531 -3.5 1 96.56 322 SER B O 1
ATOM 6514 N N . GLU B 1 323 ? -9.359 47.688 -1.728 1 95.81 323 GLU B N 1
ATOM 6515 C CA . GLU B 1 323 ? -8.484 46.594 -2.119 1 95.81 323 GLU B CA 1
ATOM 6516 C C . GLU B 1 323 ? -9.211 45.25 -2.053 1 95.81 323 GLU B C 1
ATOM 6518 O O . GLU B 1 323 ? -8.945 44.375 -2.861 1 95.81 323 GLU B O 1
ATOM 6523 N N . LEU B 1 324 ? -10.109 45.125 -1.121 1 96.25 324 LEU B N 1
ATOM 6524 C CA . LEU B 1 324 ? -10.812 43.844 -0.923 1 96.25 324 LEU B CA 1
ATOM 6525 C C . LEU B 1 324 ? -11.875 43.656 -1.999 1 96.25 324 LEU B C 1
ATOM 6527 O O . LEU B 1 324 ? -12.336 42.531 -2.223 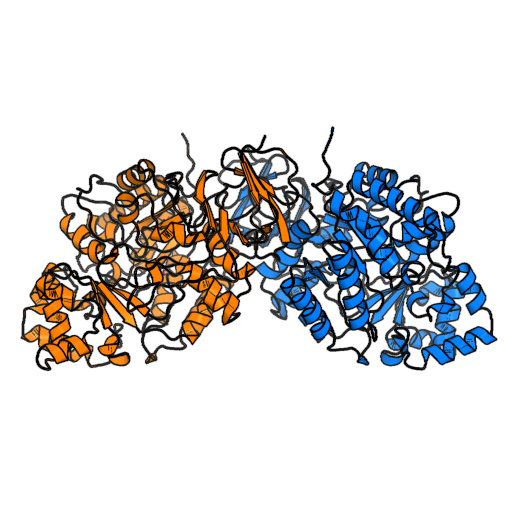1 96.25 324 LEU B O 1
ATOM 6531 N N . ARG B 1 325 ? -12.25 44.719 -2.74 1 95.19 325 ARG B N 1
ATOM 6532 C CA . ARG B 1 325 ? -13.328 44.656 -3.717 1 95.19 325 ARG B CA 1
ATOM 6533 C C . ARG B 1 325 ? -12.797 44.344 -5.109 1 95.19 325 ARG B C 1
ATOM 6535 O O . ARG B 1 325 ? -13.578 44.125 -6.035 1 95.19 325 ARG B O 1
ATOM 6542 N N . GLU B 1 326 ? -11.469 44.312 -5.219 1 93.06 326 GLU B N 1
ATOM 6543 C CA . GLU B 1 326 ? -10.844 44.031 -6.508 1 93.06 326 GLU B CA 1
ATOM 6544 C C . GLU B 1 326 ? -9.875 42.844 -6.402 1 93.06 326 GLU B C 1
ATOM 6546 O O . GLU B 1 326 ? -9.219 42.688 -5.379 1 93.06 326 GLU B O 1
ATOM 6551 N N . GLU B 1 327 ? -9.875 42.125 -7.434 1 89.56 327 GLU B N 1
ATOM 6552 C CA . GLU B 1 327 ? -8.867 41.062 -7.48 1 89.56 327 GLU B CA 1
ATOM 6553 C C . GLU B 1 327 ? -7.457 41.625 -7.406 1 89.56 327 GLU B C 1
ATOM 6555 O O . GLU B 1 327 ? -7.176 42.688 -7.996 1 89.56 327 GLU B O 1
ATOM 6560 N N . GLN B 1 328 ? -6.676 40.938 -6.684 1 87.44 328 GLN B N 1
ATOM 6561 C CA . GLN B 1 328 ? -5.301 41.375 -6.492 1 87.44 328 GLN B CA 1
ATOM 6562 C C . GLN B 1 328 ? -4.316 40.438 -7.184 1 87.44 328 GLN B C 1
ATOM 6564 O O . GLN B 1 328 ? -4.602 39.25 -7.363 1 87.44 328 GLN B O 1
ATOM 6569 N N . THR B 1 329 ? -3.197 40.938 -7.551 1 82.44 329 THR B N 1
ATOM 6570 C CA . THR B 1 329 ? -2.178 40.125 -8.219 1 82.44 329 THR B CA 1
ATOM 6571 C C . THR B 1 329 ? -1 39.844 -7.285 1 82.44 329 THR B C 1
ATOM 6573 O O . THR B 1 329 ? -0.215 38.938 -7.512 1 82.44 329 THR B O 1
ATOM 6576 N N . THR B 1 330 ? -0.934 40.625 -6.266 1 81.69 330 THR B N 1
ATOM 6577 C CA . THR B 1 330 ? 0.251 40.562 -5.418 1 81.69 330 THR B CA 1
ATOM 6578 C C . THR B 1 330 ? -0.031 39.719 -4.172 1 81.69 330 THR B C 1
ATOM 6580 O O . THR B 1 330 ? 0.895 39.312 -3.459 1 81.69 330 THR B O 1
ATOM 6583 N N . TRP B 1 331 ? -1.252 39.594 -3.854 1 86.06 331 TRP B N 1
ATOM 6584 C CA . TRP B 1 331 ? -1.66 38.75 -2.736 1 86.06 331 TRP B CA 1
ATOM 6585 C C . TRP B 1 331 ? -3.002 38.062 -3.02 1 86.06 331 TRP B C 1
ATOM 6587 O O . TRP B 1 331 ? -3.668 38.406 -4.004 1 86.06 331 TRP B O 1
ATOM 6597 N N . ASP B 1 332 ? -3.391 37.125 -2.252 1 89.88 332 ASP B N 1
ATOM 6598 C CA . ASP B 1 332 ? -4.594 36.344 -2.5 1 89.88 332 ASP B CA 1
ATOM 6599 C C . ASP B 1 332 ? -5.809 36.969 -1.82 1 89.88 332 ASP B C 1
ATOM 6601 O O . ASP B 1 332 ? -6.051 36.75 -0.633 1 89.88 332 ASP B O 1
ATOM 6605 N N . ASN B 1 333 ? -6.465 37.812 -2.578 1 92.06 333 ASN B N 1
ATOM 6606 C CA . ASN B 1 333 ? -7.758 38.312 -2.127 1 92.06 333 ASN B CA 1
ATOM 6607 C C . ASN B 1 333 ? -8.883 37.312 -2.398 1 92.06 333 ASN B C 1
ATOM 6609 O O . ASN B 1 333 ? -9.562 37.406 -3.42 1 92.06 333 ASN B O 1
ATOM 6613 N N . LEU B 1 334 ? -9.164 36.469 -1.376 1 87.44 334 LEU B N 1
ATOM 6614 C CA . LEU B 1 334 ? -10.07 35.344 -1.616 1 87.44 334 LEU B CA 1
ATOM 6615 C C . LEU B 1 334 ? -11.523 35.812 -1.558 1 87.44 334 LEU B C 1
ATOM 6617 O O . LEU B 1 334 ? -12.398 35.188 -2.164 1 87.44 334 LEU B O 1
ATOM 6621 N N . VAL B 1 335 ? -11.781 36.906 -0.922 1 91.75 335 VAL B N 1
ATOM 6622 C CA . VAL B 1 335 ? -13.164 37.312 -0.689 1 91.75 335 VAL B CA 1
ATOM 6623 C C . VAL B 1 335 ? -13.742 37.906 -1.959 1 91.75 335 VAL B C 1
ATOM 6625 O O . VAL B 1 335 ? -14.945 37.812 -2.211 1 91.75 335 VAL B O 1
ATOM 6628 N N . CYS B 1 336 ? -12.859 38.438 -2.752 1 91.44 336 CYS B N 1
ATOM 6629 C CA . CYS B 1 336 ? -13.328 39.094 -3.977 1 91.44 336 CYS B CA 1
ATOM 6630 C C . CYS B 1 336 ? -14.047 38.062 -4.867 1 91.44 336 CYS B C 1
ATOM 6632 O O . CYS B 1 336 ? -15.109 38.375 -5.422 1 91.44 336 CYS B O 1
ATOM 6634 N N . SER B 1 337 ? -13.516 36.906 -4.969 1 87.94 337 SER B N 1
ATOM 6635 C CA . SER B 1 337 ? -14.07 35.938 -5.898 1 87.94 337 SER B CA 1
ATOM 6636 C C . SER B 1 337 ? -15.086 35.031 -5.211 1 87.94 337 SER B C 1
ATOM 6638 O O . SER B 1 337 ? -15.891 34.375 -5.871 1 87.94 337 SER B O 1
ATOM 6640 N N . THR B 1 338 ? -15.125 34.938 -3.893 1 91.31 338 THR B N 1
ATOM 6641 C CA . THR B 1 338 ? -16 34 -3.203 1 91.31 338 THR B CA 1
ATOM 6642 C C . THR B 1 338 ? -17.172 34.719 -2.547 1 91.31 338 THR B C 1
ATOM 6644 O O . THR B 1 338 ? -18.234 34.125 -2.328 1 91.31 338 THR B O 1
ATOM 6647 N N . GLY B 1 339 ? -16.891 35.969 -2.266 1 93.62 339 GLY B N 1
ATOM 6648 C CA . GLY B 1 339 ? -17.938 36.75 -1.635 1 93.62 339 GLY B CA 1
ATOM 6649 C C . GLY B 1 339 ? -17.969 36.625 -0.126 1 93.62 339 GLY B C 1
ATOM 6650 O O . GLY B 1 339 ? -17.422 35.656 0.418 1 93.62 339 GLY B O 1
ATOM 6651 N N . TRP B 1 340 ? -18.656 37.531 0.523 1 96.62 340 TRP B N 1
ATOM 6652 C CA . TRP B 1 340 ? -18.688 37.594 1.98 1 96.62 340 TRP B CA 1
ATOM 6653 C C . TRP B 1 340 ? -19.672 36.562 2.551 1 96.62 340 TRP B C 1
ATOM 6655 O O . TRP B 1 340 ? -19.672 36.312 3.758 1 96.62 340 TRP B O 1
ATOM 6665 N N . GLN B 1 341 ? -20.531 35.906 1.661 1 95.88 341 GLN B N 1
ATOM 6666 C CA . GLN B 1 341 ? -21.391 34.812 2.066 1 95.88 341 GLN B CA 1
ATOM 6667 C C . GLN B 1 341 ? -20.594 33.531 2.287 1 95.88 341 GLN B C 1
ATOM 6669 O O . GLN B 1 341 ? -21.094 32.562 2.846 1 95.88 341 GLN B O 1
ATOM 6674 N N . SER B 1 342 ? -19.328 33.625 1.981 1 96.25 342 SER B N 1
ATOM 6675 C CA . SER B 1 342 ? -18.484 32.438 2.104 1 96.25 342 SER B CA 1
ATOM 6676 C C . SER B 1 342 ? -17.656 32.469 3.385 1 96.25 342 SER B C 1
ATOM 6678 O O . SER B 1 342 ? -16.922 31.531 3.693 1 96.25 342 SER B O 1
ATOM 6680 N N . VAL B 1 343 ? -17.719 33.562 4.141 1 97.06 343 VAL B N 1
ATOM 6681 C CA . VAL B 1 343 ? -16.922 33.75 5.348 1 97.06 343 VAL B CA 1
ATOM 6682 C C . VAL B 1 343 ? -17.812 33.688 6.582 1 97.06 343 VAL B C 1
ATOM 6684 O O . VAL B 1 343 ? -18.531 34.625 6.883 1 97.06 343 VAL B O 1
ATOM 6687 N N . PHE B 1 344 ? -17.656 32.625 7.316 1 96.75 344 PHE B N 1
ATOM 6688 C CA . PHE B 1 344 ? -18.484 32.406 8.492 1 96.75 344 PHE B CA 1
ATOM 6689 C C . PHE B 1 344 ? -17.703 32.688 9.773 1 96.75 344 PHE B C 1
ATOM 6691 O O . PHE B 1 344 ? -16.562 32.25 9.906 1 96.75 344 PHE B O 1
ATOM 6698 N N . VAL B 1 345 ? -18.312 33.406 10.727 1 95.94 345 VAL B N 1
ATOM 6699 C CA . VAL B 1 345 ? -17.734 33.562 12.047 1 95.94 345 VAL B CA 1
ATOM 6700 C C . VAL B 1 345 ? -17.797 32.25 12.828 1 95.94 345 VAL B C 1
ATOM 6702 O O . VAL B 1 345 ? -18.891 31.75 13.102 1 95.94 345 VAL B O 1
ATOM 6705 N N . SER B 1 346 ? -16.703 31.766 13.164 1 94.25 346 SER B N 1
ATOM 6706 C CA . SER B 1 346 ? -16.641 30.469 13.836 1 94.25 346 SER B CA 1
ATOM 6707 C C . SER B 1 346 ? -16.625 30.625 15.352 1 94.25 346 SER B C 1
ATOM 6709 O O . SER B 1 346 ? -17.406 30 16.062 1 94.25 346 SER B O 1
ATOM 6711 N N . ALA B 1 347 ? -15.695 31.469 15.805 1 92.12 347 ALA B N 1
ATOM 6712 C CA . ALA B 1 347 ? -15.562 31.672 17.25 1 92.12 347 ALA B CA 1
ATOM 6713 C C . ALA B 1 347 ? -15.133 33.094 17.562 1 92.12 347 ALA B C 1
ATOM 6715 O O . ALA B 1 347 ? -14.305 33.688 16.859 1 92.12 347 ALA B O 1
ATOM 6716 N N . VAL B 1 348 ? -15.711 33.625 18.609 1 91.31 348 VAL B N 1
ATOM 6717 C CA . VAL B 1 348 ? -15.352 34.938 19.172 1 91.31 348 VAL B CA 1
ATOM 6718 C C . VAL B 1 348 ? -15.148 34.812 20.672 1 91.31 348 VAL B C 1
ATOM 6720 O O . VAL B 1 348 ? -15.484 33.812 21.281 1 91.31 348 VAL B O 1
ATOM 6723 N N . ASN B 1 349 ? -14.57 35.812 21.219 1 86.94 349 ASN B N 1
ATOM 6724 C CA . ASN B 1 349 ? -14.234 35.719 22.625 1 86.94 349 ASN B CA 1
ATOM 6725 C C . ASN B 1 349 ? -15.227 36.5 23.484 1 86.94 349 ASN B C 1
ATOM 6727 O O . ASN B 1 349 ? -15.477 36.156 24.641 1 86.94 349 ASN B O 1
ATOM 6731 N N . THR B 1 350 ? -15.789 37.531 22.891 1 89.44 350 THR B N 1
ATOM 6732 C CA . THR B 1 350 ? -16.641 38.406 23.688 1 89.44 350 THR B CA 1
ATOM 6733 C C . THR B 1 350 ? -18.078 37.906 23.672 1 89.44 350 THR B C 1
ATOM 6735 O O . THR B 1 350 ? -18.562 37.406 22.656 1 89.44 350 THR B O 1
ATOM 6738 N N . SER B 1 351 ? -18.781 38.094 24.781 1 90.56 351 SER B N 1
ATOM 6739 C CA . SER B 1 351 ? -20.156 37.625 24.922 1 90.56 351 SER B CA 1
ATOM 6740 C C . SER B 1 351 ? -21.094 38.406 23.984 1 90.56 351 SER B C 1
ATOM 6742 O O . SER B 1 351 ? -22.062 37.844 23.469 1 90.56 351 SER B O 1
ATOM 6744 N N . GLY B 1 352 ? -20.828 39.625 23.766 1 91.38 352 GLY B N 1
ATOM 6745 C CA . GLY B 1 352 ? -21.672 40.469 22.938 1 91.38 352 GLY B CA 1
ATOM 6746 C C . GLY B 1 352 ? -21.75 40 21.5 1 91.38 352 GLY B C 1
ATOM 6747 O O . GLY B 1 352 ? -22.75 40.281 20.812 1 91.38 352 GLY B O 1
ATOM 6748 N N . ASN B 1 353 ? -20.766 39.281 21.078 1 93.88 353 ASN B N 1
ATOM 6749 C CA . ASN B 1 353 ? -20.719 38.875 19.672 1 93.88 353 ASN B CA 1
ATOM 6750 C C . ASN B 1 353 ? -20.984 37.375 19.516 1 93.88 353 ASN B C 1
ATOM 6752 O O . ASN B 1 353 ? -20.922 36.844 18.406 1 93.88 353 ASN B O 1
ATOM 6756 N N . LYS B 1 354 ? -21.328 36.656 20.531 1 93.94 354 LYS B N 1
ATOM 6757 C CA . LYS B 1 354 ? -21.5 35.219 20.5 1 93.94 354 LYS B CA 1
ATOM 6758 C C . LYS B 1 354 ? -22.625 34.812 19.531 1 93.94 354 LYS B C 1
ATOM 6760 O O . LYS B 1 354 ? -22.562 33.75 18.906 1 93.94 354 LYS B O 1
ATOM 6765 N N . SER B 1 355 ? -23.609 35.688 19.438 1 94.12 355 SER B N 1
ATOM 6766 C CA . SER B 1 355 ? -24.75 35.375 18.578 1 94.12 355 SER B CA 1
ATOM 6767 C C . SER B 1 355 ? -24.344 35.375 17.109 1 94.12 355 SER B C 1
ATOM 6769 O O . SER B 1 355 ? -25.094 34.906 16.25 1 94.12 355 SER B O 1
ATOM 6771 N N . LEU B 1 356 ? -23.172 35.875 16.828 1 95.5 356 LEU B N 1
ATOM 6772 C CA . LEU B 1 356 ? -22.734 35.969 15.445 1 95.5 356 LEU B CA 1
ATOM 6773 C C . LEU B 1 356 ? -22.094 34.656 14.984 1 95.5 356 LEU B C 1
ATOM 6775 O O . LEU B 1 356 ? -21.922 34.406 13.789 1 95.5 356 LEU B O 1
ATOM 6779 N N . GLU B 1 357 ? -21.719 33.812 15.945 1 94.88 357 GLU B N 1
ATOM 6780 C CA . GLU B 1 357 ? -21.109 32.531 15.586 1 94.88 357 GLU B CA 1
ATOM 6781 C C . GLU B 1 357 ? -22.047 31.688 14.719 1 94.88 357 GLU B C 1
ATOM 6783 O O . GLU B 1 357 ? -23.219 31.516 15.055 1 94.88 357 GLU B O 1
ATOM 6788 N N . GLY B 1 358 ? -21.531 31.281 13.539 1 94.94 358 GLY B N 1
ATOM 6789 C CA . GLY B 1 358 ? -22.297 30.484 12.602 1 94.94 358 GLY B CA 1
ATOM 6790 C C . GLY B 1 358 ? -22.891 31.297 11.469 1 94.94 358 GLY B C 1
ATOM 6791 O O . GLY B 1 358 ? -23.375 30.75 10.484 1 94.94 358 GLY B O 1
ATOM 6792 N N . LYS B 1 359 ? -22.781 32.594 11.586 1 96.19 359 LYS B N 1
ATOM 6793 C CA . LYS B 1 359 ? -23.297 33.469 10.523 1 96.19 359 LYS B CA 1
ATOM 6794 C C . LYS B 1 359 ? -22.172 33.906 9.594 1 96.19 359 LYS B C 1
ATOM 6796 O O . LYS B 1 359 ? -21.031 34.094 10.031 1 96.19 359 LYS B O 1
ATOM 6801 N N . HIS B 1 360 ? -22.5 34.031 8.352 1 96.44 360 HIS B N 1
ATOM 6802 C CA . HIS B 1 360 ? -21.5 34.594 7.461 1 96.44 360 HIS B CA 1
ATOM 6803 C C . HIS B 1 360 ? -21.531 36.125 7.512 1 96.44 360 HIS B C 1
ATOM 6805 O O . HIS B 1 360 ? -22.531 36.719 7.938 1 96.44 360 HIS B O 1
ATOM 6811 N N . VAL B 1 361 ? -20.5 36.75 7.082 1 97.31 361 VAL B N 1
ATOM 6812 C CA . VAL B 1 361 ? -20.25 38.188 7.258 1 97.31 361 VAL B CA 1
ATOM 6813 C C . VAL B 1 361 ? -21.328 39 6.527 1 97.31 361 VAL B C 1
ATOM 6815 O O . VAL B 1 361 ? -21.75 40.062 7.008 1 97.31 361 VAL B O 1
ATOM 6818 N N . ALA B 1 362 ? -21.766 38.5 5.352 1 97.25 362 ALA B N 1
ATOM 6819 C CA . ALA B 1 362 ? -22.844 39.188 4.629 1 97.25 362 ALA B CA 1
ATOM 6820 C C . ALA B 1 362 ? -24.125 39.219 5.453 1 97.25 362 ALA B C 1
ATOM 6822 O O . ALA B 1 362 ? -24.859 40.219 5.426 1 97.25 362 ALA B O 1
ATOM 6823 N N . GLN B 1 363 ? -24.391 38.156 6.102 1 97.06 363 GLN B N 1
ATOM 6824 C CA . GLN B 1 363 ? -25.562 38.094 6.969 1 97.06 363 GLN B CA 1
ATOM 6825 C C . GLN B 1 363 ? -25.438 39.062 8.141 1 97.06 363 GLN B C 1
ATOM 6827 O O . GLN B 1 363 ? -26.391 39.75 8.5 1 97.06 363 GLN B O 1
ATOM 6832 N N . VAL B 1 364 ? -24.297 39.125 8.75 1 97.06 364 VAL B N 1
ATOM 6833 C CA . VAL B 1 364 ? -24.047 40.031 9.867 1 97.06 364 VAL B CA 1
ATOM 6834 C C . VAL B 1 364 ? -24.203 41.469 9.398 1 97.06 364 VAL B C 1
ATOM 6836 O O . VAL B 1 364 ? -24.766 42.281 10.117 1 97.06 364 VAL B O 1
ATOM 6839 N N . ALA B 1 365 ? -23.703 41.781 8.242 1 97.19 365 ALA B N 1
ATOM 6840 C CA . ALA B 1 365 ? -23.828 43.125 7.66 1 97.19 365 ALA B CA 1
ATOM 6841 C C . ALA B 1 365 ? -25.297 43.5 7.504 1 97.19 365 ALA B C 1
ATOM 6843 O O . ALA B 1 365 ? -25.688 44.625 7.828 1 97.19 365 ALA B O 1
ATOM 6844 N N . ALA B 1 366 ? -26.062 42.594 7.027 1 96.44 366 ALA B N 1
ATOM 6845 C CA . ALA B 1 366 ? -27.5 42.844 6.859 1 96.44 366 ALA B CA 1
ATOM 6846 C C . ALA B 1 366 ? -28.172 43.094 8.203 1 96.44 366 ALA B C 1
ATOM 6848 O O . ALA B 1 366 ? -29.016 44 8.312 1 96.44 366 ALA B O 1
ATOM 6849 N N . GLU B 1 367 ? -27.781 42.344 9.172 1 94.88 367 GLU B N 1
ATOM 6850 C CA . GLU B 1 367 ? -28.391 42.469 10.492 1 94.88 367 GLU B CA 1
ATOM 6851 C C . GLU B 1 367 ? -27.984 43.781 11.172 1 94.88 367 GLU B C 1
ATOM 6853 O O . GLU B 1 367 ? -28.719 44.281 12.016 1 94.88 367 GLU B O 1
ATOM 6858 N N . ARG B 1 368 ? -26.828 44.219 10.789 1 94.12 368 ARG B N 1
ATOM 6859 C CA . ARG B 1 368 ? -26.328 45.438 11.383 1 94.12 368 ARG B CA 1
ATOM 6860 C C . ARG B 1 368 ? -26.75 46.656 10.555 1 94.12 368 ARG B C 1
ATOM 6862 O O . ARG B 1 368 ? -26.016 47.625 10.453 1 94.12 368 ARG B O 1
ATOM 6869 N N . GLY B 1 369 ? -27.828 46.594 9.805 1 92.88 369 GLY B N 1
ATOM 6870 C CA . GLY B 1 369 ? -28.406 47.719 9.117 1 92.88 369 GLY B CA 1
ATOM 6871 C C . GLY B 1 369 ? -27.906 47.875 7.695 1 92.88 369 GLY B C 1
ATOM 6872 O O . GLY B 1 369 ? -27.891 49 7.152 1 92.88 369 GLY B O 1
ATOM 6873 N N . GLY B 1 370 ? -27.328 46.906 7.199 1 93 370 GLY B N 1
ATOM 6874 C CA . GLY B 1 370 ? -26.922 46.938 5.805 1 93 370 GLY B CA 1
ATOM 6875 C C . GLY B 1 370 ? -25.625 47.688 5.578 1 93 370 GLY B C 1
ATOM 6876 O O . GLY B 1 370 ? -25.453 48.344 4.551 1 93 370 GLY B O 1
ATOM 6877 N N . ILE B 1 371 ? -24.734 47.594 6.543 1 94.38 371 ILE B N 1
ATOM 6878 C CA . ILE B 1 371 ? -23.438 48.25 6.355 1 94.38 371 ILE B CA 1
ATOM 6879 C C . ILE B 1 371 ? -22.562 47.344 5.473 1 94.38 371 ILE B C 1
ATOM 6881 O O . ILE B 1 371 ? -22.906 46.219 5.188 1 94.38 371 ILE B O 1
ATOM 6885 N N . ASP B 1 372 ? -21.453 47.969 5.012 1 96.25 372 ASP B N 1
ATOM 6886 C CA . ASP B 1 372 ? -20.531 47.219 4.148 1 96.25 372 ASP B CA 1
ATOM 6887 C C . ASP B 1 372 ? -19.938 46.031 4.887 1 96.25 372 ASP B C 1
ATOM 6889 O O . ASP B 1 372 ? -19.516 46.125 6.035 1 96.25 372 ASP B O 1
ATOM 6893 N N . PRO B 1 373 ? -19.953 44.875 4.273 1 97.56 373 PRO B N 1
ATOM 6894 C CA . PRO B 1 373 ? -19.375 43.688 4.922 1 97.56 373 PRO B CA 1
ATOM 6895 C C . PRO B 1 373 ? -17.906 43.875 5.312 1 97.56 373 PRO B C 1
ATOM 6897 O O . PRO B 1 373 ? -17.453 43.312 6.309 1 97.56 373 PRO B O 1
ATOM 6900 N N . GLU B 1 374 ? -17.188 44.656 4.516 1 97.69 374 GLU B N 1
ATOM 6901 C CA . GLU B 1 374 ? -15.812 44.969 4.875 1 97.69 374 GLU B CA 1
ATOM 6902 C C . GLU B 1 374 ? -15.742 45.688 6.227 1 97.69 374 GLU B C 1
ATOM 6904 O O . GLU B 1 374 ? -14.859 45.406 7.039 1 97.69 374 GLU B O 1
ATOM 6909 N N . ASP B 1 375 ? -16.672 46.562 6.406 1 97.25 375 ASP B N 1
ATOM 6910 C CA . ASP B 1 375 ? -16.719 47.281 7.676 1 97.25 375 ASP B CA 1
ATOM 6911 C C . ASP B 1 375 ? -17.062 46.344 8.828 1 97.25 375 ASP B C 1
ATOM 6913 O O . ASP B 1 375 ? -16.531 46.469 9.93 1 97.25 375 ASP B O 1
ATOM 6917 N N . VAL B 1 376 ? -17.984 45.469 8.578 1 97.12 376 VAL B N 1
ATOM 6918 C CA . VAL B 1 376 ? -18.359 44.469 9.586 1 97.12 376 VAL B CA 1
ATOM 6919 C C . VAL B 1 376 ? -17.125 43.688 10.008 1 97.12 376 VAL B C 1
ATOM 6921 O O . VAL B 1 376 ? -16.859 43.5 11.195 1 97.12 376 VAL B O 1
ATOM 6924 N N . MET B 1 377 ? -16.406 43.188 9.023 1 97.56 377 MET B N 1
ATOM 6925 C CA . MET B 1 377 ? -15.203 42.406 9.289 1 97.56 377 MET B CA 1
ATOM 6926 C C . MET B 1 377 ? -14.195 43.188 10.109 1 97.56 377 MET B C 1
ATOM 6928 O O . MET B 1 377 ? -13.672 42.719 11.109 1 97.56 377 MET B O 1
ATOM 6932 N N . MET B 1 378 ? -13.938 44.438 9.758 1 97.88 378 MET B N 1
ATOM 6933 C CA . MET B 1 378 ? -12.977 45.281 10.469 1 97.88 378 MET B CA 1
ATOM 6934 C C . MET B 1 378 ? -13.477 45.594 11.875 1 97.88 378 MET B C 1
ATOM 6936 O O . MET B 1 378 ? -12.695 45.625 12.828 1 97.88 378 MET B O 1
ATOM 6940 N N . ASP B 1 379 ? -14.758 45.844 12 1 97.38 379 ASP B N 1
ATOM 6941 C CA . ASP B 1 379 ? -15.344 46.125 13.305 1 97.38 379 ASP B CA 1
ATOM 6942 C C . ASP B 1 379 ? -15.234 44.938 14.234 1 97.38 379 ASP B C 1
ATOM 6944 O O . ASP B 1 379 ? -14.914 45.062 15.414 1 97.38 379 ASP B O 1
ATOM 6948 N N . LEU B 1 380 ? -15.547 43.781 13.695 1 96.62 380 LEU B N 1
ATOM 6949 C CA . LEU B 1 380 ? -15.461 42.562 14.5 1 96.62 380 LEU B CA 1
ATOM 6950 C C . LEU B 1 380 ? -14.039 42.344 15 1 96.62 380 LEU B C 1
ATOM 6952 O O . LEU B 1 380 ? -13.844 41.938 16.141 1 96.62 380 LEU B O 1
ATOM 6956 N N . LEU B 1 381 ? -13.07 42.562 14.117 1 96.31 381 LEU B N 1
ATOM 6957 C CA . LEU B 1 381 ? -11.672 42.406 14.523 1 96.31 381 LEU B CA 1
ATOM 6958 C C . LEU B 1 381 ? -11.328 43.375 15.641 1 96.31 381 LEU B C 1
ATOM 6960 O O . LEU B 1 381 ? -10.617 43 16.594 1 96.31 381 LEU B O 1
ATOM 6964 N N . LEU B 1 382 ? -11.82 44.562 15.57 1 96.38 382 LEU B N 1
ATOM 6965 C CA . LEU B 1 382 ? -11.586 45.562 16.609 1 96.38 382 LEU B CA 1
ATOM 6966 C C . LEU B 1 382 ? -12.281 45.156 17.906 1 96.38 382 LEU B C 1
ATOM 6968 O O . LEU B 1 382 ? -11.672 45.188 18.984 1 96.38 382 LEU B O 1
ATOM 6972 N N . GLU B 1 383 ? -13.516 44.719 17.781 1 96 383 GLU B N 1
ATOM 6973 C CA . GLU B 1 383 ? -14.32 44.375 18.938 1 96 383 GLU B CA 1
ATOM 6974 C C . GLU B 1 383 ? -13.734 43.156 19.672 1 96 383 GLU B C 1
ATOM 6976 O O . GLU B 1 383 ? -13.867 43.031 20.891 1 96 383 GLU B O 1
ATOM 6981 N N . GLU B 1 384 ? -13.117 42.312 18.891 1 93.88 384 GLU B N 1
ATOM 6982 C CA . GLU B 1 384 ? -12.617 41.062 19.438 1 93.88 384 GLU B CA 1
ATOM 6983 C C . GLU B 1 384 ? -11.102 41.094 19.594 1 93.88 384 GLU B C 1
ATOM 6985 O O . GLU B 1 384 ? -10.469 40.031 19.766 1 93.88 384 GLU B O 1
ATOM 6990 N N . SER B 1 385 ? -10.469 42.219 19.438 1 91.5 385 SER B N 1
ATOM 6991 C CA . SER B 1 385 ? -9.031 42.406 19.594 1 91.5 385 SER B CA 1
ATOM 6992 C C . SER B 1 385 ? -8.258 41.438 18.672 1 91.5 385 SER B C 1
ATOM 6994 O O . SER B 1 385 ? -7.289 40.812 19.094 1 91.5 385 SER B O 1
ATOM 6996 N N . GLY B 1 386 ? -8.828 41.25 17.531 1 91.06 386 GLY B N 1
ATOM 6997 C CA . GLY B 1 386 ? -8.164 40.469 16.5 1 91.06 386 GLY B CA 1
ATOM 6998 C C . GLY B 1 386 ? -8.398 39 16.625 1 91.06 386 GLY B C 1
ATOM 6999 O O . GLY B 1 386 ? -7.941 38.188 15.797 1 91.06 386 GLY B O 1
ATOM 7000 N N . GLN B 1 387 ? -9.102 38.531 17.594 1 88.44 387 GLN B N 1
ATOM 7001 C CA . GLN B 1 387 ? -9.25 37.094 17.906 1 88.44 387 GLN B CA 1
ATOM 7002 C C . GLN B 1 387 ? -10.578 36.562 17.391 1 88.44 387 GLN B C 1
ATOM 7004 O O . GLN B 1 387 ? -11.469 36.219 18.172 1 88.44 387 GLN B O 1
ATOM 7009 N N . VAL B 1 388 ? -10.703 36.438 16.078 1 92 388 VAL B N 1
ATOM 7010 C CA . VAL B 1 388 ? -11.875 35.875 15.414 1 92 388 VAL B CA 1
ATOM 7011 C C . VAL B 1 388 ? -11.469 34.719 14.508 1 92 388 VAL B C 1
ATOM 7013 O O . VAL B 1 388 ? -10.633 34.906 13.617 1 92 388 VAL B O 1
ATOM 7016 N N . SER B 1 389 ? -11.953 33.594 14.797 1 93 389 SER B N 1
ATOM 7017 C CA . SER B 1 389 ? -11.773 32.438 13.898 1 93 389 SER B CA 1
ATOM 7018 C C . SER B 1 389 ? -12.922 32.375 12.891 1 93 389 SER B C 1
ATOM 7020 O O . SER B 1 389 ? -14.055 32.75 13.195 1 93 389 SER B O 1
ATOM 7022 N N . ILE B 1 390 ? -12.648 31.875 11.703 1 94.56 390 ILE B N 1
ATOM 7023 C CA . ILE B 1 390 ? -13.672 31.828 10.664 1 94.56 390 ILE B CA 1
ATOM 7024 C C . ILE B 1 390 ? -13.648 30.453 9.984 1 94.56 390 ILE B C 1
ATOM 7026 O O . ILE B 1 390 ? -12.656 29.734 10.078 1 94.56 390 ILE B O 1
ATOM 7030 N N . VAL B 1 391 ? -14.711 30.031 9.383 1 96.06 391 VAL B N 1
ATOM 7031 C CA . VAL B 1 391 ? -14.836 28.984 8.375 1 96.06 391 VAL B CA 1
ATOM 7032 C C . VAL B 1 391 ? -15.031 29.625 7 1 96.06 391 VAL B C 1
ATOM 7034 O O . VAL B 1 391 ? -15.891 30.484 6.824 1 96.06 391 VAL B O 1
ATOM 7037 N N . TYR B 1 392 ? -14.25 29.281 6.113 1 96.12 392 TYR B N 1
ATOM 7038 C CA . TYR B 1 392 ? -14.211 29.938 4.809 1 96.12 392 TYR B CA 1
ATOM 7039 C C . TYR B 1 392 ? -14.492 28.938 3.693 1 96.12 392 TYR B C 1
ATOM 7041 O O . TYR B 1 392 ? -13.688 28.031 3.439 1 96.12 392 TYR B O 1
ATOM 7049 N N . PHE B 1 393 ? -15.617 29.062 2.955 1 95.81 393 PHE B N 1
ATOM 7050 C CA . PHE B 1 393 ? -15.977 28.203 1.832 1 95.81 393 PHE B CA 1
ATOM 7051 C C . PHE B 1 393 ? -15.328 28.703 0.543 1 95.81 393 PHE B C 1
ATOM 7053 O O . PHE B 1 393 ? -15.898 29.531 -0.161 1 95.81 393 PHE B O 1
ATOM 7060 N N . HIS B 1 394 ? -14.148 28.062 0.212 1 93.94 394 HIS B N 1
ATOM 7061 C CA . HIS B 1 394 ? -13.414 28.656 -0.9 1 93.94 394 HIS B CA 1
ATOM 7062 C C . HIS B 1 394 ? -12.797 27.578 -1.786 1 93.94 394 HIS B C 1
ATOM 7064 O O . HIS B 1 394 ? -11.914 27.875 -2.602 1 93.94 394 HIS B O 1
ATOM 7070 N N . MET B 1 395 ? -13.172 26.281 -1.658 1 95.62 395 MET B N 1
ATOM 7071 C CA . MET B 1 395 ? -12.562 25.188 -2.424 1 95.62 395 MET B CA 1
ATOM 7072 C C . MET B 1 395 ? -13.609 24.484 -3.277 1 95.62 395 MET B C 1
ATOM 7074 O O . MET B 1 395 ? -14.805 24.516 -2.963 1 95.62 395 MET B O 1
ATOM 7078 N N . SER B 1 396 ? -13.18 23.875 -4.336 1 96.12 396 SER B N 1
ATOM 7079 C CA . SER B 1 396 ? -14.023 23.062 -5.207 1 96.12 396 SER B CA 1
ATOM 7080 C C . SER B 1 396 ? -14.023 21.594 -4.766 1 96.12 396 SER B C 1
ATOM 7082 O O . SER B 1 396 ? -12.969 21.047 -4.418 1 96.12 396 SER B O 1
ATOM 7084 N N . ASP B 1 397 ? -15.188 20.969 -4.879 1 96.62 397 ASP B N 1
ATOM 7085 C CA . ASP B 1 397 ? -15.305 19.547 -4.559 1 96.62 397 ASP B CA 1
ATOM 7086 C C . ASP B 1 397 ? -14.406 18.703 -5.469 1 96.62 397 ASP B C 1
ATOM 7088 O O . ASP B 1 397 ? -13.781 17.75 -5.012 1 96.62 397 ASP B O 1
ATOM 7092 N N . ASP B 1 398 ? -14.359 19.062 -6.707 1 97.38 398 ASP B N 1
ATOM 7093 C CA . ASP B 1 398 ? -13.555 18.328 -7.676 1 97.38 398 ASP B CA 1
ATOM 7094 C C . ASP B 1 398 ? -12.07 18.406 -7.328 1 97.38 398 ASP B C 1
ATOM 7096 O O . ASP B 1 398 ? -11.352 17.406 -7.426 1 97.38 398 ASP B O 1
ATOM 7100 N N . ASP B 1 399 ? -11.633 19.609 -6.938 1 97.81 399 ASP B N 1
ATOM 7101 C CA . ASP B 1 399 ? -10.234 19.797 -6.566 1 97.81 399 ASP B CA 1
ATOM 7102 C C . ASP B 1 399 ? -9.875 18.969 -5.336 1 97.81 399 ASP B C 1
ATOM 7104 O O . ASP B 1 399 ? -8.82 18.328 -5.297 1 97.81 399 ASP B O 1
ATOM 7108 N N . VAL B 1 400 ? -10.773 19 -4.387 1 98.31 400 VAL B N 1
ATOM 7109 C CA . VAL B 1 400 ? -10.539 18.234 -3.168 1 98.31 400 VAL B CA 1
ATOM 7110 C C . VAL B 1 400 ? -10.445 16.75 -3.496 1 98.31 400 VAL B C 1
ATOM 7112 O O . VAL B 1 400 ? -9.531 16.062 -3.029 1 98.31 400 VAL B O 1
ATOM 7115 N N . ARG B 1 401 ? -11.359 16.266 -4.344 1 98.06 401 ARG B N 1
ATOM 7116 C CA . ARG B 1 401 ? -11.391 14.867 -4.746 1 98.06 401 ARG B CA 1
ATOM 7117 C C . ARG B 1 401 ? -10.102 14.469 -5.441 1 98.06 401 ARG B C 1
ATOM 7119 O O . ARG B 1 401 ? -9.578 13.367 -5.219 1 98.06 401 ARG B O 1
ATOM 7126 N N . GLU B 1 402 ? -9.578 15.344 -6.219 1 97.81 402 GLU B N 1
ATOM 7127 C CA . GLU B 1 402 ? -8.352 15.062 -6.961 1 97.81 402 GLU B CA 1
ATOM 7128 C C . GLU B 1 402 ? -7.168 14.891 -6.02 1 97.81 402 GLU B C 1
ATOM 7130 O O . GLU B 1 402 ? -6.34 13.992 -6.211 1 97.81 402 GLU B O 1
ATOM 7135 N N . VAL B 1 403 ? -7.074 15.719 -5.062 1 98.62 403 VAL B N 1
ATOM 7136 C CA . VAL B 1 403 ? -5.957 15.633 -4.129 1 98.62 403 VAL B CA 1
ATOM 7137 C C . VAL B 1 403 ? -6.117 14.406 -3.236 1 98.62 403 VAL B C 1
ATOM 7139 O O . VAL B 1 403 ? -5.133 13.742 -2.893 1 98.62 403 VAL B O 1
ATOM 7142 N N . ILE B 1 404 ? -7.371 14.086 -2.879 1 98.69 404 ILE B N 1
ATOM 7143 C CA . ILE B 1 404 ? -7.645 12.906 -2.064 1 98.69 404 ILE B CA 1
ATOM 7144 C C . ILE B 1 404 ? -7.215 11.648 -2.816 1 98.69 404 ILE B C 1
ATOM 7146 O O . ILE B 1 404 ? -6.625 10.734 -2.23 1 98.69 404 ILE B O 1
ATOM 7150 N N . ARG B 1 405 ? -7.465 11.594 -4.105 1 97.62 405 ARG B N 1
ATOM 7151 C CA . ARG B 1 405 ? -7.16 10.438 -4.941 1 97.62 405 ARG B CA 1
ATOM 7152 C C . ARG B 1 405 ? -5.66 10.312 -5.176 1 97.62 405 ARG B C 1
ATOM 7154 O O . ARG B 1 405 ? -5.156 9.219 -5.441 1 97.62 405 ARG B O 1
ATOM 7161 N N . TYR B 1 406 ? -4.898 11.383 -5.094 1 98 406 TYR B N 1
ATOM 7162 C CA . TYR B 1 406 ? -3.477 11.461 -5.418 1 98 406 TYR B CA 1
ATOM 7163 C C . TYR B 1 406 ? -2.652 10.594 -4.473 1 98 406 TYR B C 1
ATOM 7165 O O . TYR B 1 406 ? -2.73 10.75 -3.252 1 98 406 TYR B O 1
ATOM 7173 N N . ASP B 1 407 ? -1.798 9.711 -4.973 1 96.5 407 ASP B N 1
ATOM 7174 C CA . ASP B 1 407 ? -1.119 8.672 -4.211 1 96.5 407 ASP B CA 1
ATOM 7175 C C . ASP B 1 407 ? -0.116 9.273 -3.229 1 96.5 407 ASP B C 1
ATOM 7177 O O . ASP B 1 407 ? 0.26 8.633 -2.246 1 96.5 407 ASP B O 1
ATOM 7181 N N . ARG B 1 408 ? 0.371 10.508 -3.455 1 97.75 408 ARG B N 1
ATOM 7182 C CA . ARG B 1 408 ? 1.383 11.125 -2.602 1 97.75 408 ARG B CA 1
ATOM 7183 C C . ARG B 1 408 ? 0.75 12.102 -1.621 1 97.75 408 ARG B C 1
ATOM 7185 O O . ARG B 1 408 ? 1.447 12.914 -1.012 1 97.75 408 ARG B O 1
ATOM 7192 N N . SER B 1 409 ? -0.554 11.992 -1.47 1 98.62 409 SER B N 1
ATOM 7193 C CA . SER B 1 409 ? -1.277 12.844 -0.53 1 98.62 409 SER B CA 1
ATOM 7194 C C . SER B 1 409 ? -1.85 12.031 0.625 1 98.62 409 SER B C 1
ATOM 7196 O O . SER B 1 409 ? -2.619 11.086 0.409 1 98.62 409 SER B O 1
ATOM 7198 N N . LEU B 1 410 ? -1.444 12.336 1.829 1 98.25 410 LEU B N 1
ATOM 7199 C CA . LEU B 1 410 ? -2.123 11.711 2.959 1 98.25 410 LEU B CA 1
ATOM 7200 C C . LEU B 1 410 ? -3.314 12.555 3.408 1 98.25 410 LEU B C 1
ATOM 7202 O O . LEU B 1 410 ? -3.551 13.633 2.873 1 98.25 410 LEU B O 1
ATOM 7206 N N . ILE B 1 411 ? -4.191 12.008 4.289 1 98.81 411 ILE B N 1
ATOM 7207 C CA . ILE B 1 411 ? -5.387 12.68 4.785 1 98.81 411 ILE B CA 1
ATOM 7208 C C . ILE B 1 411 ? -5.148 13.172 6.211 1 98.81 411 ILE B C 1
ATOM 7210 O O . ILE B 1 411 ? -4.664 12.422 7.059 1 98.81 411 ILE B O 1
ATOM 7214 N N . ALA B 1 412 ? -5.355 14.406 6.449 1 98.75 412 ALA B N 1
ATOM 7215 C CA . ALA B 1 412 ? -5.25 15 7.777 1 98.75 412 ALA B CA 1
ATOM 7216 C C . ALA B 1 412 ? -6.414 15.953 8.047 1 98.75 412 ALA B C 1
ATOM 7218 O O . ALA B 1 412 ? -7.215 16.234 7.148 1 98.75 412 ALA B O 1
ATOM 7219 N N . SER B 1 413 ? -6.547 16.422 9.234 1 98.44 413 SER B N 1
ATOM 7220 C CA . SER B 1 413 ? -7.754 17.172 9.57 1 98.44 413 SER B CA 1
ATOM 7221 C C . SER B 1 413 ? -7.535 18.672 9.43 1 98.44 413 SER B C 1
ATOM 7223 O O . SER B 1 413 ? -8.445 19.406 9.039 1 98.44 413 SER B O 1
ATOM 7225 N N . ASP B 1 414 ? -6.316 19.109 9.766 1 97.88 414 ASP B N 1
ATOM 7226 C CA . ASP B 1 414 ? -6.07 20.547 9.938 1 97.88 414 ASP B CA 1
ATOM 7227 C C . ASP B 1 414 ? -7.031 21.141 10.953 1 97.88 414 ASP B C 1
ATOM 7229 O O . ASP B 1 414 ? -7.477 22.281 10.797 1 97.88 414 ASP B O 1
ATOM 7233 N N . SER B 1 415 ? -7.422 20.359 11.922 1 96.12 415 SER B N 1
ATOM 7234 C CA . SER B 1 415 ? -8.32 20.812 12.969 1 96.12 415 SER B CA 1
ATOM 7235 C C . SER B 1 415 ? -7.66 21.875 13.852 1 96.12 415 SER B C 1
ATOM 7237 O O . SER B 1 415 ? -6.457 21.812 14.102 1 96.12 415 SER B O 1
ATOM 7239 N N . LEU B 1 416 ? -8.484 22.781 14.281 1 93.31 416 LEU B N 1
ATOM 7240 C CA . LEU B 1 416 ? -7.98 23.844 15.156 1 93.31 416 LEU B CA 1
ATOM 7241 C C . LEU B 1 416 ? -8.195 23.469 16.625 1 93.31 416 LEU B C 1
ATOM 7243 O O . LEU B 1 416 ? -9.094 22.688 16.953 1 93.31 416 LEU B O 1
ATOM 7247 N N . GLY B 1 417 ? -7.367 23.969 17.422 1 86.19 417 GLY B N 1
ATOM 7248 C CA . GLY B 1 417 ? -7.488 23.781 18.859 1 86.19 417 GLY B CA 1
ATOM 7249 C C . GLY B 1 417 ? -8.594 24.609 19.484 1 86.19 417 GLY B C 1
ATOM 7250 O O . GLY B 1 417 ? -9.039 24.328 20.594 1 86.19 417 GLY B O 1
ATOM 7251 N N . CYS B 1 418 ? -9.016 25.625 18.766 1 74.38 418 CYS B N 1
ATOM 7252 C CA . CYS B 1 418 ? -10.156 26.438 19.188 1 74.38 418 CYS B CA 1
ATOM 7253 C C . CYS B 1 418 ? -11.469 25.734 18.859 1 74.38 418 CYS B C 1
ATOM 7255 O O . CYS B 1 418 ? -12.016 25.906 17.766 1 74.38 418 CYS B O 1
ATOM 7257 N N . VAL B 1 419 ? -11.984 25 19.844 1 72.94 419 VAL B N 1
ATOM 7258 C CA . VAL B 1 419 ? -13.133 24.141 19.594 1 72.94 419 VAL B CA 1
ATOM 7259 C C . VAL B 1 419 ? -14.383 24.734 20.219 1 72.94 419 VAL B C 1
ATOM 7261 O O . VAL B 1 419 ? -15.352 24.016 20.484 1 72.94 419 VAL B O 1
ATOM 7264 N N . THR B 1 420 ? -14.328 26.031 20.391 1 79.06 420 THR B N 1
ATOM 7265 C CA . THR B 1 420 ? -15.492 26.719 20.953 1 79.06 420 THR B CA 1
ATOM 7266 C C . THR B 1 420 ? -16.344 27.312 19.844 1 79.06 420 THR B C 1
ATOM 7268 O O . THR B 1 420 ? -15.922 27.375 18.688 1 79.06 420 THR B O 1
ATOM 7271 N N . GLY B 1 421 ? -17.609 27.609 20.188 1 88.06 421 GLY B N 1
ATOM 7272 C CA . GLY B 1 421 ? -18.5 28.172 19.203 1 88.06 421 GLY B CA 1
ATOM 7273 C C . GLY B 1 421 ? -18.953 27.172 18.156 1 88.06 421 GLY B C 1
ATOM 7274 O O . GLY B 1 421 ? -19.453 26.094 18.5 1 88.06 421 GLY B O 1
ATOM 7275 N N . LYS B 1 422 ? -18.75 27.609 16.859 1 92.62 422 LYS B N 1
ATOM 7276 C CA . LYS B 1 422 ? -19.078 26.75 15.727 1 92.62 422 LYS B CA 1
ATOM 7277 C C . LYS B 1 422 ? -17.828 26.422 14.914 1 92.62 422 LYS B C 1
ATOM 7279 O O . LYS B 1 422 ? -17.688 26.875 13.781 1 92.62 422 LYS B O 1
ATOM 7284 N N . PRO B 1 423 ? -17.016 25.562 15.594 1 93.31 423 PRO B N 1
ATOM 7285 C CA . PRO B 1 423 ? -15.781 25.219 14.883 1 93.31 423 PRO B CA 1
ATOM 7286 C C . PRO B 1 423 ? -16.047 24.469 13.578 1 93.31 423 PRO B C 1
ATOM 7288 O O . PRO B 1 423 ? -17.156 24.016 13.328 1 93.31 423 PRO B O 1
ATOM 7291 N N . HIS B 1 424 ? -15.086 24.453 12.773 1 96.19 424 HIS B N 1
ATOM 7292 C CA . HIS B 1 424 ? -15.172 23.656 11.555 1 96.19 424 HIS B CA 1
ATOM 7293 C C . HIS B 1 424 ? -15.461 22.188 11.875 1 96.19 424 HIS B C 1
ATOM 7295 O O . HIS B 1 424 ? -14.828 21.609 12.75 1 96.19 424 HIS B O 1
ATOM 7301 N N . PRO B 1 425 ? -16.375 21.531 11.188 1 96.94 425 PRO B N 1
ATOM 7302 C CA . PRO B 1 425 ? -16.75 20.141 11.492 1 96.94 425 PRO B CA 1
ATOM 7303 C C . PRO B 1 425 ? -15.602 19.172 11.258 1 96.94 425 PRO B C 1
ATOM 7305 O O . PRO B 1 425 ? -15.648 18.031 11.742 1 96.94 425 PRO B O 1
ATOM 7308 N N . ARG B 1 426 ? -14.57 19.516 10.547 1 97.56 426 ARG B N 1
ATOM 7309 C CA . ARG B 1 426 ? -13.445 18.641 10.281 1 97.56 426 ARG B CA 1
ATOM 7310 C C . ARG B 1 426 ? -12.758 18.219 11.57 1 97.56 426 ARG B C 1
ATOM 7312 O O . ARG B 1 426 ? -12.055 17.203 11.609 1 97.56 426 ARG B O 1
ATOM 7319 N N . SER B 1 427 ? -12.906 19 12.648 1 96.25 427 SER B N 1
ATOM 7320 C CA . SER B 1 427 ? -12.328 18.656 13.938 1 96.25 427 SER B CA 1
ATOM 7321 C C . SER B 1 427 ? -12.945 17.375 14.5 1 96.25 427 SER B C 1
ATOM 7323 O O . SER B 1 427 ? -12.289 16.641 15.242 1 96.25 427 SER B O 1
ATOM 7325 N N . TYR B 1 428 ? -14.195 17.047 14.07 1 96.88 428 TYR B N 1
ATOM 7326 C CA . TYR B 1 428 ? -14.938 15.953 14.68 1 96.88 428 TYR B CA 1
ATOM 7327 C C . TYR B 1 428 ? -15.312 14.906 13.641 1 96.88 428 TYR B C 1
ATOM 7329 O O . TYR B 1 428 ? -15.953 13.906 13.961 1 96.88 428 TYR B O 1
ATOM 7337 N N . GLY B 1 429 ? -14.859 15.109 12.398 1 98.19 429 GLY B N 1
ATOM 7338 C CA . GLY B 1 429 ? -15.477 14.234 11.422 1 98.19 429 GLY B CA 1
ATOM 7339 C C . GLY B 1 429 ? -14.539 13.844 10.297 1 98.19 429 GLY B C 1
ATOM 7340 O O . GLY B 1 429 ? -14.906 13.062 9.422 1 98.19 429 GLY B O 1
ATOM 7341 N N . THR B 1 430 ? -13.312 14.289 10.289 1 98.69 430 THR B N 1
ATOM 7342 C CA . THR B 1 430 ? -12.398 14.133 9.164 1 98.69 430 THR B CA 1
ATOM 7343 C C . THR B 1 430 ? -12.25 12.664 8.789 1 98.69 430 THR B C 1
ATOM 7345 O O . THR B 1 430 ? -12.453 12.289 7.637 1 98.69 430 THR B O 1
ATOM 7348 N N . PHE B 1 431 ? -11.977 11.805 9.695 1 98.88 431 PHE B N 1
ATOM 7349 C CA . PHE B 1 431 ? -11.578 10.438 9.398 1 98.88 431 PHE B CA 1
ATOM 7350 C C . PHE B 1 431 ? -12.805 9.57 9.109 1 98.88 431 PHE B C 1
ATOM 7352 O O . PHE B 1 431 ? -12.828 8.836 8.117 1 98.88 431 PHE B O 1
ATOM 7359 N N . PRO B 1 432 ? -13.914 9.68 9.914 1 98.81 432 PRO B N 1
ATOM 7360 C CA . PRO B 1 432 ? -15.117 8.961 9.492 1 98.81 432 PRO B CA 1
ATOM 7361 C C . PRO B 1 432 ? -15.633 9.406 8.125 1 98.81 432 PRO B C 1
ATOM 7363 O O . PRO B 1 432 ? -16.141 8.586 7.363 1 98.81 432 PRO B O 1
ATOM 7366 N N . ARG B 1 433 ? -15.5 10.68 7.812 1 98.81 433 ARG B N 1
ATOM 7367 C CA . ARG B 1 433 ? -15.93 11.195 6.516 1 98.81 433 ARG B CA 1
ATOM 7368 C C . ARG B 1 433 ? -15.133 10.555 5.383 1 98.81 433 ARG B C 1
ATOM 7370 O O . ARG B 1 433 ? -15.688 10.234 4.328 1 98.81 433 ARG B O 1
ATOM 7377 N N . LEU B 1 434 ? -13.82 10.43 5.57 1 98.81 434 LEU B N 1
ATOM 7378 C CA . LEU B 1 434 ? -12.992 9.766 4.582 1 98.81 434 LEU B CA 1
ATOM 7379 C C . LEU B 1 434 ? -13.594 8.422 4.18 1 98.81 434 LEU B C 1
ATOM 7381 O O . LEU B 1 434 ? -13.758 8.141 2.99 1 98.81 434 LEU B O 1
ATOM 7385 N N . PHE B 1 435 ? -13.961 7.617 5.141 1 98.81 435 PHE B N 1
ATOM 7386 C CA . PHE B 1 435 ? -14.43 6.258 4.883 1 98.81 435 PHE B CA 1
ATOM 7387 C C . PHE B 1 435 ? -15.867 6.262 4.391 1 98.81 435 PHE B C 1
ATOM 7389 O O . PHE B 1 435 ? -16.234 5.484 3.504 1 98.81 435 PHE B O 1
ATOM 7396 N N . ALA B 1 436 ? -16.703 7.133 4.945 1 98.75 436 ALA B N 1
ATOM 7397 C CA . ALA B 1 436 ? -18.109 7.172 4.559 1 98.75 436 ALA B CA 1
ATOM 7398 C C . ALA B 1 436 ? -18.281 7.75 3.158 1 98.75 436 ALA B C 1
ATOM 7400 O O . ALA B 1 436 ? -18.859 7.109 2.281 1 98.75 436 ALA B O 1
ATOM 7401 N N . LYS B 1 437 ? -17.703 8.867 2.9 1 98.5 437 LYS B N 1
ATOM 7402 C CA . LYS B 1 437 ? -17.938 9.586 1.652 1 98.5 437 LYS B CA 1
ATOM 7403 C C . LYS B 1 437 ? -17 9.094 0.549 1 98.5 437 LYS B C 1
ATOM 7405 O O . LYS B 1 437 ? -17.453 8.734 -0.541 1 98.5 437 LYS B O 1
ATOM 7410 N N . TYR B 1 438 ? -15.758 8.977 0.794 1 98.62 438 TYR B N 1
ATOM 7411 C CA . TYR B 1 438 ? -14.797 8.828 -0.288 1 98.62 438 TYR B CA 1
ATOM 7412 C C . TYR B 1 438 ? -14.484 7.359 -0.541 1 98.62 438 TYR B C 1
ATOM 7414 O O . TYR B 1 438 ? -13.969 7 -1.603 1 98.62 438 TYR B O 1
ATOM 7422 N N . VAL B 1 439 ? -14.742 6.484 0.409 1 98.25 439 VAL B N 1
ATOM 7423 C CA . VAL B 1 439 ? -14.562 5.055 0.199 1 98.25 439 VAL B CA 1
ATOM 7424 C C . VAL B 1 439 ? -15.906 4.41 -0.145 1 98.25 439 VAL B C 1
ATOM 7426 O O . VAL B 1 439 ? -16.062 3.836 -1.225 1 98.25 439 VAL B O 1
ATOM 7429 N N . ARG B 1 440 ? -16.906 4.547 0.731 1 97.56 440 ARG B N 1
ATOM 7430 C CA . ARG B 1 440 ? -18.172 3.834 0.599 1 97.56 440 ARG B CA 1
ATOM 7431 C C . ARG B 1 440 ? -19.062 4.488 -0.451 1 97.56 440 ARG B C 1
ATOM 7433 O O . ARG B 1 440 ? -19.531 3.824 -1.376 1 97.56 440 ARG B O 1
ATOM 7440 N N . ASP B 1 441 ? -19.312 5.844 -0.401 1 97.88 441 ASP B N 1
ATOM 7441 C CA . ASP B 1 441 ? -20.312 6.492 -1.231 1 97.88 441 ASP B CA 1
ATOM 7442 C C . ASP B 1 441 ? -19.766 6.84 -2.609 1 97.88 441 ASP B C 1
ATOM 7444 O O . ASP B 1 441 ? -20.328 6.453 -3.633 1 97.88 441 ASP B O 1
ATOM 7448 N N . ASP B 1 442 ? -18.578 7.582 -2.611 1 97.62 442 ASP B N 1
ATOM 7449 C CA . ASP B 1 442 ? -18.047 8.109 -3.865 1 97.62 442 ASP B CA 1
ATOM 7450 C C . ASP B 1 442 ? -17.078 7.121 -4.504 1 97.62 442 ASP B C 1
ATOM 7452 O O . ASP B 1 442 ? -16.75 7.234 -5.688 1 97.62 442 ASP B O 1
ATOM 7456 N N . ARG B 1 443 ? -16.547 6.145 -3.785 1 96.06 443 ARG B N 1
ATOM 7457 C CA . ARG B 1 443 ? -15.633 5.105 -4.25 1 96.06 443 ARG B CA 1
ATOM 7458 C C . ARG B 1 443 ? -14.422 5.711 -4.957 1 96.06 443 ARG B C 1
ATOM 7460 O O . ARG B 1 443 ? -14.039 5.254 -6.035 1 96.06 443 ARG B O 1
ATOM 7467 N N . VAL B 1 444 ? -13.953 6.863 -4.398 1 97.56 444 VAL B N 1
ATOM 7468 C CA . VAL B 1 444 ? -12.742 7.527 -4.875 1 97.56 444 VAL B CA 1
ATOM 7469 C C . VAL B 1 444 ? -11.523 6.695 -4.504 1 97.56 444 VAL B C 1
ATOM 7471 O O . VAL B 1 444 ? -10.547 6.645 -5.254 1 97.56 444 VAL B O 1
ATOM 7474 N N . LEU B 1 445 ? -11.547 6.109 -3.361 1 98 445 LEU B N 1
ATOM 7475 C CA . LEU B 1 445 ? -10.5 5.25 -2.822 1 98 445 LEU B CA 1
ATOM 7476 C C . LEU B 1 445 ? -11.062 3.883 -2.441 1 98 445 LEU B C 1
ATOM 7478 O O . LEU B 1 445 ? -12.227 3.773 -2.047 1 98 445 LEU B O 1
ATOM 7482 N N . SER B 1 446 ? -10.219 2.85 -2.568 1 96.94 446 SER B N 1
ATOM 7483 C CA . SER B 1 446 ? -10.539 1.596 -1.894 1 96.94 446 SER B CA 1
ATOM 7484 C C . SER B 1 446 ? -10.352 1.717 -0.385 1 96.94 446 SER B C 1
ATOM 7486 O O . SER B 1 446 ? -9.734 2.668 0.094 1 96.94 446 SER B O 1
ATOM 7488 N N . LEU B 1 447 ? -10.922 0.822 0.353 1 98.06 447 LEU B N 1
ATOM 7489 C CA . LEU B 1 447 ? -10.75 0.758 1.8 1 98.06 447 LEU B CA 1
ATOM 7490 C C . LEU B 1 447 ? -9.273 0.697 2.172 1 98.06 447 LEU B C 1
ATOM 7492 O O . LEU B 1 447 ? -8.82 1.413 3.07 1 98.06 447 LEU B O 1
ATOM 7496 N N . GLU B 1 448 ? -8.539 -0.102 1.462 1 98.44 448 GLU B N 1
ATOM 7497 C CA . GLU B 1 448 ? -7.125 -0.323 1.756 1 98.44 448 GLU B CA 1
ATOM 7498 C C . GLU B 1 448 ? -6.301 0.929 1.473 1 98.44 448 GLU B C 1
ATOM 7500 O O . GLU B 1 448 ? -5.395 1.269 2.236 1 98.44 448 GLU B O 1
ATOM 7505 N N . GLN B 1 449 ? -6.605 1.618 0.392 1 98.12 449 GLN B N 1
ATOM 7506 C CA . GLN B 1 449 ? -5.93 2.871 0.074 1 98.12 449 GLN B CA 1
ATOM 7507 C C . GLN B 1 449 ? -6.172 3.918 1.157 1 98.12 449 GLN B C 1
ATOM 7509 O O . GLN B 1 449 ? -5.246 4.621 1.565 1 98.12 449 GLN B O 1
ATOM 7514 N N . ALA B 1 450 ? -7.422 4.039 1.601 1 98.75 450 ALA B N 1
ATOM 7515 C CA . ALA B 1 450 ? -7.777 5.023 2.621 1 98.75 450 ALA B CA 1
ATOM 7516 C C . ALA B 1 450 ? -7.051 4.742 3.932 1 98.75 450 ALA B C 1
ATOM 7518 O O . ALA B 1 450 ? -6.488 5.652 4.547 1 98.75 450 ALA B O 1
ATOM 7519 N N . VAL B 1 451 ? -7.02 3.512 4.34 1 98.88 451 VAL B N 1
ATOM 7520 C CA . VAL B 1 451 ? -6.348 3.141 5.582 1 98.88 451 VAL B CA 1
ATOM 7521 C C . VAL B 1 451 ? -4.859 3.473 5.484 1 98.88 451 VAL B C 1
ATOM 7523 O O . VAL B 1 451 ? -4.281 4.039 6.414 1 98.88 451 VAL B O 1
ATOM 7526 N N . ARG B 1 452 ? -4.207 3.137 4.383 1 98.69 452 ARG B N 1
ATOM 7527 C CA . ARG B 1 452 ? -2.797 3.443 4.18 1 98.69 452 ARG B CA 1
ATOM 7528 C C . ARG B 1 452 ? -2.537 4.941 4.32 1 98.69 452 ARG B C 1
ATOM 7530 O O . ARG B 1 452 ? -1.578 5.348 4.98 1 98.69 452 ARG B O 1
ATOM 7537 N N . LYS B 1 453 ? -3.381 5.758 3.84 1 98.81 453 LYS B N 1
ATOM 7538 C CA . LYS B 1 453 ? -3.207 7.207 3.773 1 98.81 453 LYS B CA 1
ATOM 7539 C C . LYS B 1 453 ? -3.318 7.836 5.156 1 98.81 453 LYS B C 1
ATOM 7541 O O . LYS B 1 453 ? -2.93 8.992 5.352 1 98.81 453 LYS B O 1
ATOM 7546 N N . VAL B 1 454 ? -3.859 7.07 6.148 1 98.88 454 VAL B N 1
ATOM 7547 C CA . VAL B 1 454 ? -4.02 7.652 7.477 1 98.88 454 VAL B CA 1
ATOM 7548 C C . VAL B 1 454 ? -3.285 6.797 8.508 1 98.88 454 VAL B C 1
ATOM 7550 O O . VAL B 1 454 ? -3.479 6.965 9.711 1 98.88 454 VAL B O 1
ATOM 7553 N N . THR B 1 455 ? -2.459 5.84 8.094 1 98.81 455 THR B N 1
ATOM 7554 C CA . THR B 1 455 ? -1.743 4.996 9.039 1 98.81 455 THR B CA 1
ATOM 7555 C C . THR B 1 455 ? -0.27 4.883 8.664 1 98.81 455 THR B C 1
ATOM 7557 O O . THR B 1 455 ? 0.533 5.754 9.008 1 98.81 455 THR B O 1
ATOM 7560 N N . SER B 1 456 ? 0.094 4 7.695 1 98.75 456 SER B N 1
ATOM 7561 C CA . SER B 1 456 ? 1.497 3.74 7.391 1 98.75 456 SER B CA 1
ATOM 7562 C C . SER B 1 456 ? 2.135 4.926 6.672 1 98.75 456 SER B C 1
ATOM 7564 O O . SER B 1 456 ? 3.314 5.219 6.875 1 98.75 456 SER B O 1
ATOM 7566 N N . PHE B 1 457 ? 1.38 5.609 5.781 1 98.69 457 PHE B N 1
ATOM 7567 C CA . PHE B 1 457 ? 1.918 6.734 5.027 1 98.69 457 PHE B CA 1
ATOM 7568 C C . PHE B 1 457 ? 2.369 7.848 5.965 1 98.69 457 PHE B C 1
ATOM 7570 O O . PHE B 1 457 ? 3.533 8.258 5.941 1 98.69 457 PHE B O 1
ATOM 7577 N N . PRO B 1 458 ? 1.513 8.32 6.863 1 98.69 458 PRO B N 1
ATOM 7578 C CA . PRO B 1 458 ? 1.994 9.359 7.781 1 98.69 458 PRO B CA 1
ATOM 7579 C C . PRO B 1 458 ? 3.09 8.852 8.719 1 98.69 458 PRO B C 1
ATOM 7581 O O . PRO B 1 458 ? 3.977 9.617 9.109 1 98.69 458 PRO B O 1
ATOM 7584 N N . VAL B 1 459 ? 3.078 7.617 9.148 1 97.75 459 VAL B N 1
ATOM 7585 C CA . VAL B 1 459 ? 4.129 7.078 10.008 1 97.75 459 VAL B CA 1
ATOM 7586 C C . VAL B 1 459 ? 5.473 7.156 9.281 1 97.75 459 VAL B C 1
ATOM 7588 O O . VAL B 1 459 ? 6.477 7.578 9.867 1 97.75 459 VAL B O 1
ATOM 7591 N N . GLN B 1 460 ? 5.43 6.746 8.023 1 96.5 460 GLN B N 1
ATOM 7592 C CA . GLN B 1 460 ? 6.637 6.84 7.211 1 96.5 460 GLN B CA 1
ATOM 7593 C C . GLN B 1 460 ? 7.078 8.289 7.039 1 96.5 460 GLN B C 1
ATOM 7595 O O . GLN B 1 460 ? 8.25 8.617 7.219 1 96.5 460 GLN B O 1
ATOM 7600 N N . ARG B 1 461 ? 6.152 9.164 6.734 1 96.94 461 ARG B N 1
ATOM 7601 C CA . ARG B 1 461 ? 6.426 10.562 6.418 1 96.94 461 ARG B CA 1
ATOM 7602 C C . ARG B 1 461 ? 7.008 11.297 7.621 1 96.94 461 ARG B C 1
ATOM 7604 O O . ARG B 1 461 ? 7.953 12.07 7.484 1 96.94 461 ARG B O 1
ATOM 7611 N N . PHE B 1 462 ? 6.465 10.992 8.805 1 97.12 462 PHE B N 1
ATOM 7612 C CA . PHE B 1 462 ? 6.793 11.789 9.977 1 97.12 462 PHE B CA 1
ATOM 7613 C C . PHE B 1 462 ? 7.707 11.016 10.922 1 97.12 462 PHE B C 1
ATOM 7615 O O . PHE B 1 462 ? 7.988 11.477 12.031 1 97.12 462 PHE B O 1
ATOM 7622 N N . LYS B 1 463 ? 8.117 9.852 10.5 1 93.62 463 LYS B N 1
ATOM 7623 C CA . LYS B 1 463 ? 9.102 9.055 11.227 1 93.62 463 LYS B CA 1
ATOM 7624 C C . LYS B 1 463 ? 8.609 8.734 12.641 1 93.62 463 LYS B C 1
ATOM 7626 O O . LYS B 1 463 ? 9.312 9 13.617 1 93.62 463 LYS B O 1
ATOM 7631 N N . LEU B 1 464 ? 7.488 8.102 12.719 1 96.56 464 LEU B N 1
ATOM 7632 C CA . LEU B 1 464 ? 6.801 7.945 14 1 96.56 464 LEU B CA 1
ATOM 7633 C C . LEU B 1 464 ? 7.105 6.586 14.617 1 96.56 464 LEU B C 1
ATOM 7635 O O . LEU B 1 464 ? 6.465 6.184 15.594 1 96.56 464 LEU B O 1
ATOM 7639 N N . GLY B 1 465 ? 8.031 5.793 14.008 1 94.19 465 GLY B N 1
ATOM 7640 C CA . GLY B 1 465 ? 8.5 4.559 14.625 1 94.19 465 GLY B CA 1
ATOM 7641 C C . GLY B 1 465 ? 7.668 3.35 14.242 1 94.19 465 GLY B C 1
ATOM 7642 O O . GLY B 1 465 ? 7.105 3.301 13.148 1 94.19 465 GLY B O 1
ATOM 7643 N N . LYS B 1 466 ? 7.691 2.312 15.102 1 95.25 466 LYS B N 1
ATOM 7644 C CA . LYS B 1 466 ? 7.094 1.012 14.812 1 95.25 466 LYS B CA 1
ATOM 7645 C C . LYS B 1 466 ? 5.586 1.034 15.055 1 95.25 466 LYS B C 1
ATOM 7647 O O . LYS B 1 466 ? 5.082 0.354 15.953 1 95.25 466 LYS B O 1
ATOM 7652 N N . ARG B 1 467 ? 4.93 1.677 14.211 1 97.31 467 ARG B N 1
ATOM 7653 C CA . ARG B 1 467 ? 3.473 1.749 14.242 1 97.31 467 ARG B CA 1
ATOM 7654 C C . ARG B 1 467 ? 2.904 1.948 12.844 1 97.31 467 ARG B C 1
ATOM 7656 O O . ARG B 1 467 ? 3.646 1.94 11.859 1 97.31 467 ARG B O 1
ATOM 7663 N N . GLY B 1 468 ? 1.627 2.002 12.672 1 98.38 468 GLY B N 1
ATOM 7664 C CA . GLY B 1 468 ? 0.975 2.271 11.406 1 98.38 468 GLY B CA 1
ATOM 7665 C C . GLY B 1 468 ? 0.813 1.032 10.539 1 98.38 468 GLY B C 1
ATOM 7666 O O . GLY B 1 468 ? 0.265 1.104 9.438 1 98.38 468 GLY B O 1
ATOM 7667 N N . LEU B 1 469 ? 1.313 -0.101 10.953 1 98.62 469 LEU B N 1
ATOM 7668 C CA . LEU B 1 469 ? 1.157 -1.405 10.32 1 98.62 469 LEU B CA 1
ATOM 7669 C C . LEU B 1 469 ? 0.701 -2.451 11.328 1 98.62 469 LEU B C 1
ATOM 7671 O O . LEU B 1 469 ? 1.055 -2.375 12.508 1 98.62 469 LEU B O 1
ATOM 7675 N N . LEU B 1 470 ? -0.133 -3.418 10.867 1 98.38 470 LEU B N 1
ATOM 7676 C CA . LEU B 1 470 ? -0.476 -4.562 11.711 1 98.38 470 LEU B CA 1
ATOM 7677 C C . LEU B 1 470 ? 0.468 -5.73 11.445 1 98.38 470 LEU B C 1
ATOM 7679 O O . LEU B 1 470 ? 0.089 -6.703 10.781 1 98.38 470 LEU B O 1
ATOM 7683 N N . VAL B 1 471 ? 1.676 -5.656 11.984 1 96.38 471 VAL B N 1
ATOM 7684 C CA . VAL B 1 471 ? 2.678 -6.715 11.883 1 96.38 471 VAL B CA 1
ATOM 7685 C C . VAL B 1 471 ? 3.285 -6.977 13.266 1 96.38 471 VAL B C 1
ATOM 7687 O O . VAL B 1 471 ? 3.34 -6.082 14.109 1 96.38 471 VAL B O 1
ATOM 7690 N N . PRO B 1 472 ? 3.711 -8.156 13.531 1 95.5 472 PRO B N 1
ATOM 7691 C CA . PRO B 1 472 ? 4.316 -8.461 14.828 1 95.5 472 PRO B CA 1
ATOM 7692 C C . PRO B 1 472 ? 5.5 -7.551 15.156 1 95.5 472 PRO B C 1
ATOM 7694 O O . PRO B 1 472 ? 6.316 -7.254 14.273 1 95.5 472 PRO B O 1
ATOM 7697 N N . GLY B 1 473 ? 5.555 -7.07 16.359 1 96.12 473 GLY B N 1
ATOM 7698 C CA . GLY B 1 473 ? 6.648 -6.219 16.812 1 96.12 473 GLY B CA 1
ATOM 7699 C C . GLY B 1 473 ? 6.297 -4.742 16.797 1 96.12 473 GLY B C 1
ATOM 7700 O O . GLY B 1 473 ? 6.988 -3.932 17.422 1 96.12 473 GLY B O 1
ATOM 7701 N N . HIS B 1 474 ? 5.273 -4.371 16.141 1 97.81 474 HIS B N 1
ATOM 7702 C CA . HIS B 1 474 ? 4.832 -2.982 16.109 1 97.81 474 HIS B CA 1
ATOM 7703 C C . HIS B 1 474 ? 3.945 -2.66 17.312 1 97.81 474 HIS B C 1
ATOM 7705 O O . HIS B 1 474 ? 3.377 -3.564 17.938 1 97.81 474 HIS B O 1
ATOM 7711 N N . LYS B 1 475 ? 3.857 -1.395 17.656 1 98.38 475 LYS B N 1
ATOM 7712 C CA . LYS B 1 475 ? 2.971 -0.937 18.734 1 98.38 475 LYS B CA 1
ATOM 7713 C C . LYS B 1 475 ? 1.516 -1.268 18.422 1 98.38 475 LYS B C 1
ATOM 7715 O O . LYS B 1 475 ? 1.085 -1.167 17.266 1 98.38 475 LYS B O 1
ATOM 7720 N N . ALA B 1 476 ? 0.816 -1.691 19.453 1 98.75 476 ALA B N 1
ATOM 7721 C CA . ALA B 1 476 ? -0.59 -2.045 19.281 1 98.75 476 ALA B CA 1
ATOM 7722 C C . ALA B 1 476 ? -1.478 -0.804 19.344 1 98.75 476 ALA B C 1
ATOM 7724 O O . ALA B 1 476 ? -2.305 -0.666 20.25 1 98.75 476 ALA B O 1
ATOM 7725 N N . ASP B 1 477 ? -1.297 0.081 18.5 1 98.88 477 ASP B N 1
ATOM 7726 C CA . ASP B 1 477 ? -2.27 1.119 18.172 1 98.88 477 ASP B CA 1
ATOM 7727 C C . ASP B 1 477 ? -3.25 0.634 17.094 1 98.88 477 ASP B C 1
ATOM 7729 O O . ASP B 1 477 ? -2.875 0.448 15.945 1 98.88 477 ASP B O 1
ATOM 7733 N N . ILE B 1 478 ? -4.504 0.419 17.469 1 98.94 478 ILE B N 1
ATOM 7734 C CA . ILE B 1 478 ? -5.438 -0.277 16.594 1 98.94 478 ILE B CA 1
ATOM 7735 C C . ILE B 1 478 ? -6.797 0.412 16.625 1 98.94 478 ILE B C 1
ATOM 7737 O O . ILE B 1 478 ? -7.254 0.838 17.703 1 98.94 478 ILE B O 1
ATOM 7741 N N . THR B 1 479 ? -7.457 0.539 15.555 1 98.94 479 THR B N 1
ATOM 7742 C CA . THR B 1 479 ? -8.812 1.056 15.43 1 98.94 479 THR B CA 1
ATOM 7743 C C . THR B 1 479 ? -9.734 0.01 14.805 1 98.94 479 THR B C 1
ATOM 7745 O O . THR B 1 479 ? -9.383 -0.618 13.805 1 98.94 479 THR B O 1
ATOM 7748 N N . VAL B 1 480 ? -10.875 -0.26 15.398 1 98.94 480 VAL B N 1
ATOM 7749 C CA . VAL B 1 480 ? -11.883 -1.191 14.906 1 98.94 480 VAL B CA 1
ATOM 7750 C C . VAL B 1 480 ? -13.18 -0.438 14.602 1 98.94 480 VAL B C 1
ATOM 7752 O O . VAL B 1 480 ? -13.688 0.303 15.438 1 98.94 480 VAL B O 1
ATOM 7755 N N . PHE B 1 481 ? -13.711 -0.568 13.383 1 98.88 481 PHE B N 1
ATOM 7756 C CA . PHE B 1 481 ? -14.938 0.144 13.023 1 98.88 481 PHE B CA 1
ATOM 7757 C C . PHE B 1 481 ? -15.758 -0.664 12.031 1 98.88 481 PHE B C 1
ATOM 7759 O O . PHE B 1 481 ? -15.234 -1.531 11.336 1 98.88 481 PHE B O 1
ATOM 7766 N N . ASP B 1 482 ? -17.062 -0.439 12.008 1 98.19 482 ASP B N 1
ATOM 7767 C CA . ASP B 1 482 ? -17.984 -1.01 11.039 1 98.19 482 ASP B CA 1
ATOM 7768 C C . ASP B 1 482 ? -17.969 -0.226 9.727 1 98.19 482 ASP B C 1
ATOM 7770 O O . ASP B 1 482 ? -18.422 0.916 9.672 1 98.19 482 ASP B O 1
ATOM 7774 N N . PRO B 1 483 ? -17.484 -0.826 8.727 1 96.12 483 PRO B N 1
ATOM 7775 C CA . PRO B 1 483 ? -17.344 -0.07 7.484 1 96.12 483 PRO B CA 1
ATOM 7776 C C . PRO B 1 483 ? -18.672 0.404 6.914 1 96.12 483 PRO B C 1
ATOM 7778 O O . PRO B 1 483 ? -18.703 1.338 6.109 1 96.12 483 PRO B O 1
ATOM 7781 N N . GLU B 1 484 ? -19.781 -0.133 7.297 1 96.31 484 GLU B N 1
ATOM 7782 C CA . GLU B 1 484 ? -21.094 0.252 6.789 1 96.31 484 GLU B CA 1
ATOM 7783 C C . GLU B 1 484 ? -21.688 1.392 7.609 1 96.31 484 GLU B C 1
ATOM 7785 O O . GLU B 1 484 ? -22.531 2.146 7.113 1 96.31 484 GLU B O 1
ATOM 7790 N N . ALA B 1 485 ? -21.203 1.507 8.844 1 97.94 485 ALA B N 1
ATOM 7791 C CA . ALA B 1 485 ? -21.844 2.451 9.75 1 97.94 485 ALA B CA 1
ATOM 7792 C C . ALA B 1 485 ? -20.922 3.631 10.055 1 97.94 485 ALA B C 1
ATOM 7794 O O . ALA B 1 485 ? -21.391 4.703 10.445 1 97.94 485 ALA B O 1
ATOM 7795 N N . PHE B 1 486 ? -19.625 3.461 9.953 1 98.56 486 PHE B N 1
ATOM 7796 C CA . PHE B 1 486 ? -18.656 4.48 10.344 1 98.56 486 PHE B CA 1
ATOM 7797 C C . PHE B 1 486 ? -18.844 5.746 9.508 1 98.56 486 PHE B C 1
ATOM 7799 O O . PHE B 1 486 ? -18.641 5.73 8.297 1 98.56 486 PHE B O 1
ATOM 7806 N N . ARG B 1 487 ? -19.234 6.887 10.125 1 98.56 487 ARG B N 1
ATOM 7807 C CA . ARG B 1 487 ? -19.5 8.125 9.398 1 98.56 487 ARG B CA 1
ATOM 7808 C C . ARG B 1 487 ? -19.469 9.32 10.344 1 98.56 487 ARG B C 1
ATOM 7810 O O . ARG B 1 487 ? -19.719 9.188 11.539 1 98.56 487 ARG B O 1
ATOM 7817 N N . ASP B 1 488 ? -19.141 10.453 9.734 1 98.38 488 ASP B N 1
ATOM 7818 C CA . ASP B 1 488 ? -19.234 11.711 10.469 1 98.38 488 ASP B CA 1
ATOM 7819 C C . ASP B 1 488 ? -20.688 12.156 10.602 1 98.38 488 ASP B C 1
ATOM 7821 O O . ASP B 1 488 ? -21.516 11.883 9.727 1 98.38 488 ASP B O 1
ATOM 7825 N N . THR B 1 489 ? -20.969 12.812 11.703 1 98 489 THR B N 1
ATOM 7826 C CA . THR B 1 489 ? -22.297 13.375 11.922 1 98 489 THR B CA 1
ATOM 7827 C C . THR B 1 489 ? -22.219 14.883 12.117 1 98 489 THR B C 1
ATOM 7829 O O . THR B 1 489 ? -23.234 15.57 12.094 1 98 489 THR B O 1
ATOM 7832 N N . ALA B 1 490 ? -21.016 15.398 12.289 1 96.81 490 ALA B N 1
ATOM 7833 C CA . ALA B 1 490 ? -20.797 16.828 12.445 1 96.81 490 ALA B CA 1
ATOM 7834 C C . ALA B 1 490 ? -21.125 17.578 11.156 1 96.81 490 ALA B C 1
ATOM 7836 O O . ALA B 1 490 ? -20.766 17.125 10.062 1 96.81 490 ALA B O 1
ATOM 7837 N N . THR B 1 491 ? -21.875 18.641 11.211 1 96.19 491 THR B N 1
ATOM 7838 C CA . THR B 1 491 ? -22.188 19.547 10.109 1 96.19 491 THR B CA 1
ATOM 7839 C C . THR B 1 491 ? -21.672 20.953 10.398 1 96.19 491 THR B C 1
ATOM 7841 O O . THR B 1 491 ? -21.203 21.234 11.5 1 96.19 491 THR B O 1
ATOM 7844 N N . PHE B 1 492 ? -21.75 21.797 9.406 1 94.31 492 PHE B N 1
ATOM 7845 C CA . PHE B 1 492 ? -21.344 23.172 9.625 1 94.31 492 PHE B CA 1
ATOM 7846 C C . PHE B 1 492 ? -22.281 23.875 10.594 1 94.31 492 PHE B C 1
ATOM 7848 O O . PHE B 1 492 ? -21.859 24.75 11.359 1 94.31 492 PHE B O 1
ATOM 7855 N N . GLU B 1 493 ? -23.531 23.453 10.625 1 93.19 493 GLU B N 1
ATOM 7856 C CA . GLU B 1 493 ? -24.531 24.031 11.523 1 93.19 493 GLU B CA 1
ATOM 7857 C C . GLU B 1 493 ? -24.375 23.484 12.938 1 93.19 493 GLU B C 1
ATOM 7859 O O . GLU B 1 493 ? -24.531 24.219 13.914 1 93.19 493 GLU B O 1
ATOM 7864 N N . GLN B 1 494 ? -24.078 22.25 13.016 1 95.31 494 GLN B N 1
ATOM 7865 C CA . GLN B 1 494 ? -23.844 21.562 14.281 1 95.31 494 GLN B CA 1
ATOM 7866 C C . GLN B 1 494 ? -22.531 20.797 14.258 1 95.31 494 GLN B C 1
ATOM 7868 O O . GLN B 1 494 ? -22.516 19.562 14.156 1 95.31 494 GLN B O 1
ATOM 7873 N N . PRO B 1 495 ? -21.453 21.562 14.445 1 95.31 495 PRO B N 1
ATOM 7874 C CA . PRO B 1 495 ? -20.141 20.984 14.141 1 95.31 495 PRO B CA 1
ATOM 7875 C C . PRO B 1 495 ? -19.625 20.078 15.25 1 95.31 495 PRO B C 1
ATOM 7877 O O . PRO B 1 495 ? -18.75 19.234 15.016 1 95.31 495 PRO B O 1
ATOM 7880 N N . ILE B 1 496 ? -20.109 20.156 16.469 1 95.5 496 ILE B N 1
ATOM 7881 C CA . ILE B 1 496 ? -19.594 19.375 17.594 1 95.5 496 ILE B CA 1
ATOM 7882 C C . ILE B 1 496 ? -20.484 18.156 17.812 1 95.5 496 ILE B C 1
ATOM 7884 O O . ILE B 1 496 ? -21.375 18.172 18.672 1 95.5 496 ILE B O 1
ATOM 7888 N N . GLN B 1 497 ? -20.219 17.156 17 1 95.75 497 GLN B N 1
ATOM 7889 C CA . GLN B 1 497 ? -20.969 15.914 17.062 1 95.75 497 GLN B CA 1
ATOM 7890 C C . GLN B 1 497 ? -20.031 14.703 17.031 1 95.75 497 GLN B C 1
ATOM 7892 O O . GLN B 1 497 ? -19.031 14.719 16.297 1 95.75 497 GLN B O 1
ATOM 7897 N N . THR B 1 498 ? -20.344 13.695 17.797 1 96.12 498 THR B N 1
ATOM 7898 C CA . THR B 1 498 ? -19.562 12.453 17.812 1 96.12 498 THR B CA 1
ATOM 7899 C C . THR B 1 498 ? -19.922 11.578 16.625 1 96.12 498 THR B C 1
ATOM 7901 O O . THR B 1 498 ? -21.109 11.391 16.312 1 96.12 498 THR B O 1
ATOM 7904 N N . PRO B 1 499 ? -18.906 11.078 15.953 1 98.06 499 PRO B N 1
ATOM 7905 C CA . PRO B 1 499 ? -19.188 10.148 14.859 1 98.06 499 PRO B CA 1
ATOM 7906 C C . PRO B 1 499 ? -19.797 8.836 15.344 1 98.06 499 PRO B C 1
ATOM 7908 O O . PRO B 1 499 ? -19.875 8.586 16.547 1 98.06 499 PRO B O 1
ATOM 7911 N N . VAL B 1 500 ? -20.281 8.016 14.398 1 98.25 500 VAL B N 1
ATOM 7912 C CA . VAL B 1 500 ? -20.891 6.727 14.719 1 98.25 500 VAL B CA 1
ATOM 7913 C C . VAL B 1 500 ? -20.156 5.617 13.969 1 98.25 500 VAL B C 1
ATOM 7915 O O . VAL B 1 500 ? -19.453 5.879 12.984 1 98.25 500 VAL B O 1
ATOM 7918 N N . GLY B 1 501 ? -20.219 4.375 14.461 1 98.38 501 GLY B N 1
ATOM 7919 C CA . GLY B 1 501 ? -19.719 3.217 13.742 1 98.38 501 GLY B CA 1
ATOM 7920 C C . GLY B 1 501 ? -18.359 2.742 14.234 1 98.38 501 GLY B C 1
ATOM 7921 O O . GLY B 1 501 ? -17.906 1.659 13.859 1 98.38 501 GLY B O 1
ATOM 7922 N N . LEU B 1 502 ? -17.641 3.543 15.031 1 98.44 502 LEU B N 1
ATOM 7923 C CA . LEU B 1 502 ? -16.406 3.127 15.68 1 98.44 502 LEU B CA 1
ATOM 7924 C C . LEU B 1 502 ? -16.703 2.297 16.922 1 98.44 502 LEU B C 1
ATOM 7926 O O . LEU B 1 502 ? -17.547 2.67 17.734 1 98.44 502 LEU B O 1
ATOM 7930 N N . THR B 1 503 ? -15.984 1.171 17.125 1 98.44 503 THR B N 1
ATOM 7931 C CA . THR B 1 503 ? -16.344 0.316 18.25 1 98.44 503 THR B CA 1
ATOM 7932 C C . THR B 1 503 ? -15.188 0.239 19.25 1 98.44 503 THR B C 1
ATOM 7934 O O . THR B 1 503 ? -15.414 0.297 20.469 1 98.44 503 THR B O 1
ATOM 7937 N N . HIS B 1 504 ? -13.906 0.067 18.734 1 98.69 504 HIS B N 1
ATOM 7938 C CA . HIS B 1 504 ? -12.773 -0.054 19.656 1 98.69 504 HIS B CA 1
ATOM 7939 C C . HIS B 1 504 ? -11.57 0.731 19.141 1 98.69 504 HIS B C 1
ATOM 7941 O O . HIS B 1 504 ? -11.328 0.801 17.938 1 98.69 504 HIS B O 1
ATOM 7947 N N . VAL B 1 505 ? -10.867 1.304 20.062 1 98.88 505 VAL B N 1
ATOM 7948 C CA . VAL B 1 505 ? -9.555 1.891 19.812 1 98.88 505 VAL B CA 1
ATOM 7949 C C . VAL B 1 505 ? -8.57 1.433 20.891 1 98.88 505 VAL B C 1
ATOM 7951 O O . VAL B 1 505 ? -8.875 1.502 22.094 1 98.88 505 VAL B O 1
ATOM 7954 N N . ILE B 1 506 ? -7.52 0.895 20.484 1 98.88 506 ILE B N 1
ATOM 7955 C CA . ILE B 1 506 ? -6.426 0.486 21.359 1 98.88 506 ILE B CA 1
ATOM 7956 C C . ILE B 1 506 ? -5.219 1.393 21.141 1 98.88 506 ILE B C 1
ATOM 7958 O O . ILE B 1 506 ? -4.82 1.635 20 1 98.88 506 ILE B O 1
ATOM 7962 N N . VAL B 1 507 ? -4.645 1.944 22.203 1 98.75 507 VAL B N 1
ATOM 7963 C CA . VAL B 1 507 ? -3.428 2.746 22.125 1 98.75 507 VAL B CA 1
ATOM 7964 C C . VAL B 1 507 ? -2.334 2.107 22.984 1 98.75 507 VAL B C 1
ATOM 7966 O O . VAL B 1 507 ? -2.492 1.955 24.188 1 98.75 507 VAL B O 1
ATOM 7969 N N . GLY B 1 508 ? -1.271 1.728 22.328 1 97.94 508 GLY B N 1
ATOM 7970 C CA . GLY B 1 508 ? -0.19 1.089 23.062 1 97.94 508 GLY B CA 1
ATOM 7971 C C . GLY B 1 508 ? -0.619 -0.179 23.766 1 97.94 508 GLY B C 1
ATOM 7972 O O . GLY B 1 508 ? -0.166 -0.455 24.891 1 97.94 508 GLY B O 1
ATOM 7973 N N . GLY B 1 509 ? -1.562 -0.846 23.25 1 98.31 509 GLY B N 1
ATOM 7974 C CA . GLY B 1 509 ? -2.039 -2.092 23.828 1 98.31 509 GLY B CA 1
ATOM 7975 C C . GLY B 1 509 ? -3.152 -1.893 24.828 1 98.31 509 GLY B C 1
ATOM 7976 O O . GLY B 1 509 ? -3.801 -2.855 25.25 1 98.31 509 GLY B O 1
ATOM 7977 N N . ALA B 1 510 ? -3.453 -0.681 25.203 1 98.12 510 ALA B N 1
ATOM 7978 C CA . ALA B 1 510 ? -4.488 -0.391 26.203 1 98.12 510 ALA B CA 1
ATOM 7979 C C . ALA B 1 510 ? -5.82 -0.085 25.516 1 98.12 510 ALA B C 1
ATOM 7981 O O . ALA B 1 510 ? -5.891 0.763 24.625 1 98.12 510 ALA B O 1
ATOM 7982 N N . MET B 1 511 ? -6.859 -0.804 25.969 1 98.5 511 MET B N 1
ATOM 7983 C CA . MET B 1 511 ? -8.203 -0.49 25.5 1 98.5 511 MET B CA 1
ATOM 7984 C C . MET B 1 511 ? -8.602 0.93 25.891 1 98.5 511 MET B C 1
ATOM 7986 O O . MET B 1 511 ? -8.844 1.212 27.062 1 98.5 511 MET B O 1
ATOM 7990 N N . THR B 1 512 ? -8.695 1.826 24.922 1 98.69 512 THR B N 1
ATOM 7991 C CA . THR B 1 512 ? -8.93 3.244 25.188 1 98.69 512 THR B CA 1
ATOM 7992 C C . THR B 1 512 ? -10.367 3.629 24.844 1 98.69 512 THR B C 1
ATOM 7994 O O . THR B 1 512 ? -10.938 4.523 25.469 1 98.69 512 THR B O 1
ATOM 7997 N N . VAL B 1 513 ? -10.914 3.039 23.828 1 98.56 513 VAL B N 1
ATOM 7998 C CA . VAL B 1 513 ? -12.328 3.141 23.484 1 98.56 513 VAL B CA 1
ATOM 7999 C C . VAL B 1 513 ? -12.945 1.746 23.422 1 98.56 513 VAL B C 1
ATOM 8001 O O . VAL B 1 513 ? -12.414 0.849 22.766 1 98.56 513 VAL B O 1
ATOM 8004 N N . ARG B 1 514 ? -13.992 1.495 24.062 1 97.88 514 ARG B N 1
ATOM 8005 C CA . ARG B 1 514 ? -14.758 0.253 24.062 1 97.88 514 ARG B CA 1
ATOM 8006 C C . ARG B 1 514 ? -16.234 0.521 23.781 1 97.88 514 ARG B C 1
ATOM 8008 O O . ARG B 1 514 ? -16.891 1.255 24.531 1 97.88 514 ARG B O 1
ATOM 8015 N N . GLY B 1 515 ? -16.75 -0.075 22.734 1 96 515 GLY B N 1
ATOM 8016 C CA . GLY B 1 515 ? -18.141 0.141 22.375 1 96 515 GLY B CA 1
ATOM 8017 C C . GLY B 1 515 ? -18.469 1.593 22.078 1 96 515 GLY B C 1
ATOM 8018 O O . GLY B 1 515 ? -19.516 2.094 22.469 1 96 515 GLY B O 1
ATOM 8019 N N . GLY B 1 516 ? -17.5 2.287 21.641 1 96.12 516 GLY B N 1
ATOM 8020 C CA . GLY B 1 516 ? -17.719 3.674 21.25 1 96.12 516 GLY B CA 1
ATOM 8021 C C . GLY B 1 516 ? -17.594 4.641 22.422 1 96.12 516 GLY B C 1
ATOM 8022 O O . GLY B 1 516 ? -17.875 5.832 22.266 1 96.12 516 GLY B O 1
ATOM 8023 N N . ARG B 1 517 ? -17.141 4.152 23.562 1 96.81 517 ARG B N 1
ATOM 8024 C CA . ARG B 1 517 ? -17.016 5.004 24.75 1 96.81 517 ARG B CA 1
ATOM 8025 C C . ARG B 1 517 ? -15.578 5.004 25.266 1 96.81 517 ARG B C 1
ATOM 8027 O O . ARG B 1 517 ? -14.93 3.959 25.297 1 96.81 517 ARG B O 1
ATOM 8034 N N . HIS B 1 518 ? -15.125 6.141 25.609 1 97.88 518 HIS B N 1
ATOM 8035 C CA . HIS B 1 518 ? -13.781 6.266 26.172 1 97.88 518 HIS B CA 1
ATOM 8036 C C . HIS B 1 518 ? -13.68 5.539 27.5 1 97.88 518 HIS B C 1
ATOM 8038 O O . HIS B 1 518 ? -14.586 5.625 28.344 1 97.88 518 HIS B O 1
ATOM 8044 N N . THR B 1 519 ? -12.609 4.875 27.797 1 98 519 THR B N 1
ATOM 8045 C CA . THR B 1 519 ? -12.477 4.039 28.984 1 98 519 THR B CA 1
ATOM 8046 C C . THR B 1 519 ? -11.773 4.801 30.094 1 98 519 THR B C 1
ATOM 8048 O O . THR B 1 519 ? -11.758 4.348 31.25 1 98 519 THR B O 1
ATOM 8051 N N . GLY B 1 520 ? -11.148 5.938 29.75 1 97.12 520 GLY B N 1
ATOM 8052 C CA . GLY B 1 520 ? -10.367 6.699 30.719 1 97.12 520 GLY B CA 1
ATOM 8053 C C . GLY B 1 520 ? -8.875 6.438 30.609 1 97.12 520 GLY B C 1
ATOM 8054 O O . GLY B 1 520 ? -8.07 7.148 31.219 1 97.12 520 GLY B O 1
ATOM 8055 N N . ALA B 1 521 ? -8.516 5.5 29.703 1 97.5 521 ALA B N 1
ATOM 8056 C CA . ALA B 1 521 ? -7.109 5.148 29.562 1 97.5 521 ALA B CA 1
ATOM 8057 C C . ALA B 1 521 ? -6.316 6.297 28.938 1 97.5 521 ALA B C 1
ATOM 8059 O O . ALA B 1 521 ? -6.773 6.934 27.984 1 97.5 521 ALA B O 1
ATOM 8060 N N . LEU B 1 522 ? -5.223 6.648 29.531 1 97.69 522 LEU B N 1
ATOM 8061 C CA . LEU B 1 522 ? -4.293 7.652 29.031 1 97.69 522 LEU B CA 1
ATOM 8062 C C . LEU B 1 522 ? -2.953 7.02 28.656 1 97.69 522 LEU B C 1
ATOM 8064 O O . LEU B 1 522 ? -1.935 7.301 29.297 1 97.69 522 LEU B O 1
ATOM 8068 N N . ALA B 1 523 ? -2.982 6.223 27.578 1 96.81 523 ALA B N 1
ATOM 8069 C CA . ALA B 1 523 ? -1.849 5.359 27.266 1 96.81 523 ALA B CA 1
ATOM 8070 C C . ALA B 1 523 ? -0.997 5.949 26.156 1 96.81 523 ALA B C 1
ATOM 8072 O O . ALA B 1 523 ? -0.098 5.285 25.625 1 96.81 523 ALA B O 1
ATOM 8073 N N . GLY B 1 524 ? -1.266 7.188 25.75 1 97.06 524 GLY B N 1
ATOM 8074 C CA . GLY B 1 524 ? -0.471 7.844 24.719 1 97.06 524 GLY B CA 1
ATOM 8075 C C . GLY B 1 524 ? 0.896 8.281 25.219 1 97.06 524 GLY B C 1
ATOM 8076 O O . GLY B 1 524 ? 1.162 8.266 26.422 1 97.06 524 GLY B O 1
ATOM 8077 N N . SER B 1 525 ? 1.756 8.562 24.297 1 96.19 525 SER B N 1
ATOM 8078 C CA . SER B 1 525 ? 3.098 9.047 24.594 1 96.19 525 SER B CA 1
ATOM 8079 C C . SER B 1 525 ? 3.568 10.062 23.562 1 96.19 525 SER B C 1
ATOM 8081 O O . SER B 1 525 ? 2.996 10.156 22.469 1 96.19 525 SER B O 1
ATOM 8083 N N . PHE B 1 526 ? 4.574 10.828 24 1 97 526 PHE B N 1
ATOM 8084 C CA . PHE B 1 526 ? 5.258 11.641 23 1 97 526 PHE B CA 1
ATOM 8085 C C . PHE B 1 526 ? 6.16 10.773 22.125 1 97 526 PHE B C 1
ATOM 8087 O O . PHE B 1 526 ? 6.84 9.875 22.625 1 97 526 PHE B O 1
ATOM 8094 N N . LEU B 1 527 ? 6.066 10.984 20.828 1 96.88 527 LEU B N 1
ATOM 8095 C CA . LEU B 1 527 ? 6.867 10.227 19.875 1 96.88 527 LEU B CA 1
ATOM 8096 C C . LEU B 1 527 ? 8.047 11.055 19.375 1 96.88 527 LEU B C 1
ATOM 8098 O O . LEU B 1 527 ? 7.859 12.031 18.641 1 96.88 527 LEU B O 1
ATOM 8102 N N . HIS B 1 528 ? 9.266 10.68 19.75 1 93.69 528 HIS B N 1
ATOM 8103 C CA . HIS B 1 528 ? 10.477 11.312 19.25 1 93.69 528 HIS B CA 1
ATOM 8104 C C . HIS B 1 528 ? 10.781 10.883 17.828 1 93.69 528 HIS B C 1
ATOM 8106 O O . HIS B 1 528 ? 10.625 9.703 17.484 1 93.69 528 HIS B O 1
ATOM 8112 N N . ALA B 1 529 ? 11.086 11.852 16.984 1 84.88 529 ALA B N 1
ATOM 8113 C CA . ALA B 1 529 ? 11.508 11.445 15.656 1 84.88 529 ALA B CA 1
ATOM 8114 C C . ALA B 1 529 ? 12.789 10.625 15.711 1 84.88 529 ALA B C 1
ATOM 8116 O O . ALA B 1 529 ? 13.68 10.914 16.516 1 84.88 529 ALA B O 1
ATOM 8117 N N . CYS B 1 530 ? 12.805 9.266 15.375 1 63.28 530 CYS B N 1
ATOM 8118 C CA . CYS B 1 530 ? 13.766 8.188 15.539 1 63.28 530 CYS B CA 1
ATOM 8119 C C . CYS B 1 530 ? 15.141 8.602 15.031 1 63.28 530 CYS B C 1
ATOM 8121 O O . CYS B 1 530 ? 16.094 7.828 15.109 1 63.28 530 CYS B O 1
ATOM 8123 N N . SER B 1 531 ? 15.391 9.688 14.32 1 54.25 531 SER B N 1
ATOM 8124 C CA . SER B 1 531 ? 16.797 9.859 13.953 1 54.25 531 SER B CA 1
ATOM 8125 C C . SER B 1 531 ? 17.656 10.109 15.188 1 54.25 531 SER B C 1
ATOM 8127 O O . SER B 1 531 ? 18.891 10.062 15.102 1 54.25 531 SER B O 1
ATOM 8129 N N . CYS B 1 532 ? 17.141 10.734 16.266 1 39.22 532 CYS B N 1
ATOM 8130 C CA . CYS B 1 532 ? 18.047 11.289 17.25 1 39.22 532 CYS B CA 1
ATOM 8131 C C . CYS B 1 532 ? 18.734 10.188 18.062 1 39.22 532 CYS B C 1
ATOM 8133 O O . CYS B 1 532 ? 18.062 9.25 18.5 1 39.22 532 CYS B O 1
ATOM 8135 N N . LYS B 1 533 ? 19.984 10.031 17.797 1 40.34 533 LYS B N 1
ATOM 8136 C CA . LYS B 1 533 ? 21 9.266 18.516 1 40.34 533 LYS B CA 1
ATOM 8137 C C . LYS B 1 533 ? 20.781 9.336 20.031 1 40.34 533 LYS B C 1
ATOM 8139 O O . LYS B 1 533 ? 21.125 10.336 20.672 1 40.34 533 LYS B O 1
ATOM 8144 N N . THR B 1 534 ? 19.641 8.758 20.562 1 31.77 534 THR B N 1
ATOM 8145 C CA . THR B 1 534 ? 19.797 8.812 22 1 31.77 534 THR B CA 1
ATOM 8146 C C . THR B 1 534 ? 21.156 8.258 22.438 1 31.77 534 THR B C 1
ATOM 8148 O O . THR B 1 534 ? 21.422 7.066 22.266 1 31.77 534 THR B O 1
ATOM 8151 N N . HIS B 1 535 ? 22.156 8.883 22.391 1 26.02 535 HIS B N 1
ATOM 8152 C CA . HIS B 1 535 ? 23.359 8.742 23.234 1 26.02 535 HIS B CA 1
ATOM 8153 C C . HIS B 1 535 ? 22.984 8.375 24.656 1 26.02 535 HIS B C 1
ATOM 8155 O O . HIS B 1 535 ? 23.875 8.188 25.5 1 26.02 535 HIS B O 1
ATOM 8161 N N . HIS B 1 536 ? 21.797 8.531 25.328 1 23.56 536 HIS B N 1
ATOM 8162 C CA . HIS B 1 536 ? 21.984 8.203 26.734 1 23.56 536 HIS B CA 1
ATOM 8163 C C . HIS B 1 536 ? 21.875 6.703 26.969 1 23.56 536 HIS B C 1
ATOM 8165 O O . HIS B 1 536 ? 21.031 6.035 26.359 1 23.56 536 HIS B O 1
#

Foldseek 3Di:
DFAEKEAFEQELFLPLDHTDTAMWTHHQQFTADIGHDPDDHPYYHHLPHFYKFFAFEFEAAQQQPVCQVAQLLLLQVLLRHQEYEHAAQLQHQPQQAPVLNVQNCQQHCLFNNDDPDDDDHNALLRSQVSQFPRQHRHAYAYENGNNRLCCVQPNQALDEDDPVSLVSSLVRRLVNLLSFHQAYHHNCLDTPNVSYALVSLLSSLLSAVVSLHEYEYNFNAQELCNLVRLVSVLVSCVSSVHAYEYEARFYFFPVRAPCLVVSVVVQVVSVVVPHHYFYAHFQDQKDKDFLCSLWDPVLCGPHLVSNLVLLPDPVSLVVRVVPLCDQDNPGGSRCNRVPQQQKAWQDADDPVCLVRHLGTLCVVCVVVPNDDSSNSSSVRCNVRSRSTMIIGRTGDNVSSLVLLLDLRYAYHQRYGNPPPGQGDLSSNFRSLACLVPCCPPVNSDDPSSNLNSGFVSSCVVSQQPQGSGSDGPRRPFMWTFHSVQRGRPADSNRRPDHTDGTAFTDHSNHTQHHGSRGPPDSRYRYGRRPSNPPPD/DFAEKEAFEQELFLPLDHTDTAMWTHHQQFTADIGHDPDDHPYYHHLPHFYKFFAFEFEAAQQQCVCQVAQLLLLQVLLRHQEYEHAAQLQHQPQQAPVLNVQNCQQHCLFNNDDPDDDDHNALLRSLVSQFPRQHRHAYAYENGNNRLCCVQPNQAQDEDDPVSLVSSLVRRLVNLLSFHQAYHHNCLDGPNVSYALVSLLSSLLSAVVSLHEYEYNFNAQELCNLVRLVSVLVSCVSSVHAYEYEARFYFAPVRAPCLVVSVVVQVVSVVVPHHYFYAHFQDQKDKDFLCSLWDPVLCGPHLVSNLVLLPDPVSLVVRVVPLCDQDNPGGSRCNRVPQQQKAWQDADDPVCLVRHLGTLCVVCVVVPNDDSSNSSSVRCNVRSRSTMIIGRTGDNVSRLVLLLDLRYAYHQRYGNPPPGQGDLSSNFRSLACLVPCCPPVNSDDPSSNLNSGFVSSCVVSQQPQGSGSDGPRRPFMWTFHSVQRGRDADSNRRPDHTDGTAFTDHSNHTQHHGSRGPPDSRYRYGRRPSNPPPD

Sequence (1072 aa):
MLDLVLKNGKIVDGTGNPWYVGDIGIKNGEIAAVGYVDQEADQTIDVGRQVVSPGFIDGHCHSDLLVLDQPTSDFKLLQGVTTEVVGNCGLAPAPFLPATADALRQYVQPVLGSTPWAWNWQSIEGYIETLVRNSASENVATYVAHGALRIAVMGFENRPATAGELARMKSLLEEGMRAGAIGLSIGLLYAPGSYTSQEELAELCSVLPKYDGLLSTHIRGEGNSLIASVKEVIWIAERAGISLHISHLKAAGRINWGQTMTALELIESARARGMDVTCDVYPYTAGSTSMTTILPPWVLEGGIQATLTRLANPQLREQIKSELREEQTTWDNLVCSTGWQSVFVSAVNTSGNKSLEGKHVAQVAAERGGIDPEDVMMDLLLEESGQVSIVYFHMSDDDVREVIRYDRSLIASDSLGCVTGKPHPRSYGTFPRLFAKYVRDDRVLSLEQAVRKVTSFPVQRFKLGKRGLLVPGHKADITVFDPEAFRDTATFEQPIQTPVGLTHVIVGGAMTVRGGRHTGALAGSFLHACSCKTHHMLDLVLKNGKIVDGTGNPWYVGDIGIKNGEIAAVGYVDQEADQTIDVGRQVVSPGFIDGHCHSDLLVLDQPTSDFKLLQGVTTEVVGNCGLAPAPFLPATADALRQYVQPVLGSTPWAWNWQSIEGYIETLVRNSASENVATYVAHGALRIAVMGFENRPATAGELARMKSLLEEGMRAGAIGLSIGLLYAPGSYTSQEELAELCSVLPKYDGLLSTHIRGEGNSLIASVKEVIWIAERAGISLHISHLKAAGRINWGQTMTALELIESARARGMDVTCDVYPYTAGSTSMTTILPPWVLEGGIQATLTRLANPQLREQIKSELREEQTTWDNLVCSTGWQSVFVSAVNTSGNKSLEGKHVAQVAAERGGIDPEDVMMDLLLEESGQVSIVYFHMSDDDVREVIRYDRSLIASDSLGCVTGKPHPRSYGTFPRLFAKYVRDDRVLSLEQAVRKVTSFPVQRFKLGKRGLLVPGHKADITVFDPEAFRDTATFEQPIQTPVGLTHVIVGGAMTVRGGRHTGALAGSFLHACSCKTHH

Secondary structure (DSSP, 8-state):
-EEEEEEEEEE--SSSPPPEEEEEEEETTEEEEEE---S-EEEEEE-TT-EEEEPEEE-SB--TTHHHH-TT-HHHHTTTEEEEEESGGG--S-S--GGGHHHHHHHHHHHH---SS-----SHHHHHHHHHHS--SSEEEEPEEHHHHHHHHHTT--SPPPHHHHHHHHHHHHHHHHTT--EEEEETTSTTGGG--HHHHHHHHTTSGGGTPEEEEE-S-SSTTHHHHHHHHHHHHHHHT-EEEETT----SGGGTTTHHHHHHHHHHHHHTT--EEEEE-S-SEEEEEGGGGS-GGGGTT-HHHHHHHHT-HHHHHHHHHHHTS--SSS--HHHHH-GGGEEEEE-SSGGGGGGTT-BHHHHHHHTTS--HHHHHHHHHHHTTT--EEEEE---HHHHHHHHH-TTEEE---B-S--SSS--THHHHHHHHIIIIIIIIS-SS-HHHHHHHTTHHHHHHHT--S-SS-STTSB--EEEE-TTT-B----SSS-----BSEEEEEETTEEEEETTEE-------B---TTS----/-EEEEEEEEEE--SSSPPPEEEEEEEETTEEEEEE---S-EEEEEE-TT-EEEEPEEE-SEE-TTHHHH-TT-HHHHTTTEEEEEESGGG--S-S--GGGHHHHHHHHHHHH---SS-----SHHHHHHHHHHS--SSEEEEPEEHHHHHHHHHTT--SPPPHHHHHHHHHHHHHHHHTT--EEEEETTSTTGGG--HHHHHHHHTTSGGGTPEEEEE-S-SSTTHHHHHHHHHHHHHHHT-EEEETT----SGGGTTTHHHHHHHHHHHHHTT--EEEEE-S-SEEEEEGGGGS-GGGGTT-HHHHHHHHT-HHHHHHHHHHHTS--SSS--HHHHH-GGGEEEEE-SSGGGGGGTT-BHHHHHHHTTS--HHHHHHHHHHHTTT--EEEEE---HHHHHHHHH-TTEEE---EES--SSS--THHHHHHHHIIIIIIIIS-SS-HHHHHHHTTHHHHHHHT--S-SS-STTSB--EEEE-TTT-B----SSS-----BSEEEEEETTEEEEETTEE-------B---TTS----

Organism: NCBI:txid582686

Radius of gyration: 32.38 Å; Cα contacts (8 Å, |Δi|>4): 2768; chains: 2; bounding box: 60×105×80 Å

Solvent-accessible surface area (backbone atoms only — not comparable to full-atom values): 51913 Å² total; per-residue (Å²): 122,31,54,33,30,44,32,51,16,30,34,33,42,20,37,46,42,74,58,40,77,25,21,38,30,28,39,94,27,17,23,64,39,65,38,82,71,84,72,57,46,78,37,76,44,76,54,78,55,22,37,36,30,27,18,26,36,32,66,32,26,27,44,67,51,36,47,74,77,40,27,66,42,58,60,42,41,60,48,32,34,36,30,38,27,23,16,46,46,7,37,41,88,32,42,35,39,84,95,37,37,67,59,50,47,68,65,35,28,50,45,29,27,85,69,98,63,81,84,88,32,60,35,45,45,46,44,52,50,48,49,54,69,44,62,16,25,39,25,38,34,37,34,37,14,43,38,21,40,43,30,66,70,57,47,41,61,83,56,82,73,49,72,67,49,46,50,50,42,40,51,53,49,50,48,24,44,74,63,22,30,38,25,42,11,31,19,26,60,38,81,52,32,51,58,59,48,61,67,59,50,22,60,51,43,55,60,27,56,84,58,72,22,37,40,34,32,31,52,51,31,41,28,85,38,24,62,60,25,53,52,47,54,52,49,28,25,60,75,35,64,38,40,35,35,38,46,58,64,59,26,33,17,64,88,30,53,67,45,43,59,58,48,50,49,51,43,52,53,43,36,76,74,70,45,40,61,39,35,26,32,39,95,59,43,52,50,68,47,47,54,67,70,72,51,62,70,77,54,48,49,61,32,67,69,45,23,47,55,45,60,69,32,69,71,53,40,52,53,52,46,57,55,53,70,36,81,52,89,87,52,59,47,49,49,46,63,48,35,50,74,23,36,23,35,11,31,64,76,47,78,90,54,49,84,46,43,66,37,24,40,42,57,51,12,50,74,63,75,59,47,59,44,63,52,46,54,48,47,50,33,54,76,37,73,57,39,32,23,26,33,34,53,36,44,43,66,67,48,46,50,51,49,65,57,34,84,54,28,32,49,24,40,64,22,56,25,39,73,48,80,34,28,65,20,44,49,26,17,37,59,24,34,47,48,32,45,35,27,67,70,65,56,63,36,52,68,34,52,52,46,14,28,23,12,27,38,47,24,64,74,54,36,59,61,62,42,20,37,64,47,62,74,15,40,23,32,29,20,31,31,34,81,90,52,24,24,44,61,29,32,72,90,50,14,89,31,76,40,44,37,45,34,36,26,27,25,51,52,39,70,29,25,54,79,62,37,75,65,79,45,49,55,23,44,57,47,51,24,69,64,58,74,74,78,121,122,31,53,34,31,45,33,52,17,31,33,32,45,20,36,47,41,73,56,40,77,26,21,40,29,29,38,94,29,18,23,63,41,64,39,81,69,85,73,57,46,80,37,76,44,78,53,79,56,21,36,36,30,27,19,27,36,32,66,33,26,27,44,69,52,36,47,74,76,40,26,67,42,56,59,43,41,58,50,32,33,36,31,40,28,23,17,46,47,7,37,41,88,32,40,36,40,83,94,36,37,68,59,51,48,68,66,34,29,49,44,30,28,84,70,99,65,81,84,86,32,59,34,45,46,46,43,51,50,48,50,54,70,44,63,16,25,38,26,37,33,37,33,37,15,44,37,22,41,44,30,65,71,56,45,41,60,84,59,81,74,49,74,68,48,48,52,50,42,41,51,52,49,49,47,23,44,73,63,22,30,37,26,42,11,31,19,27,60,39,81,52,33,50,59,58,49,62,68,60,50,22,58,52,43,55,62,26,55,85,58,71,22,37,40,34,30,32,53,50,31,40,28,86,38,26,62,62,25,54,50,47,54,53,48,27,26,60,75,35,63,40,39,35,35,36,46,58,62,59,26,34,16,64,89,30,54,68,46,44,58,56,47,51,48,52,43,52,54,43,38,75,73,68,45,42,60,39,35,27,32,39,95,59,44,52,48,69,48,47,54,67,68,71,52,62,72,76,52,50,50,61,31,68,70,46,23,48,55,45,60,69,32,69,69,52,39,53,53,53,46,56,55,51,70,36,81,51,89,87,54,58,46,48,50,45,63,46,34,49,74,24,36,22,34,11,30,64,76,48,77,89,52,51,84,44,43,66,37,24,41,41,56,52,12,50,73,64,74,59,46,57,42,62,54,46,53,49,48,49,33,55,76,36,74,58,39,31,22,25,34,35,54,34,44,44,67,67,49,47,51,51,50,65,59,34,81,54,28,34,50,24,39,64,23,56,25,40,74,50,81,34,28,63,20,42,48,25,18,36,60,24,33,48,48,32,45,35,27,66,69,62,54,65,36,54,68,33,53,52,46,15,27,22,11,26,39,47,25,63,74,54,36,59,63,61,42,20,37,65,46,64,77,13,40,24,32,30,19,30,30,33,83,88,53,26,25,44,62,28,33,75,90,51,15,91,30,77,42,45,36,46,35,37,27,28,25,50,52,38,69,30,25,56,78,63,36,76,64,77,45,48,54,23,45,57,45,52,26,71,64,62,73,74,78,122

pLDDT: mean 95.05, std 7.36, range [23.56, 98.94]

Nearest PDB structures (foldseek):
  1rk5-assembly1_A  TM=9.402E-01  e=2.296E-50  Alcaligenes faecalis
  1m7j-assembly1_A  TM=9.301E-01  e=1.450E-50  Alcaligenes faecalis
  1v4y-assembly1_A  TM=9.308E-01  e=9.117E-50  Alcaligenes faecalis
  3giq-assembly1_A  TM=9.286E-01  e=3.242E-50  Bordetella bronchiseptica
  3e74-assembly1_B  TM=6.821E-01  e=5.929E-19  Escherichia coli K-12

InterPro domains:
  IPR011059 Metal-dependent hydrolase, composite domain superfamily [G3DSA:2.30.40.10] (3-482)
  IPR011059 Metal-dependent hydrolase, composite domain superfamily [SSF51338] (1-517)
  IPR013108 Amidohydrolase 3 [PF07969] (43-248)
  IPR013108 Amidohydrolase 3 [PF07969] (394-511)
  IPR023100 D-aminoacylase, insert domain superfamily [G3DSA:3.30.1490.130] (287-392)
  IPR032466 Metal-dependent hydrolase [SSF51556] (55-468)
  IPR050378 Metallo-dependent Hydrolases Superfamily [PTHR11647] (3-115)